Protein AF-0000000079467913 (afdb_homodimer)

InterPro domains:
  IPR001478 PDZ domain [PS50106] (87-169)
  IPR001478 PDZ domain [SM00228] (99-170)
  IPR004447 C-terminal-processing peptidase S41A [TIGR00225] (53-370)
  IPR004447 C-terminal-processing peptidase S41A [cd07560] (37-362)
  IPR005151 Tail specific protease [PF03572] (195-362)
  IPR005151 Tail specific protease [SM00245] (171-363)
  IPR029045 ClpP/crotonase-like domain superfamily [SSF52096] (34-367)
  IPR036034 PDZ superfamily [G3DSA:2.30.42.10] (99-185)
  IPR036034 PDZ superfamily [SSF50156] (69-188)
  IPR041489 PDZ domain 6 [PF17820] (115-168)
  IPR055210 Activating protease CtpA/B, N-terminal domain [PF22694] (27-85)

pLDDT: mean 82.04, std 19.92, range [19.44, 98.88]

Foldseek 3Di:
DFPQPQLPPQLAAAEPDPLPPPPPPPVPPPPPPPVRVVVVVVVVVVLVCCCPPPPDHDDPLVVVQVVQQVVQCLQAPQWGFFFLVSQVQLVQVQQQKFWFFQFDWGADPQWIFTQARDPPGQCVVQPPGHGKTWQDKQRHGCRNPHPNVVRVSRTDDAQDKMWTFIDDPPDDTDITITGIHIDRDAQWAWDDDVLAIEIEGQEFHPCHLVSNLVRLVVVCVVHVRRQEYEYEQELRSYHYLVSLLSVLLQADQKAWQKKKAFPDNVPIDTRMHHGHHSSVLHAYEYEYAQNRHDSSLSSQLQCVVVVSYFYFEAFYQQQFWHWHWNADPNSNRGTITHGGIGMAGRVRAHSHQAGDGTPAYEYQAPVRQLCLQVQNDDHHNVNTPNHDDHDPPDHHDGHDGHQYYDDPPDDSVVDGVRVVVRVQCSVQVHPVRGDGDDTDDNPCCVVCVVVPDPPDPPPDD/DFPQPQLPPQLAAAEPDPLPPPPPPVVPVPPPPPVRVVVVVVVVVVLVCCCPPPPDHDDPLVVVQVVQQVVQCLQAPQWGFFFLVSQVQLVQVQQQKFWFFQFDWGADPQWIFTQARDPPGQCVVQPPGHGKTWQDKQRHGCRNPDPNVVRVSRTDDAQDKMWTFIDDPPDDIDITITGTHIDRDAQWAWDDDVLAIEIEGQEFHPCHLVSNLVRLVVVCVVPVRRQEYEYEQELRSYHYLVSLLSNLLQADQKAWLKKKAFPDNVPIDTRMHHGHHSSVLHAYEYEYAQNRHDSSLSSQLQCVVVVSYFYFEAFYQQQFWHWHWNADPNSNRGTITHGGIGMAGRVRAHSHQAGDGGPAYEYQAPVRQLCLQVQNDDHHNVNTPNHDDHDPPDHHDGHDGHQYYDDPPDDSVVDGVRVVVRVQCSVQVHPVRGDGDDTDDNPCCVVCVVVPDPPDPPPDD

Solvent-accessible surface area (backbone atoms only — not comparable to full-atom values): 47273 Å² total; per-residue (Å²): 130,82,57,72,72,75,65,78,56,78,44,40,19,34,52,62,61,65,77,62,70,67,68,76,69,73,68,60,79,65,74,70,50,72,67,55,51,53,49,52,47,51,52,50,50,50,52,50,47,46,69,69,44,32,34,57,91,75,58,65,69,59,36,49,53,31,14,52,24,24,27,31,41,63,67,20,82,76,20,30,59,26,49,45,66,54,38,51,51,50,52,34,44,44,60,35,32,42,31,20,38,35,63,42,70,42,44,55,97,46,29,32,26,28,62,34,42,35,85,90,22,43,30,33,75,66,62,52,43,59,67,26,26,46,45,22,51,68,80,40,70,29,62,70,38,52,56,57,58,39,46,59,67,61,36,47,58,58,72,40,76,47,35,36,30,35,40,38,89,98,44,74,67,43,77,42,77,39,48,22,34,79,33,66,67,80,32,27,49,57,48,78,56,83,60,25,36,35,38,38,39,53,36,28,26,74,48,20,47,62,36,39,54,52,32,51,51,51,48,41,70,77,37,77,76,52,65,26,38,36,40,35,26,50,60,5,25,14,20,30,34,55,36,25,51,50,49,42,24,39,68,25,66,46,53,59,35,38,34,37,37,34,59,50,83,83,44,60,49,77,41,66,30,49,77,45,42,77,66,72,78,52,52,40,32,34,36,34,18,46,44,11,14,23,18,36,43,45,31,53,38,18,35,39,64,67,68,62,27,52,32,33,13,33,44,23,17,9,49,27,53,26,28,42,74,44,59,32,82,85,34,75,68,6,25,37,33,37,44,32,25,35,38,25,32,55,82,63,50,70,26,27,32,40,23,54,74,37,73,39,40,29,27,68,34,56,66,52,29,45,32,39,40,66,52,40,84,71,77,34,38,60,68,44,91,44,40,72,75,40,60,88,92,56,69,45,84,70,59,41,74,49,58,26,37,52,56,89,86,55,55,66,88,82,42,57,52,45,59,52,51,44,50,43,22,63,75,50,69,30,69,86,61,30,85,82,61,74,59,63,78,67,69,58,52,60,64,50,60,71,39,77,81,77,70,80,75,74,79,79,134,129,82,56,70,70,74,64,78,55,80,46,40,19,33,53,60,62,67,80,61,70,66,67,76,69,72,67,60,78,64,74,69,51,72,65,54,52,52,48,50,48,51,51,50,51,50,53,51,47,45,69,71,44,32,33,59,91,76,57,65,68,59,36,49,54,31,13,51,23,23,26,32,42,63,66,18,82,78,22,31,58,26,48,46,66,55,38,51,52,50,53,34,43,44,61,36,32,42,30,18,37,37,64,44,69,41,42,55,97,47,29,33,26,28,63,35,42,36,85,90,23,46,29,33,75,67,62,52,44,58,68,25,26,47,43,22,51,69,80,39,72,30,63,70,39,52,56,55,60,41,47,58,66,60,36,46,58,56,71,40,75,45,35,37,30,33,40,37,90,98,43,75,68,43,77,44,78,39,48,21,33,79,34,69,65,79,32,27,48,58,50,74,57,86,60,26,38,35,38,38,40,53,37,29,26,74,49,20,48,62,36,39,54,52,33,50,51,51,48,41,70,75,37,78,77,52,64,26,37,36,39,36,26,52,60,5,25,15,21,30,32,55,34,24,50,49,49,41,23,39,68,25,65,45,54,59,34,38,34,36,38,34,57,50,84,86,44,59,50,77,40,64,29,50,75,45,43,78,67,72,76,51,53,40,33,34,35,35,17,48,44,11,14,23,18,36,43,45,32,52,38,18,35,40,64,68,67,63,28,53,32,32,14,32,44,23,18,10,48,27,54,27,29,40,74,45,60,33,84,84,35,76,68,5,25,37,33,37,42,32,26,35,39,24,33,55,81,64,50,70,27,27,33,40,22,54,74,37,73,40,40,30,28,67,35,57,66,53,29,44,31,38,41,64,52,40,85,72,77,35,38,59,66,44,91,45,40,72,75,41,60,88,92,55,69,45,84,69,58,42,75,49,58,24,36,52,56,89,84,55,56,66,89,83,44,57,52,44,58,53,49,45,52,43,22,63,73,49,69,30,68,88,61,31,86,82,60,72,60,65,78,65,68,58,51,61,64,51,60,71,40,78,81,77,70,77,76,75,80,78,132

Structure (mmCIF, N/CA/C/O backbone):
data_AF-0000000079467913-model_v1
#
loop_
_entity.id
_entity.type
_entity.pdbx_description
1 polymer 'S41 family peptidase'
#
loop_
_atom_site.group_PDB
_atom_site.id
_atom_site.type_symbol
_atom_site.label_atom_id
_atom_site.label_alt_id
_atom_site.label_comp_id
_atom_site.label_asym_id
_atom_site.label_entity_id
_atom_site.label_seq_id
_atom_site.pdbx_PDB_ins_code
_atom_site.Cartn_x
_atom_site.Cartn_y
_atom_site.Cartn_z
_atom_site.occupancy
_atom_site.B_iso_or_equiv
_atom_site.auth_seq_id
_atom_site.auth_comp_id
_atom_site.auth_asym_id
_atom_site.auth_atom_id
_atom_site.pdbx_PDB_model_num
ATOM 1 N N . MET A 1 1 ? 22.266 11.656 5.25 1 19.44 1 MET A N 1
ATOM 2 C CA . MET A 1 1 ? 21.078 12.406 4.836 1 19.44 1 MET A CA 1
ATOM 3 C C . MET A 1 1 ? 19.859 11.945 5.609 1 19.44 1 MET A C 1
ATOM 5 O O . MET A 1 1 ? 19.516 10.758 5.602 1 19.44 1 MET A O 1
ATOM 9 N N . ARG A 1 2 ? 19.625 12.594 6.672 1 22.61 2 ARG A N 1
ATOM 10 C CA . ARG A 1 2 ? 18.672 12.305 7.738 1 22.61 2 ARG A CA 1
ATOM 11 C C . ARG A 1 2 ? 17.266 12.172 7.184 1 22.61 2 ARG A C 1
ATOM 13 O O . ARG A 1 2 ? 16.672 13.156 6.73 1 22.61 2 ARG A O 1
ATOM 20 N N . LYS A 1 3 ? 17.031 11.086 6.539 1 26.19 3 LYS A N 1
ATOM 21 C CA . LYS A 1 3 ? 15.688 10.891 5.992 1 26.19 3 LYS A CA 1
ATOM 22 C C . LYS A 1 3 ? 14.625 11.062 7.07 1 26.19 3 LYS A C 1
ATOM 24 O O . LYS A 1 3 ? 14.578 10.289 8.031 1 26.19 3 LYS A O 1
ATOM 29 N N . TYR A 1 4 ? 14.414 12.234 7.516 1 25.33 4 TYR A N 1
ATOM 30 C CA . TYR A 1 4 ? 13.312 12.539 8.43 1 25.33 4 TYR A CA 1
ATOM 31 C C . TYR A 1 4 ? 11.984 12.039 7.875 1 25.33 4 TYR A C 1
ATOM 33 O O . TYR A 1 4 ? 11.625 12.344 6.734 1 25.33 4 TYR A O 1
ATOM 41 N N . LEU A 1 5 ? 11.781 10.836 7.938 1 29.33 5 LEU A N 1
ATOM 42 C CA . LEU A 1 5 ? 10.508 10.297 7.461 1 29.33 5 LEU A CA 1
ATOM 43 C C . LEU A 1 5 ? 9.336 10.938 8.195 1 29.33 5 LEU A C 1
ATOM 45 O O . LEU A 1 5 ? 9.328 11 9.43 1 29.33 5 LEU A O 1
ATOM 49 N N . LEU A 1 6 ? 8.648 11.797 7.613 1 28.7 6 LEU A N 1
ATOM 50 C CA . LEU A 1 6 ? 7.418 12.484 7.969 1 28.7 6 LEU A CA 1
ATOM 51 C C . LEU A 1 6 ? 6.367 11.5 8.469 1 28.7 6 LEU A C 1
ATOM 53 O O . LEU A 1 6 ? 6.145 10.461 7.852 1 28.7 6 LEU A O 1
ATOM 57 N N . ILE A 1 7 ? 6.297 11.305 9.711 1 31.05 7 ILE A N 1
ATOM 58 C CA . ILE A 1 7 ? 5.18 10.664 10.391 1 31.05 7 ILE A CA 1
ATOM 59 C C . ILE A 1 7 ? 3.871 11.039 9.703 1 31.05 7 ILE A C 1
ATOM 61 O O . ILE A 1 7 ? 3.52 12.219 9.617 1 31.05 7 ILE A O 1
ATOM 65 N N . GLY A 1 8 ? 3.502 10.359 8.758 1 31.27 8 GLY A N 1
ATOM 66 C CA . GLY A 1 8 ? 2.254 10.633 8.062 1 31.27 8 GLY A CA 1
ATOM 67 C C . GLY A 1 8 ? 1.08 10.836 9 1 31.27 8 GLY A C 1
ATOM 68 O O . GLY A 1 8 ? 0.441 9.867 9.422 1 31.27 8 GLY A O 1
ATOM 69 N N . VAL A 1 9 ? 1.157 11.688 9.969 1 31.5 9 VAL A N 1
ATOM 70 C CA . VAL A 1 9 ? -0.077 12.117 10.617 1 31.5 9 VAL A CA 1
ATOM 71 C C . VAL A 1 9 ? -1.108 12.508 9.562 1 31.5 9 VAL A C 1
ATOM 73 O O . VAL A 1 9 ? -0.826 13.328 8.688 1 31.5 9 VAL A O 1
ATOM 76 N N . SER A 1 10 ? -2.021 11.703 9.367 1 35.88 10 SER A N 1
ATOM 77 C CA . SER A 1 10 ? -3.16 12.047 8.516 1 35.88 10 SER A CA 1
ATOM 78 C C . SER A 1 10 ? -3.633 13.469 8.773 1 35.88 10 SER A C 1
ATOM 80 O O . SER A 1 10 ? -3.998 13.812 9.906 1 35.88 10 SER A O 1
ATOM 82 N N . ALA A 1 11 ? -3.195 14.328 8.039 1 39.69 11 ALA A N 1
ATOM 83 C CA . ALA A 1 11 ? -3.57 15.734 7.953 1 39.69 11 ALA A CA 1
ATOM 84 C C . ALA A 1 11 ? -5.078 15.891 7.777 1 39.69 11 ALA A C 1
ATOM 86 O O . ALA A 1 11 ? -5.648 15.406 6.797 1 39.69 11 ALA A O 1
ATOM 87 N N . PHE A 1 12 ? -5.824 15.781 8.797 1 43.41 12 PHE A N 1
ATOM 88 C CA . PHE A 1 12 ? -7.258 15.992 8.633 1 43.41 12 PHE A CA 1
ATOM 89 C C . PHE A 1 12 ? -7.633 17.438 8.945 1 43.41 12 PHE A C 1
ATOM 91 O O . PHE A 1 12 ? -7.059 18.062 9.844 1 43.41 12 PHE A O 1
ATOM 98 N N . VAL A 1 13 ? -7.98 18.125 7.961 1 47.75 13 VAL A N 1
ATOM 99 C CA . VAL A 1 13 ? -8.727 19.328 8.336 1 47.75 13 VAL A CA 1
ATOM 100 C C . VAL A 1 13 ? -10.117 18.938 8.836 1 47.75 13 VAL A C 1
ATOM 102 O O . VAL A 1 13 ? -10.961 18.484 8.062 1 47.75 13 VAL A O 1
ATOM 105 N N . LEU A 1 14 ? -10.281 18.859 10.148 1 52.06 14 LEU A N 1
ATOM 106 C CA . LEU A 1 14 ? -11.586 18.594 10.734 1 52.06 14 LEU A CA 1
ATOM 107 C C . LEU A 1 14 ? -12.391 19.891 10.875 1 52.06 14 LEU A C 1
ATOM 109 O O . LEU A 1 14 ? -11.938 20.844 11.508 1 52.06 14 LEU A O 1
ATOM 113 N N . GLY A 1 15 ? -13.312 20.156 10.008 1 41.72 15 GLY A N 1
ATOM 114 C CA . GLY A 1 15 ? -14.211 21.281 10.18 1 41.72 15 GLY A CA 1
ATOM 115 C C . GLY A 1 15 ? -14.781 21.391 11.586 1 41.72 15 GLY A C 1
ATOM 116 O O . GLY A 1 15 ? -15.047 20.375 12.227 1 41.72 15 GLY A O 1
ATOM 117 N N . ALA A 1 16 ? -14.367 22.406 12.227 1 38.16 16 ALA A N 1
ATOM 118 C CA . ALA A 1 16 ? -14.961 22.656 13.531 1 38.16 16 ALA A CA 1
ATOM 119 C C . ALA A 1 16 ? -16.469 22.469 13.5 1 38.16 16 ALA A C 1
ATOM 121 O O . ALA A 1 16 ? -17.234 23.453 13.602 1 38.16 16 ALA A O 1
ATOM 122 N N . GLY A 1 17 ? -17.172 22.078 12.602 1 33.66 17 GLY A N 1
ATOM 123 C CA . GLY A 1 17 ? -18.594 22.047 12.93 1 33.66 17 GLY A CA 1
ATOM 124 C C . GLY A 1 17 ? -18.875 21.453 14.289 1 33.66 17 GLY A C 1
ATOM 125 O O . GLY A 1 17 ? -18.062 20.672 14.82 1 33.66 17 GLY A O 1
ATOM 126 N N . SER A 1 18 ? -19.719 22.094 15.172 1 30.61 18 SER A N 1
ATOM 127 C CA . SER A 1 18 ? -20.5 21.453 16.219 1 30.61 18 SER A CA 1
ATOM 128 C C . SER A 1 18 ? -20.641 19.953 15.961 1 30.61 18 SER A C 1
ATOM 130 O O . SER A 1 18 ? -20.719 19.516 14.812 1 30.61 18 SER A O 1
ATOM 132 N N . MET A 1 19 ? -19.984 19.141 16.766 1 32.72 19 MET A N 1
ATOM 133 C CA . MET A 1 19 ? -20.781 17.906 16.812 1 32.72 19 MET A CA 1
ATOM 134 C C . MET A 1 19 ? -22.203 18.172 16.328 1 32.72 19 MET A C 1
ATOM 136 O O . MET A 1 19 ? -23.031 18.719 17.078 1 32.72 19 MET A O 1
ATOM 140 N N . ALA A 1 20 ? -22.359 18.812 15.336 1 30.45 20 ALA A N 1
ATOM 141 C CA . ALA A 1 20 ? -23.75 18.906 14.898 1 30.45 20 ALA A CA 1
ATOM 142 C C . ALA A 1 20 ? -24.516 17.641 15.258 1 30.45 20 ALA A C 1
ATOM 144 O O . ALA A 1 20 ? -24.188 16.547 14.781 1 30.45 20 ALA A O 1
ATOM 145 N N . TYR A 1 21 ? -24.969 17.672 16.453 1 28.44 21 TYR A N 1
ATOM 146 C CA . TYR A 1 21 ? -26.172 16.875 16.672 1 28.44 21 TYR A CA 1
ATOM 147 C C . TYR A 1 21 ? -27.109 16.969 15.461 1 28.44 21 TYR A C 1
ATOM 149 O O . TYR A 1 21 ? -27.75 17.984 15.25 1 28.44 21 TYR A O 1
ATOM 157 N N . VAL A 1 22 ? -26.609 16.656 14.312 1 31.16 22 VAL A N 1
ATOM 158 C CA . VAL A 1 22 ? -27.688 16.406 13.359 1 31.16 22 VAL A CA 1
ATOM 159 C C . VAL A 1 22 ? -28.922 15.883 14.086 1 31.16 22 VAL A C 1
ATOM 161 O O . VAL A 1 22 ? -28.844 14.883 14.812 1 31.16 22 VAL A O 1
ATOM 164 N N . SER A 1 23 ? -29.828 16.781 14.414 1 29.48 23 SER A N 1
ATOM 165 C CA . SER A 1 23 ? -31.141 16.344 14.898 1 29.48 23 SER A CA 1
ATOM 166 C C . SER A 1 23 ? -31.578 15.047 14.234 1 29.48 23 SER A C 1
ATOM 168 O O . SER A 1 23 ? -31.375 14.859 13.031 1 29.48 23 SER A O 1
ATOM 170 N N . GLN A 1 24 ? -31.656 14.031 14.969 1 30.92 24 GLN A N 1
ATOM 171 C CA . GLN A 1 24 ? -32.281 12.727 14.734 1 30.92 24 GLN A CA 1
ATOM 172 C C . GLN A 1 24 ? -33.5 12.852 13.828 1 30.92 24 GLN A C 1
ATOM 174 O O . GLN A 1 24 ? -34.094 11.844 13.469 1 30.92 24 GLN A O 1
ATOM 179 N N . GLN A 1 25 ? -34.094 14.109 13.797 1 30.88 25 GLN A N 1
ATOM 180 C CA . GLN A 1 25 ? -35.438 14.086 13.203 1 30.88 25 GLN A CA 1
ATOM 181 C C . GLN A 1 25 ? -35.375 13.734 11.719 1 30.88 25 GLN A C 1
ATOM 183 O O . GLN A 1 25 ? -36.406 13.367 11.125 1 30.88 25 GLN A O 1
ATOM 188 N N . ALA A 1 26 ? -34.406 14.297 11.086 1 30 26 ALA A N 1
ATOM 189 C CA . ALA A 1 26 ? -34.656 14.148 9.656 1 30 26 ALA A CA 1
ATOM 190 C C . ALA A 1 26 ? -34.406 12.719 9.195 1 30 26 ALA A C 1
ATOM 192 O O . ALA A 1 26 ? -34.062 12.492 8.031 1 30 26 ALA A O 1
ATOM 193 N N . LEU A 1 27 ? -34.062 11.875 10.055 1 31.83 27 LEU A N 1
ATOM 194 C CA . LEU A 1 27 ? -34.031 10.539 9.484 1 31.83 27 LEU A CA 1
ATOM 195 C C . LEU A 1 27 ? -35.406 10.156 8.93 1 31.83 27 LEU A C 1
ATOM 197 O O . LEU A 1 27 ? -36.219 9.586 9.641 1 31.83 27 LEU A O 1
ATOM 201 N N . ALA A 1 28 ? -36.188 11.125 8.375 1 31.8 28 ALA A N 1
ATOM 202 C CA . ALA A 1 28 ? -37.375 10.594 7.707 1 31.8 28 ALA A CA 1
ATOM 203 C C . ALA A 1 28 ? -37 9.359 6.879 1 31.8 28 ALA A C 1
ATOM 205 O O . ALA A 1 28 ? -35.969 9.32 6.223 1 31.8 28 ALA A O 1
ATOM 206 N N . SER A 1 29 ? -37.562 8.242 7.172 1 34.88 29 SER A N 1
ATOM 207 C CA . SER A 1 29 ? -37.594 6.938 6.516 1 34.88 29 SER A CA 1
ATOM 208 C C . SER A 1 29 ? -37.625 7.082 5 1 34.88 29 SER A C 1
ATOM 210 O O . SER A 1 29 ? -38.719 7.281 4.422 1 34.88 29 SER A O 1
ATOM 212 N N . ALA A 1 30 ? -36.875 7.883 4.438 1 36.81 30 ALA A N 1
ATOM 213 C CA . ALA A 1 30 ? -37.031 7.75 2.992 1 36.81 30 ALA A CA 1
ATOM 214 C C . ALA A 1 30 ? -37 6.285 2.57 1 36.81 30 ALA A C 1
ATOM 216 O O . ALA A 1 30 ? -36.188 5.504 3.078 1 36.81 30 ALA A O 1
ATOM 217 N N . GLN A 1 31 ? -38.031 5.723 2.092 1 41.16 31 GLN A N 1
ATOM 218 C CA . GLN A 1 31 ? -38.125 4.41 1.468 1 41.16 31 GLN A CA 1
ATOM 219 C C . GLN A 1 31 ? -36.906 4.09 0.629 1 41.16 31 GLN A C 1
ATOM 221 O O . GLN A 1 31 ? -36.531 4.863 -0.257 1 41.16 31 GLN A O 1
ATOM 226 N N . PRO A 1 32 ? -35.969 3.414 1.2 1 50.22 32 PRO A N 1
ATOM 227 C CA . PRO A 1 32 ? -34.812 3.074 0.396 1 50.22 32 PRO A CA 1
ATOM 228 C C . PRO A 1 32 ? -35.156 2.809 -1.068 1 50.22 32 PRO A C 1
ATOM 230 O O . PRO A 1 32 ? -36.156 2.156 -1.363 1 50.22 32 PRO A O 1
ATOM 233 N N . ARG A 1 33 ? -34.625 3.578 -1.97 1 57.97 33 ARG A N 1
ATOM 234 C CA . ARG A 1 33 ? -34.812 3.346 -3.398 1 57.97 33 ARG A CA 1
ATOM 235 C C . ARG A 1 33 ? -34.625 1.874 -3.744 1 57.97 33 ARG A C 1
ATOM 237 O O . ARG A 1 33 ? -33.875 1.168 -3.062 1 57.97 33 ARG A O 1
ATOM 244 N N . ALA A 1 34 ? -35.5 1.404 -4.555 1 60.47 34 ALA A N 1
ATOM 245 C CA . ALA A 1 34 ? -35.5 0.027 -5.039 1 60.47 34 ALA A CA 1
ATOM 246 C C . ALA A 1 34 ? -34.062 -0.454 -5.309 1 60.47 34 ALA A C 1
ATOM 248 O O . ALA A 1 34 ? -33.719 -1.583 -4.965 1 60.47 34 ALA A O 1
ATOM 249 N N . LYS A 1 35 ? -33.25 0.445 -5.723 1 64.62 35 LYS A N 1
ATOM 250 C CA . LYS A 1 35 ? -31.891 0.085 -6.059 1 64.62 35 LYS A CA 1
ATOM 251 C C . LYS A 1 35 ? -31.062 -0.167 -4.797 1 64.62 35 LYS A C 1
ATOM 253 O O . LYS A 1 35 ? -30.266 -1.11 -4.746 1 64.62 35 LYS A O 1
ATOM 258 N N . THR A 1 36 ? -31.391 0.598 -3.797 1 68.12 36 THR A N 1
ATOM 259 C CA . THR A 1 36 ? -30.656 0.444 -2.547 1 68.12 36 THR A CA 1
ATOM 260 C C . THR A 1 36 ? -31.016 -0.875 -1.869 1 68.12 36 THR A C 1
ATOM 262 O O . THR A 1 36 ? -30.141 -1.558 -1.331 1 68.12 36 THR A O 1
ATOM 265 N N . TYR A 1 37 ? -32.25 -1.271 -2.061 1 71.06 37 TYR A N 1
ATOM 266 C CA . TYR A 1 37 ? -32.719 -2.52 -1.455 1 71.06 37 TYR A CA 1
ATOM 267 C C . TYR A 1 37 ? -32.031 -3.717 -2.125 1 71.06 37 TYR A C 1
ATOM 269 O O . TYR A 1 37 ? -31.641 -4.672 -1.451 1 71.06 37 TYR A O 1
ATOM 277 N N . LYS A 1 38 ? -31.953 -3.605 -3.418 1 74.94 38 LYS A N 1
ATOM 278 C CA . LYS A 1 38 ? -31.312 -4.695 -4.152 1 74.94 38 LYS A CA 1
ATOM 279 C C . LYS A 1 38 ? -29.844 -4.836 -3.754 1 74.94 38 LYS A C 1
ATOM 281 O O . LYS A 1 38 ? -29.344 -5.953 -3.621 1 74.94 38 LYS A O 1
ATOM 286 N N . MET A 1 39 ? -29.328 -3.787 -3.543 1 74.12 39 MET A N 1
ATOM 287 C CA . MET A 1 39 ? -27.906 -3.807 -3.217 1 74.12 39 MET A CA 1
ATOM 288 C C . MET A 1 39 ? -27.688 -4.266 -1.779 1 74.12 39 MET A C 1
ATOM 290 O O . MET A 1 39 ? -26.719 -4.965 -1.489 1 74.12 39 MET A O 1
ATOM 294 N N . LEU A 1 40 ? -28.594 -3.936 -0.927 1 77.12 40 LEU A N 1
ATOM 295 C CA . LEU A 1 40 ? -28.531 -4.43 0.445 1 77.12 40 LEU A CA 1
ATOM 296 C C . LEU A 1 40 ? -28.75 -5.938 0.491 1 77.12 40 LEU A C 1
ATOM 298 O O . LEU A 1 40 ? -28.141 -6.633 1.304 1 77.12 40 LEU A O 1
ATOM 302 N N . GLU A 1 41 ? -29.547 -6.344 -0.427 1 81.81 41 GLU A N 1
ATOM 303 C CA . GLU A 1 41 ? -29.766 -7.781 -0.554 1 81.81 41 GLU A CA 1
ATOM 304 C C . GLU A 1 41 ? -28.484 -8.484 -0.999 1 81.81 41 GLU A C 1
ATOM 306 O O . GLU A 1 41 ? -28.125 -9.539 -0.457 1 81.81 41 GLU A O 1
ATOM 311 N N . LEU A 1 42 ? -27.906 -7.887 -1.97 1 82.94 42 LEU A N 1
ATOM 312 C CA . LEU A 1 42 ? -26.641 -8.445 -2.43 1 82.94 42 LEU A CA 1
ATOM 313 C C . LEU A 1 42 ? -25.625 -8.516 -1.289 1 82.94 42 LEU A C 1
ATOM 315 O O . LEU A 1 42 ? -24.938 -9.531 -1.123 1 82.94 42 LEU A O 1
ATOM 319 N N . PHE A 1 43 ? -25.578 -7.48 -0.547 1 86.19 43 PHE A N 1
ATOM 320 C CA . PHE A 1 43 ? -24.688 -7.438 0.601 1 86.19 43 PHE A CA 1
ATOM 321 C C . PHE A 1 43 ? -25.016 -8.547 1.593 1 86.19 43 PHE A C 1
ATOM 323 O O . PHE A 1 43 ? -24.125 -9.234 2.092 1 86.19 43 PHE A O 1
ATOM 330 N N . GLY A 1 44 ? -26.203 -8.688 1.838 1 85.25 44 GLY A N 1
ATOM 331 C CA . GLY A 1 44 ? -26.641 -9.758 2.721 1 85.25 44 GLY A CA 1
ATOM 332 C C . GLY A 1 44 ? -26.281 -11.141 2.207 1 85.25 44 GLY A C 1
ATOM 333 O O . GLY A 1 44 ? -25.844 -12 2.977 1 85.25 44 GLY A O 1
ATOM 334 N N . ASP A 1 45 ? -26.406 -11.352 0.961 1 86 45 ASP A N 1
ATOM 335 C CA . ASP A 1 45 ? -26.062 -12.625 0.34 1 86 45 ASP A CA 1
ATOM 336 C C . ASP A 1 45 ? -24.562 -12.922 0.483 1 86 45 ASP A C 1
ATOM 338 O O . ASP A 1 45 ? -24.172 -14.055 0.768 1 86 45 ASP A O 1
ATOM 342 N N . VAL A 1 46 ? -23.859 -11.953 0.262 1 90.94 46 VAL A N 1
ATOM 343 C CA . VAL A 1 46 ? -22.406 -12.117 0.356 1 90.94 46 VAL A CA 1
ATOM 344 C C . VAL A 1 46 ? -22.016 -12.438 1.797 1 90.94 46 VAL A C 1
ATOM 346 O O . VAL A 1 46 ? -21.219 -13.344 2.041 1 90.94 46 VAL A O 1
ATOM 349 N N . LEU A 1 47 ? -22.562 -11.695 2.738 1 89.81 47 LEU A N 1
ATOM 350 C CA . LEU A 1 47 ? -22.281 -11.961 4.145 1 89.81 47 LEU A CA 1
ATOM 351 C C . LEU A 1 47 ? -22.625 -13.398 4.512 1 89.81 47 LEU A C 1
ATOM 353 O O . LEU A 1 47 ? -21.844 -14.07 5.195 1 89.81 47 LEU A O 1
ATOM 357 N N . ASP A 1 48 ? -23.703 -13.828 4.023 1 89.06 48 ASP A N 1
ATOM 358 C CA . ASP A 1 48 ? -24.141 -15.195 4.277 1 89.06 48 ASP A CA 1
ATOM 359 C C . ASP A 1 48 ? -23.156 -16.203 3.684 1 89.06 48 ASP A C 1
ATOM 361 O O . ASP A 1 48 ? -22.812 -17.188 4.328 1 89.06 48 ASP A O 1
ATOM 365 N N . THR A 1 49 ? -22.797 -15.938 2.521 1 92.06 49 THR A N 1
ATOM 366 C CA . THR A 1 49 ? -21.844 -16.812 1.847 1 92.06 49 THR A CA 1
ATOM 367 C C . THR A 1 49 ? -20.531 -16.891 2.621 1 92.06 49 THR A C 1
ATOM 369 O O . THR A 1 49 ? -19.984 -17.984 2.812 1 92.06 49 THR A O 1
ATOM 372 N N . VAL A 1 50 ? -20.031 -15.773 3.062 1 93.56 50 VAL A N 1
ATOM 373 C CA . VAL A 1 50 ? -18.797 -15.719 3.83 1 93.56 50 VAL A CA 1
ATOM 374 C C . VAL A 1 50 ? -18.953 -16.516 5.125 1 93.56 50 VAL A C 1
ATOM 376 O O . VAL A 1 50 ? -18.094 -17.328 5.469 1 93.56 50 VAL A O 1
ATOM 379 N N . GLU A 1 51 ? -20.016 -16.297 5.773 1 91.56 51 GLU A N 1
ATOM 380 C CA . GLU A 1 51 ? -20.266 -16.984 7.039 1 91.56 51 GLU A CA 1
ATOM 381 C C . GLU A 1 51 ? -20.297 -18.5 6.855 1 91.56 51 GLU A C 1
ATOM 383 O O . GLU A 1 51 ? -19.828 -19.234 7.723 1 91.56 51 GLU A O 1
ATOM 388 N N . ARG A 1 52 ? -20.688 -18.891 5.754 1 90.88 52 ARG A N 1
ATOM 389 C CA . ARG A 1 52 ? -20.906 -20.312 5.535 1 90.88 52 ARG A CA 1
ATOM 390 C C . ARG A 1 52 ? -19.672 -20.984 4.953 1 90.88 52 ARG A C 1
ATOM 392 O O . ARG A 1 52 ? -19.391 -22.156 5.23 1 90.88 52 ARG A O 1
ATOM 399 N N . GLN A 1 53 ? -18.984 -20.234 4.188 1 93 53 GLN A N 1
ATOM 400 C CA . GLN A 1 53 ? -18.047 -20.938 3.318 1 93 53 GLN A CA 1
ATOM 401 C C . GLN A 1 53 ? -16.609 -20.547 3.607 1 93 53 GLN A C 1
ATOM 403 O O . GLN A 1 53 ? -15.672 -21.203 3.156 1 93 53 GLN A O 1
ATOM 408 N N . TYR A 1 54 ? -16.438 -19.453 4.301 1 94.56 54 TYR A N 1
ATOM 409 C CA . TYR A 1 54 ? -15.07 -19.062 4.59 1 94.56 54 TYR A CA 1
ATOM 410 C C . TYR A 1 54 ? -14.359 -20.125 5.41 1 94.56 54 TYR A C 1
ATOM 412 O O . TYR A 1 54 ? -14.969 -20.781 6.262 1 94.56 54 TYR A O 1
ATOM 420 N N . VAL A 1 55 ? -13.172 -20.281 5.254 1 94.19 55 VAL A N 1
ATOM 421 C CA . VAL A 1 55 ? -12.375 -21.422 5.707 1 94.19 55 VAL A CA 1
ATOM 422 C C . VAL A 1 55 ? -12.297 -21.422 7.23 1 94.19 55 VAL A C 1
ATOM 424 O O . VAL A 1 55 ? -12.125 -22.484 7.848 1 94.19 55 VAL A O 1
ATOM 427 N N . THR A 1 56 ? -12.406 -20.281 7.859 1 93.06 56 THR A N 1
ATOM 428 C CA . THR A 1 56 ? -12.445 -20.172 9.312 1 93.06 56 THR A CA 1
ATOM 429 C C . THR A 1 56 ? -13.68 -19.406 9.773 1 93.06 56 THR A C 1
ATOM 431 O O . THR A 1 56 ? -14.359 -18.766 8.961 1 93.06 56 THR A O 1
ATOM 434 N N . GLU A 1 57 ? -13.953 -19.5 11.062 1 92.5 57 GLU A N 1
ATOM 435 C CA . GLU A 1 57 ? -15.07 -18.719 11.594 1 92.5 57 GLU A CA 1
ATOM 436 C C . GLU A 1 57 ? -14.797 -17.219 11.469 1 92.5 57 GLU A C 1
ATOM 438 O O . GLU A 1 57 ? -13.648 -16.781 11.523 1 92.5 57 GLU A O 1
ATOM 443 N N . VAL A 1 58 ? -15.922 -16.531 11.289 1 92.44 58 VAL A N 1
ATOM 444 C CA . VAL A 1 58 ? -15.758 -15.102 11.07 1 92.44 58 VAL A CA 1
ATOM 445 C C . VAL A 1 58 ? -16.547 -14.32 12.117 1 92.44 58 VAL A C 1
ATOM 447 O O . VAL A 1 58 ? -17.469 -14.867 12.742 1 92.44 58 VAL A O 1
ATOM 450 N N . ASP A 1 59 ? -16.109 -13.102 12.406 1 90.38 59 ASP A N 1
ATOM 451 C CA . ASP A 1 59 ? -16.781 -12.125 13.258 1 90.38 59 ASP A CA 1
ATOM 452 C C . ASP A 1 59 ? -17.594 -11.133 12.422 1 90.38 59 ASP A C 1
ATOM 454 O O . ASP A 1 59 ? -17.016 -10.258 11.766 1 90.38 59 ASP A O 1
ATOM 458 N N . ASP A 1 60 ? -18.844 -11.18 12.586 1 87 60 ASP A N 1
ATOM 459 C CA . ASP A 1 60 ? -19.734 -10.375 11.742 1 87 60 ASP A CA 1
ATOM 460 C C . ASP A 1 60 ? -19.484 -8.883 11.961 1 87 60 ASP A C 1
ATOM 462 O O . ASP A 1 60 ? -19.547 -8.094 11.016 1 87 60 ASP A O 1
ATOM 466 N N . LYS A 1 61 ? -19.312 -8.539 13.188 1 86.62 61 LYS A N 1
ATOM 467 C CA . LYS A 1 61 ? -19.062 -7.129 13.477 1 86.62 61 LYS A CA 1
ATOM 468 C C . LYS A 1 61 ? -17.828 -6.625 12.719 1 86.62 61 LYS A C 1
ATOM 470 O O . LYS A 1 61 ? -17.875 -5.562 12.094 1 86.62 61 LYS A O 1
ATOM 475 N N . LYS A 1 62 ? -16.844 -7.395 12.734 1 88.44 62 LYS A N 1
ATOM 476 C CA . LYS A 1 62 ? -15.617 -7.004 12.062 1 88.44 62 LYS A CA 1
ATOM 477 C C . LYS A 1 62 ? -15.812 -6.953 10.547 1 88.44 62 LYS A C 1
ATOM 479 O O . LYS A 1 62 ? -15.242 -6.098 9.867 1 88.44 62 LYS A O 1
ATOM 484 N N . LEU A 1 63 ? -16.562 -7.867 10.031 1 91 63 LEU A N 1
ATOM 485 C CA . LEU A 1 63 ? -16.844 -7.902 8.602 1 91 63 LEU A CA 1
ATOM 486 C C . LEU A 1 63 ? -17.578 -6.648 8.156 1 91 63 LEU A C 1
ATOM 488 O O . LEU A 1 63 ? -17.234 -6.051 7.133 1 91 63 LEU A O 1
ATOM 492 N N . ILE A 1 64 ? -18.5 -6.258 8.938 1 89.31 64 ILE A N 1
ATOM 493 C CA . ILE A 1 64 ? -19.312 -5.109 8.57 1 89.31 64 ILE A CA 1
ATOM 494 C C . ILE A 1 64 ? -18.5 -3.826 8.719 1 89.31 64 ILE A C 1
ATOM 496 O O . ILE A 1 64 ? -18.578 -2.932 7.875 1 89.31 64 ILE A O 1
ATOM 500 N N . GLU A 1 65 ? -17.766 -3.754 9.789 1 89.38 65 GLU A N 1
ATOM 501 C CA . GLU A 1 65 ? -16.875 -2.6 9.953 1 89.38 65 GLU A CA 1
ATOM 502 C C . GLU A 1 65 ? -15.93 -2.465 8.766 1 89.38 65 GLU A C 1
ATOM 504 O O . GLU A 1 65 ? -15.695 -1.36 8.273 1 89.38 65 GLU A O 1
ATOM 509 N N . ALA A 1 66 ? -15.438 -3.559 8.344 1 90.25 66 ALA A N 1
ATOM 510 C CA . ALA A 1 66 ? -14.539 -3.561 7.188 1 90.25 66 ALA A CA 1
ATOM 511 C C . ALA A 1 66 ? -15.273 -3.135 5.922 1 90.25 66 ALA A C 1
ATOM 513 O O . ALA A 1 66 ? -14.719 -2.42 5.082 1 90.25 66 ALA A O 1
ATOM 514 N N . ALA A 1 67 ? -16.438 -3.615 5.754 1 92.81 67 ALA A N 1
ATOM 515 C CA . ALA A 1 67 ? -17.266 -3.234 4.613 1 92.81 67 ALA A CA 1
ATOM 516 C C . ALA A 1 67 ? -17.516 -1.729 4.598 1 92.81 67 ALA A C 1
ATOM 518 O O . ALA A 1 67 ? -17.359 -1.075 3.564 1 92.81 67 ALA A O 1
ATOM 519 N N . ILE A 1 68 ? -17.875 -1.197 5.734 1 92.19 68 ILE A N 1
ATOM 520 C CA . ILE A 1 68 ? -18.141 0.229 5.863 1 92.19 68 ILE A CA 1
ATOM 521 C C . ILE A 1 68 ? -16.891 1.029 5.531 1 92.19 68 ILE A C 1
ATOM 523 O O . ILE A 1 68 ? -16.953 2.002 4.773 1 92.19 68 ILE A O 1
ATOM 527 N N . ASP A 1 69 ? -15.867 0.603 6.086 1 90.88 69 ASP A N 1
ATOM 528 C CA . ASP A 1 69 ? -14.609 1.293 5.824 1 90.88 69 ASP A CA 1
ATOM 529 C C . ASP A 1 69 ? -14.242 1.222 4.344 1 90.88 69 ASP A C 1
ATOM 531 O O . ASP A 1 69 ? -13.758 2.199 3.77 1 90.88 69 ASP A O 1
ATOM 535 N N . GLY A 1 70 ? -14.383 0.042 3.762 1 90.5 70 GLY A N 1
ATOM 536 C CA . GLY A 1 70 ? -14.141 -0.095 2.332 1 90.5 70 GLY A CA 1
ATOM 537 C C . GLY A 1 70 ? -14.984 0.849 1.494 1 90.5 70 GLY A C 1
ATOM 538 O O . GLY A 1 70 ? -14.484 1.445 0.536 1 90.5 70 GLY A O 1
ATOM 539 N N . MET A 1 71 ? -16.219 1.006 1.814 1 92.19 71 MET A N 1
ATOM 540 C CA . MET A 1 71 ? -17.109 1.949 1.146 1 92.19 71 MET A CA 1
ATOM 541 C C . MET A 1 71 ? -16.578 3.373 1.253 1 92.19 71 MET A C 1
ATOM 543 O O . MET A 1 71 ? -16.453 4.07 0.245 1 92.19 71 MET A O 1
ATOM 547 N N . LEU A 1 72 ? -16.203 3.713 2.434 1 92.31 72 LEU A N 1
ATOM 548 C CA . LEU A 1 72 ? -15.812 5.094 2.697 1 92.31 72 LEU A CA 1
ATOM 549 C C . LEU A 1 72 ? -14.461 5.402 2.072 1 92.31 72 LEU A C 1
ATOM 551 O O . LEU A 1 72 ? -14.273 6.469 1.482 1 92.31 72 LEU A O 1
ATOM 555 N N . THR A 1 73 ? -13.562 4.488 2.207 1 89.12 73 THR A N 1
ATOM 556 C CA . THR A 1 73 ? -12.219 4.719 1.682 1 89.12 73 THR A CA 1
ATOM 557 C C . THR A 1 73 ? -12.227 4.715 0.156 1 89.12 73 THR A C 1
ATOM 559 O O . THR A 1 73 ? -11.297 5.215 -0.476 1 89.12 73 THR A O 1
ATOM 562 N N . SER A 1 74 ? -13.258 4.145 -0.425 1 88.5 74 SER A N 1
ATOM 563 C CA . SER A 1 74 ? -13.383 4.168 -1.879 1 88.5 74 SER A CA 1
ATOM 564 C C . SER A 1 74 ? -13.766 5.559 -2.377 1 88.5 74 SER A C 1
ATOM 566 O O . SER A 1 74 ? -13.586 5.871 -3.555 1 88.5 74 SER A O 1
ATOM 568 N N . LEU A 1 75 ? -14.312 6.391 -1.562 1 90.88 75 LEU A N 1
ATOM 569 C CA . LEU A 1 75 ? -14.758 7.73 -1.93 1 90.88 75 LEU A CA 1
ATOM 570 C C . LEU A 1 75 ? -13.562 8.656 -2.145 1 90.88 75 LEU A C 1
ATOM 572 O O . LEU A 1 75 ? -13.516 9.391 -3.133 1 90.88 75 LEU A O 1
ATOM 576 N N . ASP A 1 76 ? -12.719 8.648 -1.248 1 88.38 76 ASP A N 1
ATOM 577 C CA . ASP A 1 76 ? -11.516 9.477 -1.244 1 88.38 76 ASP A CA 1
ATOM 578 C C . ASP A 1 76 ? -10.539 9.023 -0.16 1 88.38 76 ASP A C 1
ATOM 580 O O . ASP A 1 76 ? -10.898 8.219 0.703 1 88.38 76 ASP A O 1
ATOM 584 N N . PRO A 1 77 ? -9.312 9.523 -0.198 1 87 77 PRO A N 1
ATOM 585 C CA . PRO A 1 77 ? -8.297 9.008 0.714 1 87 77 PRO A CA 1
ATOM 586 C C . PRO A 1 77 ? -8.484 9.492 2.15 1 87 77 PRO A C 1
ATOM 588 O O . PRO A 1 77 ? -7.773 9.039 3.055 1 87 77 PRO A O 1
ATOM 591 N N . HIS A 1 78 ? -9.352 10.352 2.383 1 88.44 78 HIS A N 1
ATOM 592 C CA . HIS A 1 78 ? -9.469 10.969 3.697 1 88.44 78 HIS A CA 1
ATOM 593 C C . HIS A 1 78 ? -10.758 10.547 4.395 1 88.44 78 HIS A C 1
ATOM 595 O O . HIS A 1 78 ? -10.945 10.844 5.578 1 88.44 78 HIS A O 1
ATOM 601 N N . SER A 1 79 ? -11.664 9.93 3.709 1 92.38 79 SER A N 1
ATOM 602 C CA . SER A 1 79 ? -12.867 9.367 4.309 1 92.38 79 SER A CA 1
ATOM 603 C C . SER A 1 79 ? -12.609 7.961 4.844 1 92.38 79 SER A C 1
ATOM 605 O O . SER A 1 79 ? -11.805 7.215 4.285 1 92.38 79 SER A O 1
ATOM 607 N N . GLY A 1 80 ? -13.32 7.676 5.98 1 90.69 80 GLY A N 1
ATOM 608 C CA . GLY A 1 80 ? -13.133 6.367 6.578 1 90.69 80 GLY A CA 1
ATOM 609 C C . GLY A 1 80 ? -14.039 6.121 7.773 1 90.69 80 GLY A C 1
ATOM 610 O O . GLY A 1 80 ? -14.758 7.023 8.211 1 90.69 80 GLY A O 1
ATOM 611 N N . TYR A 1 81 ? -14.031 4.859 8.227 1 92 81 TYR A N 1
ATOM 612 C CA . TYR A 1 81 ? -14.758 4.457 9.43 1 92 81 TYR A CA 1
ATOM 613 C C . TYR A 1 81 ? -13.82 4.371 10.625 1 92 81 TYR A C 1
ATOM 615 O O . TYR A 1 81 ? -12.703 3.846 10.516 1 92 81 TYR A O 1
ATOM 623 N N . LEU A 1 82 ? -14.227 5 11.648 1 90.25 82 LEU A N 1
ATOM 624 C CA . LEU A 1 82 ? -13.555 4.887 12.938 1 90.25 82 LEU A CA 1
ATOM 625 C C . LEU A 1 82 ? -14.352 4.012 13.891 1 90.25 82 LEU A C 1
ATOM 627 O O . LEU A 1 82 ? -15.445 4.387 14.328 1 90.25 82 LEU A O 1
ATOM 631 N N . ASN A 1 83 ? -13.836 2.818 14.227 1 88.69 83 ASN A N 1
ATOM 632 C CA . ASN A 1 83 ? -14.492 2.051 15.281 1 88.69 83 ASN A CA 1
ATOM 633 C C . ASN A 1 83 ? -14.398 2.758 16.625 1 88.69 83 ASN A C 1
ATOM 635 O O . ASN A 1 83 ? -13.734 3.791 16.75 1 88.69 83 ASN A O 1
ATOM 639 N N . PRO A 1 84 ? -15.055 2.275 17.609 1 87.19 84 PRO A N 1
ATOM 640 C CA . PRO A 1 84 ? -15.109 3.004 18.891 1 87.19 84 PRO A CA 1
ATOM 641 C C . PRO A 1 84 ? -13.727 3.305 19.453 1 87.19 84 PRO A C 1
ATOM 643 O O . PRO A 1 84 ? -13.477 4.41 19.938 1 87.19 84 PRO A O 1
ATOM 646 N N . GLU A 1 85 ? -12.828 2.4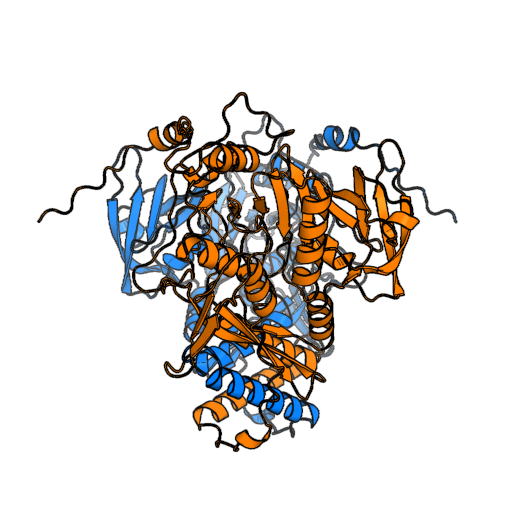36 19.344 1 83.62 85 GLU A N 1
ATOM 647 C CA . GLU A 1 85 ? -11.477 2.643 19.859 1 83.62 85 GLU A CA 1
ATOM 648 C C . GLU A 1 85 ? -10.75 3.721 19.047 1 83.62 85 GLU A C 1
ATOM 650 O O . GLU A 1 85 ? -10.148 4.629 19.625 1 83.62 85 GLU A O 1
ATOM 655 N N . SER A 1 86 ? -10.805 3.586 17.781 1 84.94 86 SER A N 1
ATOM 656 C CA . SER A 1 86 ? -10.172 4.57 16.922 1 84.94 86 SER A CA 1
ATOM 657 C C . SER A 1 86 ? -10.789 5.953 17.094 1 84.94 86 SER A C 1
ATOM 659 O O . SER A 1 86 ? -10.109 6.969 16.984 1 84.94 86 SER A O 1
ATOM 661 N N . PHE A 1 87 ? -12.062 6.023 17.312 1 89.12 87 PHE A N 1
ATOM 662 C CA . PHE A 1 87 ? -12.758 7.281 17.547 1 89.12 87 PHE A CA 1
ATOM 663 C C . PHE A 1 87 ? -12.258 7.949 18.828 1 89.12 87 PHE A C 1
ATOM 665 O O . PHE A 1 87 ? -12 9.156 18.844 1 89.12 87 PHE A O 1
ATOM 672 N N . ASP A 1 88 ? -12.094 7.145 19.812 1 84.62 88 ASP A N 1
ATOM 673 C CA . ASP A 1 88 ? -11.555 7.656 21.062 1 84.62 88 ASP A CA 1
ATOM 674 C C . ASP A 1 88 ? -10.148 8.203 20.875 1 84.62 88 ASP A C 1
ATOM 676 O O . ASP A 1 88 ? -9.812 9.266 21.406 1 84.62 88 ASP A O 1
ATOM 680 N N . ASP A 1 89 ? -9.391 7.465 20.141 1 80.69 89 ASP A N 1
ATOM 681 C CA . ASP A 1 89 ? -8.031 7.91 19.859 1 80.69 89 ASP A CA 1
ATOM 682 C C . ASP A 1 89 ? -8.039 9.25 19.125 1 80.69 89 ASP A C 1
ATOM 684 O O . ASP A 1 89 ? -7.234 10.133 19.422 1 80.69 89 ASP A O 1
ATOM 688 N N . MET A 1 90 ? -8.906 9.336 18.156 1 85.12 90 MET A N 1
ATOM 689 C CA . MET A 1 90 ? -9.023 10.586 17.391 1 85.12 90 MET A CA 1
ATOM 690 C C . MET A 1 90 ? -9.406 11.742 18.312 1 85.12 90 MET A C 1
ATOM 692 O O . MET A 1 90 ? -8.859 12.836 18.188 1 85.12 90 MET A O 1
ATOM 696 N N . ARG A 1 91 ? -10.266 11.539 19.172 1 87 91 ARG A N 1
ATOM 697 C CA . ARG A 1 91 ? -10.695 12.57 20.109 1 87 91 ARG A CA 1
ATOM 698 C C . ARG A 1 91 ? -9.539 13.008 21 1 87 91 ARG A C 1
ATOM 700 O O . ARG A 1 91 ? -9.367 14.203 21.266 1 87 91 ARG A O 1
ATOM 707 N N . ASP A 1 92 ? -8.828 12.047 21.406 1 83.19 92 ASP A N 1
ATOM 708 C CA . ASP A 1 92 ? -7.668 12.367 22.234 1 83.19 92 ASP A CA 1
ATOM 709 C C . ASP A 1 92 ? -6.664 13.219 21.453 1 83.19 92 ASP A C 1
ATOM 711 O O . ASP A 1 92 ? -6.113 14.18 21.984 1 83.19 92 ASP A O 1
ATOM 715 N N . GLN A 1 93 ? -6.457 12.859 20.266 1 80.81 93 GLN A N 1
ATOM 716 C CA . GLN A 1 93 ? -5.531 13.609 19.422 1 80.81 93 GLN A CA 1
ATOM 717 C C . GLN A 1 93 ? -6.012 15.047 19.219 1 80.81 93 GLN A C 1
ATOM 719 O O . GLN A 1 93 ? -5.211 15.984 19.234 1 80.81 93 GLN A O 1
ATOM 724 N N . THR A 1 94 ? -7.242 15.211 19.062 1 88.94 94 THR A N 1
ATOM 725 C CA . THR A 1 94 ? -7.82 16.531 18.875 1 88.94 94 THR A CA 1
ATOM 726 C C . THR A 1 94 ? -7.648 17.391 20.125 1 88.94 94 THR A C 1
ATOM 728 O O . THR A 1 94 ? -7.508 18.609 20.031 1 88.94 94 THR A O 1
ATOM 731 N N . ARG A 1 95 ? -7.539 16.734 21.188 1 88.31 95 ARG A N 1
ATOM 732 C CA . ARG A 1 95 ? -7.359 17.438 22.469 1 88.31 95 ARG A CA 1
ATOM 733 C C . ARG A 1 95 ? -5.879 17.688 22.75 1 88.31 95 ARG A C 1
ATOM 735 O O . ARG A 1 95 ? -5.531 18.297 23.75 1 88.31 95 ARG A O 1
ATOM 742 N N . GLY A 1 96 ? -5.066 17.188 21.828 1 85.31 96 GLY A N 1
ATOM 743 C CA . GLY A 1 96 ? -3.635 17.375 22.016 1 85.31 96 GLY A CA 1
ATOM 744 C C . GLY A 1 96 ? -3.023 16.359 22.969 1 85.31 96 GLY A C 1
ATOM 745 O O . GLY A 1 96 ? -2.035 16.656 23.641 1 85.31 96 GLY A O 1
ATOM 746 N N . GLU A 1 97 ? -3.693 15.242 23.062 1 83.81 97 GLU A N 1
ATOM 747 C CA . GLU A 1 97 ? -3.252 14.195 23.984 1 83.81 97 GLU A CA 1
ATOM 748 C C . GLU A 1 97 ? -3.072 12.867 23.25 1 83.81 97 GLU A C 1
ATOM 750 O O . GLU A 1 97 ? -3.586 12.68 22.156 1 83.81 97 GLU A O 1
ATOM 755 N N . TYR A 1 98 ? -2.164 12.055 23.719 1 78.38 98 TYR A N 1
ATOM 756 C CA . TYR A 1 98 ? -2.119 10.664 23.266 1 78.38 98 TYR A CA 1
ATOM 757 C C . TYR A 1 98 ? -1.557 9.758 24.359 1 78.38 98 TYR A C 1
ATOM 759 O O . TYR A 1 98 ? -0.846 10.219 25.25 1 78.38 98 TYR A O 1
ATOM 767 N N . GLY A 1 99 ? -2.018 8.547 24.281 1 78.06 99 GLY A N 1
ATOM 768 C CA . GLY A 1 99 ? -1.41 7.57 25.172 1 78.06 99 GLY A CA 1
ATOM 769 C C . GLY A 1 99 ? -0.077 7.051 24.656 1 78.06 99 GLY A C 1
ATOM 770 O O . GLY A 1 99 ? -0.006 6.453 23.578 1 78.06 99 GLY A O 1
ATOM 771 N N . GLY A 1 100 ? 0.889 7.297 25.234 1 87.06 100 GLY A N 1
ATOM 772 C CA . GLY A 1 100 ? 2.201 6.887 24.75 1 87.06 100 GLY A CA 1
ATOM 773 C C . GLY A 1 100 ? 3.291 7.059 25.797 1 87.06 100 GLY A C 1
ATOM 774 O O . GLY A 1 100 ? 3.041 6.922 27 1 87.06 100 GLY A O 1
ATOM 775 N N . LEU A 1 101 ? 4.566 7.117 25.219 1 89.31 101 LEU A N 1
ATOM 776 C CA . LEU A 1 101 ? 5.73 7.055 26.094 1 89.31 101 LEU A CA 1
ATOM 777 C C . LEU A 1 101 ? 6.473 8.383 26.109 1 89.31 101 LEU A C 1
ATOM 779 O O . LEU A 1 101 ? 7.328 8.609 26.969 1 89.31 101 LEU A O 1
ATOM 783 N N . GLY A 1 102 ? 6.074 9.25 25.203 1 82 102 GLY A N 1
ATOM 784 C CA . GLY A 1 102 ? 6.672 10.57 25.156 1 82 102 GLY A CA 1
ATOM 785 C C . GLY A 1 102 ? 8.078 10.578 24.578 1 82 102 GLY A C 1
ATOM 786 O O . GLY A 1 102 ? 8.992 11.156 25.172 1 82 102 GLY A O 1
ATOM 787 N N . ILE A 1 103 ? 8.242 9.828 23.453 1 83.25 103 ILE A N 1
ATOM 788 C CA . ILE A 1 103 ? 9.547 9.773 22.797 1 83.25 103 ILE A CA 1
ATOM 789 C C . ILE A 1 103 ? 9.469 10.406 21.422 1 83.25 103 ILE A C 1
ATOM 791 O O . ILE A 1 103 ? 8.547 10.109 20.641 1 83.25 103 ILE A O 1
ATOM 795 N N . GLU A 1 104 ? 10.234 11.32 21.25 1 75.56 104 GLU A N 1
ATOM 796 C CA . GLU A 1 104 ? 10.445 11.766 19.891 1 75.56 104 GLU A CA 1
ATOM 797 C C . GLU A 1 104 ? 11.414 10.836 19.141 1 75.56 104 GLU A C 1
ATOM 799 O O . GLU A 1 104 ? 12.555 10.641 19.578 1 75.56 104 GLU A O 1
ATOM 804 N N . VAL A 1 105 ? 10.867 10.219 18.047 1 76.81 105 VAL A N 1
ATOM 805 C CA . VAL A 1 105 ? 11.703 9.211 17.406 1 76.81 105 VAL A CA 1
ATOM 806 C C . VAL A 1 105 ? 11.938 9.586 15.945 1 76.81 105 VAL A C 1
ATOM 808 O O . VAL A 1 105 ? 11.219 10.414 15.391 1 76.81 105 VAL A O 1
ATOM 811 N N . THR A 1 106 ? 13.047 9.133 15.367 1 71.88 106 THR A N 1
ATOM 812 C CA . THR A 1 106 ? 13.383 9.188 13.945 1 71.88 106 THR A CA 1
ATOM 813 C C . THR A 1 106 ? 13.883 7.836 13.453 1 71.88 106 THR A C 1
ATOM 815 O O . THR A 1 106 ? 13.828 6.844 14.18 1 71.88 106 THR A O 1
ATOM 818 N N . SER A 1 107 ? 14.008 7.73 12.172 1 68.19 107 SER A N 1
ATOM 819 C CA . SER A 1 107 ? 14.578 6.512 11.609 1 68.19 107 SER A CA 1
ATOM 820 C C . SER A 1 107 ? 16 6.75 11.117 1 68.19 107 SER A C 1
ATOM 822 O O . SER A 1 107 ? 16.297 7.793 10.516 1 68.19 107 SER A O 1
ATOM 824 N N . GLU A 1 108 ? 16.953 6.039 11.57 1 63.09 108 GLU A N 1
ATOM 825 C CA . GLU A 1 108 ? 18.328 6.016 11.062 1 63.09 108 GLU A CA 1
ATOM 826 C C . GLU A 1 108 ? 18.703 4.625 10.562 1 63.09 108 GLU A C 1
ATOM 828 O O . GLU A 1 108 ? 18.734 3.668 11.336 1 63.09 108 GLU A O 1
ATOM 833 N N . ASP A 1 109 ? 18.938 4.609 9.203 1 56.06 109 ASP A N 1
ATOM 834 C CA . ASP A 1 109 ? 19.328 3.352 8.57 1 56.06 109 ASP A CA 1
ATOM 835 C C . ASP A 1 109 ? 18.266 2.275 8.797 1 56.06 109 ASP A C 1
ATOM 837 O O . ASP A 1 109 ? 18.594 1.13 9.109 1 56.06 109 ASP A O 1
ATOM 841 N N . GLY A 1 110 ? 17.047 2.723 8.922 1 62.34 110 GLY A N 1
ATOM 842 C CA . GLY A 1 110 ? 15.938 1.79 9.039 1 62.34 110 GLY A CA 1
ATOM 843 C C . GLY A 1 110 ? 15.633 1.399 10.477 1 62.34 110 GLY A C 1
ATOM 844 O O . GLY A 1 110 ? 14.812 0.517 10.727 1 62.34 110 GLY A O 1
ATOM 845 N N . VAL A 1 111 ? 16.406 2.025 11.312 1 70.44 111 VAL A N 1
ATOM 846 C CA . VAL A 1 111 ? 16.203 1.722 12.727 1 70.44 111 VAL A CA 1
ATOM 847 C C . VAL A 1 111 ? 15.633 2.945 13.438 1 70.44 111 VAL A C 1
ATOM 849 O O . VAL A 1 111 ? 16.031 4.078 13.164 1 70.44 111 VAL A O 1
ATOM 852 N N . VAL A 1 112 ? 14.617 2.617 14.328 1 79.88 112 VAL A N 1
ATOM 853 C CA . VAL A 1 112 ? 13.992 3.699 15.078 1 79.88 112 VAL A CA 1
ATOM 854 C C . VAL A 1 112 ? 14.984 4.254 16.094 1 79.88 112 VAL A C 1
ATOM 856 O O . VAL A 1 112 ? 15.5 3.51 16.938 1 79.88 112 VAL A O 1
ATOM 859 N N . LYS A 1 113 ? 15.312 5.496 15.961 1 78.69 113 LYS A N 1
ATOM 860 C CA . LYS A 1 113 ? 16.266 6.18 16.844 1 78.69 113 LYS A CA 1
ATOM 861 C C . LYS A 1 113 ? 15.562 7.246 17.672 1 78.69 113 LYS A C 1
ATOM 863 O O . LYS A 1 113 ? 14.727 7.996 17.156 1 78.69 113 LYS A O 1
ATOM 868 N N . VAL A 1 114 ? 15.977 7.25 18.984 1 80.06 114 VAL A N 1
ATOM 869 C CA . VAL A 1 114 ? 15.445 8.258 19.891 1 80.06 114 VAL A CA 1
ATOM 870 C C . VAL A 1 114 ? 16.156 9.586 19.672 1 80.06 114 VAL A C 1
ATOM 872 O O . VAL A 1 114 ? 17.375 9.672 19.766 1 80.06 114 VAL A O 1
ATOM 875 N N . ILE A 1 115 ? 15.391 10.547 19.281 1 76.12 115 ILE A N 1
ATOM 876 C CA . ILE A 1 115 ? 15.93 11.906 19.25 1 76.12 115 ILE A CA 1
ATOM 877 C C . ILE A 1 115 ? 16.031 12.453 20.672 1 76.12 115 ILE A C 1
ATOM 879 O O . ILE A 1 115 ? 17.078 12.922 21.094 1 76.12 115 ILE A O 1
ATOM 883 N N . SER A 1 116 ? 14.836 12.406 21.328 1 73.69 116 SER A N 1
ATOM 884 C CA . SER A 1 116 ? 14.805 12.844 22.719 1 73.69 116 SER A CA 1
ATOM 885 C C . SER A 1 116 ? 13.547 12.344 23.422 1 73.69 116 SER A C 1
ATOM 887 O O . SER A 1 116 ? 12.477 12.273 22.812 1 73.69 116 SER A O 1
ATOM 889 N N . PRO A 1 117 ? 13.758 11.922 24.609 1 80.94 117 PRO A N 1
ATOM 890 C CA . PRO A 1 117 ? 12.555 11.742 25.422 1 80.94 117 PRO A CA 1
ATOM 891 C C . PRO A 1 117 ? 11.93 13.07 25.859 1 80.94 117 PRO A C 1
ATOM 893 O O . PRO A 1 117 ? 12.648 14.047 26.078 1 80.94 117 PRO A O 1
ATOM 896 N N . MET A 1 118 ? 10.648 13.133 25.828 1 77.75 118 MET A N 1
ATOM 897 C CA . MET A 1 118 ? 9.977 14.344 26.297 1 77.75 118 MET A CA 1
ATOM 898 C C . MET A 1 118 ? 10.047 14.445 27.828 1 77.75 118 MET A C 1
ATOM 900 O O . MET A 1 118 ? 9.922 13.438 28.516 1 77.75 118 MET A O 1
ATOM 904 N N . ASP A 1 119 ? 10.344 15.625 28.312 1 72.81 119 ASP A N 1
ATOM 905 C CA . ASP A 1 119 ? 10.484 15.836 29.75 1 72.81 119 ASP A CA 1
ATOM 906 C C . ASP A 1 119 ? 9.234 15.398 30.5 1 72.81 119 ASP A C 1
ATOM 908 O O . ASP A 1 119 ? 8.109 15.703 30.078 1 72.81 119 ASP A O 1
ATOM 912 N N . GLY A 1 120 ? 9.508 14.672 31.578 1 78.44 120 GLY A N 1
ATOM 913 C CA . GLY A 1 120 ? 8.438 14.305 32.5 1 78.44 120 GLY A CA 1
ATOM 914 C C . GLY A 1 120 ? 7.609 13.133 31.984 1 78.44 120 GLY A C 1
ATOM 915 O O . GLY A 1 120 ? 6.633 12.734 32.625 1 78.44 120 GLY A O 1
ATOM 916 N N . THR A 1 121 ? 7.969 12.602 30.875 1 86.62 121 THR A N 1
ATOM 917 C CA . THR A 1 121 ? 7.215 11.492 30.312 1 86.62 121 THR A CA 1
ATOM 918 C C . THR A 1 121 ? 7.781 10.156 30.781 1 86.62 121 THR A C 1
ATOM 920 O O . THR A 1 121 ? 8.859 10.109 31.375 1 86.62 121 THR A O 1
ATOM 923 N N . PRO A 1 122 ? 6.977 9.078 30.562 1 90.5 122 PRO A N 1
ATOM 924 C CA . PRO A 1 122 ? 7.453 7.75 30.969 1 90.5 122 PRO A CA 1
ATOM 925 C C . PRO A 1 122 ? 8.828 7.418 30.391 1 90.5 122 PRO A C 1
ATOM 927 O O . PRO A 1 122 ? 9.68 6.863 31.094 1 90.5 122 PRO A O 1
ATOM 930 N N . ALA A 1 123 ? 9.031 7.754 29.234 1 90.31 123 ALA A N 1
ATOM 931 C CA . ALA A 1 123 ? 10.312 7.457 28.609 1 90.31 123 ALA A CA 1
ATOM 932 C C . ALA A 1 123 ? 11.453 8.188 29.328 1 90.31 123 ALA A C 1
ATOM 934 O O . ALA A 1 123 ? 12.5 7.605 29.594 1 90.31 123 ALA A O 1
ATOM 935 N N . PHE A 1 124 ? 11.18 9.406 29.609 1 82.19 124 PHE A N 1
ATOM 936 C CA . PHE A 1 124 ? 12.172 10.211 30.328 1 82.19 124 PHE A CA 1
ATOM 937 C C . PHE A 1 124 ? 12.477 9.609 31.688 1 82.19 124 PHE A C 1
ATOM 939 O O . PHE A 1 124 ? 13.641 9.406 32.031 1 82.19 124 PHE A O 1
ATOM 946 N N . LYS A 1 125 ? 11.477 9.227 32.375 1 88.69 125 LYS A N 1
ATOM 947 C CA . LYS A 1 125 ? 11.609 8.688 33.75 1 88.69 125 LYS A CA 1
ATOM 948 C C . LYS A 1 125 ? 12.305 7.328 33.719 1 88.69 125 LYS A C 1
ATOM 950 O O . LYS A 1 125 ? 13.008 6.977 34.656 1 88.69 125 LYS A O 1
ATOM 955 N N . ALA A 1 126 ? 12.156 6.656 32.594 1 90.81 126 ALA A N 1
ATOM 956 C CA . ALA A 1 126 ? 12.695 5.305 32.531 1 90.81 126 ALA A CA 1
ATOM 957 C C . ALA A 1 126 ? 14.141 5.32 32.031 1 90.81 126 ALA A C 1
ATOM 959 O O . ALA A 1 126 ? 14.789 4.27 31.969 1 90.81 126 ALA A O 1
ATOM 960 N N . GLY A 1 127 ? 14.594 6.449 31.656 1 85.44 127 GLY A N 1
ATOM 961 C CA . GLY A 1 127 ? 16.016 6.578 31.344 1 85.44 127 GLY A CA 1
ATOM 962 C C . GLY A 1 127 ? 16.297 6.434 29.859 1 85.44 127 GLY A C 1
ATOM 963 O O . GLY A 1 127 ? 17.438 6.172 29.469 1 85.44 127 GLY A O 1
ATOM 964 N N . VAL A 1 128 ? 15.242 6.504 29.094 1 88.19 128 VAL A N 1
ATOM 965 C CA . VAL A 1 128 ? 15.469 6.566 27.656 1 88.19 128 VAL A CA 1
ATOM 966 C C . VAL A 1 128 ? 16.281 7.816 27.312 1 88.19 128 VAL A C 1
ATOM 968 O O . VAL A 1 128 ? 16.047 8.891 27.875 1 88.19 128 VAL A O 1
ATOM 971 N N . LYS A 1 129 ? 17.25 7.586 26.422 1 82.25 129 LYS A N 1
ATOM 972 C CA . LYS A 1 129 ? 18.141 8.695 26.125 1 82.25 129 LYS A CA 1
ATOM 973 C C . LYS A 1 129 ? 18.203 8.961 24.625 1 82.25 129 LYS A C 1
ATOM 975 O O . LYS A 1 129 ? 17.891 8.086 23.812 1 82.25 129 LYS A O 1
ATOM 980 N N . ALA A 1 130 ? 18.562 10.25 24.375 1 79.38 130 ALA A N 1
ATOM 981 C CA . ALA A 1 130 ? 18.828 10.594 22.984 1 79.38 130 ALA A CA 1
ATOM 982 C C . ALA A 1 130 ? 19.891 9.672 22.391 1 79.38 130 ALA A C 1
ATOM 984 O O . ALA A 1 130 ? 20.906 9.383 23.016 1 79.38 130 ALA A O 1
ATOM 985 N N . GLY A 1 131 ? 19.656 9.219 21.219 1 75.81 131 GLY A N 1
ATOM 986 C CA . GLY A 1 131 ? 20.609 8.352 20.547 1 75.81 131 GLY A CA 1
ATOM 987 C C . GLY A 1 131 ? 20.281 6.875 20.734 1 75.81 131 GLY A C 1
ATOM 988 O O . GLY A 1 131 ? 20.828 6.027 20.016 1 75.81 131 GLY A O 1
ATOM 989 N N . ASP A 1 132 ? 19.375 6.594 21.703 1 81.81 132 ASP A N 1
ATOM 990 C CA . ASP A 1 132 ? 18.938 5.211 21.875 1 81.81 132 ASP A CA 1
ATOM 991 C C . ASP A 1 132 ? 18.266 4.688 20.609 1 81.81 132 ASP A C 1
ATOM 993 O O . ASP A 1 132 ? 17.609 5.441 19.891 1 81.81 132 ASP A O 1
ATOM 997 N N . PHE A 1 133 ? 18.547 3.461 20.328 1 83.25 133 PHE A N 1
ATOM 998 C CA . PHE A 1 133 ? 17.797 2.793 19.266 1 83.25 133 PHE A CA 1
ATOM 999 C C . PHE A 1 133 ? 16.75 1.86 19.844 1 83.25 133 PHE A C 1
ATOM 1001 O O . PHE A 1 133 ? 17.016 1.118 20.797 1 83.25 133 PHE A O 1
ATOM 1008 N N . ILE A 1 134 ? 15.555 1.976 19.344 1 86.5 134 ILE A N 1
ATOM 1009 C CA . ILE A 1 134 ? 14.492 1.049 19.734 1 86.5 134 ILE A CA 1
ATOM 1010 C C . ILE A 1 134 ? 14.469 -0.133 18.766 1 86.5 134 ILE A C 1
ATOM 1012 O O . ILE A 1 134 ? 14.18 0.037 17.578 1 86.5 134 ILE A O 1
ATOM 1016 N N . THR A 1 135 ? 14.695 -1.296 19.266 1 79.31 135 THR A N 1
ATOM 1017 C CA . THR A 1 135 ? 14.844 -2.451 18.375 1 79.31 135 THR A CA 1
ATOM 1018 C C . THR A 1 135 ? 13.625 -3.359 18.469 1 79.31 135 THR A C 1
ATOM 1020 O O . THR A 1 135 ? 13.359 -4.148 17.562 1 79.31 135 THR A O 1
ATOM 1023 N N . ALA A 1 136 ? 12.969 -3.33 19.594 1 82.38 136 ALA A N 1
ATOM 1024 C CA . ALA A 1 136 ? 11.766 -4.145 19.766 1 82.38 136 ALA A CA 1
ATOM 1025 C C . ALA A 1 136 ? 10.766 -3.465 20.688 1 82.38 136 ALA A C 1
ATOM 1027 O O . ALA A 1 136 ? 11.148 -2.666 21.547 1 82.38 136 ALA A O 1
ATOM 1028 N N . VAL A 1 137 ? 9.445 -3.75 20.469 1 88.31 137 VAL A N 1
ATOM 1029 C CA . VAL A 1 137 ? 8.328 -3.355 21.328 1 88.31 137 VAL A CA 1
ATOM 1030 C C . VAL A 1 137 ? 7.551 -4.594 21.766 1 88.31 137 VAL A C 1
ATOM 1032 O O . VAL A 1 137 ? 7.004 -5.316 20.922 1 88.31 137 VAL A O 1
ATOM 1035 N N . ASN A 1 138 ? 7.539 -4.777 23.016 1 88.31 138 ASN A N 1
ATOM 1036 C CA . ASN A 1 138 ? 6.91 -5.969 23.578 1 88.31 138 ASN A CA 1
ATOM 1037 C C . ASN A 1 138 ? 7.449 -7.246 22.938 1 88.31 138 ASN A C 1
ATOM 1039 O O . ASN A 1 138 ? 6.68 -8.133 22.562 1 88.31 138 ASN A O 1
ATOM 1043 N N . GLY A 1 139 ? 8.688 -7.156 22.672 1 78.88 139 GLY A N 1
ATOM 1044 C CA . GLY A 1 139 ? 9.367 -8.344 22.156 1 78.88 139 GLY A CA 1
ATOM 1045 C C . GLY A 1 139 ? 9.289 -8.469 20.641 1 78.88 139 GLY A C 1
ATOM 1046 O O . GLY A 1 139 ? 9.93 -9.344 20.062 1 78.88 139 GLY A O 1
ATOM 1047 N N . GLU A 1 140 ? 8.461 -7.707 20.047 1 77.31 140 GLU A N 1
ATOM 1048 C CA . GLU A 1 140 ? 8.352 -7.719 18.594 1 77.31 140 GLU A CA 1
ATOM 1049 C C . GLU A 1 140 ? 9.336 -6.738 17.953 1 77.31 140 GLU A C 1
ATOM 1051 O O . GLU A 1 140 ? 9.344 -5.551 18.297 1 77.31 140 GLU A O 1
ATOM 1056 N N . SER A 1 141 ? 10.117 -7.316 17.062 1 74.81 141 SER A N 1
ATOM 1057 C CA . SER A 1 141 ? 11.117 -6.48 16.406 1 74.81 141 SER A CA 1
ATOM 1058 C C . SER A 1 141 ? 10.469 -5.363 15.602 1 74.81 141 SER A C 1
ATOM 1060 O O . SER A 1 141 ? 9.453 -5.586 14.945 1 74.81 141 SER A O 1
ATOM 1062 N N . VAL A 1 142 ? 11.023 -4.188 15.844 1 74.12 142 VAL A N 1
ATOM 1063 C CA . VAL A 1 142 ? 10.531 -3.072 15.039 1 74.12 142 VAL A CA 1
ATOM 1064 C C . VAL A 1 142 ? 11.586 -2.668 14.008 1 74.12 142 VAL A C 1
ATOM 1066 O O . VAL A 1 142 ? 11.508 -1.59 13.422 1 74.12 142 VAL A O 1
ATOM 1069 N N . LEU A 1 143 ? 12.625 -3.605 13.898 1 63.97 143 LEU A N 1
ATOM 1070 C CA . LEU A 1 143 ? 13.664 -3.346 12.906 1 63.97 143 LEU A CA 1
ATOM 1071 C C . LEU A 1 143 ? 13.078 -3.396 11.492 1 63.97 143 LEU A C 1
ATOM 1073 O O . LEU A 1 143 ? 12.32 -4.309 11.164 1 63.97 143 LEU A O 1
ATOM 1077 N N . GLY A 1 144 ? 13.375 -2.426 10.75 1 58.91 144 GLY A N 1
ATOM 1078 C CA . GLY A 1 144 ? 12.914 -2.393 9.367 1 58.91 144 GLY A CA 1
ATOM 1079 C C . GLY A 1 144 ? 11.531 -1.801 9.211 1 58.91 144 GLY A C 1
ATOM 1080 O O . GLY A 1 144 ? 11.062 -1.587 8.094 1 58.91 144 GLY A O 1
ATOM 1081 N N . LEU A 1 145 ? 10.852 -1.636 10.375 1 60.94 145 LEU A N 1
ATOM 1082 C CA . LEU A 1 145 ? 9.555 -0.973 10.305 1 60.94 145 LEU A CA 1
ATOM 1083 C C . LEU A 1 145 ? 9.719 0.526 10.078 1 60.94 145 LEU A C 1
ATOM 1085 O O . LEU A 1 145 ? 10.75 1.101 10.43 1 60.94 145 LEU A O 1
ATOM 1089 N N . SER A 1 146 ? 8.68 0.99 9.453 1 61.91 146 SER A N 1
ATOM 1090 C CA . SER A 1 146 ? 8.648 2.449 9.414 1 61.91 146 SER A CA 1
ATOM 1091 C C . SER A 1 146 ? 8.469 3.039 10.805 1 61.91 146 SER A C 1
ATOM 1093 O O . SER A 1 146 ? 7.961 2.369 11.711 1 61.91 146 SER A O 1
ATOM 1095 N N . VAL A 1 147 ? 8.938 4.195 10.984 1 67.62 147 VAL A N 1
ATOM 1096 C CA . VAL A 1 147 ? 8.766 4.91 12.25 1 67.62 147 VAL A CA 1
ATOM 1097 C C . VAL A 1 147 ? 7.285 4.914 12.641 1 67.62 147 VAL A C 1
ATOM 1099 O O . VAL A 1 147 ? 6.945 4.676 13.797 1 67.62 147 VAL A O 1
ATOM 1102 N N . ASN A 1 148 ? 6.449 5.031 11.656 1 63 148 ASN A N 1
ATOM 1103 C CA . ASN A 1 148 ? 5.02 5.074 11.938 1 63 148 ASN A CA 1
ATOM 1104 C C . ASN A 1 148 ? 4.523 3.748 12.508 1 63 148 ASN A C 1
ATOM 1106 O O . ASN A 1 148 ? 3.764 3.73 13.484 1 63 148 ASN A O 1
ATOM 1110 N N . ASP A 1 149 ? 4.941 2.736 11.875 1 68.88 149 ASP A N 1
ATOM 1111 C CA . ASP A 1 149 ? 4.527 1.418 12.344 1 68.88 149 ASP A CA 1
ATOM 1112 C C . ASP A 1 149 ? 5.059 1.143 13.75 1 68.88 149 ASP A C 1
ATOM 1114 O O . ASP A 1 149 ? 4.359 0.559 14.578 1 68.88 149 ASP A O 1
ATOM 1118 N N . ALA A 1 150 ? 6.262 1.589 13.852 1 75.44 150 ALA A N 1
ATOM 1119 C CA . ALA A 1 150 ? 6.852 1.4 15.172 1 75.44 150 ALA A CA 1
ATOM 1120 C C . ALA A 1 150 ? 6.098 2.207 16.219 1 75.44 150 ALA A C 1
ATOM 1122 O O . ALA A 1 150 ? 5.828 1.71 17.328 1 75.44 150 ALA A O 1
ATOM 1123 N N . VAL A 1 151 ? 5.727 3.404 15.914 1 78.69 151 VAL A N 1
ATOM 1124 C CA . VAL A 1 151 ? 5.035 4.297 16.844 1 78.69 151 VAL A CA 1
ATOM 1125 C C . VAL A 1 151 ? 3.668 3.713 17.188 1 78.69 151 VAL A C 1
ATOM 1127 O O . VAL A 1 151 ? 3.24 3.771 18.344 1 78.69 151 VAL A O 1
ATOM 1130 N N . LYS A 1 152 ? 3.061 3.137 16.25 1 76.5 152 LYS A N 1
ATOM 1131 C CA . LYS A 1 152 ? 1.763 2.52 16.5 1 76.5 152 LYS A CA 1
ATOM 1132 C C . LYS A 1 152 ? 1.868 1.439 17.578 1 76.5 152 LYS A C 1
ATOM 1134 O O . LYS A 1 152 ? 0.954 1.271 18.391 1 76.5 152 LYS A O 1
ATOM 1139 N N . GLN A 1 153 ? 2.967 0.796 17.5 1 80.94 153 GLN A N 1
ATOM 1140 C CA . GLN A 1 153 ? 3.182 -0.261 18.484 1 80.94 153 GLN A CA 1
ATOM 1141 C C . GLN A 1 153 ? 3.463 0.322 19.859 1 80.94 153 GLN A C 1
ATOM 1143 O O . GLN A 1 153 ? 3.154 -0.302 20.891 1 80.94 153 GLN A O 1
ATOM 1148 N N . MET A 1 154 ? 4.074 1.499 19.859 1 84.75 154 MET A N 1
ATOM 1149 C CA . MET A 1 154 ? 4.473 2.113 21.125 1 84.75 154 MET A CA 1
ATOM 1150 C C . MET A 1 154 ? 3.293 2.828 21.781 1 84.75 154 MET A C 1
ATOM 1152 O O . MET A 1 154 ? 3.25 2.975 23 1 84.75 154 MET A O 1
ATOM 1156 N N . ARG A 1 155 ? 2.371 3.234 20.953 1 82.12 155 ARG A N 1
ATOM 1157 C CA . ARG A 1 155 ? 1.173 3.893 21.469 1 82.12 155 ARG A CA 1
ATOM 1158 C C . ARG A 1 155 ? 0.196 2.877 22.047 1 82.12 155 ARG A C 1
ATOM 1160 O O . ARG A 1 155 ? 0.295 1.681 21.766 1 82.12 155 ARG A O 1
ATOM 1167 N N . GLY A 1 156 ? -0.581 3.322 22.969 1 80.62 156 GLY A N 1
ATOM 1168 C CA . GLY A 1 156 ? -1.566 2.471 23.625 1 80.62 156 GLY A CA 1
ATOM 1169 C C . GLY A 1 156 ? -2.338 3.18 24.719 1 80.62 156 GLY A C 1
ATOM 1170 O O . GLY A 1 156 ? -2.168 4.383 24.922 1 80.62 156 GLY A O 1
ATOM 1171 N N . LYS A 1 157 ? -3.139 2.461 25.312 1 82.69 157 LYS A N 1
ATOM 1172 C CA . LYS A 1 157 ? -3.971 3.027 26.359 1 82.69 157 LYS A CA 1
ATOM 1173 C C . LYS A 1 157 ? -3.127 3.432 27.578 1 82.69 157 LYS A C 1
ATOM 1175 O O . LYS A 1 157 ? -2.256 2.676 28.016 1 82.69 157 LYS A O 1
ATOM 1180 N N . PRO A 1 158 ? -3.404 4.727 27.984 1 88.06 158 PRO A N 1
ATOM 1181 C CA . PRO A 1 158 ? -2.734 5.07 29.234 1 88.06 158 PRO A CA 1
ATOM 1182 C C . PRO A 1 158 ? -2.947 4.023 30.328 1 88.06 158 PRO A C 1
ATOM 1184 O O . PRO A 1 158 ? -4.051 3.486 30.469 1 88.06 158 PRO A O 1
ATOM 1187 N N . GLY A 1 159 ? -1.911 3.723 30.984 1 89.62 159 GLY A N 1
ATOM 1188 C CA . GLY A 1 159 ? -1.984 2.736 32.031 1 89.62 159 GLY A CA 1
ATOM 1189 C C . GLY A 1 159 ? -1.468 1.371 31.625 1 89.62 159 GLY A C 1
ATOM 1190 O O . GLY A 1 159 ? -1.11 0.552 32.469 1 89.62 159 GLY A O 1
ATOM 1191 N N . GLU A 1 160 ? -1.425 1.12 30.359 1 91.81 160 GLU A N 1
ATOM 1192 C CA . GLU A 1 160 ? -0.952 -0.169 29.859 1 91.81 160 GLU A CA 1
ATOM 1193 C C . GLU A 1 160 ? 0.572 -0.225 29.828 1 91.81 160 GLU A C 1
ATOM 1195 O O . GLU A 1 160 ? 1.229 0.756 29.484 1 91.81 160 GLU A O 1
ATOM 1200 N N . ALA A 1 161 ? 0.996 -1.421 30.141 1 92.25 161 ALA A N 1
ATOM 1201 C CA . ALA A 1 161 ? 2.443 -1.616 30.172 1 92.25 161 ALA A CA 1
ATOM 1202 C C . ALA A 1 161 ? 2.984 -1.928 28.781 1 92.25 161 ALA A C 1
ATOM 1204 O O . ALA A 1 161 ? 2.281 -2.504 27.953 1 92.25 161 ALA A O 1
ATOM 1205 N N . VAL A 1 162 ? 4.188 -1.42 28.531 1 92.38 162 VAL A N 1
ATOM 1206 C CA . VAL A 1 162 ? 4.898 -1.727 27.297 1 92.38 162 VAL A CA 1
ATOM 1207 C C . VAL A 1 162 ? 6.387 -1.896 27.578 1 92.38 162 VAL A C 1
ATOM 1209 O O . VAL A 1 162 ? 6.945 -1.199 28.438 1 92.38 162 VAL A O 1
ATOM 1212 N N . THR A 1 163 ? 7 -2.883 26.922 1 93.44 163 THR A N 1
ATOM 1213 C CA . THR A 1 163 ? 8.438 -3.096 27.062 1 93.44 163 THR A CA 1
ATOM 1214 C C . THR A 1 163 ? 9.172 -2.689 25.781 1 93.44 163 THR A C 1
ATOM 1216 O O . THR A 1 163 ? 8.828 -3.148 24.688 1 93.44 163 THR A O 1
ATOM 1219 N N . LEU A 1 164 ? 10.047 -1.794 25.922 1 92.19 164 LEU A N 1
ATOM 1220 C CA . LEU A 1 164 ? 10.922 -1.431 24.812 1 92.19 164 LEU A CA 1
ATOM 1221 C C . LEU A 1 164 ? 12.281 -2.1 24.953 1 92.19 164 LEU A C 1
ATOM 1223 O O . LEU A 1 164 ? 12.844 -2.146 26.047 1 92.19 164 LEU A O 1
ATOM 1227 N N . THR A 1 165 ? 12.773 -2.67 23.906 1 88.75 165 THR A N 1
ATOM 1228 C CA . THR A 1 165 ? 14.172 -3.084 23.859 1 88.75 165 THR A CA 1
ATOM 1229 C C . THR A 1 165 ? 15.039 -1.991 23.25 1 88.75 165 THR A C 1
ATOM 1231 O O . THR A 1 165 ? 14.805 -1.565 22.125 1 88.75 165 THR A O 1
ATOM 1234 N N . ILE A 1 166 ? 16.031 -1.593 24.031 1 87 166 ILE A N 1
ATOM 1235 C CA . ILE A 1 166 ? 16.828 -0.435 23.656 1 87 166 ILE A CA 1
ATOM 1236 C C . ILE A 1 166 ? 18.281 -0.868 23.406 1 87 166 ILE A C 1
ATOM 1238 O O . ILE A 1 166 ? 18.828 -1.69 24.141 1 87 166 ILE A O 1
ATOM 1242 N N . ALA A 1 167 ? 18.766 -0.447 22.281 1 82.44 167 ALA A N 1
ATOM 1243 C CA . ALA A 1 167 ? 20.203 -0.562 22 1 82.44 167 ALA A CA 1
ATOM 1244 C C . ALA A 1 167 ? 20.891 0.789 22.141 1 82.44 167 ALA A C 1
ATOM 1246 O O . ALA A 1 167 ? 20.484 1.771 21.516 1 82.44 167 ALA A O 1
ATOM 1247 N N . ARG A 1 168 ? 21.875 0.818 23.109 1 80.56 168 ARG A N 1
ATOM 1248 C CA . ARG A 1 168 ? 22.656 2.016 23.375 1 80.56 168 ARG A CA 1
ATOM 1249 C C . ARG A 1 168 ? 24.141 1.766 23.109 1 80.56 168 ARG A C 1
ATOM 1251 O O . ARG A 1 168 ? 24.625 0.647 23.281 1 80.56 168 ARG A O 1
ATOM 1258 N N . GLU A 1 169 ? 24.719 2.82 22.516 1 69.38 169 GLU A N 1
ATOM 1259 C CA . GLU A 1 169 ? 26.141 2.68 22.188 1 69.38 169 GLU A CA 1
ATOM 1260 C C . GLU A 1 169 ? 26.906 2.027 23.344 1 69.38 169 GLU A C 1
ATOM 1262 O O . GLU A 1 169 ? 26.781 2.443 24.5 1 69.38 169 GLU A O 1
ATOM 1267 N N . LYS A 1 170 ? 27.688 0.972 22.938 1 63.31 170 LYS A N 1
ATOM 1268 C CA . LYS A 1 170 ? 28.641 0.295 23.812 1 63.31 170 LYS A CA 1
ATOM 1269 C C . LYS A 1 170 ? 27.922 -0.431 24.938 1 63.31 170 LYS A C 1
ATOM 1271 O O . LYS A 1 170 ? 28.5 -0.648 26.016 1 63.31 170 LYS A O 1
ATOM 1276 N N . THR A 1 171 ? 26.688 -0.583 24.906 1 70.25 171 THR A N 1
ATOM 1277 C CA . THR A 1 171 ? 25.922 -1.341 25.891 1 70.25 171 THR A CA 1
ATOM 1278 C C . THR A 1 171 ? 25.109 -2.445 25.203 1 70.25 171 THR A C 1
ATOM 1280 O O . THR A 1 171 ? 24.688 -2.293 24.062 1 70.25 171 THR A O 1
ATOM 1283 N N . ASP A 1 172 ? 25.109 -3.578 25.766 1 70.06 172 ASP A N 1
ATOM 1284 C CA . ASP A 1 172 ? 24.188 -4.609 25.297 1 70.06 172 ASP A CA 1
ATOM 1285 C C . ASP A 1 172 ? 22.75 -4.113 25.312 1 70.06 172 ASP A C 1
ATOM 1287 O O . ASP A 1 172 ? 22.375 -3.309 26.172 1 70.06 172 ASP A O 1
ATOM 1291 N N . PRO A 1 173 ? 22.016 -4.547 24.312 1 81.5 173 PRO A N 1
ATOM 1292 C CA . PRO A 1 173 ? 20.594 -4.156 24.328 1 81.5 173 PRO A CA 1
ATOM 1293 C C . PRO A 1 173 ? 19.906 -4.527 25.641 1 81.5 173 PRO A C 1
ATOM 1295 O O . PRO A 1 173 ? 20.203 -5.574 26.219 1 81.5 173 PRO A O 1
ATOM 1298 N N . PHE A 1 174 ? 19.078 -3.652 26.109 1 84 174 PHE A N 1
ATOM 1299 C CA . PHE A 1 174 ? 18.391 -3.891 27.375 1 84 174 PHE A CA 1
ATOM 1300 C C . PHE A 1 174 ? 16.922 -3.5 27.266 1 84 174 PHE A C 1
ATOM 1302 O O . PHE A 1 174 ? 16.547 -2.68 26.422 1 84 174 PHE A O 1
ATOM 1309 N N . ASP A 1 175 ? 16.125 -4.121 28.109 1 89.62 175 ASP A N 1
ATOM 1310 C CA . ASP A 1 175 ? 14.695 -3.863 28.141 1 89.62 175 ASP A CA 1
ATOM 1311 C C . ASP A 1 175 ? 14.359 -2.748 29.125 1 89.62 175 ASP A C 1
ATOM 1313 O O . ASP A 1 175 ? 14.945 -2.67 30.203 1 89.62 175 ASP A O 1
ATOM 1317 N N . VAL A 1 176 ? 13.5 -1.889 28.703 1 91.94 176 VAL A N 1
ATOM 1318 C CA . VAL A 1 176 ? 12.914 -0.862 29.562 1 91.94 176 VAL A CA 1
ATOM 1319 C C . VAL A 1 176 ? 11.406 -1.062 29.656 1 91.94 176 VAL A C 1
ATOM 1321 O O . VAL A 1 176 ? 10.703 -1.061 28.641 1 91.94 176 VAL A O 1
ATOM 1324 N N . LYS A 1 177 ? 10.992 -1.301 30.844 1 92.81 177 LYS A N 1
ATOM 1325 C CA . LYS A 1 177 ? 9.562 -1.435 31.078 1 92.81 177 LYS A CA 1
ATOM 1326 C C . LYS A 1 177 ? 8.922 -0.081 31.375 1 92.81 177 LYS A C 1
ATOM 1328 O O . LYS A 1 177 ? 9.352 0.624 32.281 1 92.81 177 LYS A O 1
ATOM 1333 N N . LEU A 1 178 ? 7.926 0.239 30.625 1 93.75 178 LEU A N 1
ATOM 1334 C CA . LEU A 1 178 ? 7.262 1.53 30.766 1 93.75 178 LEU A CA 1
ATOM 1335 C C . LEU A 1 178 ? 5.75 1.354 30.859 1 93.75 178 LEU A C 1
ATOM 1337 O O . LEU A 1 178 ? 5.211 0.312 30.484 1 93.75 178 LEU A O 1
ATOM 1341 N N . ILE A 1 179 ? 5.18 2.34 31.5 1 92.5 179 ILE A N 1
ATOM 1342 C CA . ILE A 1 179 ? 3.723 2.438 31.516 1 92.5 179 ILE A CA 1
ATOM 1343 C C . ILE A 1 179 ? 3.273 3.627 30.672 1 92.5 179 ILE A C 1
ATOM 1345 O O . ILE A 1 179 ? 3.707 4.758 30.906 1 92.5 179 ILE A O 1
ATOM 1349 N N . ARG A 1 180 ? 2.463 3.336 29.734 1 91.62 180 ARG A N 1
ATOM 1350 C CA . ARG A 1 180 ? 1.976 4.398 28.859 1 91.62 180 ARG A CA 1
ATOM 1351 C C . ARG A 1 180 ? 1.174 5.43 29.656 1 91.62 180 ARG A C 1
ATOM 1353 O O . ARG A 1 180 ? 0.411 5.074 30.547 1 91.62 180 ARG A O 1
ATOM 1360 N N . GLU A 1 181 ? 1.442 6.711 29.438 1 90.75 181 GLU A N 1
ATOM 1361 C CA . GLU A 1 181 ? 0.729 7.828 30.047 1 90.75 181 GLU A CA 1
ATOM 1362 C C . GLU A 1 181 ? 0.153 8.766 28.984 1 90.75 181 GLU A C 1
ATOM 1364 O O . GLU A 1 181 ? 0.439 8.617 27.797 1 90.75 181 GLU A O 1
ATOM 1369 N N . VAL A 1 182 ? -0.735 9.617 29.562 1 87.88 182 VAL A N 1
ATOM 1370 C CA . VAL A 1 182 ? -1.232 10.664 28.672 1 87.88 182 VAL A CA 1
ATOM 1371 C C . VAL A 1 182 ? -0.119 11.664 28.375 1 87.88 182 VAL A C 1
ATOM 1373 O O . VAL A 1 182 ? 0.417 12.289 29.297 1 87.88 182 VAL A O 1
ATOM 1376 N N . ILE A 1 183 ? 0.29 11.727 27.172 1 85.12 183 ILE A N 1
ATOM 1377 C CA . ILE A 1 183 ? 1.325 12.656 26.734 1 85.12 183 ILE A CA 1
ATOM 1378 C C . ILE A 1 183 ? 0.682 13.859 26.047 1 85.12 183 ILE A C 1
ATOM 1380 O O . ILE A 1 183 ? -0.243 13.703 25.25 1 85.12 183 ILE A O 1
ATOM 1384 N N . LYS A 1 184 ? 1.111 15.039 26.516 1 83.31 184 LYS A N 1
ATOM 1385 C CA . LYS A 1 184 ? 0.593 16.281 25.953 1 83.31 184 LYS A CA 1
ATOM 1386 C C . LYS A 1 184 ? 1.695 17.078 25.266 1 83.31 184 LYS A C 1
ATOM 1388 O O . LYS A 1 184 ? 2.262 18 25.844 1 83.31 184 LYS A O 1
ATOM 1393 N N . PRO A 1 185 ? 1.886 16.734 24.078 1 79.5 185 PRO A N 1
ATOM 1394 C CA . PRO A 1 185 ? 2.92 17.484 23.375 1 79.5 185 PRO A CA 1
ATOM 1395 C C . PRO A 1 185 ? 2.457 18.891 22.969 1 79.5 185 PRO A C 1
ATOM 1397 O O . PRO A 1 185 ? 1.273 19.094 22.688 1 79.5 185 PRO A O 1
ATOM 1400 N N . LYS A 1 186 ? 3.396 19.844 23.109 1 86 186 LYS A N 1
ATOM 1401 C CA . LYS A 1 186 ? 3.043 21.188 22.641 1 86 186 LYS A CA 1
ATOM 1402 C C . LYS A 1 186 ? 2.982 21.234 21.109 1 86 186 LYS A C 1
ATOM 1404 O O . LYS A 1 186 ? 3.85 20.672 20.438 1 86 186 LYS A O 1
ATOM 1409 N N . SER A 1 187 ? 1.895 21.828 20.672 1 91.44 187 SER A N 1
ATOM 1410 C CA . SER A 1 187 ? 1.731 21.938 19.219 1 91.44 187 SER A CA 1
ATOM 1411 C C . SER A 1 187 ? 2.248 23.281 18.719 1 91.44 187 SER A C 1
ATOM 1413 O O . SER A 1 187 ? 2.436 23.469 17.516 1 91.44 187 SER A O 1
ATOM 1415 N N . ALA A 1 188 ? 2.543 24.25 19.594 1 95.25 188 ALA A N 1
ATOM 1416 C CA . ALA A 1 188 ? 3.115 25.547 19.25 1 95.25 188 ALA A CA 1
ATOM 1417 C C . ALA A 1 188 ? 4.246 25.922 20.219 1 95.25 188 ALA A C 1
ATOM 1419 O O . ALA A 1 188 ? 4.062 25.906 21.438 1 95.25 188 ALA A O 1
ATOM 1420 N N . THR A 1 189 ? 5.387 26.172 19.656 1 93.5 189 THR A N 1
ATOM 1421 C CA . THR A 1 189 ? 6.562 26.562 20.422 1 93.5 189 THR A CA 1
ATOM 1422 C C . THR A 1 189 ? 7.27 27.75 19.766 1 93.5 189 THR A C 1
ATOM 1424 O O . THR A 1 189 ? 7.098 28 18.578 1 93.5 189 THR A O 1
ATOM 1427 N N . ALA A 1 190 ? 8.008 28.5 20.594 1 96 190 ALA A N 1
ATOM 1428 C CA . ALA A 1 190 ? 8.664 29.672 20.047 1 96 190 ALA A CA 1
ATOM 1429 C C . ALA A 1 190 ? 10.07 29.844 20.625 1 96 190 ALA A C 1
ATOM 1431 O O . ALA A 1 190 ? 10.367 29.328 21.703 1 96 190 ALA A O 1
ATOM 1432 N N . LYS A 1 191 ? 10.93 30.469 19.859 1 95.88 191 LYS A N 1
ATOM 1433 C CA . LYS A 1 191 ? 12.273 30.844 20.281 1 95.88 191 LYS A CA 1
ATOM 1434 C C . LYS A 1 191 ? 12.734 32.125 19.547 1 95.88 191 LYS A C 1
ATOM 1436 O O . LYS A 1 191 ? 12.133 32.5 18.547 1 95.88 191 LYS A O 1
ATOM 1441 N N . LEU A 1 192 ? 13.734 32.719 20.109 1 96.06 192 LEU A N 1
ATOM 1442 C CA . LEU A 1 192 ? 14.344 33.844 19.422 1 96.06 192 LEU A CA 1
ATOM 1443 C C . LEU A 1 192 ? 15.375 33.375 18.391 1 96.06 192 LEU A C 1
ATOM 1445 O O . LEU A 1 192 ? 16.141 32.438 18.656 1 96.06 192 LEU A O 1
ATOM 1449 N N . GLU A 1 193 ? 15.328 33.938 17.219 1 94.38 193 GLU A N 1
ATOM 1450 C CA . GLU A 1 193 ? 16.312 33.781 16.156 1 94.38 193 GLU A CA 1
ATOM 1451 C C . GLU A 1 193 ? 16.969 35.094 15.82 1 94.38 193 GLU A C 1
ATOM 1453 O O . GLU A 1 193 ? 16.562 35.781 14.875 1 94.38 193 GLU A O 1
ATOM 1458 N N . GLY A 1 194 ? 18.016 35.5 16.609 1 93.31 194 GLY A N 1
ATOM 1459 C CA . GLY A 1 194 ? 18.547 36.844 16.484 1 93.31 194 GLY A CA 1
ATOM 1460 C C . GLY A 1 194 ? 17.547 37.906 16.875 1 93.31 194 GLY A C 1
ATOM 1461 O O . GLY A 1 194 ? 16.969 37.875 17.969 1 93.31 194 GLY A O 1
ATOM 1462 N N . ASP A 1 195 ? 17.281 38.75 15.867 1 95.38 195 ASP A N 1
ATOM 1463 C CA . ASP A 1 195 ? 16.375 39.875 16.109 1 95.38 195 ASP A CA 1
ATOM 1464 C C . ASP A 1 195 ? 14.938 39.469 15.758 1 95.38 195 ASP A C 1
ATOM 1466 O O . ASP A 1 195 ? 14.023 40.281 15.875 1 95.38 195 ASP A O 1
ATOM 1470 N N . TYR A 1 196 ? 14.805 38.219 15.406 1 97.81 196 TYR A N 1
ATOM 1471 C CA . TYR A 1 196 ? 13.492 37.781 14.938 1 97.81 196 TYR A CA 1
ATOM 1472 C C . TYR A 1 196 ? 12.898 36.75 15.867 1 97.81 196 TYR A C 1
ATOM 1474 O O . TYR A 1 196 ? 13.633 36.031 16.562 1 97.81 196 TYR A O 1
ATOM 1482 N N . GLY A 1 197 ? 11.617 36.75 15.977 1 98.19 197 GLY A N 1
ATOM 1483 C CA . GLY A 1 197 ? 10.922 35.625 16.609 1 98.19 197 GLY A CA 1
ATOM 1484 C C . GLY A 1 197 ? 10.688 34.469 15.688 1 98.19 197 GLY A C 1
ATOM 1485 O O . GLY A 1 197 ? 10.477 34.656 14.484 1 98.19 197 GLY A O 1
ATOM 1486 N N . TYR A 1 198 ? 10.734 33.281 16.234 1 97.62 198 TYR A N 1
ATOM 1487 C CA . TYR A 1 198 ? 10.445 32.062 15.531 1 97.62 198 TYR A CA 1
ATOM 1488 C C . TYR A 1 198 ? 9.352 31.266 16.234 1 97.62 198 TYR A C 1
ATOM 1490 O O . TYR A 1 198 ? 9.531 30.812 17.375 1 97.62 198 TYR A O 1
ATOM 1498 N N . LEU A 1 199 ? 8.203 31.172 15.578 1 97.88 199 LEU A N 1
ATOM 1499 C CA . LEU A 1 199 ? 7.07 30.406 16.078 1 97.88 199 LEU A CA 1
ATOM 1500 C C . LEU A 1 199 ? 6.848 29.141 15.25 1 97.88 199 LEU A C 1
ATOM 1502 O O . LEU A 1 199 ? 6.566 29.234 14.055 1 97.88 199 LEU A O 1
ATOM 1506 N N . ARG A 1 200 ? 6.934 28.016 15.844 1 96.25 200 ARG A N 1
ATOM 1507 C CA . ARG A 1 200 ? 6.68 26.734 15.18 1 96.25 200 ARG A CA 1
ATOM 1508 C C . ARG A 1 200 ? 5.316 26.172 15.57 1 96.25 200 ARG A C 1
ATOM 1510 O O . ARG A 1 200 ? 5.031 26 16.75 1 96.25 200 ARG A O 1
ATOM 1517 N N . VAL A 1 201 ? 4.473 25.984 14.617 1 96.25 201 VAL A N 1
ATOM 1518 C CA . VAL A 1 201 ? 3.209 25.281 14.797 1 96.25 201 VAL A CA 1
ATOM 1519 C C . VAL A 1 201 ? 3.262 23.922 14.094 1 96.25 201 VAL A C 1
ATOM 1521 O O . VAL A 1 201 ? 3.252 23.859 12.859 1 96.25 201 VAL A O 1
ATOM 1524 N N . SER A 1 202 ? 3.203 22.844 14.867 1 89.88 202 SER A N 1
ATOM 1525 C CA . SER A 1 202 ? 3.471 21.516 14.32 1 89.88 202 SER A CA 1
ATOM 1526 C C . SER A 1 202 ? 2.176 20.766 14.031 1 89.88 202 SER A C 1
ATOM 1528 O O . SER A 1 202 ? 2.18 19.766 13.32 1 89.88 202 SER A O 1
ATOM 1530 N N . ALA A 1 203 ? 1.09 21.25 14.633 1 89.69 203 ALA A N 1
ATOM 1531 C CA . ALA A 1 203 ? -0.239 20.672 14.445 1 89.69 203 ALA A CA 1
ATOM 1532 C C . ALA A 1 203 ? -1.322 21.609 14.969 1 89.69 203 ALA A C 1
ATOM 1534 O O . ALA A 1 203 ? -1.024 22.594 15.648 1 89.69 203 ALA A O 1
ATOM 1535 N N . PHE A 1 204 ? -2.516 21.328 14.586 1 94.75 204 PHE A N 1
ATOM 1536 C CA . PHE A 1 204 ? -3.637 22.141 15.055 1 94.75 204 PHE A CA 1
ATOM 1537 C C . PHE A 1 204 ? -4.582 21.297 15.914 1 94.75 204 PHE A C 1
ATOM 1539 O O . PHE A 1 204 ? -5.496 20.656 15.391 1 94.75 204 PHE A O 1
ATOM 1546 N N . ASN A 1 205 ? -4.336 21.312 17.172 1 92.31 205 ASN A N 1
ATOM 1547 C CA . ASN A 1 205 ? -5.254 20.719 18.141 1 92.31 205 ASN A CA 1
ATOM 1548 C C . ASN A 1 205 ? -5.895 21.781 19.016 1 92.31 205 ASN A C 1
ATOM 1550 O O . ASN A 1 205 ? -5.68 22.984 18.828 1 92.31 205 ASN A O 1
ATOM 1554 N N . GLU A 1 206 ? -6.629 21.422 20.016 1 94.44 206 GLU A N 1
ATOM 1555 C CA . GLU A 1 206 ? -7.465 22.328 20.781 1 94.44 206 GLU A CA 1
ATOM 1556 C C . GLU A 1 206 ? -6.617 23.312 21.578 1 94.44 206 GLU A C 1
ATOM 1558 O O . GLU A 1 206 ? -7.113 24.344 22.031 1 94.44 206 GLU A O 1
ATOM 1563 N N . LYS A 1 207 ? -5.363 23.016 21.672 1 94.44 207 LYS A N 1
ATOM 1564 C CA . LYS A 1 207 ? -4.512 23.828 22.516 1 94.44 207 LYS A CA 1
ATOM 1565 C C . LYS A 1 207 ? -3.607 24.734 21.688 1 94.44 207 LYS A C 1
ATOM 1567 O O . LYS A 1 207 ? -2.902 25.594 22.234 1 94.44 207 LYS A O 1
ATOM 1572 N N . THR A 1 208 ? -3.643 24.547 20.453 1 96 208 THR A N 1
ATOM 1573 C CA . THR A 1 208 ? -2.637 25.141 19.578 1 96 208 THR A CA 1
ATOM 1574 C C . THR A 1 208 ? -2.676 26.672 19.656 1 96 208 THR A C 1
ATOM 1576 O O . THR A 1 208 ? -1.64 27.312 19.844 1 96 208 THR A O 1
ATOM 1579 N N . THR A 1 209 ? -3.832 27.312 19.609 1 97.69 209 THR A N 1
ATOM 1580 C CA . THR A 1 209 ? -3.93 28.766 19.625 1 97.69 209 THR A CA 1
ATOM 1581 C C . THR A 1 209 ? -3.471 29.328 20.969 1 97.69 209 THR A C 1
ATOM 1583 O O . THR A 1 209 ? -2.707 30.297 21.016 1 97.69 209 THR A O 1
ATOM 1586 N N . ASP A 1 210 ? -3.93 28.734 22.016 1 97.06 210 ASP A N 1
ATOM 1587 C CA . ASP A 1 210 ? -3.516 29.172 23.344 1 97.06 210 ASP A CA 1
ATOM 1588 C C . ASP A 1 210 ? -1.997 29.109 23.484 1 97.06 210 ASP A C 1
ATOM 1590 O O . ASP A 1 210 ? -1.377 30.047 24 1 97.06 210 ASP A O 1
ATOM 1594 N N . GLU A 1 211 ? -1.493 28.031 23.062 1 96.44 211 GLU A N 1
ATOM 1595 C CA . GLU A 1 211 ? -0.047 27.844 23.156 1 96.44 211 GLU A CA 1
ATOM 1596 C C . GLU A 1 211 ? 0.69 28.859 22.297 1 96.44 211 GLU A C 1
ATOM 1598 O O . GLU A 1 211 ? 1.732 29.391 22.688 1 96.44 211 GLU A O 1
ATOM 1603 N N . ALA A 1 212 ? 0.207 29.141 21.125 1 98.06 212 ALA A N 1
ATOM 1604 C CA . ALA A 1 212 ? 0.82 30.109 20.234 1 98.06 212 ALA A CA 1
ATOM 1605 C C . ALA A 1 212 ? 0.785 31.516 20.844 1 98.06 212 ALA A C 1
ATOM 1607 O O . ALA A 1 212 ? 1.784 32.219 20.812 1 98.06 212 ALA A O 1
ATOM 1608 N N . GLU A 1 213 ? -0.333 31.906 21.375 1 97.81 213 GLU A N 1
ATOM 1609 C CA . GLU A 1 213 ? -0.471 33.219 22.016 1 97.81 213 GLU A CA 1
ATOM 1610 C C . GLU A 1 213 ? 0.519 33.375 23.172 1 97.81 213 GLU A C 1
ATOM 1612 O O . GLU A 1 213 ? 1.182 34.406 23.297 1 97.81 213 GLU A O 1
ATOM 1617 N N . ALA A 1 214 ? 0.562 32.344 23.938 1 97.5 214 ALA A N 1
ATOM 1618 C CA . ALA A 1 214 ? 1.491 32.344 25.062 1 97.5 214 ALA A CA 1
ATOM 1619 C C . ALA A 1 214 ? 2.936 32.438 24.578 1 97.5 214 ALA A C 1
ATOM 1621 O O . ALA A 1 214 ? 3.738 33.188 25.156 1 97.5 214 ALA A O 1
ATOM 1622 N N . ALA A 1 215 ? 3.223 31.719 23.594 1 96.94 215 ALA A N 1
ATOM 1623 C CA . ALA A 1 215 ? 4.574 31.719 23.031 1 96.94 215 ALA A CA 1
ATOM 1624 C C . ALA A 1 215 ? 4.941 33.094 22.469 1 96.94 215 ALA A C 1
ATOM 1626 O O . ALA A 1 215 ? 6.066 33.562 22.656 1 96.94 215 ALA A O 1
ATOM 1627 N N . ILE A 1 216 ? 4.055 33.719 21.797 1 97.56 216 ILE A N 1
ATOM 1628 C CA . ILE A 1 216 ? 4.273 35.062 21.219 1 97.56 216 ILE A CA 1
ATOM 1629 C C . ILE A 1 216 ? 4.488 36.062 22.344 1 97.56 216 ILE A C 1
ATOM 1631 O O . ILE A 1 216 ? 5.387 36.906 22.266 1 97.56 216 ILE A O 1
ATOM 1635 N N . ALA A 1 217 ? 3.695 35.969 23.359 1 96.75 217 ALA A N 1
ATOM 1636 C CA . ALA A 1 217 ? 3.842 36.875 24.5 1 96.75 217 ALA A CA 1
ATOM 1637 C C . ALA A 1 217 ? 5.219 36.719 25.141 1 96.75 217 ALA A C 1
ATOM 1639 O O . ALA A 1 217 ? 5.863 37.719 25.484 1 96.75 217 ALA A O 1
ATOM 1640 N N . ASP A 1 218 ? 5.602 35.531 25.25 1 96.88 218 ASP A N 1
ATOM 1641 C CA . ASP A 1 218 ? 6.918 35.25 25.812 1 96.88 218 ASP A CA 1
ATOM 1642 C C . ASP A 1 218 ? 8.023 35.812 24.953 1 96.88 218 ASP A C 1
ATOM 1644 O O . ASP A 1 218 ? 9 36.375 25.453 1 96.88 218 ASP A O 1
ATOM 1648 N N . LEU A 1 219 ? 7.941 35.719 23.656 1 96.69 219 LEU A N 1
ATOM 1649 C CA . LEU A 1 219 ? 8.906 36.281 22.719 1 96.69 219 LEU A CA 1
ATOM 1650 C C . LEU A 1 219 ? 9 37.781 22.875 1 96.69 219 LEU A C 1
ATOM 1652 O O . LEU A 1 219 ? 10.102 38.344 22.953 1 96.69 219 LEU A O 1
ATOM 1656 N N . ARG A 1 220 ? 7.883 38.406 22.984 1 95.25 220 ARG A N 1
ATOM 1657 C CA . ARG A 1 220 ? 7.836 39.844 23.094 1 95.25 220 ARG A CA 1
ATOM 1658 C C . ARG A 1 220 ? 8.422 40.312 24.422 1 95.25 220 ARG A C 1
ATOM 1660 O O . ARG A 1 220 ? 9.039 41.375 24.484 1 95.25 220 ARG A O 1
ATOM 1667 N N . ALA A 1 221 ? 8.172 39.531 25.406 1 95.81 221 ALA A N 1
ATOM 1668 C CA . ALA A 1 221 ? 8.742 39.875 26.719 1 95.81 221 ALA A CA 1
ATOM 1669 C C . ALA A 1 221 ? 10.266 39.75 26.688 1 95.81 221 ALA A C 1
ATOM 1671 O O . ALA A 1 221 ? 10.969 40.594 27.266 1 95.81 221 ALA A O 1
ATOM 1672 N N . LYS A 1 222 ? 10.719 38.812 26.016 1 95.69 222 LYS A N 1
ATOM 1673 C CA . LYS A 1 222 ? 12.148 38.531 25.953 1 95.69 222 LYS A CA 1
ATOM 1674 C C . LYS A 1 222 ? 12.859 39.562 25.062 1 95.69 222 LYS A C 1
ATOM 1676 O O . LYS A 1 222 ? 14.008 39.906 25.312 1 95.69 222 LYS A O 1
ATOM 1681 N N . ASN A 1 223 ? 12.125 39.938 23.969 1 95.62 223 ASN A N 1
ATOM 1682 C CA . ASN A 1 223 ? 12.68 40.906 23.062 1 95.62 223 ASN A CA 1
ATOM 1683 C C . ASN A 1 223 ? 11.625 41.938 22.609 1 95.62 223 ASN A C 1
ATOM 1685 O O . ASN A 1 223 ? 11.062 41.781 21.516 1 95.62 223 ASN A O 1
ATOM 1689 N N . PRO A 1 224 ? 11.469 42.906 23.312 1 93.44 224 PRO A N 1
ATOM 1690 C CA . PRO A 1 224 ? 10.461 43.938 22.984 1 93.44 224 PRO A CA 1
ATOM 1691 C C . PRO A 1 224 ? 10.758 44.656 21.672 1 93.44 224 PRO A C 1
ATOM 1693 O O . PRO A 1 224 ? 9.883 45.312 21.109 1 93.44 224 PRO A O 1
ATOM 1696 N N . LYS A 1 225 ? 12.008 44.5 21.234 1 95 225 LYS A N 1
ATOM 1697 C CA . LYS A 1 225 ? 12.391 45.188 20 1 95 225 LYS A CA 1
ATOM 1698 C C . LYS A 1 225 ? 12.461 44.219 18.828 1 95 225 LYS A C 1
ATOM 1700 O O . LYS A 1 225 ? 13.195 44.438 17.859 1 95 225 LYS A O 1
ATOM 1705 N N . MET A 1 226 ? 11.805 43.188 18.969 1 95.62 226 MET A N 1
ATOM 1706 C CA . MET A 1 226 ? 11.742 42.188 17.906 1 95.62 226 MET A CA 1
ATOM 1707 C C . MET A 1 226 ? 11.406 42.844 16.562 1 95.62 226 MET A C 1
ATOM 1709 O O . MET A 1 226 ? 10.516 43.688 16.5 1 95.62 226 MET A O 1
ATOM 1713 N N . LYS A 1 227 ? 12.07 42.406 15.484 1 97.38 227 LYS A N 1
ATOM 1714 C CA . LYS A 1 227 ? 11.969 43.094 14.203 1 97.38 227 LYS A CA 1
ATOM 1715 C C . LYS A 1 227 ? 10.984 42.406 13.273 1 97.38 227 LYS A C 1
ATOM 1717 O O . LYS A 1 227 ? 10.57 42.969 12.258 1 97.38 227 LYS A O 1
ATOM 1722 N N . GLY A 1 228 ? 10.648 41.219 13.602 1 98.06 228 GLY A N 1
ATOM 1723 C CA . GLY A 1 228 ? 9.742 40.406 12.789 1 98.06 228 GLY A CA 1
ATOM 1724 C C . GLY A 1 228 ? 9.516 39 13.328 1 98.06 228 GLY A C 1
ATOM 1725 O O . GLY A 1 228 ? 10.109 38.625 14.344 1 98.06 228 GLY A O 1
ATOM 1726 N N . LEU A 1 229 ? 8.664 38.25 12.641 1 98.56 229 LEU A N 1
ATOM 1727 C CA . LEU A 1 229 ? 8.312 36.906 13.094 1 98.56 229 LEU A CA 1
ATOM 1728 C C . LEU A 1 229 ? 8.344 35.906 11.93 1 98.56 229 LEU A C 1
ATOM 1730 O O . LEU A 1 229 ? 7.859 36.219 10.836 1 98.56 229 LEU A O 1
ATOM 1734 N N . ILE A 1 230 ? 8.938 34.812 12.18 1 98.69 230 ILE A N 1
ATOM 1735 C CA . ILE A 1 230 ? 8.867 33.688 11.25 1 98.69 230 ILE A CA 1
ATOM 1736 C C . ILE A 1 230 ? 7.895 32.625 11.789 1 98.69 230 ILE A C 1
ATOM 1738 O O . ILE A 1 230 ? 8.078 32.125 12.891 1 98.69 230 ILE A O 1
ATOM 1742 N N . LEU A 1 231 ? 6.84 32.375 11.07 1 98.75 231 LEU A N 1
ATOM 1743 C CA . LEU A 1 231 ? 5.91 31.281 11.367 1 98.75 231 LEU A CA 1
ATOM 1744 C C . LEU A 1 231 ? 6.27 30.016 10.586 1 98.75 231 LEU A C 1
ATOM 1746 O O . LEU A 1 231 ? 6.227 30.016 9.359 1 98.75 231 LEU A O 1
ATOM 1750 N N . ASP A 1 232 ? 6.598 28.984 11.297 1 98.44 232 ASP A N 1
ATOM 1751 C CA . ASP A 1 232 ? 7.047 27.75 10.656 1 98.44 232 ASP A CA 1
ATOM 1752 C C . ASP A 1 232 ? 5.938 26.703 10.648 1 98.44 232 ASP A C 1
ATOM 1754 O O . ASP A 1 232 ? 5.586 26.156 11.703 1 98.44 232 ASP A O 1
ATOM 1758 N N . LEU A 1 233 ? 5.414 26.344 9.43 1 97.25 233 LEU A N 1
ATOM 1759 C CA . LEU A 1 233 ? 4.367 25.344 9.242 1 97.25 233 LEU A CA 1
ATOM 1760 C C . LEU A 1 233 ? 4.906 24.141 8.492 1 97.25 233 LEU A C 1
ATOM 1762 O O . LEU A 1 233 ? 4.129 23.312 8.008 1 97.25 233 LEU A O 1
ATOM 1766 N N . ARG A 1 234 ? 6.219 24.062 8.359 1 92.75 234 ARG A N 1
ATOM 1767 C CA . ARG A 1 234 ? 6.805 22.922 7.648 1 92.75 234 ARG A CA 1
ATOM 1768 C C . ARG A 1 234 ? 6.465 21.609 8.336 1 92.75 234 ARG A C 1
ATOM 1770 O O . ARG A 1 234 ? 6.484 21.516 9.562 1 92.75 234 ARG A O 1
ATOM 1777 N N . ASN A 1 235 ? 6.062 20.641 7.535 1 86.56 235 ASN A N 1
ATOM 1778 C CA . ASN A 1 235 ? 5.754 19.297 7.988 1 86.56 235 ASN A CA 1
ATOM 1779 C C . ASN A 1 235 ? 4.566 19.281 8.945 1 86.56 235 ASN A C 1
ATOM 1781 O O . ASN A 1 235 ? 4.465 18.406 9.805 1 86.56 235 ASN A O 1
ATOM 1785 N N . ASN A 1 236 ? 3.746 20.328 8.922 1 89.88 236 ASN A N 1
ATOM 1786 C CA . ASN A 1 236 ? 2.49 20.391 9.664 1 89.88 236 ASN A CA 1
ATOM 1787 C C . ASN A 1 236 ? 1.351 19.734 8.891 1 89.88 236 ASN A C 1
ATOM 1789 O O . ASN A 1 236 ? 0.901 20.266 7.875 1 89.88 236 ASN A O 1
ATOM 1793 N N . PRO A 1 237 ? 0.828 18.625 9.406 1 88 237 PRO A N 1
ATOM 1794 C CA . PRO A 1 237 ? -0.171 17.891 8.641 1 88 237 PRO A CA 1
ATOM 1795 C C . PRO A 1 237 ? -1.577 18.453 8.781 1 88 237 PRO A C 1
ATOM 1797 O O . PRO A 1 237 ? -2.52 17.953 8.164 1 88 237 PRO A O 1
ATOM 1800 N N . GLY A 1 238 ? -1.677 19.484 9.523 1 91.69 238 GLY A N 1
ATOM 1801 C CA . GLY A 1 238 ? -2.977 20.109 9.703 1 91.69 238 GLY A CA 1
ATOM 1802 C C . GLY A 1 238 ? -3.643 19.75 11.016 1 91.69 238 GLY A C 1
ATOM 1803 O O . GLY A 1 238 ? -2.98 19.688 12.055 1 91.69 238 GLY A O 1
ATOM 1804 N N . GLY A 1 239 ? -4.965 19.719 11.008 1 92.12 239 GLY A N 1
ATOM 1805 C CA . GLY A 1 239 ? -5.754 19.469 12.195 1 92.12 239 GLY A CA 1
ATOM 1806 C C . GLY A 1 239 ? -7.086 20.203 12.195 1 92.12 239 GLY A C 1
ATOM 1807 O O . GLY A 1 239 ? -7.809 20.172 11.195 1 92.12 239 GLY A O 1
ATOM 1808 N N . LEU A 1 240 ? -7.324 20.859 13.305 1 94.12 240 LEU A N 1
ATOM 1809 C CA . LEU A 1 240 ? -8.633 21.469 13.508 1 94.12 240 LEU A CA 1
ATOM 1810 C C . LEU A 1 240 ? -8.758 22.766 12.719 1 94.12 240 LEU A C 1
ATOM 1812 O O . LEU A 1 240 ? -7.902 23.656 12.828 1 94.12 240 LEU A O 1
ATOM 1816 N N . LEU A 1 241 ? -9.867 22.875 11.969 1 95.12 241 LEU A N 1
ATOM 1817 C CA . LEU A 1 241 ? -10.141 24.047 11.156 1 95.12 241 LEU A CA 1
ATOM 1818 C C . LEU A 1 241 ? -10.25 25.297 12.023 1 95.12 241 LEU A C 1
ATOM 1820 O O . LEU A 1 241 ? -9.719 26.359 11.672 1 95.12 241 LEU A O 1
ATOM 1824 N N . ASP A 1 242 ? -10.906 25.219 13.156 1 95.56 242 ASP A N 1
ATOM 1825 C CA . ASP A 1 242 ? -11.117 26.375 14.008 1 95.56 242 ASP A CA 1
ATOM 1826 C C . ASP A 1 242 ? -9.789 26.906 14.547 1 95.56 242 ASP A C 1
ATOM 1828 O O . ASP A 1 242 ? -9.617 28.125 14.711 1 95.56 242 ASP A O 1
ATOM 1832 N N . GLN A 1 243 ? -8.922 25.969 14.781 1 96.94 243 GLN A N 1
ATOM 1833 C CA . GLN A 1 243 ? -7.598 26.375 15.242 1 96.94 243 GLN A CA 1
ATOM 1834 C C . GLN A 1 243 ? -6.816 27.062 14.117 1 96.94 243 GLN A C 1
ATOM 1836 O O . GLN A 1 243 ? -6.066 28 14.367 1 96.94 243 GLN A O 1
ATOM 1841 N N . ALA A 1 244 ? -6.965 26.578 12.914 1 98.06 244 ALA A N 1
ATOM 1842 C CA . ALA A 1 244 ? -6.355 27.25 11.773 1 98.06 244 ALA A CA 1
ATOM 1843 C C . ALA A 1 244 ? -6.883 28.672 11.641 1 98.06 244 ALA A C 1
ATOM 1845 O O . ALA A 1 244 ? -6.113 29.609 11.414 1 98.06 244 ALA A O 1
ATOM 1846 N N . VAL A 1 245 ? -8.148 28.844 11.797 1 97.94 245 VAL A N 1
ATOM 1847 C CA . VAL A 1 245 ? -8.781 30.156 11.727 1 97.94 245 VAL A CA 1
ATOM 1848 C C . VAL A 1 245 ? -8.25 31.062 12.836 1 97.94 245 VAL A C 1
ATOM 1850 O O . VAL A 1 245 ? -7.859 32.188 12.594 1 97.94 245 VAL A O 1
ATOM 1853 N N . SER A 1 246 ? -8.172 30.5 14 1 98 246 SER A N 1
ATOM 1854 C CA . SER A 1 246 ? -7.746 31.297 15.148 1 98 246 SER A CA 1
ATOM 1855 C C . SER A 1 246 ? -6.285 31.703 15.023 1 98 246 SER A C 1
ATOM 1857 O O . SER A 1 246 ? -5.918 32.844 15.375 1 98 246 SER A O 1
ATOM 1859 N N . ILE A 1 247 ? -5.488 30.812 14.578 1 98.38 247 ILE A N 1
ATOM 1860 C CA . ILE A 1 247 ? -4.082 31.141 14.375 1 98.38 247 ILE A CA 1
ATOM 1861 C C . ILE A 1 247 ? -3.953 32.25 13.32 1 98.38 247 ILE A C 1
ATOM 1863 O O . ILE A 1 247 ? -3.191 33.188 13.492 1 98.38 247 ILE A O 1
ATOM 1867 N N . SER A 1 248 ? -4.641 32.094 12.234 1 98.56 248 SER A N 1
ATOM 1868 C CA . SER A 1 248 ? -4.641 33.156 11.219 1 98.56 248 SER A CA 1
ATOM 1869 C C . SER A 1 248 ? -5.09 34.5 11.797 1 98.56 248 SER A C 1
ATOM 1871 O O . SER A 1 248 ? -4.496 35.531 11.5 1 98.56 248 SER A O 1
ATOM 1873 N N . ASP A 1 249 ? -6.074 34.438 12.586 1 98.25 249 ASP A N 1
ATOM 1874 C CA . ASP A 1 249 ? -6.695 35.594 13.188 1 98.25 249 ASP A CA 1
ATOM 1875 C C . ASP A 1 249 ? -5.699 36.344 14.07 1 98.25 249 ASP A C 1
ATOM 1877 O O . ASP A 1 249 ? -5.816 37.562 14.25 1 98.25 249 ASP A O 1
ATOM 1881 N N . LEU A 1 250 ? -4.766 35.688 14.602 1 98.06 250 LEU A N 1
ATOM 1882 C CA . LEU A 1 250 ? -3.748 36.312 15.445 1 98.06 250 LEU A CA 1
ATOM 1883 C C . LEU A 1 250 ? -2.971 37.344 14.672 1 98.06 250 LEU A C 1
ATOM 1885 O O . LEU A 1 250 ? -2.367 38.25 15.266 1 98.06 250 LEU A O 1
ATOM 1889 N N . PHE A 1 251 ? -2.951 37.281 13.32 1 98.25 251 PHE A N 1
ATOM 1890 C CA . PHE A 1 251 ? -2.012 38.094 12.57 1 98.25 251 PHE A CA 1
ATOM 1891 C C . PHE A 1 251 ? -2.748 39 11.578 1 98.25 251 PHE A C 1
ATOM 1893 O O . PHE A 1 251 ? -2.129 39.812 10.883 1 98.25 251 PHE A O 1
ATOM 1900 N N . LEU A 1 252 ? -4.02 38.844 11.492 1 97.75 252 LEU A N 1
ATOM 1901 C CA . LEU A 1 252 ? -4.797 39.594 10.516 1 97.75 252 LEU A CA 1
ATOM 1902 C C . LEU A 1 252 ? -5.672 40.656 11.203 1 97.75 252 LEU A C 1
ATOM 1904 O O . LEU A 1 252 ? -6.164 40.406 12.305 1 97.75 252 LEU A O 1
ATOM 1908 N N . GLU A 1 253 ? -5.977 41.688 10.484 1 96.19 253 GLU A N 1
ATOM 1909 C CA . GLU A 1 253 ? -6.809 42.75 11.023 1 96.19 253 GLU A CA 1
ATOM 1910 C C . GLU A 1 253 ? -8.258 42.625 10.562 1 96.19 253 GLU A C 1
ATOM 1912 O O . GLU A 1 253 ? -9.125 43.406 10.977 1 96.19 253 GLU A O 1
ATOM 1917 N N . GLY A 1 254 ? -8.484 41.75 9.68 1 96 254 GLY A N 1
ATOM 1918 C CA . GLY A 1 254 ? -9.812 41.5 9.133 1 96 254 GLY A CA 1
ATOM 1919 C C . GLY A 1 254 ? -9.781 40.719 7.832 1 96 254 GLY A C 1
ATOM 1920 O O . GLY A 1 254 ? -8.734 40.188 7.445 1 96 254 GLY A O 1
ATOM 1921 N N . GLY A 1 255 ? -11.039 40.531 7.316 1 96.81 255 GLY A N 1
ATOM 1922 C CA . GLY A 1 255 ? -11.148 39.844 6.031 1 96.81 255 GLY A CA 1
ATOM 1923 C C . GLY A 1 255 ? -11.336 38.344 6.152 1 96.81 255 GLY A C 1
ATOM 1924 O O . GLY A 1 255 ? -11.281 37.812 7.254 1 96.81 255 GLY A O 1
ATOM 1925 N N . GLU A 1 256 ? -11.469 37.781 5 1 97.69 256 GLU A N 1
ATOM 1926 C CA . GLU A 1 256 ? -11.734 36.344 4.949 1 97.69 256 GLU A CA 1
ATOM 1927 C C . GLU A 1 256 ? -10.461 35.531 5.176 1 97.69 256 GLU A C 1
ATOM 1929 O O . GLU A 1 256 ? -9.398 35.875 4.656 1 97.69 256 GLU A O 1
ATOM 1934 N N . ILE A 1 257 ? -10.617 34.562 5.965 1 98.44 257 ILE A N 1
ATOM 1935 C CA . ILE A 1 257 ? -9.516 33.625 6.207 1 98.44 257 ILE A CA 1
ATOM 1936 C C . ILE A 1 257 ? -9.672 32.406 5.316 1 98.44 257 ILE A C 1
ATOM 1938 O O . ILE A 1 257 ? -8.711 31.969 4.672 1 98.44 257 ILE A O 1
ATOM 1942 N N . VAL A 1 258 ? -10.852 31.766 5.312 1 98.12 258 VAL A N 1
ATOM 1943 C CA . VAL A 1 258 ? -11.141 30.562 4.543 1 98.12 258 VAL A CA 1
ATOM 1944 C C . VAL A 1 258 ? -12.641 30.422 4.336 1 98.12 258 VAL A C 1
ATOM 1946 O O . VAL A 1 258 ? -13.438 30.922 5.145 1 98.12 258 VAL A O 1
ATOM 1949 N N . SER A 1 259 ? -13.008 29.859 3.242 1 97.5 259 SER A N 1
ATOM 1950 C CA . SER A 1 259 ? -14.406 29.5 3.012 1 97.5 259 SER A CA 1
ATOM 1951 C C . SER A 1 259 ? -14.547 28.016 2.662 1 97.5 259 SER A C 1
ATOM 1953 O O . SER A 1 259 ? -13.656 27.438 2.049 1 97.5 259 SER A O 1
ATOM 1955 N N . GLN A 1 260 ? -15.594 27.406 3.152 1 95.56 260 GLN A N 1
ATOM 1956 C CA . GLN A 1 260 ? -15.945 26.031 2.861 1 95.56 260 GLN A CA 1
ATOM 1957 C C . GLN A 1 260 ? -17.188 25.953 1.982 1 95.56 260 GLN A C 1
ATOM 1959 O O . GLN A 1 260 ? -18.141 26.703 2.176 1 95.56 260 GLN A O 1
ATOM 1964 N N . ARG A 1 261 ? -17.156 25.047 1.057 1 94.69 261 ARG A N 1
ATOM 1965 C CA . ARG A 1 261 ? -18.281 24.844 0.158 1 94.69 261 ARG A CA 1
ATOM 1966 C C . ARG A 1 261 ? -18.656 23.375 0.09 1 94.69 261 ARG A C 1
ATOM 1968 O O . ARG A 1 261 ? -17.828 22.516 -0.228 1 94.69 261 ARG A O 1
ATOM 1975 N N . GLY A 1 262 ? -19.875 23.094 0.393 1 93.19 262 GLY A N 1
ATOM 1976 C CA . GLY A 1 262 ? -20.391 21.734 0.308 1 93.19 262 GLY A CA 1
ATOM 1977 C C . GLY A 1 262 ? -20.891 21.375 -1.079 1 93.19 262 GLY A C 1
ATOM 1978 O O . GLY A 1 262 ? -20.594 22.062 -2.053 1 93.19 262 GLY A O 1
ATOM 1979 N N . ARG A 1 263 ? -21.547 20.203 -1.183 1 92.06 263 ARG A N 1
ATOM 1980 C CA . ARG A 1 263 ? -22.062 19.734 -2.461 1 92.06 263 ARG A CA 1
ATOM 1981 C C . ARG A 1 263 ? -23.109 20.703 -3.004 1 92.06 263 ARG A C 1
ATOM 1983 O O . ARG A 1 263 ? -23.125 21 -4.199 1 92.06 263 ARG A O 1
ATOM 1990 N N . ASP A 1 264 ? -23.938 21.172 -2.08 1 91.25 264 ASP A N 1
ATOM 1991 C CA . ASP A 1 264 ? -24.906 22.219 -2.43 1 91.25 264 ASP A CA 1
ATOM 1992 C C . ASP A 1 264 ? -24.234 23.594 -2.48 1 91.25 264 ASP A C 1
ATOM 1994 O O . ASP A 1 264 ? -23.609 24.016 -1.511 1 91.25 264 ASP A O 1
ATOM 1998 N N . PRO A 1 265 ? -24.359 24.234 -3.539 1 87.25 265 PRO A N 1
ATOM 1999 C CA . PRO A 1 265 ? -23.719 25.547 -3.676 1 87.25 265 PRO A CA 1
ATOM 2000 C C . PRO A 1 265 ? -24.156 26.547 -2.609 1 87.25 265 PRO A C 1
ATOM 2002 O O . PRO A 1 265 ? -23.484 27.547 -2.367 1 87.25 265 PRO A O 1
ATOM 2005 N N . ARG A 1 266 ? -25.344 26.359 -2.008 1 89.56 266 ARG A N 1
ATOM 2006 C CA . ARG A 1 266 ? -25.859 27.25 -0.965 1 89.56 266 ARG A CA 1
ATOM 2007 C C . ARG A 1 266 ? -25.172 26.984 0.367 1 89.56 266 ARG A C 1
ATOM 2009 O O . ARG A 1 266 ? -25.219 27.797 1.283 1 89.56 266 ARG A O 1
ATOM 2016 N N . ASP A 1 267 ? -24.516 25.766 0.35 1 90.75 267 ASP A N 1
ATOM 2017 C CA . ASP A 1 267 ? -23.828 25.375 1.577 1 90.75 267 ASP A CA 1
ATOM 2018 C C . ASP A 1 267 ? -22.422 25.969 1.619 1 90.75 267 ASP A C 1
ATOM 2020 O O . ASP A 1 267 ? -21.453 25.266 1.311 1 90.75 267 ASP A O 1
ATOM 2024 N N . VAL A 1 268 ? -22.359 27.266 1.978 1 93.62 268 VAL A N 1
ATOM 2025 C CA . VAL A 1 268 ? -21.078 27.969 2.07 1 93.62 268 VAL A CA 1
ATOM 2026 C C . VAL A 1 268 ? -20.906 28.516 3.48 1 93.62 268 VAL A C 1
ATOM 2028 O O . VAL A 1 268 ? -21.828 29.109 4.047 1 93.62 268 VAL A O 1
ATOM 2031 N N . GLU A 1 269 ? -19.828 28.25 4.062 1 94.31 269 GLU A N 1
ATOM 2032 C CA . GLU A 1 269 ? -19.438 28.844 5.344 1 94.31 269 GLU A CA 1
ATOM 2033 C C . GLU A 1 269 ? -18.141 29.641 5.219 1 94.31 269 GLU A C 1
ATOM 2035 O O . GLU A 1 269 ? -17.156 29.141 4.672 1 94.31 269 GLU A O 1
ATOM 2040 N N . ARG A 1 270 ? -18.156 30.844 5.719 1 96.5 270 ARG A N 1
ATOM 2041 C CA . ARG A 1 270 ? -17 31.719 5.648 1 96.5 270 ARG A CA 1
ATOM 2042 C C . ARG A 1 270 ? -16.469 32.031 7.043 1 96.5 270 ARG A C 1
ATOM 2044 O O . ARG A 1 270 ? -17.25 32.25 7.973 1 96.5 270 ARG A O 1
ATOM 2051 N N . TYR A 1 271 ? -15.234 32.031 7.133 1 97.06 271 TYR A N 1
ATOM 2052 C CA . TYR A 1 271 ? -14.547 32.406 8.367 1 97.06 271 TYR A CA 1
ATOM 2053 C C . TYR A 1 271 ? -13.711 33.656 8.164 1 97.06 271 TYR A C 1
ATOM 2055 O O . TYR A 1 271 ? -12.891 33.75 7.25 1 97.06 271 TYR A O 1
ATOM 2063 N N . ASN A 1 272 ? -13.914 34.625 9.062 1 97.56 272 ASN A N 1
ATOM 2064 C CA . ASN A 1 272 ? -13.266 35.938 8.922 1 97.56 272 ASN A CA 1
ATOM 2065 C C . ASN A 1 272 ? -12.422 36.281 10.141 1 97.56 272 ASN A C 1
ATOM 2067 O O . ASN A 1 272 ? -12.727 35.844 11.258 1 97.56 272 ASN A O 1
ATOM 2071 N N . ALA A 1 273 ? -11.438 37.031 9.891 1 97.56 273 ALA A N 1
ATOM 2072 C CA . ALA A 1 273 ? -10.586 37.531 10.961 1 97.56 273 ALA A CA 1
ATOM 2073 C C . ALA A 1 273 ? -11.242 38.688 11.695 1 97.56 273 ALA A C 1
ATOM 2075 O O . ALA A 1 273 ? -12 39.469 11.094 1 97.56 273 ALA A O 1
ATOM 2076 N N . ARG A 1 274 ? -10.953 38.75 12.953 1 95.94 274 ARG A N 1
ATOM 2077 C CA . ARG A 1 274 ? -11.352 39.906 13.773 1 95.94 274 ARG A CA 1
ATOM 2078 C C . ARG A 1 274 ? -10.219 40.906 13.898 1 95.94 274 ARG A C 1
ATOM 2080 O O . ARG A 1 274 ? -9.07 40.594 13.57 1 95.94 274 ARG A O 1
ATOM 2087 N N . THR A 1 275 ? -10.555 42 14.367 1 93.19 275 THR A N 1
ATOM 2088 C CA . THR A 1 275 ? -9.539 43.062 14.539 1 93.19 275 THR A CA 1
ATOM 2089 C C . THR A 1 275 ? -8.539 42.656 15.625 1 93.19 275 THR A C 1
ATOM 2091 O O . THR A 1 275 ? -8.922 42.125 16.672 1 93.19 275 THR A O 1
ATOM 2094 N N . GLY A 1 276 ? -7.258 42.812 15.289 1 89.5 276 GLY A N 1
ATOM 2095 C CA . GLY A 1 276 ? -6.203 42.5 16.25 1 89.5 276 GLY A CA 1
ATOM 2096 C C . GLY A 1 276 ? -5.023 41.781 15.625 1 89.5 276 GLY A C 1
ATOM 2097 O O . GLY A 1 276 ? -5.207 40.875 14.797 1 89.5 276 GLY A O 1
ATOM 2098 N N . ASP A 1 277 ? -3.826 42.281 15.906 1 91.75 277 ASP A N 1
ATOM 2099 C CA . ASP A 1 277 ? -2.576 41.656 15.492 1 91.75 277 ASP A CA 1
ATOM 2100 C C . ASP A 1 277 ? -1.66 41.406 16.688 1 91.75 277 ASP A C 1
ATOM 2102 O O . ASP A 1 277 ? -1.178 42.344 17.312 1 91.75 277 ASP A O 1
ATOM 2106 N N . ALA A 1 278 ? -1.471 40.156 16.875 1 93.94 278 ALA A N 1
ATOM 2107 C CA . ALA A 1 278 ? -0.76 39.75 18.094 1 93.94 278 ALA A CA 1
ATOM 2108 C C . ALA A 1 278 ? 0.672 40.281 18.094 1 93.94 278 ALA A C 1
ATOM 2110 O O . ALA A 1 278 ? 1.323 40.312 19.141 1 93.94 278 ALA A O 1
ATOM 2111 N N . ILE A 1 279 ? 1.194 40.688 16.922 1 95.69 279 ILE A N 1
ATOM 2112 C CA . ILE A 1 279 ? 2.576 41.156 16.891 1 95.69 279 ILE A CA 1
ATOM 2113 C C . ILE A 1 279 ? 2.621 42.625 16.438 1 95.69 279 ILE A C 1
ATOM 2115 O O . ILE A 1 279 ? 3.676 43.125 16.031 1 95.69 279 ILE A O 1
ATOM 2119 N N . GLY A 1 280 ? 1.523 43.281 16.375 1 93.88 280 GLY A N 1
ATOM 2120 C CA . GLY A 1 280 ? 1.448 44.719 16.172 1 93.88 280 GLY A CA 1
ATOM 2121 C C . GLY A 1 280 ? 1.876 45.125 14.773 1 93.88 280 GLY A C 1
ATOM 2122 O O . GLY A 1 280 ? 2.518 46.188 14.602 1 93.88 280 GLY A O 1
ATOM 2123 N N . GLY A 1 281 ? 1.72 44.312 13.836 1 94.81 281 GLY A N 1
ATOM 2124 C CA . GLY A 1 281 ? 2.01 44.688 12.453 1 94.81 281 GLY A CA 1
ATOM 2125 C C . GLY A 1 281 ? 3.453 44.438 12.062 1 94.81 281 GLY A C 1
ATOM 2126 O O . GLY A 1 281 ? 3.857 44.75 10.938 1 94.81 281 GLY A O 1
ATOM 2127 N N . LEU A 1 282 ? 4.242 43.844 12.93 1 96.81 282 LEU A N 1
ATOM 2128 C CA . LEU A 1 282 ? 5.617 43.5 12.57 1 96.81 282 LEU A CA 1
ATOM 2129 C C . LEU A 1 282 ? 5.656 42.656 11.32 1 96.81 282 LEU A C 1
ATOM 2131 O O . LEU A 1 282 ? 4.746 41.844 11.094 1 96.81 282 LEU A O 1
ATOM 2135 N N . PRO A 1 283 ? 6.754 42.844 10.484 1 97.62 283 PRO A N 1
ATOM 2136 C CA . PRO A 1 283 ? 6.871 41.969 9.312 1 97.62 283 PRO A CA 1
ATOM 2137 C C . PRO A 1 283 ? 6.906 40.469 9.688 1 97.62 283 PRO A C 1
ATOM 2139 O O . PRO A 1 283 ? 7.414 40.125 10.75 1 97.62 283 PRO A O 1
ATOM 2142 N N . MET A 1 284 ? 6.348 39.688 8.773 1 98 284 MET A N 1
ATOM 2143 C CA . MET A 1 284 ? 6.375 38.25 9.047 1 98 284 MET A CA 1
ATOM 2144 C C . MET A 1 284 ? 6.559 37.438 7.762 1 98 284 MET A C 1
ATOM 2146 O O . MET A 1 284 ? 6.211 37.906 6.68 1 98 284 MET A O 1
ATOM 2150 N N . VAL A 1 285 ? 7.156 36.281 7.895 1 98.62 285 VAL A N 1
ATOM 2151 C CA . VAL A 1 285 ? 7.359 35.312 6.836 1 98.62 285 VAL A CA 1
ATOM 2152 C C . VAL A 1 285 ? 6.863 33.938 7.301 1 98.62 285 VAL A C 1
ATOM 2154 O O . VAL A 1 285 ? 6.977 33.594 8.484 1 98.62 285 VAL A O 1
ATOM 2157 N N . VAL A 1 286 ? 6.238 33.156 6.391 1 98.88 286 VAL A N 1
ATOM 2158 C CA . VAL A 1 286 ? 5.746 31.828 6.707 1 98.88 286 VAL A CA 1
ATOM 2159 C C . VAL A 1 286 ? 6.574 30.781 5.965 1 98.88 286 VAL A C 1
ATOM 2161 O O . VAL A 1 286 ? 6.809 30.906 4.758 1 98.88 286 VAL A O 1
ATOM 2164 N N . LEU A 1 287 ? 7.031 29.766 6.691 1 98.62 287 LEU A N 1
ATOM 2165 C CA . LEU A 1 287 ? 7.727 28.625 6.094 1 98.62 287 LEU A CA 1
ATOM 2166 C C . LEU A 1 287 ? 6.762 27.469 5.828 1 98.62 287 LEU A C 1
ATOM 2168 O O . LEU A 1 287 ? 6.008 27.078 6.719 1 98.62 287 LEU A O 1
ATOM 2172 N N . ILE A 1 288 ? 6.773 26.969 4.586 1 97.12 288 ILE A N 1
ATOM 2173 C CA . ILE A 1 288 ? 5.965 25.797 4.25 1 97.12 288 ILE A CA 1
ATOM 2174 C C . ILE A 1 288 ? 6.801 24.812 3.424 1 97.12 288 ILE A C 1
ATOM 2176 O O . ILE A 1 288 ? 7.867 25.172 2.92 1 97.12 288 ILE A O 1
ATOM 2180 N N . ASN A 1 289 ? 6.344 23.609 3.371 1 93.06 289 ASN A N 1
ATOM 2181 C CA . ASN A 1 289 ? 6.93 22.594 2.502 1 93.06 289 ASN A CA 1
ATOM 2182 C C . ASN A 1 289 ? 5.895 21.547 2.08 1 93.06 289 ASN A C 1
ATOM 2184 O O . ASN A 1 289 ? 4.691 21.75 2.266 1 93.06 289 ASN A O 1
ATOM 2188 N N . SER A 1 290 ? 6.336 20.516 1.44 1 87.81 290 SER A N 1
ATOM 2189 C CA . SER A 1 290 ? 5.445 19.5 0.879 1 87.81 290 SER A CA 1
ATOM 2190 C C . SER A 1 290 ? 4.703 18.75 1.978 1 87.81 290 SER A C 1
ATOM 2192 O O . SER A 1 290 ? 3.711 18.078 1.71 1 87.81 290 SER A O 1
ATOM 2194 N N . GLY A 1 291 ? 5.172 18.922 3.189 1 87.5 291 GLY A N 1
ATOM 2195 C CA . GLY A 1 291 ? 4.527 18.281 4.324 1 87.5 291 GLY A CA 1
ATOM 2196 C C . GLY A 1 291 ? 3.471 19.141 4.98 1 87.5 291 GLY A C 1
ATOM 2197 O O . GLY A 1 291 ? 2.75 18.688 5.871 1 87.5 291 GLY A O 1
ATOM 2198 N N . SER A 1 292 ? 3.379 20.391 4.605 1 92.06 292 SER A N 1
ATOM 2199 C CA . SER A 1 292 ? 2.336 21.281 5.09 1 92.06 292 SER A CA 1
ATOM 2200 C C . SER A 1 292 ? 0.996 20.984 4.426 1 92.06 292 SER A C 1
ATOM 2202 O O . SER A 1 292 ? 0.862 21.109 3.205 1 92.06 292 SER A O 1
ATOM 2204 N N . ALA A 1 293 ? 0.065 20.625 5.266 1 90.38 293 ALA A N 1
ATOM 2205 C CA . ALA A 1 293 ? -1.182 20.156 4.668 1 90.38 293 ALA A CA 1
ATOM 2206 C C . ALA A 1 293 ? -2.393 20.703 5.418 1 90.38 293 ALA A C 1
ATOM 2208 O O . ALA A 1 293 ? -2.295 21.047 6.598 1 90.38 293 ALA A O 1
ATOM 2209 N N . SER A 1 294 ? -3.471 20.844 4.684 1 93.75 294 SER A N 1
ATOM 2210 C CA . SER A 1 294 ? -4.785 21.047 5.277 1 93.75 294 SER A CA 1
ATOM 2211 C C . SER A 1 294 ? -4.816 22.328 6.102 1 93.75 294 SER A C 1
ATOM 2213 O O . SER A 1 294 ? -4.551 23.422 5.586 1 93.75 294 SER A O 1
ATOM 2215 N N . ALA A 1 295 ? -5.043 22.188 7.43 1 96.62 295 ALA A N 1
ATOM 2216 C CA . ALA A 1 295 ? -5.145 23.359 8.281 1 96.62 295 ALA A CA 1
ATOM 2217 C C . ALA A 1 295 ? -3.912 24.25 8.133 1 96.62 295 ALA A C 1
ATOM 2219 O O . ALA A 1 295 ? -4.02 25.484 8.172 1 96.62 295 ALA A O 1
ATOM 2220 N N . ALA A 1 296 ? -2.826 23.688 7.941 1 96.81 296 ALA A N 1
ATOM 2221 C CA . ALA A 1 296 ? -1.605 24.453 7.711 1 96.81 296 ALA A CA 1
ATOM 2222 C C . ALA A 1 296 ? -1.696 25.25 6.418 1 96.81 296 ALA A C 1
ATOM 2224 O O . ALA A 1 296 ? -1.259 26.406 6.363 1 96.81 296 ALA A O 1
ATOM 2225 N N . GLU A 1 297 ? -2.238 24.672 5.418 1 97.69 297 GLU A N 1
ATOM 2226 C CA . GLU A 1 297 ? -2.398 25.344 4.133 1 97.69 297 GLU A CA 1
ATOM 2227 C C . GLU A 1 297 ? -3.436 26.453 4.219 1 97.69 297 GLU A C 1
ATOM 2229 O O . GLU A 1 297 ? -3.33 27.469 3.516 1 97.69 297 GLU A O 1
ATOM 2234 N N . ILE A 1 298 ? -4.395 26.312 5.105 1 98.25 298 ILE A N 1
ATOM 2235 C CA . ILE A 1 298 ? -5.379 27.359 5.34 1 98.25 298 ILE A CA 1
ATOM 2236 C C . ILE A 1 298 ? -4.688 28.594 5.898 1 98.25 298 ILE A C 1
ATOM 2238 O O . ILE A 1 298 ? -4.887 29.703 5.402 1 98.25 298 ILE A O 1
ATOM 2242 N N . VAL A 1 299 ? -3.852 28.391 6.898 1 98.81 299 VAL A N 1
ATOM 2243 C CA . VAL A 1 299 ? -3.131 29.516 7.508 1 98.81 299 VAL A CA 1
ATOM 2244 C C . VAL A 1 299 ? -2.205 30.156 6.48 1 98.81 299 VAL A C 1
ATOM 2246 O O . VAL A 1 299 ? -2.227 31.375 6.293 1 98.81 299 VAL A O 1
ATOM 2249 N N . ALA A 1 300 ? -1.423 29.344 5.777 1 98.75 300 ALA A N 1
ATOM 2250 C CA . ALA A 1 300 ? -0.488 29.844 4.777 1 98.75 300 ALA A CA 1
ATOM 2251 C C . ALA A 1 300 ? -1.222 30.609 3.67 1 98.75 300 ALA A C 1
ATOM 2253 O O . ALA A 1 300 ? -0.816 31.703 3.283 1 98.75 300 ALA A O 1
ATOM 2254 N N . GLY A 1 301 ? -2.275 30 3.182 1 98.69 301 GLY A N 1
ATOM 2255 C CA . GLY A 1 301 ? -3.057 30.625 2.121 1 98.69 301 GLY A CA 1
ATOM 2256 C C . GLY A 1 301 ? -3.693 31.938 2.537 1 98.69 301 GLY A C 1
ATOM 2257 O O . GLY A 1 301 ? -3.707 32.906 1.768 1 98.69 301 GLY A O 1
ATOM 2258 N N . ALA A 1 302 ? -4.23 31.984 3.734 1 98.75 302 ALA A N 1
ATOM 2259 C CA . ALA A 1 302 ? -4.875 33.188 4.238 1 98.75 302 ALA A CA 1
ATOM 2260 C C . ALA A 1 302 ? -3.871 34.344 4.363 1 98.75 302 ALA A C 1
ATOM 2262 O O . ALA A 1 302 ? -4.125 35.469 3.885 1 98.75 302 ALA A O 1
ATOM 2263 N N . LEU A 1 303 ? -2.744 34.062 4.957 1 98.69 303 LEU A N 1
ATOM 2264 C CA . LEU A 1 303 ? -1.746 35.125 5.195 1 98.69 303 LEU A CA 1
ATOM 2265 C C . LEU A 1 303 ? -1.139 35.594 3.879 1 98.69 303 LEU A C 1
ATOM 2267 O O . LEU A 1 303 ? -0.84 36.781 3.725 1 98.69 303 LEU A O 1
ATOM 2271 N N . GLN A 1 304 ? -0.982 34.656 2.918 1 98.56 304 GLN A N 1
ATOM 2272 C CA . GLN A 1 304 ? -0.451 35 1.606 1 98.56 304 GLN A CA 1
ATOM 2273 C C . GLN A 1 304 ? -1.456 35.844 0.815 1 98.56 304 GLN A C 1
ATOM 2275 O O . GLN A 1 304 ? -1.123 36.938 0.319 1 98.56 304 GLN A O 1
ATOM 2280 N N . ASP A 1 305 ? -2.637 35.375 0.725 1 98.38 305 ASP A N 1
ATOM 2281 C CA . ASP A 1 305 ? -3.66 36.031 -0.088 1 98.38 305 ASP A CA 1
ATOM 2282 C C . ASP A 1 305 ? -4.016 37.406 0.471 1 98.38 305 ASP A C 1
ATOM 2284 O O . ASP A 1 305 ? -4.344 38.312 -0.285 1 98.38 305 ASP A O 1
ATOM 2288 N N . ARG A 1 306 ? -3.947 37.562 1.785 1 97.62 306 ARG A N 1
ATOM 2289 C CA . ARG A 1 306 ? -4.27 38.844 2.439 1 97.62 306 ARG A CA 1
ATOM 2290 C C . ARG A 1 306 ? -3.059 39.75 2.453 1 97.62 306 ARG A C 1
ATOM 2292 O O . ARG A 1 306 ? -3.094 40.812 3.076 1 97.62 306 ARG A O 1
ATOM 2299 N N . LYS A 1 307 ? -1.979 39.312 1.884 1 97.12 307 LYS A N 1
ATOM 2300 C CA . LYS A 1 307 ? -0.745 40.062 1.729 1 97.12 307 LYS A CA 1
ATOM 2301 C C . LYS A 1 307 ? -0.161 40.438 3.088 1 97.12 307 LYS A C 1
ATOM 2303 O O . LYS A 1 307 ? 0.382 41.531 3.25 1 97.12 307 LYS A O 1
ATOM 2308 N N . ARG A 1 308 ? -0.433 39.625 4.031 1 97.75 308 ARG A N 1
ATOM 2309 C CA . ARG A 1 308 ? 0.123 39.812 5.367 1 97.75 308 ARG A CA 1
ATOM 2310 C C . ARG A 1 308 ? 1.541 39.25 5.457 1 97.75 308 ARG A C 1
ATOM 2312 O O . ARG A 1 308 ? 2.377 39.812 6.188 1 97.75 308 ARG A O 1
ATOM 2319 N N . ALA A 1 309 ? 1.771 38.188 4.758 1 98.31 309 ALA A N 1
ATOM 2320 C CA . ALA A 1 309 ? 3.072 37.531 4.805 1 98.31 309 ALA A CA 1
ATOM 2321 C C . ALA A 1 309 ? 3.393 36.844 3.477 1 98.31 309 ALA A C 1
ATOM 2323 O O . ALA A 1 309 ? 2.488 36.438 2.74 1 98.31 309 ALA A O 1
ATOM 2324 N N . GLU A 1 310 ? 4.648 36.781 3.178 1 98.19 310 GLU A N 1
ATOM 2325 C CA . GLU A 1 310 ? 5.109 35.969 2.045 1 98.19 310 GLU A CA 1
ATOM 2326 C C . GLU A 1 310 ? 5.59 34.594 2.496 1 98.19 310 GLU A C 1
ATOM 2328 O O . GLU A 1 310 ? 6.012 34.438 3.641 1 98.19 310 GLU A O 1
ATOM 2333 N N . LEU A 1 311 ? 5.469 33.625 1.617 1 98.81 311 LEU A N 1
ATOM 2334 C CA . LEU A 1 311 ? 5.789 32.25 1.925 1 98.81 311 LEU A CA 1
ATOM 2335 C C . LEU A 1 311 ? 7.156 31.859 1.366 1 98.81 311 LEU A C 1
ATOM 2337 O O . LEU A 1 311 ? 7.5 32.219 0.242 1 98.81 311 LEU A O 1
ATOM 2341 N N . VAL A 1 312 ? 7.938 31.156 2.178 1 98.56 312 VAL A N 1
ATOM 2342 C CA . VAL A 1 312 ? 9.25 30.656 1.785 1 98.56 312 VAL A CA 1
ATOM 2343 C C . VAL A 1 312 ? 9.297 29.141 1.971 1 98.56 312 VAL A C 1
ATOM 2345 O O . VAL A 1 312 ? 8.766 28.609 2.951 1 98.56 312 VAL A O 1
ATOM 2348 N N . GLY A 1 313 ? 9.836 28.438 1.068 1 97.5 313 GLY A N 1
ATOM 2349 C CA . GLY A 1 313 ? 9.984 26.984 1.153 1 97.5 313 GLY A CA 1
ATOM 2350 C C . GLY A 1 313 ? 9.578 26.266 -0.119 1 97.5 313 GLY A C 1
ATOM 2351 O O . GLY A 1 313 ? 10.07 26.594 -1.203 1 97.5 313 GLY A O 1
ATOM 2352 N N . LEU A 1 314 ? 8.734 25.219 0.065 1 94.31 314 LEU A N 1
ATOM 2353 C CA . LEU A 1 314 ? 8.281 24.438 -1.074 1 94.31 314 LEU A CA 1
ATOM 2354 C C . LEU A 1 314 ? 6.758 24.391 -1.133 1 94.31 314 LEU A C 1
ATOM 2356 O O . LEU A 1 314 ? 6.082 24.719 -0.157 1 94.31 314 LEU A O 1
ATOM 2360 N N . THR A 1 315 ? 6.309 23.953 -2.301 1 95 315 THR A N 1
ATOM 2361 C CA . THR A 1 315 ? 4.867 23.828 -2.49 1 95 315 THR A CA 1
ATOM 2362 C C . THR A 1 315 ? 4.27 22.875 -1.461 1 95 315 THR A C 1
ATOM 2364 O O . THR A 1 315 ? 4.84 21.828 -1.179 1 95 315 THR A O 1
ATOM 2367 N N . SER A 1 316 ? 3.146 23.234 -0.92 1 95.5 316 SER A N 1
ATOM 2368 C CA . SER A 1 316 ? 2.514 22.469 0.149 1 95.5 316 SER A CA 1
ATOM 2369 C C . SER A 1 316 ? 1.862 21.203 -0.391 1 95.5 316 SER A C 1
ATOM 2371 O O . SER A 1 316 ? 1.942 20.922 -1.588 1 95.5 316 SER A O 1
ATOM 2373 N N . PHE A 1 317 ? 1.218 20.422 0.39 1 87.94 317 PHE A N 1
ATOM 2374 C CA . PHE A 1 317 ? 0.717 19.078 0.139 1 87.94 317 PHE A CA 1
ATOM 2375 C C . PHE A 1 317 ? -0.439 19.109 -0.854 1 87.94 317 PHE A C 1
ATOM 2377 O O . PHE A 1 317 ? -0.507 18.281 -1.759 1 87.94 317 PHE A O 1
ATOM 2384 N N . GLY A 1 318 ? -1.406 20.016 -0.571 1 94.75 318 GLY A N 1
ATOM 2385 C CA . GLY A 1 318 ? -2.49 20.188 -1.524 1 94.75 318 GLY A CA 1
ATOM 2386 C C . GLY A 1 318 ? -3.779 19.516 -1.095 1 94.75 318 GLY A C 1
ATOM 2387 O O . GLY A 1 318 ? -4.562 19.062 -1.936 1 94.75 318 GLY A O 1
ATOM 2388 N N . LYS A 1 319 ? -4.035 19.391 0.181 1 93.12 319 LYS A N 1
ATOM 2389 C CA . LYS A 1 319 ? -5.301 18.844 0.661 1 93.12 319 LYS A CA 1
ATOM 2390 C C . LYS A 1 319 ? -6.344 19.953 0.831 1 93.12 319 LYS A C 1
ATOM 2392 O O . LYS A 1 319 ? -6.359 20.641 1.85 1 93.12 319 LYS A O 1
ATOM 2397 N N . GLY A 1 320 ? -7.266 20.031 -0.127 1 96.38 320 GLY A N 1
ATOM 2398 C CA . GLY A 1 320 ? -8.242 21.109 -0.147 1 96.38 320 GLY A CA 1
ATOM 2399 C C . GLY A 1 320 ? -9.625 20.672 0.285 1 96.38 320 GLY A C 1
ATOM 2400 O O . GLY A 1 320 ? -10.617 21.328 -0.033 1 96.38 320 GLY A O 1
ATOM 2401 N N . SER A 1 321 ? -9.727 19.516 1.021 1 94.31 321 SER A N 1
ATOM 2402 C CA . SER A 1 321 ? -11.016 18.984 1.427 1 94.31 321 SER A CA 1
ATOM 2403 C C . SER A 1 321 ? -11.211 19.078 2.938 1 94.31 321 SER A C 1
ATOM 2405 O O . SER A 1 321 ? -10.234 19.203 3.684 1 94.31 321 SER A O 1
ATOM 2407 N N . VAL A 1 322 ? -12.453 19.062 3.322 1 94.06 322 VAL A N 1
ATOM 2408 C CA . VAL A 1 322 ? -12.844 19.141 4.727 1 94.06 322 VAL A CA 1
ATOM 2409 C C . VAL A 1 322 ? -13.594 17.859 5.125 1 94.06 322 VAL A C 1
ATOM 2411 O O . VAL A 1 322 ? -14.508 17.422 4.422 1 94.06 322 VAL A O 1
ATOM 2414 N N . GLN A 1 323 ? -13.195 17.281 6.188 1 93.56 323 GLN A N 1
ATOM 2415 C CA . GLN A 1 323 ? -13.875 16.094 6.699 1 93.56 323 GLN A CA 1
ATOM 2416 C C . GLN A 1 323 ? -14.688 16.422 7.949 1 93.56 323 GLN A C 1
ATOM 2418 O O . GLN A 1 323 ? -14.258 17.219 8.781 1 93.56 323 GLN A O 1
ATOM 2423 N N . THR A 1 324 ? -15.82 15.859 8.031 1 93.81 324 THR A N 1
ATOM 2424 C CA . THR A 1 324 ? -16.688 15.898 9.211 1 93.81 324 THR A CA 1
ATOM 2425 C C . THR A 1 324 ? -16.703 14.547 9.914 1 93.81 324 THR A C 1
ATOM 2427 O O . THR A 1 324 ? -16.781 13.5 9.25 1 93.81 324 THR A O 1
ATOM 2430 N N . VAL A 1 325 ? -16.594 14.625 11.219 1 93.25 325 VAL A N 1
ATOM 2431 C CA . VAL A 1 325 ? -16.703 13.398 12 1 93.25 325 VAL A CA 1
ATOM 2432 C C . VAL A 1 325 ? -18.141 13.234 12.5 1 93.25 325 VAL A C 1
ATOM 2434 O O . VAL A 1 325 ? -18.656 14.109 13.195 1 93.25 325 VAL A O 1
ATOM 2437 N N . ILE A 1 326 ? -18.766 12.156 12.133 1 93.25 326 ILE A N 1
ATOM 2438 C CA . ILE A 1 326 ? -20.156 11.906 12.453 1 93.25 326 ILE A CA 1
ATOM 2439 C C . ILE A 1 326 ? -20.281 10.68 13.352 1 93.25 326 ILE A C 1
ATOM 2441 O O . ILE A 1 326 ? -20.172 9.547 12.875 1 93.25 326 ILE A O 1
ATOM 2445 N N . PRO A 1 327 ? -20.484 10.883 14.648 1 93 327 PRO A N 1
ATOM 2446 C CA . PRO A 1 327 ? -20.656 9.734 15.539 1 93 327 PRO A CA 1
ATOM 2447 C C . PRO A 1 327 ? -21.859 8.867 15.172 1 93 327 PRO A C 1
ATOM 2449 O O . PRO A 1 327 ? -22.891 9.391 14.766 1 93 327 PRO A O 1
ATOM 2452 N N . LEU A 1 328 ? -21.719 7.609 15.258 1 90.19 328 LEU A N 1
ATOM 2453 C CA . LEU A 1 328 ? -22.797 6.652 15.023 1 90.19 328 LEU A CA 1
ATOM 2454 C C . LEU A 1 328 ? -23.406 6.191 16.344 1 90.19 328 LEU A C 1
ATOM 2456 O O . LEU A 1 328 ? -22.703 5.684 17.219 1 90.19 328 LEU A O 1
ATOM 2460 N N . ARG A 1 329 ? -24.656 6.395 16.516 1 86.69 329 ARG A N 1
ATOM 2461 C CA . ARG A 1 329 ? -25.375 6.109 17.75 1 86.69 329 ARG A CA 1
ATOM 2462 C C . ARG A 1 329 ? -24.656 6.695 18.953 1 86.69 329 ARG A C 1
ATOM 2464 O O . ARG A 1 329 ? -24.406 5.996 19.938 1 86.69 329 ARG A O 1
ATOM 2471 N N . GLY A 1 330 ? -24.297 7.906 18.797 1 86.94 330 GLY A N 1
ATOM 2472 C CA . GLY A 1 330 ? -23.641 8.641 19.875 1 86.94 330 GLY A CA 1
ATOM 2473 C C . GLY A 1 330 ? -22.219 8.188 20.125 1 86.94 330 GLY A C 1
ATOM 2474 O O . GLY A 1 330 ? -21.656 8.43 21.188 1 86.94 330 GLY A O 1
ATOM 2475 N N . GLY A 1 331 ? -21.672 7.52 19.234 1 89.5 331 GLY A N 1
ATOM 2476 C CA . GLY A 1 331 ? -20.297 7.078 19.406 1 89.5 331 GLY A CA 1
ATOM 2477 C C . GLY A 1 331 ? -20.172 5.613 19.781 1 89.5 331 GLY A C 1
ATOM 2478 O O . GLY A 1 331 ? -19.078 5.039 19.734 1 89.5 331 GLY A O 1
ATOM 2479 N N . MET A 1 332 ? -21.266 4.902 20.062 1 89.19 332 MET A N 1
ATOM 2480 C CA . MET A 1 332 ? -21.25 3.506 20.484 1 89.19 332 MET A CA 1
ATOM 2481 C C . MET A 1 332 ? -20.766 2.592 19.375 1 89.19 332 MET A C 1
ATOM 2483 O O . MET A 1 332 ? -20.141 1.565 19.625 1 89.19 332 MET A O 1
ATOM 2487 N N . ASP A 1 333 ? -21.078 3.043 18.156 1 89.44 333 ASP A N 1
ATOM 2488 C CA . ASP A 1 333 ? -20.641 2.266 17 1 89.44 333 ASP A CA 1
ATOM 2489 C C . ASP A 1 333 ? -19.531 2.986 16.234 1 89.44 333 ASP A C 1
ATOM 2491 O O . ASP A 1 333 ? -19.406 2.832 15.023 1 89.44 333 ASP A O 1
ATOM 2495 N N . GLY A 1 334 ? -18.844 3.863 16.953 1 91.94 334 GLY A N 1
ATOM 2496 C CA . GLY A 1 334 ? -17.75 4.598 16.312 1 91.94 334 GLY A CA 1
ATOM 2497 C C . GLY A 1 334 ? -18.234 5.852 15.602 1 91.94 334 GLY A C 1
ATOM 2498 O O . GLY A 1 334 ? -19.109 6.555 16.094 1 91.94 334 GLY A O 1
ATOM 2499 N N . ALA A 1 335 ? -17.547 6.184 14.547 1 93.62 335 ALA A N 1
ATOM 2500 C CA . ALA A 1 335 ? -17.875 7.406 13.812 1 93.62 335 ALA A CA 1
ATOM 2501 C C . ALA A 1 335 ? -17.438 7.301 12.352 1 93.62 335 ALA A C 1
ATOM 2503 O O . ALA A 1 335 ? -16.609 6.461 12 1 93.62 335 ALA A O 1
ATOM 2504 N N . LEU A 1 336 ? -18.141 8.141 11.539 1 94.56 336 LEU A N 1
ATOM 2505 C CA . LEU A 1 336 ? -17.719 8.344 10.156 1 94.56 336 LEU A CA 1
ATOM 2506 C C . LEU A 1 336 ? -16.859 9.586 10.031 1 94.56 336 LEU A C 1
ATOM 2508 O O . LEU A 1 336 ? -17.141 10.625 10.633 1 94.56 336 LEU A O 1
ATOM 2512 N N . LYS A 1 337 ? -15.758 9.422 9.461 1 92.88 337 LYS A N 1
ATOM 2513 C CA . LYS A 1 337 ? -15.031 10.562 8.906 1 92.88 337 LYS A CA 1
ATOM 2514 C C . LYS A 1 337 ? -15.352 10.742 7.422 1 92.88 337 LYS A C 1
ATOM 2516 O O . LYS A 1 337 ? -15 9.898 6.602 1 92.88 337 LYS A O 1
ATOM 2521 N N . LEU A 1 338 ? -16.078 11.797 7.086 1 94.5 338 LEU A N 1
ATOM 2522 C CA . LEU A 1 338 ? -16.609 11.945 5.738 1 94.5 338 LEU A CA 1
ATOM 2523 C C . LEU A 1 338 ? -16.25 13.305 5.152 1 94.5 338 LEU A C 1
ATOM 2525 O O . LEU A 1 338 ? -16.375 14.328 5.82 1 94.5 338 LEU A O 1
ATOM 2529 N N . THR A 1 339 ? -15.695 13.242 3.939 1 94.69 339 THR A N 1
ATOM 2530 C CA . THR A 1 339 ? -15.445 14.5 3.24 1 94.69 339 THR A CA 1
ATOM 2531 C C . THR A 1 339 ? -16.766 15.18 2.859 1 94.69 339 THR A C 1
ATOM 2533 O O . THR A 1 339 ? -17.516 14.656 2.045 1 94.69 339 THR A O 1
ATOM 2536 N N . THR A 1 340 ? -17.031 16.344 3.443 1 95.06 340 THR A N 1
ATOM 2537 C CA . THR A 1 340 ? -18.344 16.969 3.264 1 95.06 340 THR A CA 1
ATOM 2538 C C . THR A 1 340 ? -18.219 18.312 2.539 1 95.06 340 THR A C 1
ATOM 2540 O O . THR A 1 340 ? -19.203 18.875 2.082 1 95.06 340 THR A O 1
ATOM 2543 N N . ALA A 1 341 ? -16.938 18.766 2.41 1 95 341 ALA A N 1
ATOM 2544 C CA . ALA A 1 341 ? -16.766 20.078 1.773 1 95 341 ALA A CA 1
ATOM 2545 C C . ALA A 1 341 ? -15.359 20.234 1.2 1 95 341 ALA A C 1
ATOM 2547 O O . ALA A 1 341 ? -14.469 19.422 1.5 1 95 341 ALA A O 1
ATOM 2548 N N . ARG A 1 342 ? -15.25 21.234 0.33 1 95.94 342 ARG A N 1
ATOM 2549 C CA . ARG A 1 342 ? -13.961 21.781 -0.094 1 95.94 342 ARG A CA 1
ATOM 2550 C C . ARG A 1 342 ? -13.719 23.156 0.536 1 95.94 342 ARG A C 1
ATOM 2552 O O . ARG A 1 342 ? -14.672 23.859 0.878 1 95.94 342 ARG A O 1
ATOM 2559 N N . TYR A 1 343 ? -12.508 23.469 0.734 1 95.81 343 TYR A N 1
ATOM 2560 C CA . TYR A 1 343 ? -12.258 24.828 1.219 1 95.81 343 TYR A CA 1
ATOM 2561 C C . TYR A 1 343 ? -11.461 25.625 0.202 1 95.81 343 TYR A C 1
ATOM 2563 O O . TYR A 1 343 ? -10.797 25.062 -0.667 1 95.81 343 TYR A O 1
ATOM 2571 N N . TYR A 1 344 ? -11.594 26.906 0.347 1 96.75 344 TYR A N 1
ATOM 2572 C CA . TYR A 1 344 ? -10.992 27.859 -0.566 1 96.75 344 TYR A CA 1
ATOM 2573 C C . TYR A 1 344 ? -10.281 28.984 0.202 1 96.75 344 TYR A C 1
ATOM 2575 O O . TYR A 1 344 ? -10.766 29.422 1.246 1 96.75 344 TYR A O 1
ATOM 2583 N N . THR A 1 345 ? -9.188 29.406 -0.372 1 97.69 345 THR A N 1
ATOM 2584 C CA . THR A 1 345 ? -8.477 30.531 0.234 1 97.69 345 THR A CA 1
ATOM 2585 C C . THR A 1 345 ? -9.219 31.844 -0.006 1 97.69 345 THR A C 1
ATOM 2587 O O . THR A 1 345 ? -10.195 31.875 -0.759 1 97.69 345 THR A O 1
ATOM 2590 N N . PRO A 1 346 ? -8.75 32.938 0.629 1 98.06 346 PRO A N 1
ATOM 2591 C CA . PRO A 1 346 ? -9.445 34.219 0.479 1 98.06 346 PRO A CA 1
ATOM 2592 C C . PRO A 1 346 ? -9.523 34.656 -0.976 1 98.06 346 PRO A C 1
ATOM 2594 O O . PRO A 1 346 ? -10.484 35.344 -1.356 1 98.06 346 PRO A O 1
ATOM 2597 N N . SER A 1 347 ? -8.625 34.344 -1.805 1 96.75 347 SER A N 1
ATOM 2598 C CA . SER A 1 347 ? -8.625 34.719 -3.209 1 96.75 347 SER A CA 1
ATOM 2599 C C . SER A 1 347 ? -9.586 33.875 -4.027 1 96.75 347 SER A C 1
ATOM 2601 O O . SER A 1 347 ? -9.766 34.094 -5.223 1 96.75 347 SER A O 1
ATOM 2603 N N . GLY A 1 348 ? -10.133 32.812 -3.4 1 94.69 348 GLY A N 1
ATOM 2604 C CA . GLY A 1 348 ? -11.086 31.953 -4.074 1 94.69 348 GLY A CA 1
ATOM 2605 C C . GLY A 1 348 ? -10.422 30.766 -4.742 1 94.69 348 GLY A C 1
ATOM 2606 O O . GLY A 1 348 ? -11.07 30.016 -5.488 1 94.69 348 GLY A O 1
ATOM 2607 N N . ARG A 1 349 ? -9.242 30.578 -4.523 1 93.5 349 ARG A N 1
ATOM 2608 C CA . ARG A 1 349 ? -8.547 29.484 -5.211 1 93.5 349 ARG A CA 1
ATOM 2609 C C . ARG A 1 349 ? -8.664 28.188 -4.422 1 93.5 349 ARG A C 1
ATOM 2611 O O . ARG A 1 349 ? -8.609 28.188 -3.189 1 93.5 349 ARG A O 1
ATOM 2618 N N . SER A 1 350 ? -8.875 27.094 -5.145 1 95.56 350 SER A N 1
ATOM 2619 C CA . SER A 1 350 ? -8.789 25.75 -4.602 1 95.56 350 SER A CA 1
ATOM 2620 C C . SER A 1 350 ? -7.359 25.219 -4.656 1 95.56 350 SER A C 1
ATOM 2622 O O . SER A 1 350 ? -6.68 25.359 -5.672 1 95.56 350 SER A O 1
ATOM 2624 N N . ILE A 1 351 ? -6.938 24.641 -3.586 1 96.75 351 ILE A N 1
ATOM 2625 C CA . ILE A 1 351 ? -5.562 24.156 -3.555 1 96.75 351 ILE A CA 1
ATOM 2626 C C . ILE A 1 351 ? -5.547 22.625 -3.721 1 96.75 351 ILE A C 1
ATOM 2628 O O . ILE A 1 351 ? -4.488 22 -3.637 1 96.75 351 ILE A O 1
ATOM 2632 N N . GLN A 1 352 ? -6.723 22.062 -3.918 1 95.75 352 GLN A N 1
ATOM 2633 C CA . GLN A 1 352 ? -6.844 20.609 -4.016 1 95.75 352 GLN A CA 1
ATOM 2634 C C . GLN A 1 352 ? -5.926 20.047 -5.102 1 95.75 352 GLN A C 1
ATOM 2636 O O . GLN A 1 352 ? -5.984 20.484 -6.254 1 95.75 352 GLN A O 1
ATOM 2641 N N . LYS A 1 353 ? -5.047 19.141 -4.754 1 92.06 353 LYS A N 1
ATOM 2642 C CA . LYS A 1 353 ? -4.086 18.438 -5.598 1 92.06 353 LYS A CA 1
ATOM 2643 C C . LYS A 1 353 ? -2.959 19.375 -6.043 1 92.06 353 LYS A C 1
ATOM 2645 O O . LYS A 1 353 ? -1.924 18.922 -6.527 1 92.06 353 LYS A O 1
ATOM 2650 N N . THR A 1 354 ? -3.072 20.672 -5.828 1 94.44 354 THR A N 1
ATOM 2651 C CA . THR A 1 354 ? -2.068 21.594 -6.348 1 94.44 354 THR A CA 1
ATOM 2652 C C . THR A 1 354 ? -1.193 22.141 -5.219 1 94.44 354 THR A C 1
ATOM 2654 O O . THR A 1 354 ? 0.003 22.359 -5.406 1 94.44 354 THR A O 1
ATOM 2657 N N . GLY A 1 355 ? -1.84 22.422 -4.082 1 95.31 355 GLY A N 1
ATOM 2658 C CA . GLY A 1 355 ? -1.117 23 -2.961 1 95.31 355 GLY A CA 1
ATOM 2659 C C . GLY A 1 355 ? -0.966 24.5 -3.061 1 95.31 355 GLY A C 1
ATOM 2660 O O . GLY A 1 355 ? -1.541 25.141 -3.953 1 95.31 355 GLY A O 1
ATOM 2661 N N . ILE A 1 356 ? -0.275 25.078 -2.094 1 97.5 356 ILE A N 1
ATOM 2662 C CA . ILE A 1 356 ? 0.066 26.5 -2.07 1 97.5 356 ILE A CA 1
ATOM 2663 C C . ILE A 1 356 ? 1.52 26.688 -2.496 1 97.5 356 ILE A C 1
ATOM 2665 O O . ILE A 1 356 ? 2.428 26.094 -1.912 1 97.5 356 ILE A O 1
ATOM 2669 N N . GLN A 1 357 ? 1.698 27.469 -3.506 1 96.75 357 GLN A N 1
ATOM 2670 C CA . GLN A 1 357 ? 3.051 27.766 -3.957 1 96.75 357 GLN A CA 1
ATOM 2671 C C . GLN A 1 357 ? 3.68 28.875 -3.104 1 96.75 357 GLN A C 1
ATOM 2673 O O . GLN A 1 357 ? 3.039 29.875 -2.812 1 96.75 357 GLN A O 1
ATOM 2678 N N . PRO A 1 358 ? 4.914 28.625 -2.703 1 97.94 358 PRO A N 1
ATOM 2679 C CA . PRO A 1 358 ? 5.57 29.703 -1.959 1 97.94 358 PRO A CA 1
ATOM 2680 C C . PRO A 1 358 ? 5.922 30.906 -2.84 1 97.94 358 PRO A C 1
ATOM 2682 O O . PRO A 1 358 ? 5.957 30.781 -4.066 1 97.94 358 PRO A O 1
ATOM 2685 N N . ASP A 1 359 ? 6.094 32 -2.176 1 98.25 359 ASP A N 1
ATOM 2686 C CA . ASP A 1 359 ? 6.566 33.188 -2.889 1 98.25 359 ASP A CA 1
ATOM 2687 C C . ASP A 1 359 ? 8.047 33.062 -3.242 1 98.25 359 ASP A C 1
ATOM 2689 O O . ASP A 1 359 ? 8.492 33.594 -4.27 1 98.25 359 ASP A O 1
ATOM 2693 N N . LEU A 1 360 ? 8.75 32.406 -2.396 1 97.75 360 LEU A N 1
ATOM 2694 C CA . LEU A 1 360 ? 10.148 32.062 -2.643 1 97.75 360 LEU A CA 1
ATOM 2695 C C . LEU A 1 360 ? 10.367 30.562 -2.482 1 97.75 360 LEU A C 1
ATOM 2697 O O . LEU A 1 360 ? 10.359 30.047 -1.362 1 97.75 360 LEU A O 1
ATOM 2701 N N . GLU A 1 361 ? 10.57 29.906 -3.596 1 96.19 361 GLU A N 1
ATOM 2702 C CA . GLU A 1 361 ? 10.789 28.469 -3.58 1 96.19 361 GLU A CA 1
ATOM 2703 C C . GLU A 1 361 ? 12.227 28.141 -3.201 1 96.19 361 GLU A C 1
ATOM 2705 O O . GLU A 1 361 ? 13.164 28.531 -3.896 1 96.19 361 GLU A O 1
ATOM 2710 N N . VAL A 1 362 ? 12.375 27.453 -2.09 1 95.44 362 VAL A N 1
ATOM 2711 C CA . VAL A 1 362 ? 13.695 27.109 -1.562 1 95.44 362 VAL A CA 1
ATOM 2712 C C . VAL A 1 362 ? 13.727 25.656 -1.137 1 95.44 362 VAL A C 1
ATOM 2714 O O . VAL A 1 362 ? 13 25.25 -0.228 1 95.44 362 VAL A O 1
ATOM 2717 N N . ALA A 1 363 ? 14.617 24.891 -1.79 1 90.56 363 ALA A N 1
ATOM 2718 C CA . ALA A 1 363 ? 14.82 23.516 -1.344 1 90.56 363 ALA A CA 1
ATOM 2719 C C . ALA A 1 363 ? 15.586 23.469 -0.024 1 90.56 363 ALA A C 1
ATOM 2721 O O . ALA A 1 363 ? 16.453 24.312 0.224 1 90.56 363 ALA A O 1
ATOM 2722 N N . GLU A 1 364 ? 15.227 22.5 0.752 1 88.12 364 GLU A N 1
ATOM 2723 C CA . GLU A 1 364 ? 15.898 22.375 2.041 1 88.12 364 GLU A CA 1
ATOM 2724 C C . GLU A 1 364 ? 17.344 21.891 1.867 1 88.12 364 GLU A C 1
ATOM 2726 O O . GLU A 1 364 ? 18.234 22.312 2.602 1 88.12 364 GLU A O 1
ATOM 2731 N N . THR A 1 365 ? 17.5 20.938 0.957 1 84.12 365 THR A N 1
ATOM 2732 C CA . THR A 1 365 ? 18.812 20.375 0.655 1 84.12 365 THR A CA 1
ATOM 2733 C C . THR A 1 365 ? 19.031 20.297 -0.853 1 84.12 365 THR A C 1
ATOM 2735 O O . THR A 1 365 ? 18.078 20.438 -1.633 1 84.12 365 THR A O 1
ATOM 2738 N N . ARG A 1 366 ? 20.266 20.047 -1.137 1 83.5 366 ARG A N 1
ATOM 2739 C CA . ARG A 1 366 ? 20.578 19.859 -2.551 1 83.5 366 ARG A CA 1
ATOM 2740 C C . ARG A 1 366 ? 19.953 18.578 -3.09 1 83.5 366 ARG A C 1
ATOM 2742 O O . ARG A 1 366 ? 19.516 18.531 -4.238 1 83.5 366 ARG A O 1
ATOM 2749 N N . ASP A 1 367 ? 19.953 17.656 -2.279 1 75.62 367 ASP A N 1
ATOM 2750 C CA . ASP A 1 367 ? 19.328 16.391 -2.666 1 75.62 367 ASP A CA 1
ATOM 2751 C C . ASP A 1 367 ? 17.844 16.578 -2.943 1 75.62 367 ASP A C 1
ATOM 2753 O O . ASP A 1 367 ? 17.297 16 -3.895 1 75.62 367 ASP A O 1
ATOM 2757 N N . GLU A 1 368 ? 17.234 17.297 -2.123 1 81.12 368 GLU A N 1
ATOM 2758 C CA . GLU A 1 368 ? 15.82 17.578 -2.328 1 81.12 368 GLU A CA 1
ATOM 2759 C C . GLU A 1 368 ? 15.594 18.344 -3.631 1 81.12 368 GLU A C 1
ATOM 2761 O O . GLU A 1 368 ? 14.641 18.062 -4.359 1 81.12 368 GLU A O 1
ATOM 2766 N N . ALA A 1 369 ? 16.469 19.25 -3.875 1 85.56 369 ALA A N 1
ATOM 2767 C CA . ALA A 1 369 ? 16.375 20 -5.125 1 85.56 369 ALA A CA 1
ATOM 2768 C C . ALA A 1 369 ? 16.484 19.078 -6.332 1 85.56 369 ALA A C 1
ATOM 2770 O O . ALA A 1 369 ? 15.727 19.219 -7.297 1 85.56 369 ALA A O 1
ATOM 2771 N N . GLN A 1 370 ? 17.312 18.156 -6.211 1 76.56 370 GLN A N 1
ATOM 2772 C CA . GLN A 1 370 ? 17.5 17.203 -7.301 1 76.56 370 GLN A CA 1
ATOM 2773 C C . GLN A 1 370 ? 16.281 16.297 -7.441 1 76.56 370 GLN A C 1
ATOM 2775 O O . GLN A 1 370 ? 15.859 15.977 -8.555 1 76.56 370 GLN A O 1
ATOM 2780 N N . ALA A 1 371 ? 15.82 15.938 -6.371 1 72.5 371 ALA A N 1
ATOM 2781 C CA . ALA A 1 371 ? 14.633 15.086 -6.395 1 72.5 371 ALA A CA 1
ATOM 2782 C C . ALA A 1 371 ? 13.469 15.789 -7.078 1 72.5 371 ALA A C 1
ATOM 2784 O O . ALA A 1 371 ? 12.734 15.18 -7.855 1 72.5 371 ALA A O 1
ATOM 278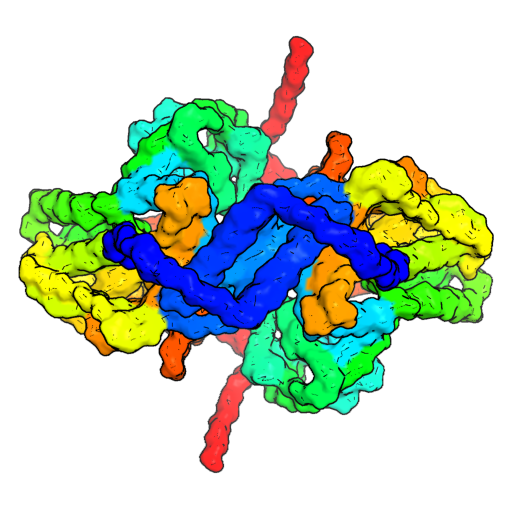5 N N . ILE A 1 372 ? 13.289 16.969 -6.754 1 78.19 372 ILE A N 1
ATOM 2786 C CA . ILE A 1 372 ? 12.219 17.766 -7.352 1 78.19 372 ILE A CA 1
ATOM 2787 C C . ILE A 1 372 ? 12.453 17.891 -8.852 1 78.19 372 ILE A C 1
ATOM 2789 O O . ILE A 1 372 ? 11.523 17.75 -9.648 1 78.19 372 ILE A O 1
ATOM 2793 N N . ALA A 1 373 ? 13.68 18.016 -9.164 1 75.44 373 ALA A N 1
ATOM 2794 C CA . ALA A 1 373 ? 14.047 18.219 -10.562 1 75.44 373 ALA A CA 1
ATOM 2795 C C . ALA A 1 373 ? 13.859 16.938 -11.383 1 75.44 373 ALA A C 1
ATOM 2797 O O . ALA A 1 373 ? 13.5 17 -12.555 1 75.44 373 ALA A O 1
ATOM 2798 N N . ASN A 1 374 ? 14.102 15.883 -10.789 1 62.22 374 ASN A N 1
ATOM 2799 C CA . ASN A 1 374 ? 14.086 14.609 -11.508 1 62.22 374 ASN A CA 1
ATOM 2800 C C . ASN A 1 374 ? 12.727 13.922 -11.398 1 62.22 374 ASN A C 1
ATOM 2802 O O . ASN A 1 374 ? 12.594 12.75 -11.75 1 62.22 374 ASN A O 1
ATOM 2806 N N . ARG A 1 375 ? 11.859 14.68 -11.109 1 55.06 375 ARG A N 1
ATOM 2807 C CA . ARG A 1 375 ? 10.492 14.18 -10.984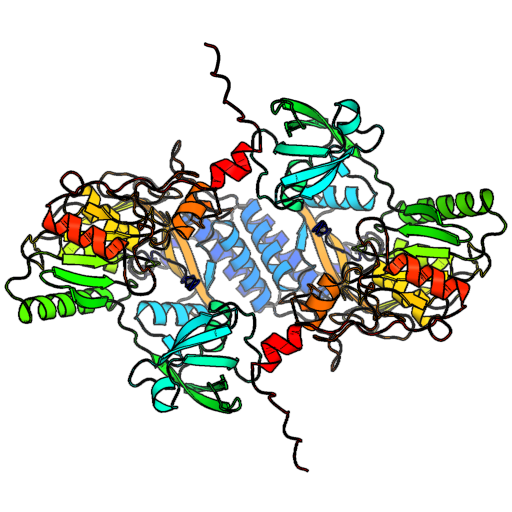 1 55.06 375 ARG A CA 1
ATOM 2808 C C . ARG A 1 375 ? 10.422 13.031 -9.984 1 55.06 375 ARG A C 1
ATOM 2810 O O . ARG A 1 375 ? 9.633 12.094 -10.164 1 55.06 375 ARG A O 1
ATOM 2817 N N . ALA A 1 376 ? 11.688 13.094 -9.359 1 47.84 376 ALA A N 1
ATOM 2818 C CA . ALA A 1 376 ? 11.531 12.125 -8.281 1 47.84 376 ALA A CA 1
ATOM 2819 C C . ALA A 1 376 ? 10.297 12.438 -7.438 1 47.84 376 ALA A C 1
ATOM 2821 O O . ALA A 1 376 ? 9.945 13.602 -7.242 1 47.84 376 ALA A O 1
ATOM 2822 N N . PHE A 1 377 ? 9.516 11.445 -7.242 1 45.5 377 PHE A N 1
ATOM 2823 C CA . PHE A 1 377 ? 8.18 11.43 -6.66 1 45.5 377 PHE A CA 1
ATOM 2824 C C . PHE A 1 377 ? 8.148 12.234 -5.363 1 45.5 377 PHE A C 1
ATOM 2826 O O . PHE A 1 377 ? 8.969 12.008 -4.473 1 45.5 377 PHE A O 1
ATOM 2833 N N . GLN A 1 378 ? 7.566 13.438 -5.438 1 60 378 GLN A N 1
ATOM 2834 C CA . GLN A 1 378 ? 7.141 14.07 -4.191 1 60 378 GLN A CA 1
ATOM 2835 C C . GLN A 1 378 ? 5.691 13.719 -3.863 1 60 378 GLN A C 1
ATOM 2837 O O . GLN A 1 378 ? 4.777 14.047 -4.625 1 60 378 GLN A O 1
ATOM 2842 N N . PHE A 1 379 ? 5.523 13.078 -2.787 1 63.94 379 PHE A N 1
ATOM 2843 C CA . PHE A 1 379 ? 4.191 12.633 -2.387 1 63.94 379 PHE A CA 1
ATOM 2844 C C . PHE A 1 379 ? 3.309 13.828 -2.029 1 63.94 379 PHE A C 1
ATOM 2846 O O . PHE A 1 379 ? 3.758 14.758 -1.365 1 63.94 379 PHE A O 1
ATOM 2853 N N . SER A 1 380 ? 2.213 13.945 -2.635 1 81.12 380 SER A N 1
ATOM 2854 C CA . SER A 1 380 ? 1.232 15 -2.406 1 81.12 380 SER A CA 1
ATOM 2855 C C . SER A 1 380 ? -0.191 14.461 -2.525 1 81.12 380 SER A C 1
ATOM 2857 O O . SER A 1 380 ? -0.396 13.266 -2.719 1 81.12 380 SER A O 1
ATOM 2859 N N . GLU A 1 381 ? -1.13 15.336 -2.301 1 86.25 381 GLU A N 1
ATOM 2860 C CA . GLU A 1 381 ? -2.535 14.977 -2.465 1 86.25 381 GLU A CA 1
ATOM 2861 C C . GLU A 1 381 ? -2.791 14.375 -3.844 1 86.25 381 GLU A C 1
ATOM 2863 O O . GLU A 1 381 ? -3.609 13.461 -3.986 1 86.25 381 GLU A O 1
ATOM 2868 N N . ALA A 1 382 ? -2.09 14.844 -4.785 1 80.62 382 ALA A N 1
ATOM 2869 C CA . ALA A 1 382 ? -2.275 14.414 -6.172 1 80.62 382 ALA A CA 1
ATOM 2870 C C . ALA A 1 382 ? -1.796 12.977 -6.367 1 80.62 382 ALA A C 1
ATOM 2872 O O . ALA A 1 382 ? -2.121 12.344 -7.371 1 80.62 382 ALA A O 1
ATOM 2873 N N . SER A 1 383 ? -1.047 12.539 -5.457 1 70.88 383 SER A N 1
ATOM 2874 C CA . SER A 1 383 ? -0.476 11.203 -5.562 1 70.88 383 SER A CA 1
ATOM 2875 C C . SER A 1 383 ? -1.495 10.133 -5.18 1 70.88 383 SER A C 1
ATOM 2877 O O . 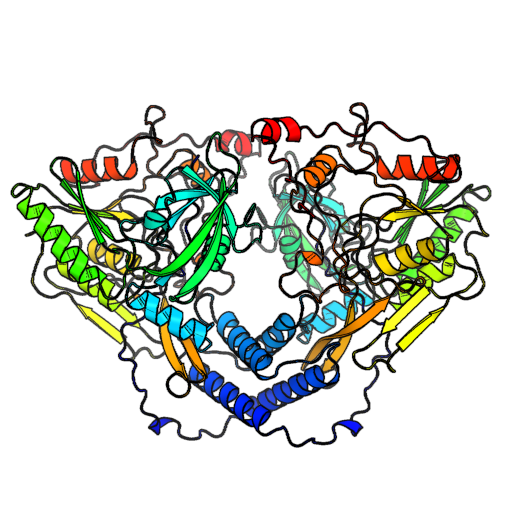SER A 1 383 ? -1.297 8.945 -5.457 1 70.88 383 SER A O 1
ATOM 2879 N N . PHE A 1 384 ? -2.576 10.586 -4.531 1 71.44 384 PHE A N 1
ATOM 2880 C CA . PHE A 1 384 ? -3.596 9.625 -4.129 1 71.44 384 PHE A CA 1
ATOM 2881 C C . PHE A 1 384 ? -4.469 9.234 -5.316 1 71.44 384 PHE A C 1
ATOM 2883 O O . PHE A 1 384 ? -4.895 10.102 -6.09 1 71.44 384 PHE A O 1
ATOM 2890 N N . ARG A 1 385 ? -4.715 7.949 -5.484 1 67.62 385 ARG A N 1
ATOM 2891 C CA . ARG A 1 385 ? -5.473 7.438 -6.625 1 67.62 385 ARG A CA 1
ATOM 2892 C C . ARG A 1 385 ? -6.91 7.941 -6.598 1 67.62 385 ARG A C 1
ATOM 2894 O O . ARG A 1 385 ? -7.488 8.242 -7.645 1 67.62 385 ARG A O 1
ATOM 2901 N N . ASN A 1 386 ? -7.527 8.109 -5.469 1 79.31 386 ASN A N 1
ATOM 2902 C CA . ASN A 1 386 ? -8.938 8.477 -5.398 1 79.31 386 ASN A CA 1
ATOM 2903 C C . ASN A 1 386 ? -9.133 9.836 -4.723 1 79.31 386 ASN A C 1
ATOM 2905 O O . ASN A 1 386 ? -10.172 10.078 -4.109 1 79.31 386 ASN A O 1
ATOM 2909 N N . ALA A 1 387 ? -8.086 10.641 -4.867 1 85.19 387 ALA A N 1
ATOM 2910 C CA . ALA A 1 387 ? -8.266 12 -4.352 1 85.19 387 ALA A CA 1
ATOM 2911 C C . ALA A 1 387 ? -9.312 12.766 -5.152 1 85.19 387 ALA A C 1
ATOM 2913 O O . ALA A 1 387 ? -9.508 12.5 -6.34 1 85.19 387 ALA A O 1
ATOM 2914 N N . LEU A 1 388 ? -10 13.656 -4.438 1 90.88 388 LEU A N 1
ATOM 2915 C CA . LEU A 1 388 ? -10.898 14.547 -5.16 1 90.88 388 LEU A CA 1
ATOM 2916 C C . LEU A 1 388 ? -10.156 15.297 -6.258 1 90.88 388 LEU A C 1
ATOM 2918 O O . LEU A 1 388 ? -8.984 15.648 -6.094 1 90.88 388 LEU A O 1
ATOM 2922 N N . ASN A 1 389 ? -10.812 15.562 -7.301 1 88.75 389 ASN A N 1
ATOM 2923 C CA . ASN A 1 389 ? -10.188 16.234 -8.438 1 88.75 389 ASN A CA 1
ATOM 2924 C C . ASN A 1 389 ? -9.867 17.688 -8.125 1 88.75 389 ASN A C 1
ATOM 2926 O O . ASN A 1 389 ? -10.586 18.344 -7.359 1 88.75 389 ASN A O 1
ATOM 2930 N N . ALA A 1 390 ? -8.867 18.109 -8.773 1 87 390 ALA A N 1
ATOM 2931 C CA . ALA A 1 390 ? -8.562 19.547 -8.742 1 87 390 ALA A CA 1
ATOM 2932 C C . ALA A 1 390 ? -9.562 20.328 -9.57 1 87 390 ALA A C 1
ATOM 2934 O O . ALA A 1 390 ? -10.375 19.75 -10.297 1 87 390 ALA A O 1
ATOM 2935 N N . GLU A 1 391 ? -9.492 21.594 -9.281 1 86.75 391 GLU A N 1
ATOM 2936 C CA . GLU A 1 391 ? -10.281 22.438 -10.164 1 86.75 391 GLU A CA 1
ATOM 2937 C C . GLU A 1 391 ? -9.875 22.25 -11.625 1 86.75 391 GLU A C 1
ATOM 2939 O O . GLU A 1 391 ? -8.727 21.922 -11.914 1 86.75 391 GLU A O 1
ATOM 2944 N N . GLU A 1 392 ? -10.852 22.391 -12.445 1 80.25 392 GLU A N 1
ATOM 2945 C CA . GLU A 1 392 ? -10.609 22.156 -13.867 1 80.25 392 GLU A CA 1
ATOM 2946 C C . GLU A 1 392 ? -9.422 22.969 -14.367 1 80.25 392 GLU A C 1
ATOM 2948 O O . GLU A 1 392 ? -9.312 24.156 -14.086 1 80.25 392 GLU A O 1
ATOM 2953 N N . GLY A 1 393 ? -8.562 22.328 -14.945 1 80.94 393 GLY A N 1
ATOM 2954 C CA . GLY A 1 393 ? -7.43 22.984 -15.586 1 80.94 393 GLY A CA 1
ATOM 2955 C C . GLY A 1 393 ? -6.266 23.203 -14.641 1 80.94 393 GLY A C 1
ATOM 2956 O O . GLY A 1 393 ? -5.215 23.703 -15.055 1 80.94 393 GLY A O 1
ATOM 2957 N N . LYS A 1 394 ? -6.434 22.891 -13.469 1 87.38 394 LYS A N 1
ATOM 2958 C CA . LYS A 1 394 ? -5.359 23.125 -12.508 1 87.38 394 LYS A CA 1
ATOM 2959 C C . LYS A 1 394 ? -4.586 21.828 -12.227 1 87.38 394 LYS A C 1
ATOM 2961 O O . LYS A 1 394 ? -5.184 20.766 -12.109 1 87.38 394 LYS A O 1
ATOM 2966 N N . THR A 1 395 ? -3.277 22 -12.273 1 86.19 395 THR A N 1
ATOM 2967 C CA . THR A 1 395 ? -2.418 20.875 -11.969 1 86.19 395 THR A CA 1
ATOM 2968 C C . THR A 1 395 ? -1.234 21.297 -11.102 1 86.19 395 THR A C 1
ATOM 2970 O O . THR A 1 395 ? -0.831 22.469 -11.133 1 86.19 395 THR A O 1
ATOM 2973 N N . ARG A 1 396 ? -0.815 20.359 -10.367 1 87.12 396 ARG A N 1
ATOM 2974 C CA . ARG A 1 396 ? 0.375 20.594 -9.555 1 87.12 396 ARG A CA 1
ATOM 2975 C C . ARG A 1 396 ? 1.607 20.797 -10.438 1 87.12 396 ARG A C 1
ATOM 2977 O O . ARG A 1 396 ? 1.733 20.156 -11.484 1 87.12 396 ARG A O 1
ATOM 2984 N N . VAL A 1 397 ? 2.439 21.672 -9.984 1 84 397 VAL A N 1
ATOM 2985 C CA . VAL A 1 397 ? 3.676 21.891 -10.727 1 84 397 VAL A CA 1
ATOM 2986 C C . VAL A 1 397 ? 4.484 20.609 -10.789 1 84 397 VAL A C 1
ATOM 2988 O O . VAL A 1 397 ? 4.715 19.953 -9.758 1 84 397 VAL A O 1
ATOM 2991 N N . GLY A 1 398 ? 4.824 20.188 -11.938 1 76 398 GLY A N 1
ATOM 2992 C CA . GLY A 1 398 ? 5.598 18.969 -12.133 1 76 398 GLY A CA 1
ATOM 2993 C C . GLY A 1 398 ? 7.078 19.156 -11.844 1 76 398 GLY A C 1
ATOM 2994 O O . GLY A 1 398 ? 7.465 20.062 -11.102 1 76 398 GLY A O 1
ATOM 2995 N N . ALA A 1 399 ? 7.828 18.297 -12.352 1 73.81 399 ALA A N 1
ATOM 2996 C CA . ALA A 1 399 ? 9.273 18.344 -12.188 1 73.81 399 ALA A CA 1
ATOM 2997 C C . ALA A 1 399 ? 9.836 19.672 -12.68 1 73.81 399 ALA A C 1
ATOM 2999 O O . ALA A 1 399 ? 9.461 20.156 -13.75 1 73.81 399 ALA A O 1
ATOM 3000 N N . HIS A 1 400 ? 10.617 20.266 -11.867 1 82.31 400 HIS A N 1
ATOM 3001 C CA . HIS A 1 400 ? 11.25 21.547 -12.172 1 82.31 400 HIS A CA 1
ATOM 3002 C C . HIS A 1 400 ? 12.43 21.812 -11.242 1 82.31 400 HIS A C 1
ATOM 3004 O O . HIS A 1 400 ? 12.602 21.109 -10.234 1 82.31 400 HIS A O 1
ATOM 3010 N N . GLU A 1 401 ? 13.227 22.672 -11.68 1 85.06 401 GLU A N 1
ATOM 3011 C CA . GLU A 1 401 ? 14.297 23.109 -10.789 1 85.06 401 GLU A CA 1
ATOM 3012 C C . GLU A 1 401 ? 13.781 24.156 -9.789 1 85.06 401 GLU A C 1
ATOM 3014 O O . GLU A 1 401 ? 13.25 25.188 -10.18 1 85.06 401 GLU A O 1
ATOM 3019 N N . PRO A 1 402 ? 13.906 23.844 -8.5 1 90.75 402 PRO A N 1
ATOM 3020 C CA . PRO A 1 402 ? 13.492 24.859 -7.539 1 90.75 402 PRO A CA 1
ATOM 3021 C C . PRO A 1 402 ? 14.242 26.188 -7.723 1 90.75 402 PRO A C 1
ATOM 3023 O O . PRO A 1 402 ? 15.352 26.203 -8.258 1 90.75 402 PRO A O 1
ATOM 3026 N N . ALA A 1 403 ? 13.648 27.266 -7.32 1 93.19 403 ALA A N 1
ATOM 3027 C CA . ALA A 1 403 ? 14.234 28.594 -7.5 1 93.19 403 ALA A CA 1
ATOM 3028 C C . ALA A 1 403 ? 15.57 28.719 -6.773 1 93.19 403 ALA A C 1
ATOM 3030 O O . ALA A 1 403 ? 16.516 29.328 -7.281 1 93.19 403 ALA A O 1
ATOM 3031 N N . GLU A 1 404 ? 15.633 28.141 -5.559 1 94.5 404 GLU A N 1
ATOM 3032 C CA . GLU A 1 404 ? 16.859 28.188 -4.781 1 94.5 404 GLU A CA 1
ATOM 3033 C C . GLU A 1 404 ? 17.156 26.859 -4.105 1 94.5 404 GLU A C 1
ATOM 3035 O O . GLU A 1 404 ? 16.219 26.094 -3.814 1 94.5 404 GLU A O 1
ATOM 3040 N N . ALA A 1 405 ? 18.391 26.594 -3.896 1 91.94 405 ALA A N 1
ATOM 3041 C CA . ALA A 1 405 ? 18.922 25.484 -3.113 1 91.94 405 ALA A CA 1
ATOM 3042 C C . ALA A 1 405 ? 20.172 25.891 -2.344 1 91.94 405 ALA A C 1
ATOM 3044 O O . ALA A 1 405 ? 20.828 26.891 -2.688 1 91.94 405 ALA A O 1
ATOM 3045 N N . PRO A 1 406 ? 20.438 25.156 -1.261 1 91.06 406 PRO A N 1
ATOM 3046 C CA . PRO A 1 406 ? 21.641 25.531 -0.515 1 91.06 406 PRO A CA 1
ATOM 3047 C C . PRO A 1 406 ? 22.906 25.469 -1.369 1 91.06 406 PRO A C 1
ATOM 3049 O O . PRO A 1 406 ? 23.078 24.547 -2.17 1 91.06 406 PRO A O 1
ATOM 3052 N N . PRO A 1 407 ? 23.719 26.531 -1.209 1 88.62 407 PRO A N 1
ATOM 3053 C CA . PRO A 1 407 ? 25.031 26.438 -1.873 1 88.62 407 PRO A CA 1
ATOM 3054 C C . PRO A 1 407 ? 25.875 25.281 -1.349 1 88.62 407 PRO A C 1
ATOM 3056 O O . PRO A 1 407 ? 25.594 24.734 -0.276 1 88.62 407 PRO A O 1
ATOM 3059 N N . GLU A 1 408 ? 26.844 24.906 -2.078 1 83.5 408 GLU A N 1
ATOM 3060 C CA . GLU A 1 408 ? 27.703 23.781 -1.716 1 83.5 408 GLU A CA 1
ATOM 3061 C C . GLU A 1 408 ? 28.359 24 -0.361 1 83.5 408 GLU A C 1
ATOM 3063 O O . GLU A 1 408 ? 28.562 23.062 0.405 1 83.5 408 GLU A O 1
ATOM 3068 N N . ALA A 1 409 ? 28.609 25.203 -0.095 1 84.75 409 ALA A N 1
ATOM 3069 C CA . ALA A 1 409 ? 29.344 25.547 1.114 1 84.75 409 ALA A CA 1
ATOM 3070 C C . ALA A 1 409 ? 28.438 25.531 2.34 1 84.75 409 ALA A C 1
ATOM 3072 O O . ALA A 1 409 ? 28.922 25.562 3.477 1 84.75 409 ALA A O 1
ATOM 3073 N N . PHE A 1 410 ? 27.188 25.469 2.086 1 86.5 410 PHE A N 1
ATOM 3074 C CA . PHE A 1 410 ? 26.25 25.484 3.203 1 86.5 410 PHE A CA 1
ATOM 3075 C C . PHE A 1 410 ? 26.188 24.125 3.873 1 86.5 410 PHE A C 1
ATOM 3077 O O . PHE A 1 410 ? 25.969 23.109 3.203 1 86.5 410 PHE A O 1
ATOM 3084 N N . ASN A 1 411 ? 26.438 24.125 5.172 1 81.12 411 ASN A N 1
ATOM 3085 C CA . ASN A 1 411 ? 26.359 22.875 5.922 1 81.12 411 ASN A CA 1
ATOM 3086 C C . ASN A 1 411 ? 24.922 22.578 6.375 1 81.12 411 ASN A C 1
ATOM 3088 O O . ASN A 1 411 ? 24.453 23.141 7.367 1 81.12 411 ASN A O 1
ATOM 3092 N N . THR A 1 412 ? 24.281 21.719 5.73 1 72.25 412 THR A N 1
ATOM 3093 C CA . THR A 1 412 ? 22.875 21.438 5.969 1 72.25 412 THR A CA 1
ATOM 3094 C C . THR A 1 412 ? 22.688 20.609 7.238 1 72.25 412 THR A C 1
ATOM 3096 O O . THR A 1 412 ? 21.578 20.453 7.742 1 72.25 412 THR A O 1
ATOM 3099 N N . ASN A 1 413 ? 23.797 20.156 7.758 1 64.31 413 ASN A N 1
ATOM 3100 C CA . ASN A 1 413 ? 23.734 19.406 9 1 64.31 413 ASN A CA 1
ATOM 3101 C C . ASN A 1 413 ? 23.578 20.312 10.211 1 64.31 413 ASN A C 1
ATOM 3103 O O . ASN A 1 413 ? 23 19.922 11.227 1 64.31 413 ASN A O 1
ATOM 3107 N N . THR A 1 414 ? 24.062 21.484 10.031 1 70.25 414 THR A N 1
ATOM 3108 C CA . THR A 1 414 ? 24.062 22.375 11.188 1 70.25 414 THR A CA 1
ATOM 3109 C C . THR A 1 414 ? 23.125 23.562 10.961 1 70.25 414 THR A C 1
ATOM 3111 O O . THR A 1 414 ? 22.734 24.25 11.906 1 70.25 414 THR A O 1
ATOM 3114 N N . GLY A 1 415 ? 22.797 23.703 9.711 1 83.88 415 GLY A N 1
ATOM 3115 C CA . GLY A 1 415 ? 22.016 24.891 9.43 1 83.88 415 GLY A CA 1
ATOM 3116 C C . GLY A 1 415 ? 20.703 24.578 8.719 1 83.88 415 GLY A C 1
ATOM 3117 O O . GLY A 1 415 ? 20.547 23.5 8.148 1 83.88 415 GLY A O 1
ATOM 3118 N N . ASP A 1 416 ? 19.75 25.531 8.875 1 91.19 416 ASP A N 1
ATOM 3119 C CA . ASP A 1 416 ? 18.453 25.516 8.203 1 91.19 416 ASP A CA 1
ATOM 3120 C C . ASP A 1 416 ? 18.406 26.578 7.102 1 91.19 416 ASP A C 1
ATOM 3122 O O . ASP A 1 416 ? 18.203 27.766 7.383 1 91.19 416 ASP A O 1
ATOM 3126 N N . PHE A 1 417 ? 18.641 26.078 5.867 1 93.44 417 PHE A N 1
ATOM 3127 C CA . PHE A 1 417 ? 18.797 27.016 4.762 1 93.44 417 PHE A CA 1
ATOM 3128 C C . PHE A 1 417 ? 17.484 27.766 4.508 1 93.44 417 PHE A C 1
ATOM 3130 O O . PHE A 1 417 ? 17.5 28.969 4.211 1 93.44 417 PHE A O 1
ATOM 3137 N N . GLN A 1 418 ? 16.391 27.094 4.613 1 95.44 418 GLN A N 1
ATOM 3138 C CA . GLN A 1 418 ? 15.094 27.75 4.41 1 95.44 418 GLN A CA 1
ATOM 3139 C C . GLN A 1 418 ? 14.844 28.812 5.473 1 95.44 418 GLN A C 1
ATOM 3141 O O . GLN A 1 418 ? 14.328 29.891 5.168 1 95.44 418 GLN A O 1
ATOM 3146 N N . LEU A 1 419 ? 15.195 28.484 6.68 1 96.19 419 LEU A N 1
ATOM 3147 C CA . LEU A 1 419 ? 15.094 29.469 7.754 1 96.19 419 LEU A CA 1
ATOM 3148 C C . LEU A 1 419 ? 16 30.656 7.492 1 96.19 419 LEU A C 1
ATOM 3150 O O . LEU A 1 419 ? 15.617 31.797 7.715 1 96.19 419 LEU A O 1
ATOM 3154 N N . ALA A 1 420 ? 17.188 30.391 7.023 1 95.5 420 ALA A N 1
ATOM 3155 C CA . ALA A 1 420 ? 18.125 31.453 6.703 1 95.5 420 ALA A CA 1
ATOM 3156 C C . ALA A 1 420 ? 17.562 32.375 5.629 1 95.5 420 ALA A C 1
ATOM 3158 O O . ALA A 1 420 ? 17.672 33.594 5.727 1 95.5 420 ALA A O 1
ATOM 3159 N N . ARG A 1 421 ? 16.938 31.781 4.66 1 96.5 421 ARG A N 1
ATOM 3160 C CA . ARG A 1 421 ? 16.375 32.594 3.586 1 96.5 421 ARG A CA 1
ATOM 3161 C C . ARG A 1 421 ? 15.164 33.375 4.074 1 96.5 421 ARG A C 1
ATOM 3163 O O . ARG A 1 421 ? 14.938 34.5 3.627 1 96.5 421 ARG A O 1
ATOM 3170 N N . ALA A 1 422 ? 14.375 32.781 4.969 1 98.06 422 ALA A N 1
ATOM 3171 C CA . ALA A 1 422 ? 13.258 33.531 5.57 1 98.06 422 ALA A CA 1
ATOM 3172 C C . ALA A 1 422 ? 13.75 34.75 6.316 1 98.06 422 ALA A C 1
ATOM 3174 O O . ALA A 1 422 ? 13.141 35.812 6.227 1 98.06 422 ALA A O 1
ATOM 3175 N N . LYS A 1 423 ? 14.844 34.625 7.031 1 97.44 423 LYS A N 1
ATOM 3176 C CA . LYS A 1 423 ? 15.438 35.781 7.727 1 97.44 423 LYS A CA 1
ATOM 3177 C C . LYS A 1 423 ? 15.891 36.844 6.738 1 97.44 423 LYS A C 1
ATOM 3179 O O . LYS A 1 423 ? 15.75 38.031 7.004 1 97.44 423 LYS A O 1
ATOM 3184 N N . ASP A 1 424 ? 16.438 36.375 5.633 1 97 424 ASP A N 1
ATOM 3185 C CA . ASP A 1 424 ? 16.828 37.312 4.594 1 97 424 ASP A CA 1
ATOM 3186 C C . ASP A 1 424 ? 15.633 38.125 4.086 1 97 424 ASP A C 1
ATOM 3188 O O . ASP A 1 424 ? 15.727 39.312 3.889 1 97 424 ASP A O 1
ATOM 3192 N N . VAL A 1 425 ? 14.539 37.438 3.863 1 97.94 425 VAL A N 1
ATOM 3193 C CA . VAL A 1 425 ? 13.336 38.094 3.369 1 97.94 425 VAL A CA 1
ATOM 3194 C C . VAL A 1 425 ? 12.883 39.156 4.375 1 97.94 425 VAL A C 1
ATOM 3196 O O . VAL A 1 425 ? 12.484 40.25 3.988 1 97.94 425 VAL A O 1
ATOM 3199 N N . LEU A 1 426 ? 12.922 38.812 5.672 1 97.81 426 LEU A N 1
ATOM 3200 C CA . LEU A 1 426 ? 12.57 39.781 6.699 1 97.81 426 LEU A CA 1
ATOM 3201 C C . LEU A 1 426 ? 13.539 40.969 6.691 1 97.81 426 LEU A C 1
ATOM 3203 O O . LEU A 1 426 ? 13.117 42.125 6.801 1 97.81 426 LEU A O 1
ATOM 3207 N N . ARG A 1 427 ? 14.805 40.688 6.52 1 96.88 427 ARG A N 1
ATOM 3208 C CA . ARG A 1 427 ? 15.859 41.688 6.547 1 96.88 427 ARG A CA 1
ATOM 3209 C C . ARG A 1 427 ? 15.711 42.656 5.383 1 96.88 427 ARG A C 1
ATOM 3211 O O . ARG A 1 427 ? 15.852 43.875 5.559 1 96.88 427 ARG A O 1
ATOM 3218 N N . TYR A 1 428 ? 15.344 42.094 4.246 1 96.62 428 TYR A N 1
ATOM 3219 C CA . TYR A 1 428 ? 15.289 42.906 3.049 1 96.62 428 TYR A CA 1
ATOM 3220 C C . TYR A 1 428 ? 13.875 43.438 2.811 1 96.62 428 TYR A C 1
ATOM 3222 O O . TYR A 1 428 ? 13.648 44.281 1.951 1 96.62 428 TYR A O 1
ATOM 3230 N N . GLY A 1 429 ? 12.93 42.875 3.457 1 95.38 429 GLY A N 1
ATOM 3231 C CA . GLY A 1 429 ? 11.594 43.438 3.473 1 95.38 429 GLY A CA 1
ATOM 3232 C C . GLY A 1 429 ? 10.586 42.656 2.658 1 95.38 429 GLY A C 1
ATOM 3233 O O . GLY A 1 429 ? 9.383 42.719 2.922 1 95.38 429 GLY A O 1
ATOM 3234 N N . SER A 1 430 ? 11.117 42.031 1.624 1 96.5 430 SER A N 1
ATOM 3235 C CA . SER A 1 430 ? 10.242 41.25 0.772 1 96.5 430 SER A CA 1
ATOM 3236 C C . SER A 1 430 ? 11.031 40.219 -0.048 1 96.5 430 SER A C 1
ATOM 3238 O O . SER A 1 430 ? 12.258 40.312 -0.133 1 96.5 430 SER A O 1
ATOM 3240 N N . VAL A 1 431 ? 10.289 39.25 -0.559 1 96.56 431 VAL A N 1
ATOM 3241 C CA . VAL A 1 431 ? 10.906 38.281 -1.458 1 96.56 431 VAL A CA 1
ATOM 3242 C C . VAL A 1 431 ? 11.484 39 -2.674 1 96.56 431 VAL A C 1
ATOM 3244 O O . VAL A 1 431 ? 12.602 38.719 -3.107 1 96.56 431 VAL A O 1
ATOM 3247 N N . ALA A 1 432 ? 10.758 40 -3.207 1 95.06 432 ALA A N 1
ATOM 3248 C CA . ALA A 1 432 ? 11.188 40.75 -4.375 1 95.06 432 ALA A CA 1
ATOM 3249 C C . ALA A 1 432 ? 12.469 41.531 -4.082 1 95.06 432 ALA A C 1
ATOM 3251 O O . ALA A 1 432 ? 13.32 41.656 -4.961 1 95.06 432 ALA A O 1
ATOM 3252 N N . ALA A 1 433 ? 12.625 41.938 -2.857 1 95 433 ALA A N 1
ATOM 3253 C CA . ALA A 1 433 ? 13.766 42.75 -2.459 1 95 433 ALA A CA 1
ATOM 3254 C C . ALA A 1 433 ? 14.945 41.875 -2.039 1 95 433 ALA A C 1
ATOM 3256 O O . ALA A 1 433 ? 16.062 42.375 -1.865 1 95 433 ALA A O 1
ATOM 3257 N N . THR A 1 434 ? 14.734 40.656 -1.843 1 95.19 434 THR A N 1
ATOM 3258 C CA . THR A 1 434 ? 15.766 39.75 -1.371 1 95.19 434 THR A CA 1
ATOM 3259 C C . THR A 1 434 ? 16.641 39.281 -2.527 1 95.19 434 THR A C 1
ATOM 3261 O O . THR A 1 434 ? 16.141 38.844 -3.561 1 95.19 434 THR A O 1
ATOM 3264 N N . PRO A 1 435 ? 17.953 39.344 -2.363 1 92.62 435 PRO A N 1
ATOM 3265 C CA . PRO A 1 435 ? 18.844 38.906 -3.422 1 92.62 435 PRO A CA 1
ATOM 3266 C C . PRO A 1 435 ? 18.641 37.406 -3.766 1 92.62 435 PRO A C 1
ATOM 3268 O O . PRO A 1 435 ? 18.578 36.562 -2.869 1 92.62 435 PRO A O 1
ATOM 3271 N N . LYS A 1 436 ? 18.562 37.188 -5.078 1 88.81 436 LYS A N 1
ATOM 3272 C CA . LYS A 1 436 ? 18.391 35.812 -5.543 1 88.81 436 LYS A CA 1
ATOM 3273 C C . LYS A 1 436 ? 19.703 35.031 -5.516 1 88.81 436 LYS A C 1
ATOM 3275 O O . LYS A 1 436 ? 20.766 35.625 -5.742 1 88.81 436 LYS A O 1
ATOM 3280 N N . LEU A 1 437 ? 19.578 33.844 -5.18 1 86.38 437 LEU A N 1
ATOM 3281 C CA . LEU A 1 437 ? 20.75 32.969 -5.199 1 86.38 437 LEU A CA 1
ATOM 3282 C C . LEU A 1 437 ? 20.828 32.188 -6.508 1 86.38 437 LEU A C 1
ATOM 3284 O O . LEU A 1 437 ? 19.812 32 -7.188 1 86.38 437 LEU A O 1
ATOM 3288 N N . PRO A 1 438 ? 22.109 31.703 -6.91 1 73.5 438 PRO A N 1
ATOM 3289 C CA . PRO A 1 438 ? 22.25 30.953 -8.156 1 73.5 438 PRO A CA 1
ATOM 3290 C C . PRO A 1 438 ? 21.453 29.641 -8.148 1 73.5 438 PRO A C 1
ATOM 3292 O O . PRO A 1 438 ? 21.344 28.984 -7.113 1 73.5 438 PRO A O 1
ATOM 3295 N N . LYS A 1 439 ? 20.812 29.312 -9.25 1 71.38 439 LYS A N 1
ATOM 3296 C CA . LYS A 1 439 ? 20.031 28.078 -9.398 1 71.38 439 LYS A CA 1
ATOM 3297 C C . LYS A 1 439 ? 20.922 26.844 -9.266 1 71.38 439 LYS A C 1
ATOM 3299 O O . LYS A 1 439 ? 22.062 26.844 -9.719 1 71.38 439 LYS A O 1
ATOM 3304 N N . PRO A 1 440 ? 20.344 25.906 -8.57 1 66.19 440 PRO A N 1
ATOM 3305 C CA . PRO A 1 440 ? 21.125 24.672 -8.469 1 66.19 440 PRO A CA 1
ATOM 3306 C C . PRO A 1 440 ? 21.344 24.016 -9.828 1 66.19 440 PRO A C 1
ATOM 3308 O O . PRO A 1 440 ? 20.531 24.172 -10.742 1 66.19 440 PRO A O 1
ATOM 3311 N N . THR A 1 441 ? 22.516 23.578 -10.18 1 54.69 441 THR A N 1
ATOM 3312 C CA . THR A 1 441 ? 22.797 22.875 -11.43 1 54.69 441 THR A CA 1
ATOM 3313 C C . THR A 1 441 ? 22.188 21.469 -11.406 1 54.69 441 THR A C 1
ATOM 3315 O O . THR A 1 441 ? 22.469 20.688 -10.5 1 54.69 441 THR A O 1
ATOM 3318 N N . ALA A 1 442 ? 21.109 21.281 -11.906 1 47.44 442 ALA A N 1
ATOM 3319 C CA . ALA A 1 442 ? 20.516 19.938 -12.008 1 47.44 442 ALA A CA 1
ATOM 3320 C C . ALA A 1 442 ? 21.531 18.938 -12.531 1 47.44 442 ALA A C 1
ATOM 3322 O O . ALA A 1 442 ? 22.188 19.172 -13.555 1 47.44 442 ALA A O 1
ATOM 3323 N N . LYS A 1 443 ? 22.156 18.078 -11.758 1 43.19 443 LYS A N 1
ATOM 3324 C CA . LYS A 1 443 ? 22.984 17.016 -12.312 1 43.19 443 LYS A CA 1
ATOM 3325 C C . LYS A 1 443 ? 22.188 16.172 -13.305 1 43.19 443 LYS A C 1
ATOM 3327 O O . LYS A 1 443 ? 22.719 15.227 -13.898 1 43.19 443 LYS A O 1
ATOM 3332 N N . MET A 1 444 ? 20.953 16.156 -13.203 1 39.34 444 MET A N 1
ATOM 3333 C CA . MET A 1 444 ? 20.25 15.156 -14.008 1 39.34 444 MET A CA 1
ATOM 3334 C C . MET A 1 444 ? 20.516 15.375 -15.492 1 39.34 444 MET A C 1
ATOM 3336 O O . MET A 1 444 ? 20.078 14.578 -16.328 1 39.34 444 MET A O 1
ATOM 3340 N N . ALA A 1 445 ? 20.922 16.562 -15.969 1 36.16 445 ALA A N 1
ATOM 3341 C CA . ALA A 1 445 ? 21.109 16.672 -17.406 1 36.16 445 ALA A CA 1
ATOM 3342 C C . ALA A 1 445 ? 22.109 15.617 -17.906 1 36.16 445 ALA A C 1
ATOM 3344 O O . ALA A 1 445 ? 22.109 15.258 -19.094 1 36.16 445 ALA A O 1
ATOM 3345 N N . GLU A 1 446 ? 23.016 15.227 -17.047 1 32.69 446 GLU A N 1
ATOM 3346 C CA . GLU A 1 446 ? 23.953 14.266 -17.609 1 32.69 446 GLU A CA 1
ATOM 3347 C C . GLU A 1 446 ? 23.297 12.914 -17.844 1 32.69 446 GLU A C 1
ATOM 3349 O O . GLU A 1 446 ? 23.594 12.227 -18.828 1 32.69 446 GLU A O 1
ATOM 3354 N N . VAL A 1 447 ? 22.453 12.492 -16.875 1 33.53 447 VAL A N 1
ATOM 3355 C CA . VAL A 1 447 ? 21.891 11.18 -17.188 1 33.53 447 VAL A CA 1
ATOM 3356 C C . VAL A 1 447 ? 20.859 11.32 -18.297 1 33.53 447 VAL A C 1
ATOM 3358 O O . VAL A 1 447 ? 20.797 10.492 -19.203 1 33.53 447 VAL A O 1
ATOM 3361 N N . VAL A 1 448 ? 19.938 12.281 -18.234 1 35.31 448 VAL A N 1
ATOM 3362 C CA . VAL A 1 448 ? 19 12.469 -19.344 1 35.31 448 VAL A CA 1
ATOM 3363 C C . VAL A 1 448 ? 19.75 13.031 -20.547 1 35.31 448 VAL A C 1
ATOM 3365 O O . VAL A 1 448 ? 19.266 12.938 -21.688 1 35.31 448 VAL A O 1
ATOM 3368 N N . SER A 1 449 ? 20.734 13.859 -20.375 1 32.41 449 SER A N 1
ATOM 3369 C CA . SER A 1 449 ? 21.469 14.297 -21.562 1 32.41 449 SER A CA 1
ATOM 3370 C C . SER A 1 449 ? 22.062 13.117 -22.312 1 32.41 449 SER A C 1
ATOM 3372 O O . SER A 1 449 ? 22.469 13.25 -23.469 1 32.41 449 SER A O 1
ATOM 3374 N N . LYS A 1 450 ? 22.391 11.977 -21.594 1 34.59 450 LYS A N 1
ATOM 3375 C CA . LYS A 1 450 ? 22.719 10.828 -22.438 1 34.59 450 LYS A CA 1
ATOM 3376 C C . LYS A 1 450 ? 21.469 10.242 -23.078 1 34.59 450 LYS A C 1
ATOM 3378 O O . LYS A 1 450 ? 21.562 9.336 -23.906 1 34.59 450 LYS A O 1
ATOM 3383 N N . LEU A 1 451 ? 20.266 10.484 -22.562 1 31.81 451 LEU A N 1
ATOM 3384 C CA . LEU A 1 451 ? 19.078 10.195 -23.359 1 31.81 451 LEU A CA 1
ATOM 3385 C C . LEU A 1 451 ? 18.781 11.336 -24.328 1 31.81 451 LEU A C 1
ATOM 3387 O O . LEU A 1 451 ? 18.984 12.508 -23.984 1 31.81 451 LEU A O 1
ATOM 3391 N N . PRO A 1 452 ? 18.828 11.172 -25.609 1 31.67 452 PRO A N 1
ATOM 3392 C CA . PRO A 1 452 ? 18.672 12.266 -26.562 1 31.67 452 PRO A CA 1
ATOM 3393 C C . PRO A 1 452 ? 17.516 13.203 -26.203 1 31.67 452 PRO A C 1
ATOM 3395 O O . PRO A 1 452 ? 16.547 12.773 -25.562 1 31.67 452 PRO A O 1
ATOM 3398 N N . LYS A 1 453 ? 17.703 14.391 -26.266 1 36 453 LYS A N 1
ATOM 3399 C CA . LYS A 1 453 ? 16.844 15.57 -26.156 1 36 453 LYS A CA 1
ATOM 3400 C C . LYS A 1 453 ? 15.516 15.359 -26.859 1 36 453 LYS A C 1
ATOM 3402 O O . LYS A 1 453 ? 15.469 15.25 -28.078 1 36 453 LYS A O 1
ATOM 3407 N N . LEU A 1 454 ? 14.523 14.711 -26.375 1 29.88 454 LEU A N 1
ATOM 3408 C CA . LEU A 1 454 ? 13.219 14.734 -27.031 1 29.88 454 LEU A CA 1
ATOM 3409 C C . LEU A 1 454 ? 12.672 16.156 -27.078 1 29.88 454 LEU A C 1
ATOM 3411 O O . LEU A 1 454 ? 12.336 16.734 -26.047 1 29.88 454 LEU A O 1
ATOM 3415 N N . GLU A 1 455 ? 13.156 17.031 -27.891 1 29.25 455 GLU A N 1
ATOM 3416 C CA . GLU A 1 455 ? 12.547 18.312 -28.203 1 29.25 455 GLU A CA 1
ATOM 3417 C C . GLU A 1 455 ? 11.055 18.156 -28.5 1 29.25 455 GLU A C 1
ATOM 3419 O O . GLU A 1 455 ? 10.656 17.297 -29.266 1 29.25 455 GLU A O 1
ATOM 3424 N N . PRO A 1 456 ? 10.188 18.625 -27.75 1 29.91 456 PRO A N 1
ATOM 3425 C CA . PRO A 1 456 ? 8.773 18.703 -28.125 1 29.91 456 PRO A CA 1
ATOM 3426 C C . PRO A 1 456 ? 8.555 19.359 -29.469 1 29.91 456 PRO A C 1
ATOM 3428 O O . PRO A 1 456 ? 9.125 20.438 -29.734 1 29.91 456 PRO A O 1
ATOM 3431 N N . LYS A 1 457 ? 8.258 18.672 -30.578 1 28.97 457 LYS A N 1
ATOM 3432 C CA . LYS A 1 457 ? 7.906 19.375 -31.797 1 28.97 457 LYS A CA 1
ATOM 3433 C C . LYS A 1 457 ? 6.73 20.328 -31.562 1 28.97 457 LYS A C 1
ATOM 3435 O O . LYS A 1 457 ? 5.73 19.938 -30.938 1 28.97 457 LYS A O 1
ATOM 3440 N N . PRO A 1 458 ? 6.922 21.578 -31.859 1 27.86 458 PRO A N 1
ATOM 3441 C CA . PRO A 1 458 ? 5.852 22.562 -31.797 1 27.86 458 PRO A CA 1
ATOM 3442 C C . PRO A 1 458 ? 4.586 22.125 -32.531 1 27.86 458 PRO A C 1
ATOM 3444 O O . PRO A 1 458 ? 4.668 21.375 -33.5 1 27.86 458 PRO A O 1
ATOM 3447 N N . LEU A 1 459 ? 3.438 22.031 -31.906 1 25.73 459 LEU A N 1
ATOM 3448 C CA . LEU A 1 459 ? 2.15 21.922 -32.594 1 25.73 459 LEU A CA 1
ATOM 3449 C C . LEU A 1 459 ? 2.092 22.844 -33.781 1 25.73 459 LEU A C 1
ATOM 3451 O O . LEU A 1 459 ? 2.355 24.031 -33.688 1 25.73 459 LEU A O 1
ATOM 3455 N N . ALA A 1 460 ? 2.273 22.234 -35 1 22.78 460 ALA A N 1
ATOM 3456 C CA . ALA A 1 460 ? 1.874 23.031 -36.156 1 22.78 460 ALA A CA 1
ATOM 3457 C C . ALA A 1 460 ? 0.505 23.656 -35.938 1 22.78 460 ALA A C 1
ATOM 3459 O O . ALA A 1 460 ? -0.384 23.047 -35.344 1 22.78 460 ALA A O 1
ATOM 3460 N N . LYS A 1 461 ? 0.281 24.984 -36.344 1 23.39 461 LYS A N 1
ATOM 3461 C CA . LYS A 1 461 ? -0.978 25.688 -36.531 1 23.39 461 LYS A CA 1
ATOM 3462 C C . LYS A 1 461 ? -1.905 24.922 -37.469 1 23.39 461 LYS A C 1
ATOM 3464 O O . LYS A 1 461 ? -1.476 24.438 -38.531 1 23.39 461 LYS A O 1
ATOM 3469 N N . MET B 1 1 ? 21.984 -5.012 -12.359 1 19.58 1 MET B N 1
ATOM 3470 C CA . MET B 1 1 ? 21.234 -6.059 -11.672 1 19.58 1 MET B CA 1
ATOM 3471 C C . MET B 1 1 ? 19.766 -6.02 -12.07 1 19.58 1 MET B C 1
ATOM 3473 O O . MET B 1 1 ? 19.109 -4.984 -11.938 1 19.58 1 MET B O 1
ATOM 3477 N N . ARG B 1 2 ? 19.469 -6.742 -13.062 1 22.36 2 ARG B N 1
ATOM 3478 C CA . ARG B 1 2 ? 18.219 -6.789 -13.805 1 22.36 2 ARG B CA 1
ATOM 3479 C C . ARG B 1 2 ? 17.031 -7.051 -12.875 1 22.36 2 ARG B C 1
ATOM 3481 O O . ARG B 1 2 ? 16.891 -8.148 -12.336 1 22.36 2 ARG B O 1
ATOM 3488 N N . LYS B 1 3 ? 16.672 -6.051 -12.133 1 26.39 3 LYS B N 1
ATOM 3489 C CA . LYS B 1 3 ? 15.555 -6.234 -11.219 1 26.39 3 LYS B CA 1
ATOM 3490 C C . LYS B 1 3 ? 14.32 -6.738 -11.953 1 26.39 3 LYS B C 1
ATOM 3492 O O . LYS B 1 3 ? 13.766 -6.035 -12.797 1 26.39 3 LYS B O 1
ATOM 3497 N N . TYR B 1 4 ? 14.344 -7.93 -12.398 1 25.56 4 TYR B N 1
ATOM 3498 C CA . TYR B 1 4 ? 13.156 -8.57 -12.961 1 25.56 4 TYR B CA 1
ATOM 3499 C C . TYR B 1 4 ? 11.984 -8.484 -12 1 25.56 4 TYR B C 1
ATOM 3501 O O . TYR B 1 4 ? 12.086 -8.898 -10.836 1 25.56 4 TYR B O 1
ATOM 3509 N N . LEU B 1 5 ? 11.453 -7.395 -11.852 1 29.16 5 LEU B N 1
ATOM 3510 C CA . LEU B 1 5 ? 10.281 -7.293 -10.984 1 29.16 5 LEU B CA 1
ATOM 3511 C C . LEU B 1 5 ? 9.164 -8.211 -11.469 1 29.16 5 LEU B C 1
ATOM 3513 O O . LEU B 1 5 ? 8.781 -8.164 -12.641 1 29.16 5 LEU B O 1
ATOM 3517 N N . LEU B 1 6 ? 8.992 -9.297 -10.898 1 28.8 6 LEU B N 1
ATOM 3518 C CA . LEU B 1 6 ? 7.961 -10.328 -11.016 1 28.8 6 LEU B CA 1
ATOM 3519 C C . LEU B 1 6 ? 6.57 -9.711 -11.008 1 28.8 6 LEU B C 1
ATOM 3521 O O . LEU B 1 6 ? 6.285 -8.82 -10.203 1 28.8 6 LEU B O 1
ATOM 3525 N N . ILE B 1 7 ? 6.016 -9.547 -12.125 1 31.11 7 ILE B N 1
ATOM 3526 C CA . ILE B 1 7 ? 4.602 -9.266 -12.352 1 31.11 7 ILE B CA 1
ATOM 3527 C C . ILE B 1 7 ? 3.76 -10 -11.312 1 31.11 7 ILE B C 1
ATOM 3529 O O . ILE B 1 7 ? 3.816 -11.234 -11.211 1 31.11 7 ILE B O 1
ATOM 3533 N N . GLY B 1 8 ? 3.531 -9.445 -10.227 1 31.2 8 GLY B N 1
ATOM 3534 C CA . GLY B 1 8 ? 2.719 -10.07 -9.188 1 31.2 8 GLY B CA 1
ATOM 3535 C C . GLY B 1 8 ? 1.418 -10.641 -9.719 1 31.2 8 GLY B C 1
ATOM 3536 O O . GLY B 1 8 ? 0.43 -9.922 -9.867 1 31.2 8 GLY B O 1
ATOM 3537 N N . VAL B 1 9 ? 1.428 -11.5 -10.695 1 31.69 9 VAL B N 1
ATOM 3538 C CA . VAL B 1 9 ? 0.229 -12.289 -10.938 1 31.69 9 VAL B CA 1
ATOM 3539 C C . VAL B 1 9 ? -0.266 -12.898 -9.625 1 31.69 9 VAL B C 1
ATOM 3541 O O . VAL B 1 9 ? 0.493 -13.555 -8.914 1 31.69 9 VAL B O 1
ATOM 3544 N N . SER B 1 10 ? -1.262 -12.367 -9.117 1 36 10 SER B N 1
ATOM 3545 C CA . SER B 1 10 ? -1.934 -12.969 -7.973 1 36 10 SER B CA 1
ATOM 3546 C C . SER B 1 10 ? -2.037 -14.484 -8.125 1 36 10 SER B C 1
ATOM 3548 O O . SER B 1 10 ? -2.605 -14.977 -9.102 1 36 10 SER B O 1
ATOM 3550 N N . ALA B 1 11 ? -1.167 -15.133 -7.586 1 39.78 11 ALA B N 1
ATOM 3551 C CA . ALA B 1 11 ? -1.071 -16.578 -7.453 1 39.78 11 ALA B CA 1
ATOM 3552 C C . ALA B 1 11 ? -2.344 -17.172 -6.84 1 39.78 11 ALA B C 1
ATOM 3554 O O . ALA B 1 11 ? -2.699 -16.844 -5.707 1 39.78 11 ALA B O 1
ATOM 3555 N N . PHE B 1 12 ? -3.359 -17.312 -7.582 1 43.19 12 PHE B N 1
ATOM 3556 C CA . PHE B 1 12 ? -4.555 -17.938 -7.012 1 43.19 12 PHE B CA 1
ATOM 3557 C C . PHE B 1 12 ? -4.559 -19.438 -7.254 1 43.19 12 PHE B C 1
ATOM 3559 O O . PHE B 1 12 ? -4.109 -19.906 -8.305 1 43.19 12 PHE B O 1
ATOM 3566 N N . VAL B 1 13 ? -4.395 -20.156 -6.242 1 47.72 13 VAL B N 1
ATOM 3567 C CA . VAL B 1 13 ? -4.828 -21.531 -6.426 1 47.72 13 VAL B CA 1
ATOM 3568 C C . VAL B 1 13 ? -6.355 -21.594 -6.484 1 47.72 13 VAL B C 1
ATOM 3570 O O . VAL B 1 13 ? -7.027 -21.359 -5.477 1 47.72 13 VAL B O 1
ATOM 3573 N N . LEU B 1 14 ? -6.91 -21.656 -7.688 1 52.28 14 LEU B N 1
ATOM 3574 C CA . LEU B 1 14 ? -8.352 -21.797 -7.852 1 52.28 14 LEU B CA 1
ATOM 3575 C C . LEU B 1 14 ? -8.75 -23.266 -7.805 1 52.28 14 LEU B C 1
ATOM 3577 O O . LEU B 1 14 ? -8.242 -24.078 -8.578 1 52.28 14 LEU B O 1
ATOM 3581 N N . GLY B 1 15 ? -9.266 -23.75 -6.719 1 42.28 15 GLY B N 1
ATOM 3582 C CA . GLY B 1 15 ? -9.805 -25.109 -6.656 1 42.28 15 GLY B CA 1
ATOM 3583 C C . GLY B 1 15 ? -10.695 -25.438 -7.836 1 42.28 15 GLY B C 1
ATOM 3584 O O . GLY B 1 15 ? -11.414 -24.578 -8.344 1 42.28 15 GLY B O 1
ATOM 3585 N N . ALA B 1 16 ? -10.219 -26.344 -8.609 1 38.09 16 ALA B N 1
ATOM 3586 C CA . ALA B 1 16 ? -11.062 -26.828 -9.695 1 38.09 16 ALA B CA 1
ATOM 3587 C C . ALA B 1 16 ? -12.484 -27.094 -9.211 1 38.09 16 ALA B C 1
ATOM 3589 O O . ALA B 1 16 ? -12.945 -28.234 -9.18 1 38.09 16 ALA B O 1
ATOM 3590 N N . GLY B 1 17 ? -12.961 -26.906 -8.109 1 34 17 GLY B N 1
ATOM 3591 C CA . GLY B 1 17 ? -14.352 -27.312 -8.008 1 34 17 GLY B CA 1
ATOM 3592 C C . GLY B 1 17 ? -15.203 -26.828 -9.164 1 34 17 GLY B C 1
ATOM 3593 O O . GLY B 1 17 ? -14.859 -25.859 -9.836 1 34 17 GLY B O 1
ATOM 3594 N N . SER B 1 18 ? -16.062 -27.734 -9.805 1 30.53 18 SER B N 1
ATOM 3595 C CA . SER B 1 18 ? -17.281 -27.375 -10.539 1 30.53 18 SER B CA 1
ATOM 3596 C C . SER B 1 18 ? -17.766 -25.984 -10.148 1 30.53 18 SER B C 1
ATOM 3598 O O . SER B 1 18 ? -17.609 -25.562 -9 1 30.53 18 SER B O 1
ATOM 3600 N N . MET B 1 19 ? -17.672 -25.047 -11.062 1 32.47 19 MET B N 1
ATOM 3601 C CA . MET B 1 19 ? -18.781 -24.125 -10.82 1 32.47 19 MET B CA 1
ATOM 3602 C C . MET B 1 19 ? -19.859 -24.797 -9.977 1 32.47 19 MET B C 1
ATOM 3604 O O . MET B 1 19 ? -20.688 -25.547 -10.5 1 32.47 19 MET B O 1
ATOM 3608 N N . ALA B 1 20 ? -19.531 -25.5 -9.055 1 30.09 20 ALA B N 1
ATOM 3609 C CA . ALA B 1 20 ? -20.656 -26 -8.25 1 30.09 20 ALA B CA 1
ATOM 3610 C C . ALA B 1 20 ? -21.797 -24.984 -8.219 1 30.09 20 ALA B C 1
ATOM 3612 O O . ALA B 1 20 ? -21.609 -23.859 -7.762 1 30.09 20 ALA B O 1
ATOM 3613 N N . TYR B 1 21 ? -22.578 -25.109 -9.234 1 28.25 21 TYR B N 1
ATOM 3614 C CA . TYR B 1 21 ? -23.953 -24.641 -9.008 1 28.25 21 TYR B CA 1
ATOM 3615 C C . TYR B 1 21 ? -24.406 -24.969 -7.586 1 28.25 21 TYR B C 1
ATOM 3617 O O . TYR B 1 21 ? -24.625 -26.125 -7.238 1 28.25 21 TYR B O 1
ATOM 3625 N N . VAL B 1 22 ? -23.688 -24.531 -6.609 1 31.08 22 VAL B N 1
ATOM 3626 C CA . VAL B 1 22 ? -24.453 -24.562 -5.363 1 31.08 22 VAL B CA 1
ATOM 3627 C C . VAL B 1 22 ? -25.938 -24.422 -5.656 1 31.08 22 VAL B C 1
ATOM 3629 O O . VAL B 1 22 ? -26.359 -23.469 -6.305 1 31.08 22 VAL B O 1
ATOM 3632 N N . SER B 1 23 ? -26.625 -25.547 -5.773 1 29.03 23 SER B N 1
ATOM 3633 C CA . SER B 1 23 ? -28.094 -25.531 -5.824 1 29.03 23 SER B CA 1
ATOM 3634 C C . SER B 1 23 ? -28.656 -24.375 -4.988 1 29.03 23 SER B C 1
ATOM 3636 O O . SER B 1 23 ? -28.156 -24.109 -3.895 1 29.03 23 SER B O 1
ATOM 3638 N N . GLN B 1 24 ? -29.234 -23.453 -5.598 1 30.88 24 GLN B N 1
ATOM 3639 C CA . GLN B 1 24 ? -30.094 -22.375 -5.137 1 30.88 24 GLN B CA 1
ATOM 3640 C C . GLN B 1 24 ? -30.906 -22.797 -3.91 1 30.88 24 GLN B C 1
ATOM 3642 O O . GLN B 1 24 ? -31.625 -21.984 -3.33 1 30.88 24 GLN B O 1
ATOM 3647 N N . GLN B 1 25 ? -31.125 -24.172 -3.742 1 30.55 25 GLN B N 1
ATOM 3648 C CA . GLN B 1 25 ? -32.156 -24.516 -2.775 1 30.55 25 GLN B CA 1
ATOM 3649 C C . GLN B 1 25 ? -31.734 -24.141 -1.358 1 30.55 25 GLN B C 1
ATOM 3651 O O . GLN B 1 25 ? -32.562 -24.094 -0.447 1 30.55 25 GLN B O 1
ATOM 3656 N N . ALA B 1 26 ? -30.469 -24.391 -1.097 1 29.89 26 ALA B N 1
ATOM 3657 C CA . ALA B 1 26 ? -30.297 -24.25 0.347 1 29.89 26 ALA B CA 1
ATOM 3658 C C . ALA B 1 26 ? -30.344 -22.797 0.775 1 29.89 26 ALA B C 1
ATOM 3660 O O . ALA B 1 26 ? -29.719 -22.406 1.774 1 29.89 26 ALA B O 1
ATOM 3661 N N . LEU B 1 27 ? -30.562 -21.922 -0.081 1 32 27 LEU B N 1
ATOM 3662 C CA . LEU B 1 27 ? -30.781 -20.594 0.507 1 32 27 LEU B CA 1
ATOM 3663 C C . LEU B 1 27 ? -31.938 -20.641 1.498 1 32 27 LEU B C 1
ATOM 3665 O O . LEU B 1 27 ? -33.094 -20.359 1.131 1 32 27 LEU B O 1
ATOM 3669 N N . ALA B 1 28 ? -32.125 -21.781 2.174 1 31.08 28 ALA B N 1
ATOM 3670 C CA . ALA B 1 28 ? -33.125 -21.609 3.223 1 31.08 28 ALA B CA 1
ATOM 3671 C C . ALA B 1 28 ? -32.906 -20.281 3.965 1 31.08 28 ALA B C 1
ATOM 3673 O O . ALA B 1 28 ? -31.781 -19.891 4.242 1 31.08 28 ALA B O 1
ATOM 3674 N N . SER B 1 29 ? -33.812 -19.359 3.941 1 35.5 29 SER B N 1
ATOM 3675 C CA . SER B 1 29 ? -34 -18.078 4.609 1 35.5 29 SER B CA 1
ATOM 3676 C C . SER B 1 29 ? -33.562 -18.125 6.062 1 35.5 29 SER B C 1
ATOM 3678 O O . SER B 1 29 ? -34.312 -18.594 6.93 1 35.5 29 SER B O 1
ATOM 3680 N N . ALA B 1 30 ? -32.469 -18.656 6.352 1 37.19 30 ALA B N 1
ATOM 3681 C CA . ALA B 1 30 ? -32.188 -18.469 7.777 1 37.19 30 ALA B CA 1
ATOM 3682 C C . ALA B 1 30 ? -32.469 -17.031 8.203 1 37.19 30 ALA B C 1
ATOM 3684 O O . ALA B 1 30 ? -32.094 -16.094 7.5 1 37.19 30 ALA B O 1
ATOM 3685 N N . GLN B 1 31 ? -33.406 -16.734 8.969 1 41.66 31 GLN B N 1
ATOM 3686 C CA . GLN B 1 31 ? -33.688 -15.469 9.641 1 41.66 31 GLN B CA 1
ATOM 3687 C C . GLN B 1 31 ? -32.406 -14.797 10.102 1 41.66 31 GLN B C 1
ATOM 3689 O O . GLN B 1 31 ? -31.609 -15.391 10.828 1 41.66 31 GLN B O 1
ATOM 3694 N N . PRO B 1 32 ? -31.922 -13.914 9.312 1 50.62 32 PRO B N 1
ATOM 3695 C CA . PRO B 1 32 ? -30.703 -13.242 9.773 1 50.62 32 PRO B CA 1
ATOM 3696 C C . PRO B 1 32 ? -30.688 -13.016 11.281 1 50.62 32 PRO B C 1
ATOM 3698 O O . PRO B 1 32 ? -31.719 -12.625 11.859 1 50.62 32 PRO B O 1
ATOM 3701 N N . ARG B 1 33 ? -29.75 -13.555 11.953 1 58.28 33 ARG B N 1
ATOM 3702 C CA . ARG B 1 33 ? -29.578 -13.297 13.383 1 58.28 33 ARG B CA 1
ATOM 3703 C C . ARG B 1 33 ? -29.734 -11.812 13.695 1 58.28 33 ARG B C 1
ATOM 3705 O O . ARG B 1 33 ? -29.469 -10.961 12.844 1 58.28 33 ARG B O 1
ATOM 3712 N N . ALA B 1 34 ? -30.453 -11.578 14.758 1 60.41 34 ALA B N 1
ATOM 3713 C CA . ALA B 1 34 ? -30.719 -10.234 15.266 1 60.41 34 ALA B CA 1
ATOM 3714 C C . ALA B 1 34 ? -29.484 -9.344 15.117 1 60.41 34 ALA B C 1
ATOM 3716 O O . ALA B 1 34 ? -29.609 -8.18 14.719 1 60.41 34 ALA B O 1
ATOM 3717 N N . LYS B 1 35 ? -28.344 -9.93 15.227 1 64.5 35 LYS B N 1
ATOM 3718 C CA . LYS B 1 35 ? -27.109 -9.156 15.156 1 64.5 35 LYS B CA 1
ATOM 3719 C C . LYS B 1 35 ? -26.797 -8.75 13.719 1 64.5 35 LYS B C 1
ATOM 3721 O O . LYS B 1 35 ? -26.375 -7.617 13.461 1 64.5 35 LYS B O 1
ATOM 3726 N N . THR B 1 36 ? -27.172 -9.617 12.828 1 67.94 36 THR B N 1
ATOM 3727 C CA . THR B 1 36 ? -26.922 -9.328 11.422 1 67.94 36 THR B CA 1
ATOM 3728 C C . THR B 1 36 ? -27.828 -8.211 10.93 1 67.94 36 THR B C 1
ATOM 3730 O O . THR B 1 36 ? -27.406 -7.332 10.18 1 67.94 36 THR B O 1
ATOM 3733 N N . TYR B 1 37 ? -29.031 -8.195 11.5 1 70.56 37 TYR B N 1
ATOM 3734 C CA . TYR B 1 37 ? -30 -7.176 11.102 1 70.56 37 TYR B CA 1
ATOM 3735 C C . TYR B 1 37 ? -29.547 -5.797 11.586 1 70.56 37 TYR B C 1
ATOM 3737 O O . TYR B 1 37 ? -29.672 -4.809 10.859 1 70.56 37 TYR B O 1
ATOM 3745 N N . LYS B 1 38 ? -29.047 -5.809 12.789 1 74.62 38 LYS B N 1
ATOM 3746 C CA . LYS B 1 38 ? -28.578 -4.539 13.336 1 74.62 38 LYS B CA 1
ATOM 3747 C C . LYS B 1 38 ? -27.406 -3.99 12.531 1 74.62 38 LYS B C 1
ATOM 3749 O O . LYS B 1 38 ? -27.328 -2.783 12.289 1 74.62 38 LYS B O 1
ATOM 3754 N N . MET B 1 39 ? -26.703 -4.844 12.125 1 74 39 MET B N 1
ATOM 3755 C CA . MET B 1 39 ? -25.516 -4.422 11.391 1 74 39 MET B CA 1
ATOM 3756 C C . MET B 1 39 ? -25.875 -4.004 9.969 1 74 39 MET B C 1
ATOM 3758 O O . MET B 1 39 ? -25.281 -3.062 9.43 1 74 39 MET B O 1
ATOM 3762 N N . LEU B 1 40 ? -26.859 -4.641 9.414 1 77.12 40 LEU B N 1
ATOM 3763 C CA . LEU B 1 40 ? -27.344 -4.227 8.102 1 77.12 40 LEU B CA 1
ATOM 3764 C C . LEU B 1 40 ? -28.016 -2.854 8.18 1 77.12 40 LEU B C 1
ATOM 3766 O O . LEU B 1 40 ? -27.906 -2.055 7.25 1 77.12 40 LEU B O 1
ATOM 3770 N N . GLU B 1 41 ? -28.578 -2.656 9.32 1 81.88 41 GLU B N 1
ATOM 3771 C CA . GLU B 1 41 ? -29.156 -1.336 9.562 1 81.88 41 GLU B CA 1
ATOM 3772 C C . GLU B 1 41 ? -28.078 -0.264 9.633 1 81.88 41 GLU B C 1
ATOM 3774 O O . GLU B 1 41 ? -28.219 0.813 9.047 1 81.88 41 GLU B O 1
ATOM 3779 N N . LEU B 1 42 ? -27.078 -0.62 10.359 1 83.06 42 LEU B N 1
ATOM 3780 C CA . LEU B 1 42 ? -25.953 0.307 10.445 1 83.06 42 LEU B CA 1
ATOM 3781 C C . LEU B 1 42 ? -25.391 0.61 9.055 1 83.06 42 LEU B C 1
ATOM 3783 O O . LEU B 1 42 ? -25.109 1.768 8.734 1 83.06 42 LEU B O 1
ATOM 3787 N N . PHE B 1 43 ? -25.266 -0.404 8.289 1 86.25 43 PHE B N 1
ATOM 3788 C CA . PHE B 1 43 ? -24.781 -0.243 6.926 1 86.25 43 PHE B CA 1
ATOM 3789 C C . PHE B 1 43 ? -25.719 0.668 6.125 1 86.25 43 PHE B C 1
ATOM 3791 O O . PHE B 1 43 ? -25.25 1.559 5.41 1 86.25 43 PHE B O 1
ATOM 3798 N N . GLY B 1 44 ? -26.906 0.463 6.25 1 85.25 44 GLY B N 1
ATOM 3799 C CA . GLY B 1 44 ? -27.875 1.316 5.586 1 85.25 44 GLY B CA 1
ATOM 3800 C C . GLY B 1 44 ? -27.797 2.766 6.027 1 85.25 44 GLY B C 1
ATOM 3801 O O . GLY B 1 44 ? -27.875 3.676 5.199 1 85.25 44 GLY B O 1
ATOM 3802 N N . ASP B 1 45 ? -27.594 2.984 7.258 1 86.25 45 ASP B N 1
ATOM 3803 C CA . ASP B 1 45 ? -27.469 4.332 7.805 1 86.25 45 ASP B CA 1
ATOM 3804 C C . ASP B 1 45 ? -26.25 5.039 7.238 1 86.25 45 ASP B C 1
ATOM 3806 O O . ASP B 1 45 ? -26.312 6.227 6.902 1 86.25 45 ASP B O 1
ATOM 3810 N N . VAL B 1 46 ? -25.25 4.332 7.199 1 91 46 VAL B N 1
ATOM 3811 C CA . VAL B 1 46 ? -24 4.902 6.688 1 91 46 VAL B CA 1
ATOM 3812 C C . VAL B 1 46 ? -24.172 5.258 5.211 1 91 46 VAL B C 1
ATOM 3814 O O . VAL B 1 46 ? -23.781 6.344 4.781 1 91 46 VAL B O 1
ATOM 3817 N N . LEU B 1 47 ? -24.734 4.355 4.426 1 89.88 47 LEU B N 1
ATOM 3818 C CA . LEU B 1 47 ? -24.969 4.621 3.012 1 89.88 47 LEU B CA 1
ATOM 3819 C C . LEU B 1 47 ? -25.812 5.883 2.83 1 89.88 47 LEU B C 1
ATOM 3821 O O . LEU B 1 47 ? -25.5 6.719 1.977 1 89.88 47 LEU B O 1
ATOM 3825 N N . ASP B 1 48 ? -26.781 5.996 3.645 1 89.19 48 ASP B N 1
ATOM 3826 C CA . ASP B 1 48 ? -27.656 7.168 3.59 1 89.19 48 ASP B CA 1
ATOM 3827 C C . ASP B 1 48 ? -26.875 8.445 3.914 1 89.19 48 ASP B C 1
ATOM 3829 O O . ASP B 1 48 ? -27.031 9.461 3.238 1 89.19 48 ASP B O 1
ATOM 3833 N N . THR B 1 49 ? -26.109 8.344 4.902 1 92.19 49 THR B N 1
ATOM 3834 C CA . THR B 1 49 ? -25.312 9.492 5.305 1 92.19 49 THR B CA 1
ATOM 3835 C C . THR B 1 49 ? -24.375 9.914 4.18 1 92.19 49 THR B C 1
ATOM 3837 O O . THR B 1 49 ? -24.234 11.102 3.885 1 92.19 49 THR B O 1
ATOM 3840 N N . VAL B 1 50 ? -23.719 8.969 3.555 1 93.69 50 VAL B N 1
ATOM 3841 C CA . VAL B 1 50 ? -22.812 9.242 2.453 1 93.69 50 VAL B CA 1
ATOM 3842 C C . VAL B 1 50 ? -23.562 9.891 1.3 1 93.69 50 VAL B C 1
ATOM 3844 O O . VAL B 1 50 ? -23.125 10.906 0.752 1 93.69 50 VAL B O 1
ATOM 3847 N N . GLU B 1 51 ? -24.672 9.352 0.986 1 91.56 51 GLU B N 1
ATOM 3848 C CA . GLU B 1 51 ? -25.469 9.883 -0.116 1 91.56 51 GLU B CA 1
ATOM 3849 C C . GLU B 1 51 ? -25.875 11.328 0.137 1 91.56 51 GLU B C 1
ATOM 3851 O O . GLU B 1 51 ? -25.906 12.141 -0.793 1 91.56 51 GLU B O 1
ATOM 3856 N N . ARG B 1 52 ? -26.031 11.633 1.332 1 90.94 52 ARG B N 1
ATOM 3857 C CA . ARG B 1 52 ? -26.578 12.945 1.669 1 90.94 52 ARG B CA 1
ATOM 3858 C C . ARG B 1 52 ? -25.469 13.969 1.884 1 90.94 52 ARG B C 1
ATOM 3860 O O . ARG B 1 52 ? -25.641 15.148 1.591 1 90.94 52 ARG B O 1
ATOM 3867 N N . GLN B 1 53 ? -24.391 13.492 2.373 1 93.12 53 GLN B N 1
ATOM 3868 C CA . GLN B 1 53 ? -23.5 14.484 2.957 1 93.12 53 GLN B CA 1
ATOM 3869 C C . GLN B 1 53 ? -22.156 14.508 2.234 1 93.12 53 GLN B C 1
ATOM 3871 O O . GLN B 1 53 ? -21.359 15.43 2.414 1 93.12 53 GLN B O 1
ATOM 3876 N N . TYR B 1 54 ? -21.891 13.477 1.473 1 94.62 54 TYR B N 1
ATOM 3877 C CA . TYR B 1 54 ? -20.609 13.484 0.772 1 94.62 54 TYR B CA 1
ATOM 3878 C C . TYR B 1 54 ? -20.516 14.672 -0.177 1 94.62 54 TYR B C 1
ATOM 3880 O O . TYR B 1 54 ? -21.516 15.078 -0.773 1 94.62 54 TYR B O 1
ATOM 3888 N N . VAL B 1 55 ? -19.422 15.18 -0.373 1 94.38 55 VAL B N 1
ATOM 3889 C CA . VAL B 1 55 ? -19.156 16.469 -0.99 1 94.38 55 VAL B CA 1
ATOM 3890 C C . VAL B 1 55 ? -19.547 16.438 -2.469 1 94.38 55 VAL B C 1
ATOM 3892 O O . VAL B 1 55 ? -19.859 17.469 -3.064 1 94.38 55 VAL B O 1
ATOM 3895 N N . THR B 1 56 ? -19.5 15.266 -3.08 1 93.19 56 THR B N 1
ATOM 3896 C CA . THR B 1 56 ? -19.938 15.094 -4.461 1 93.19 56 THR B CA 1
ATOM 3897 C C . THR B 1 56 ? -20.984 13.977 -4.562 1 93.19 56 THR B C 1
ATOM 3899 O O . THR B 1 56 ? -21.172 13.219 -3.615 1 93.19 56 THR B O 1
ATOM 3902 N N . GLU B 1 57 ? -21.641 13.938 -5.719 1 92.56 57 GLU B N 1
ATOM 3903 C CA . GLU B 1 57 ? -22.578 12.844 -5.934 1 92.56 57 GLU B CA 1
ATOM 3904 C C . GLU B 1 57 ? -21.859 11.5 -5.965 1 92.56 57 GLU B C 1
ATOM 3906 O O . GLU B 1 57 ? -20.703 11.414 -6.379 1 92.56 57 GLU B O 1
ATOM 3911 N N . VAL B 1 58 ? -22.625 10.523 -5.488 1 92.44 58 VAL B N 1
ATOM 3912 C CA . VAL B 1 58 ? -22 9.211 -5.391 1 92.44 58 VAL B CA 1
ATOM 3913 C C . VAL B 1 58 ? -22.797 8.188 -6.184 1 92.44 58 VAL B C 1
ATOM 3915 O O . VAL B 1 58 ? -23.969 8.414 -6.492 1 92.44 58 VAL B O 1
ATOM 3918 N N . ASP B 1 59 ? -22.125 7.129 -6.645 1 90.31 59 ASP B N 1
ATOM 3919 C CA . ASP B 1 59 ? -22.719 5.965 -7.297 1 90.31 59 ASP B CA 1
ATOM 3920 C C . ASP B 1 59 ? -22.906 4.82 -6.305 1 90.31 59 ASP B C 1
ATOM 3922 O O . ASP B 1 59 ? -21.938 4.184 -5.891 1 90.31 59 ASP B O 1
ATOM 3926 N N . ASP B 1 60 ? -24.125 4.496 -6.086 1 86.81 60 ASP B N 1
ATOM 3927 C CA . ASP B 1 60 ? -24.438 3.514 -5.055 1 86.81 60 ASP B CA 1
ATOM 3928 C C . ASP B 1 60 ? -23.844 2.146 -5.402 1 86.81 60 ASP B C 1
ATOM 3930 O O . ASP B 1 60 ? -23.391 1.418 -4.516 1 86.81 60 ASP B O 1
ATOM 3934 N N . LYS B 1 61 ? -23.953 1.813 -6.637 1 86.56 61 LYS B N 1
ATOM 3935 C CA . LYS B 1 61 ? -23.406 0.527 -7.055 1 86.56 61 LYS B CA 1
ATOM 3936 C C . LYS B 1 61 ? -21.922 0.433 -6.719 1 86.56 61 LYS B C 1
ATOM 3938 O O . LYS B 1 61 ? -21.469 -0.567 -6.156 1 86.56 61 LYS B O 1
ATOM 3943 N N . LYS B 1 62 ? -21.25 1.45 -6.996 1 88.38 62 LYS B N 1
ATOM 3944 C CA . LYS B 1 62 ? -19.812 1.466 -6.73 1 88.38 62 LYS B CA 1
ATOM 3945 C C . LYS B 1 62 ? -19.531 1.429 -5.23 1 88.38 62 LYS B C 1
ATOM 3947 O O . LYS B 1 62 ? -18.562 0.802 -4.793 1 88.38 62 LYS B O 1
ATOM 3952 N N . LEU B 1 63 ? -20.328 2.113 -4.469 1 90.94 63 LEU B N 1
ATOM 3953 C CA . LEU B 1 63 ? -20.172 2.133 -3.02 1 90.94 63 LEU B CA 1
ATOM 3954 C C . LEU B 1 63 ? -20.344 0.738 -2.432 1 90.94 63 LEU B C 1
ATOM 3956 O O . LEU B 1 63 ? -19.562 0.31 -1.583 1 90.94 63 LEU B O 1
ATOM 3960 N N . ILE B 1 64 ? -21.297 0.068 -2.926 1 89.38 64 ILE B N 1
ATOM 3961 C CA . ILE B 1 64 ? -21.594 -1.252 -2.387 1 89.38 64 ILE B CA 1
ATOM 3962 C C . ILE B 1 64 ? -20.531 -2.25 -2.826 1 89.38 64 ILE B C 1
ATOM 3964 O O . ILE B 1 64 ? -20.094 -3.092 -2.037 1 89.38 64 ILE B O 1
ATOM 3968 N N . GLU B 1 65 ? -20.156 -2.162 -4.074 1 89.38 65 GLU B N 1
ATOM 3969 C CA . GLU B 1 65 ? -19.062 -3.016 -4.539 1 89.38 65 GLU B CA 1
ATOM 3970 C C . GLU B 1 65 ? -17.812 -2.814 -3.697 1 89.38 65 GLU B C 1
ATOM 3972 O O . GLU B 1 65 ? -17.125 -3.781 -3.342 1 89.38 65 GLU B O 1
ATOM 3977 N N . ALA B 1 66 ? -17.547 -1.607 -3.387 1 90.25 66 ALA B N 1
ATOM 3978 C CA . ALA B 1 66 ? -16.391 -1.296 -2.553 1 90.25 66 ALA B CA 1
ATOM 3979 C C . ALA B 1 66 ? -16.562 -1.859 -1.145 1 90.25 66 ALA B C 1
ATOM 3981 O O . ALA B 1 66 ? -15.602 -2.346 -0.544 1 90.25 66 ALA B O 1
ATOM 3982 N N . ALA B 1 67 ? -17.719 -1.721 -0.623 1 92.75 67 ALA B N 1
ATOM 3983 C CA . ALA B 1 67 ? -18.016 -2.273 0.695 1 92.75 67 ALA B CA 1
ATOM 3984 C C . ALA B 1 67 ? -17.812 -3.787 0.714 1 92.75 67 ALA B C 1
ATOM 3986 O O . ALA B 1 67 ? -17.172 -4.32 1.622 1 92.75 67 ALA B O 1
ATOM 3987 N N . ILE B 1 68 ? -18.312 -4.453 -0.286 1 92.19 68 ILE B N 1
ATOM 3988 C CA . ILE B 1 68 ? -18.188 -5.902 -0.395 1 92.19 68 ILE B CA 1
ATOM 3989 C C . ILE B 1 68 ? -16.703 -6.289 -0.484 1 92.19 68 ILE B C 1
ATOM 3991 O O . ILE B 1 68 ? -16.25 -7.199 0.212 1 92.19 68 ILE B O 1
ATOM 3995 N N . ASP B 1 69 ? -16.062 -5.605 -1.298 1 90.94 69 ASP B N 1
ATOM 3996 C CA . ASP B 1 69 ? -14.641 -5.887 -1.45 1 90.94 69 ASP B CA 1
ATOM 3997 C C . ASP B 1 69 ? -13.891 -5.645 -0.142 1 90.94 69 ASP B C 1
ATOM 3999 O O . ASP B 1 69 ? -13 -6.414 0.218 1 90.94 69 ASP B O 1
ATOM 4003 N N . GLY B 1 70 ? -14.18 -4.527 0.502 1 90.44 70 GLY B N 1
ATOM 4004 C CA . GLY B 1 70 ? -13.578 -4.262 1.801 1 90.44 70 GLY B CA 1
ATOM 4005 C C . GLY B 1 70 ? -13.82 -5.371 2.807 1 90.44 70 GLY B C 1
ATOM 4006 O O . GLY B 1 70 ? -12.914 -5.758 3.543 1 90.44 70 GLY B O 1
ATOM 4007 N N . MET B 1 71 ? -15 -5.898 2.861 1 92.19 71 MET B N 1
ATOM 4008 C CA . MET B 1 71 ? -15.336 -7.027 3.723 1 92.19 71 MET B CA 1
ATOM 4009 C C . MET B 1 71 ? -14.469 -8.242 3.396 1 92.19 71 MET B C 1
ATOM 4011 O O . MET B 1 71 ? -13.859 -8.828 4.289 1 92.19 71 MET B O 1
ATOM 4015 N N . LEU B 1 72 ? -14.383 -8.516 2.148 1 92.25 72 LEU B N 1
ATOM 4016 C CA . LEU B 1 72 ? -13.711 -9.734 1.719 1 92.25 72 LEU B CA 1
ATOM 4017 C C . LEU B 1 72 ? -12.195 -9.609 1.898 1 92.25 72 LEU B C 1
ATOM 4019 O O . LEU B 1 72 ? -11.539 -10.547 2.355 1 92.25 72 LEU B O 1
ATOM 4023 N N . THR B 1 73 ? -11.688 -8.477 1.543 1 89.12 73 THR B N 1
ATOM 4024 C CA . THR B 1 73 ? -10.242 -8.289 1.633 1 89.12 73 THR B CA 1
ATOM 4025 C C . THR B 1 73 ? -9.797 -8.219 3.09 1 89.12 73 THR B C 1
ATOM 4027 O O . THR B 1 73 ? -8.609 -8.391 3.391 1 89.12 73 THR B O 1
ATOM 4030 N N . SER B 1 74 ? -10.719 -7.945 3.973 1 88.56 74 SER B N 1
ATOM 4031 C CA . SER B 1 74 ? -10.391 -7.941 5.395 1 88.56 74 SER B CA 1
ATOM 4032 C C . SER B 1 74 ? -10.188 -9.359 5.918 1 88.56 74 SER B C 1
ATOM 4034 O O . SER B 1 74 ? -9.586 -9.555 6.977 1 88.56 74 SER B O 1
ATOM 4036 N N . LEU B 1 75 ? -10.695 -10.352 5.266 1 90.75 75 LEU B N 1
ATOM 4037 C CA . LEU B 1 75 ? -10.602 -11.742 5.688 1 90.75 75 LEU B CA 1
ATOM 4038 C C . LEU B 1 75 ? -9.188 -12.281 5.496 1 90.75 75 LEU B C 1
ATOM 4040 O O . LEU B 1 75 ? -8.633 -12.922 6.391 1 90.75 75 LEU B O 1
ATOM 4044 N N . ASP B 1 76 ? -8.688 -12.07 4.387 1 88.38 76 ASP B N 1
ATOM 4045 C CA . ASP B 1 76 ? -7.352 -12.508 3.988 1 88.38 76 ASP B CA 1
ATOM 4046 C C . ASP B 1 76 ? -6.922 -11.844 2.684 1 88.38 76 ASP B C 1
ATOM 4048 O O . ASP B 1 76 ? -7.73 -11.211 2.006 1 88.38 76 ASP B O 1
ATOM 4052 N N . PRO B 1 77 ? -5.648 -11.977 2.324 1 87.06 77 PRO B N 1
ATOM 4053 C CA . PRO B 1 77 ? -5.145 -11.219 1.174 1 87.06 77 PRO B CA 1
ATOM 4054 C C . PRO B 1 77 ? -5.605 -11.805 -0.161 1 87.06 77 PRO B C 1
ATOM 4056 O O . PRO B 1 77 ? -5.359 -11.211 -1.214 1 87.06 77 PRO B O 1
ATOM 4059 N N . HIS B 1 78 ? -6.219 -12.891 -0.162 1 88.44 78 HIS B N 1
ATOM 4060 C CA . HIS B 1 78 ? -6.535 -13.578 -1.407 1 88.44 78 HIS B CA 1
ATOM 4061 C C . HIS B 1 78 ? -8.039 -13.578 -1.669 1 88.44 78 HIS B C 1
ATOM 4063 O O . HIS B 1 78 ? -8.484 -13.969 -2.75 1 88.44 78 HIS B O 1
ATOM 4069 N N . SER B 1 79 ? -8.836 -13.203 -0.715 1 92.38 79 SER B N 1
ATOM 4070 C CA . SER B 1 79 ? -10.273 -13.039 -0.899 1 92.38 79 SER B CA 1
ATOM 4071 C C . SER B 1 79 ? -10.609 -11.648 -1.424 1 92.38 79 SER B C 1
ATOM 4073 O O . SER B 1 79 ? -9.93 -10.672 -1.088 1 92.38 79 SER B O 1
ATOM 4075 N N . GLY B 1 80 ? -11.672 -11.633 -2.283 1 90.75 80 GLY B N 1
ATOM 4076 C CA . GLY B 1 80 ? -12.055 -10.352 -2.85 1 90.75 80 GLY B CA 1
ATOM 4077 C C . GLY B 1 80 ? -13.305 -10.43 -3.707 1 90.75 80 GLY B C 1
ATOM 4078 O O . GLY B 1 80 ? -13.828 -11.523 -3.953 1 90.75 80 GLY B O 1
ATOM 4079 N N . TYR B 1 81 ? -13.805 -9.242 -4.086 1 91.94 81 TYR B N 1
ATOM 4080 C CA . TYR B 1 81 ? -14.938 -9.117 -5 1 91.94 81 TYR B CA 1
ATOM 4081 C C . TYR B 1 81 ? -14.461 -8.82 -6.418 1 91.94 81 TYR B C 1
ATOM 4083 O O . TYR B 1 81 ? -13.57 -7.988 -6.621 1 91.94 81 TYR B O 1
ATOM 4091 N N . LEU B 1 82 ? -14.961 -9.586 -7.297 1 90.38 82 LEU B N 1
ATOM 4092 C CA . LEU B 1 82 ? -14.758 -9.344 -8.719 1 90.38 82 LEU B CA 1
ATOM 4093 C C . LEU B 1 82 ? -16.016 -8.773 -9.359 1 90.38 82 LEU B C 1
ATOM 4095 O O . LEU B 1 82 ? -17.031 -9.469 -9.461 1 90.38 82 LEU B O 1
ATOM 4099 N N . ASN B 1 83 ? -15.984 -7.488 -9.773 1 88.75 83 ASN B N 1
ATOM 4100 C CA . ASN B 1 83 ? -17.109 -6.992 -10.547 1 88.75 83 ASN B CA 1
ATOM 4101 C C . ASN B 1 83 ? -17.219 -7.699 -11.891 1 88.75 83 ASN B C 1
ATOM 4103 O O . ASN B 1 83 ? -16.359 -8.5 -12.25 1 88.75 83 ASN B O 1
ATOM 4107 N N . PRO B 1 84 ? -18.266 -7.488 -12.617 1 87.38 84 PRO B N 1
ATOM 4108 C CA . PRO B 1 84 ? -18.469 -8.258 -13.844 1 87.38 84 PRO B CA 1
ATOM 4109 C C . PRO B 1 84 ? -17.297 -8.164 -14.812 1 87.38 84 PRO B C 1
ATOM 4111 O O . PRO B 1 84 ? -16.891 -9.172 -15.398 1 87.38 84 PRO B O 1
ATOM 4114 N N . GLU B 1 85 ? -16.703 -7.07 -14.938 1 83.69 85 GLU B N 1
ATOM 4115 C CA . GLU B 1 85 ? -15.57 -6.898 -15.828 1 83.69 85 GLU B CA 1
ATOM 4116 C C . GLU B 1 85 ? -14.359 -7.684 -15.328 1 83.69 85 GLU B C 1
ATOM 4118 O O . GLU B 1 85 ? -13.719 -8.398 -16.109 1 83.69 85 GLU B O 1
ATOM 4123 N N . SER B 1 86 ? -14.07 -7.512 -14.109 1 85.06 86 SER B N 1
ATOM 4124 C CA . SER B 1 86 ? -12.945 -8.227 -13.516 1 85.06 86 SER B CA 1
ATOM 4125 C C . SER B 1 86 ? -13.164 -9.734 -13.562 1 85.06 86 SER B C 1
ATOM 4127 O O . SER B 1 86 ? -12.211 -10.508 -13.695 1 85.06 86 SER B O 1
ATOM 4129 N N . PHE B 1 87 ? -14.367 -10.188 -13.391 1 89.12 87 PHE B N 1
ATOM 4130 C CA . PHE B 1 87 ? -14.711 -11.602 -13.461 1 89.12 87 PHE B CA 1
ATOM 4131 C C . PHE B 1 87 ? -14.438 -12.148 -14.859 1 89.12 87 PHE B C 1
ATOM 4133 O O . PHE B 1 87 ? -13.859 -13.227 -15 1 89.12 87 PHE B O 1
ATOM 4140 N N . ASP B 1 88 ? -14.812 -11.383 -15.812 1 84.69 88 ASP B N 1
ATOM 4141 C CA . ASP B 1 88 ? -14.547 -11.773 -17.188 1 84.69 88 ASP B CA 1
ATOM 4142 C C . ASP B 1 88 ? -13.047 -11.883 -17.453 1 84.69 88 ASP B C 1
ATOM 4144 O O . ASP B 1 88 ? -12.594 -12.828 -18.094 1 84.69 88 ASP B O 1
ATOM 4148 N N . ASP B 1 89 ? -12.359 -10.922 -16.953 1 80.88 89 ASP B N 1
ATOM 4149 C CA . ASP B 1 89 ? -10.906 -10.938 -17.094 1 80.88 89 ASP B CA 1
ATOM 4150 C C . ASP B 1 89 ? -10.305 -12.188 -16.453 1 80.88 89 ASP B C 1
ATOM 4152 O O . ASP B 1 89 ? -9.406 -12.812 -17.016 1 80.88 89 ASP B O 1
ATOM 4156 N N . MET B 1 90 ? -10.781 -12.484 -15.273 1 85.31 90 MET B N 1
ATOM 4157 C CA . MET B 1 90 ? -10.305 -13.68 -14.57 1 85.31 90 MET B CA 1
ATOM 4158 C C . MET B 1 90 ? -10.594 -14.938 -15.383 1 85.31 90 MET B C 1
ATOM 4160 O O . MET B 1 90 ? -9.742 -15.82 -15.484 1 85.31 90 MET B O 1
ATOM 4164 N N . ARG B 1 91 ? -11.688 -15.023 -15.938 1 87 91 ARG B N 1
ATOM 4165 C CA . ARG B 1 91 ? -12.055 -16.172 -16.75 1 87 91 ARG B CA 1
ATOM 4166 C C . ARG B 1 91 ? -11.148 -16.312 -17.969 1 87 91 ARG B C 1
ATOM 4168 O O . ARG B 1 91 ? -10.719 -17.406 -18.328 1 87 91 ARG B O 1
ATOM 4175 N N . ASP B 1 92 ? -10.906 -15.188 -18.531 1 83.25 92 ASP B N 1
ATOM 4176 C CA . ASP B 1 92 ? -10 -15.195 -19.672 1 83.25 92 ASP B CA 1
ATOM 4177 C C . ASP B 1 92 ? -8.609 -15.68 -19.266 1 83.25 92 ASP B C 1
ATOM 4179 O O . ASP B 1 92 ? -7.992 -16.469 -19.984 1 83.25 92 ASP B O 1
ATOM 4183 N N . GLN B 1 93 ? -8.164 -15.234 -18.188 1 80.75 93 GLN B N 1
ATOM 4184 C CA . GLN B 1 93 ? -6.855 -15.641 -17.703 1 80.75 93 GLN B CA 1
ATOM 4185 C C . GLN B 1 93 ? -6.816 -17.141 -17.422 1 80.75 93 GLN B C 1
ATOM 4187 O O . GLN B 1 93 ? -5.824 -17.812 -17.719 1 80.75 93 GLN B O 1
ATOM 4192 N N . THR B 1 94 ? -7.848 -17.656 -16.906 1 88.88 94 THR B N 1
ATOM 4193 C CA . THR B 1 94 ? -7.938 -19.078 -16.609 1 88.88 94 THR B CA 1
ATOM 4194 C C . THR B 1 94 ? -7.91 -19.906 -17.906 1 88.88 94 THR B C 1
ATOM 4196 O O . THR B 1 94 ? -7.402 -21.031 -17.906 1 88.88 94 THR B O 1
ATOM 4199 N N . ARG B 1 95 ? -8.312 -19.297 -18.922 1 88.38 95 ARG B N 1
ATOM 4200 C CA . ARG B 1 95 ? -8.328 -19.984 -20.219 1 88.38 95 ARG B CA 1
ATOM 4201 C C . ARG B 1 95 ? -6.996 -19.812 -20.938 1 88.38 95 ARG B C 1
ATOM 4203 O O . ARG B 1 95 ? -6.801 -20.344 -22.031 1 88.38 95 ARG B O 1
ATOM 4210 N N . GLY B 1 96 ? -6.121 -19.062 -20.281 1 85.5 96 GLY B N 1
ATOM 4211 C CA . GLY B 1 96 ? -4.82 -18.828 -20.891 1 85.5 96 GLY B CA 1
ATOM 4212 C C . GLY B 1 96 ? -4.844 -17.734 -21.938 1 85.5 96 GLY B C 1
ATOM 4213 O O . GLY B 1 96 ? -4.062 -17.766 -22.891 1 85.5 96 GLY B O 1
ATOM 4214 N N . GLU B 1 97 ? -5.801 -16.859 -21.781 1 84 97 GLU B N 1
ATOM 4215 C CA . GLU B 1 97 ? -5.977 -15.773 -22.75 1 84 97 GLU B CA 1
ATOM 4216 C C . GLU B 1 97 ? -5.977 -14.414 -22.047 1 84 97 GLU B C 1
ATOM 4218 O O . GLU B 1 97 ? -6.16 -14.328 -20.844 1 84 97 GLU B O 1
ATOM 4223 N N . TYR B 1 98 ? -5.531 -13.398 -22.734 1 78.19 98 TYR B N 1
ATOM 4224 C CA . TYR B 1 98 ? -5.746 -12.039 -22.25 1 78.19 98 TYR B CA 1
ATOM 4225 C C . TYR B 1 98 ? -5.832 -11.062 -23.406 1 78.19 98 TYR B C 1
ATOM 4227 O O . TYR B 1 98 ? -5.324 -11.336 -24.5 1 78.19 98 TYR B O 1
ATOM 4235 N N . GLY B 1 99 ? -6.574 -10.031 -23.156 1 78.12 99 GLY B N 1
ATOM 4236 C CA . GLY B 1 99 ? -6.578 -8.961 -24.141 1 78.12 99 GLY B CA 1
ATOM 4237 C C . GLY B 1 99 ? -5.359 -8.055 -24.031 1 78.12 99 GLY B C 1
ATOM 4238 O O . GLY B 1 99 ? -5.145 -7.41 -23 1 78.12 99 GLY B O 1
ATOM 4239 N N . GLY B 1 100 ? -4.578 -8.039 -24.875 1 87.06 100 GLY B N 1
ATOM 4240 C CA . GLY B 1 100 ? -3.359 -7.246 -24.812 1 87.06 100 GLY B CA 1
ATOM 4241 C C . GLY B 1 100 ? -2.639 -7.141 -26.141 1 87.06 100 GLY B C 1
ATOM 4242 O O . GLY B 1 100 ? -3.273 -7.141 -27.203 1 87.06 100 GLY B O 1
ATOM 4243 N N . LEU B 1 101 ? -1.293 -6.812 -25.984 1 89.19 101 LEU B N 1
ATOM 4244 C CA . LEU B 1 101 ? -0.526 -6.453 -27.172 1 89.19 101 LEU B CA 1
ATOM 4245 C C . LEU B 1 101 ? 0.526 -7.512 -27.484 1 89.19 101 LEU B C 1
ATOM 4247 O O . LEU B 1 101 ? 1.104 -7.52 -28.562 1 89.19 101 LEU B O 1
ATOM 4251 N N . GLY B 1 102 ? 0.695 -8.422 -26.531 1 82 102 GLY B N 1
ATOM 4252 C CA . GLY B 1 102 ? 1.633 -9.508 -26.734 1 82 102 GLY B CA 1
ATOM 4253 C C . GLY B 1 102 ? 3.082 -9.086 -26.625 1 82 102 GLY B C 1
ATOM 4254 O O . GLY B 1 102 ? 3.9 -9.406 -27.484 1 82 102 GLY B O 1
ATOM 4255 N N . ILE B 1 103 ? 3.361 -8.273 -25.562 1 83.25 103 ILE B N 1
ATOM 4256 C CA . ILE B 1 103 ? 4.727 -7.809 -25.344 1 83.25 103 ILE B CA 1
ATOM 4257 C C . ILE B 1 103 ? 5.262 -8.367 -24.031 1 83.25 103 ILE B C 1
ATOM 4259 O O . ILE B 1 103 ? 4.578 -8.32 -23 1 83.25 103 ILE B O 1
ATOM 4263 N N . GLU B 1 104 ? 6.277 -9.008 -24.141 1 75.69 104 GLU B N 1
ATOM 4264 C CA . GLU B 1 104 ? 7.02 -9.305 -22.922 1 75.69 104 GLU B CA 1
ATOM 4265 C C . GLU B 1 104 ? 7.852 -8.109 -22.484 1 75.69 104 GLU B C 1
ATOM 4267 O O . GLU B 1 104 ? 8.695 -7.621 -23.234 1 75.69 104 GLU B O 1
ATOM 4272 N N . VAL B 1 105 ? 7.516 -7.625 -21.234 1 77 105 VAL B N 1
ATOM 4273 C CA . VAL B 1 105 ? 8.18 -6.387 -20.844 1 77 105 VAL B CA 1
ATOM 4274 C C . VAL B 1 105 ? 8.945 -6.602 -19.531 1 77 105 VAL B C 1
ATOM 4276 O O . VAL B 1 105 ? 8.695 -7.574 -18.812 1 77 105 VAL B O 1
ATOM 4279 N N . THR B 1 106 ? 10 -5.82 -19.297 1 72.19 106 THR B N 1
ATOM 4280 C CA . THR B 1 106 ? 10.758 -5.711 -18.062 1 72.19 106 THR B CA 1
ATOM 4281 C C . THR B 1 106 ? 10.977 -4.246 -17.688 1 72.19 106 THR B C 1
ATOM 4283 O O . THR B 1 106 ? 10.414 -3.35 -18.312 1 72.19 106 THR B O 1
ATOM 4286 N N . SER B 1 107 ? 11.453 -4.055 -16.5 1 68.5 107 SER B N 1
ATOM 4287 C CA . SER B 1 107 ? 11.789 -2.695 -16.078 1 68.5 107 SER B CA 1
ATOM 4288 C C . SER B 1 107 ? 13.305 -2.486 -16.062 1 68.5 107 SER B C 1
ATOM 4290 O O . SER B 1 107 ? 14.047 -3.369 -15.625 1 68.5 107 SER B O 1
ATOM 4292 N N . GLU B 1 108 ? 13.828 -1.551 -16.766 1 63.31 108 GLU B N 1
ATOM 4293 C CA . GLU B 1 108 ? 15.219 -1.111 -16.703 1 63.31 108 GLU B CA 1
ATOM 4294 C C . GLU B 1 108 ? 15.312 0.353 -16.281 1 63.31 108 GLU B C 1
ATOM 4296 O O . GLU B 1 108 ? 14.82 1.239 -16.984 1 63.31 108 GLU B O 1
ATOM 4301 N N . ASP B 1 109 ? 15.945 0.496 -15.055 1 56.56 109 ASP B N 1
ATOM 4302 C CA . ASP B 1 109 ? 16.125 1.838 -14.516 1 56.56 109 ASP B CA 1
ATOM 4303 C C . ASP B 1 109 ? 14.781 2.549 -14.352 1 56.56 109 ASP B C 1
ATOM 4305 O O . ASP B 1 109 ? 14.648 3.727 -14.695 1 56.56 109 ASP B O 1
ATOM 4309 N N . GLY B 1 110 ? 13.766 1.771 -14.117 1 62.56 110 GLY B N 1
ATOM 4310 C CA . GLY B 1 110 ? 12.453 2.332 -13.836 1 62.56 110 GLY B CA 1
ATOM 4311 C C . GLY B 1 110 ? 11.625 2.555 -15.086 1 62.56 110 GLY B C 1
ATOM 4312 O O . GLY B 1 110 ? 10.539 3.143 -15.031 1 62.56 110 GLY B O 1
ATOM 4313 N N . VAL B 1 111 ? 12.242 2.146 -16.156 1 70.56 111 VAL B N 1
ATOM 4314 C CA . VAL B 1 111 ? 11.531 2.312 -17.422 1 70.56 111 VAL B CA 1
ATOM 4315 C C . VAL B 1 111 ? 11.148 0.946 -17.984 1 70.56 111 VAL B C 1
ATOM 4317 O O . VAL B 1 111 ? 11.93 -0.006 -17.891 1 70.56 111 VAL B O 1
ATOM 4320 N N . VAL B 1 112 ? 9.867 0.915 -18.5 1 80.06 112 VAL B N 1
ATOM 4321 C CA . VAL B 1 112 ? 9.383 -0.336 -19.062 1 80.06 112 VAL B CA 1
ATOM 4322 C C . VAL B 1 112 ? 10.125 -0.628 -20.375 1 80.06 112 VAL B C 1
ATOM 4324 O O . VAL B 1 112 ? 10.117 0.192 -21.297 1 80.06 112 VAL B O 1
ATOM 4327 N N . LYS B 1 113 ? 10.82 -1.718 -20.391 1 78.94 113 LYS B N 1
ATOM 4328 C CA . LYS B 1 113 ? 11.609 -2.137 -21.547 1 78.94 113 LYS B CA 1
ATOM 4329 C C . LYS B 1 113 ? 11.023 -3.4 -22.172 1 78.94 113 LYS B C 1
ATOM 4331 O O . LYS B 1 113 ? 10.641 -4.332 -21.469 1 78.94 113 LYS B O 1
ATOM 4336 N N . VAL B 1 114 ? 11.016 -3.346 -23.547 1 80.19 114 VAL B N 1
ATOM 4337 C CA . VAL B 1 114 ? 10.539 -4.504 -24.297 1 80.19 114 VAL B CA 1
ATOM 4338 C C . VAL B 1 114 ? 11.633 -5.566 -24.359 1 80.19 114 VAL B C 1
ATOM 4340 O O . VAL B 1 114 ? 12.742 -5.293 -24.828 1 80.19 114 VAL B O 1
ATOM 4343 N N . ILE B 1 115 ? 11.344 -6.684 -23.812 1 76.5 115 ILE B N 1
ATOM 4344 C CA . ILE B 1 115 ? 12.227 -7.828 -24 1 76.5 115 ILE B CA 1
ATOM 4345 C C . ILE B 1 115 ? 12.039 -8.391 -25.406 1 76.5 115 ILE B C 1
ATOM 4347 O O . ILE B 1 115 ? 13.016 -8.547 -26.156 1 76.5 115 ILE B O 1
ATOM 4351 N N . SER B 1 116 ? 10.75 -8.727 -25.672 1 74.25 116 SER B N 1
ATOM 4352 C CA . SER B 1 116 ? 10.414 -9.219 -27 1 74.25 116 SER B CA 1
ATOM 4353 C C . SER B 1 116 ? 8.914 -9.141 -27.266 1 74.25 116 SER B C 1
ATOM 4355 O O . SER B 1 116 ? 8.109 -9.352 -26.359 1 74.25 116 SER B O 1
ATOM 4357 N N . PRO B 1 117 ? 8.617 -8.734 -28.453 1 81.06 117 PRO B N 1
ATOM 4358 C CA . PRO B 1 117 ? 7.223 -8.953 -28.844 1 81.06 117 PRO B CA 1
ATOM 4359 C C . PRO B 1 117 ? 6.91 -10.414 -29.141 1 81.06 117 PRO B C 1
ATOM 4361 O O . PRO B 1 117 ? 7.777 -11.156 -29.594 1 81.06 117 PRO B O 1
ATOM 4364 N N . MET B 1 118 ? 5.77 -10.852 -28.719 1 77.94 118 MET B N 1
ATOM 4365 C CA . MET B 1 118 ? 5.363 -12.219 -29.016 1 77.94 118 MET B CA 1
ATOM 4366 C C . MET B 1 118 ? 4.992 -12.359 -30.5 1 77.94 118 MET B C 1
ATOM 4368 O O . MET B 1 118 ? 4.375 -11.461 -31.078 1 77.94 118 MET B O 1
ATOM 4372 N N . ASP B 1 119 ? 5.453 -13.43 -31.109 1 72.94 119 ASP B N 1
ATOM 4373 C CA . ASP B 1 119 ? 5.211 -13.648 -32.531 1 72.94 119 ASP B CA 1
ATOM 4374 C C . ASP B 1 119 ? 3.717 -13.625 -32.844 1 72.94 119 ASP B C 1
ATOM 4376 O O . ASP B 1 119 ? 2.918 -14.227 -32.125 1 72.94 119 ASP B O 1
ATOM 4380 N N . GLY B 1 120 ? 3.434 -12.891 -33.906 1 78.5 120 GLY B N 1
ATOM 4381 C CA . GLY B 1 120 ? 2.078 -12.891 -34.438 1 78.5 120 GLY B CA 1
ATOM 4382 C C . GLY B 1 120 ? 1.139 -11.992 -33.656 1 78.5 120 GLY B C 1
ATOM 4383 O O . GLY B 1 120 ? -0.056 -11.922 -33.969 1 78.5 120 GLY B O 1
ATOM 4384 N N . THR B 1 121 ? 1.649 -11.328 -32.688 1 86.56 121 THR B N 1
ATOM 4385 C CA . THR B 1 121 ? 0.817 -10.453 -31.859 1 86.56 121 THR B CA 1
ATOM 4386 C C . THR B 1 121 ? 0.796 -9.039 -32.406 1 86.56 121 THR B C 1
ATOM 4388 O O . THR B 1 121 ? 1.587 -8.703 -33.312 1 86.56 121 THR B O 1
ATOM 4391 N N . PRO B 1 122 ? -0.183 -8.234 -31.906 1 90.5 122 PRO B N 1
ATOM 4392 C CA . PRO B 1 122 ? -0.257 -6.848 -32.375 1 90.5 122 PRO B CA 1
ATOM 4393 C C . PRO B 1 122 ? 1.069 -6.102 -32.219 1 90.5 122 PRO B C 1
ATOM 4395 O O . PRO B 1 122 ? 1.465 -5.355 -33.125 1 90.5 122 PRO B O 1
ATOM 4398 N N . ALA B 1 123 ? 1.705 -6.32 -31.203 1 90.25 123 ALA B N 1
ATOM 4399 C CA . ALA B 1 123 ? 2.975 -5.633 -30.984 1 90.25 123 ALA B CA 1
ATOM 4400 C C . ALA B 1 123 ? 4.004 -6.039 -32.031 1 90.25 123 ALA B C 1
ATOM 4402 O O . ALA B 1 123 ? 4.711 -5.188 -32.594 1 90.25 123 ALA B O 1
ATOM 4403 N N . PHE B 1 124 ? 4.023 -7.289 -32.312 1 82.62 124 PHE B N 1
ATOM 4404 C CA . PHE B 1 124 ? 4.938 -7.805 -33.312 1 82.62 124 PHE B CA 1
ATOM 4405 C C . PHE B 1 124 ? 4.629 -7.207 -34.688 1 82.62 124 PHE B C 1
ATOM 4407 O O . PHE B 1 124 ? 5.523 -6.688 -35.344 1 82.62 124 PHE B O 1
ATOM 4414 N N . LYS B 1 125 ? 3.395 -7.16 -35.031 1 88.88 125 LYS B N 1
ATOM 4415 C CA . LYS B 1 125 ? 2.951 -6.668 -36.312 1 88.88 125 LYS B CA 1
ATOM 4416 C C . LYS B 1 125 ? 3.197 -5.168 -36.469 1 88.88 125 LYS B C 1
ATOM 4418 O O . LYS B 1 125 ? 3.438 -4.668 -37.562 1 88.88 125 LYS B O 1
ATOM 4423 N N . ALA B 1 126 ? 3.193 -4.523 -35.312 1 90.81 126 ALA B N 1
ATOM 4424 C CA . ALA B 1 126 ? 3.32 -3.068 -35.344 1 90.81 126 ALA B CA 1
ATOM 4425 C C . ALA B 1 126 ? 4.785 -2.645 -35.344 1 90.81 126 ALA B C 1
ATOM 4427 O O . ALA B 1 126 ? 5.098 -1.453 -35.406 1 90.81 126 ALA B O 1
ATOM 4428 N N . GLY B 1 127 ? 5.637 -3.578 -35.156 1 85.44 127 GLY B N 1
ATOM 4429 C CA . GLY B 1 127 ? 7.055 -3.283 -35.281 1 85.44 127 GLY B CA 1
ATOM 4430 C C . GLY B 1 127 ? 7.73 -2.994 -33.969 1 85.44 127 GLY B C 1
ATOM 4431 O O . GLY B 1 127 ? 8.805 -2.398 -33.938 1 85.44 127 GLY B O 1
ATOM 4432 N N . VAL B 1 128 ? 7.031 -3.326 -32.938 1 88.31 128 VAL B N 1
ATOM 4433 C CA . VAL B 1 128 ? 7.695 -3.248 -31.625 1 88.31 128 VAL B CA 1
ATOM 4434 C C . VAL B 1 128 ? 8.891 -4.195 -31.609 1 88.31 128 VAL B C 1
ATOM 4436 O O . VAL B 1 128 ? 8.812 -5.316 -32.094 1 88.31 128 VAL B O 1
ATOM 4439 N N . LYS B 1 129 ? 9.977 -3.654 -31.047 1 82.5 129 LYS B N 1
ATOM 4440 C CA . LYS B 1 129 ? 11.211 -4.438 -31.078 1 82.5 129 LYS B CA 1
ATOM 4441 C C . LYS B 1 129 ? 11.797 -4.609 -29.688 1 82.5 129 LYS B C 1
ATOM 4443 O O . LYS B 1 129 ? 11.5 -3.822 -28.781 1 82.5 129 LYS B O 1
ATOM 4448 N N . ALA B 1 130 ? 12.57 -5.73 -29.609 1 79.56 130 ALA B N 1
ATOM 4449 C CA . ALA B 1 130 ? 13.336 -5.918 -28.375 1 79.56 130 ALA B CA 1
ATOM 4450 C C . ALA B 1 130 ? 14.211 -4.703 -28.094 1 79.56 130 ALA B C 1
ATOM 4452 O O . ALA B 1 130 ? 14.859 -4.164 -29 1 79.56 130 ALA B O 1
ATOM 4453 N N . GLY B 1 131 ? 14.219 -4.289 -26.891 1 75.94 131 GLY B N 1
ATOM 4454 C CA . GLY B 1 131 ? 15.031 -3.148 -26.516 1 75.94 131 GLY B CA 1
ATOM 4455 C C . GLY B 1 131 ? 14.273 -1.838 -26.516 1 75.94 131 GLY B C 1
ATOM 4456 O O . GLY B 1 131 ? 14.734 -0.837 -25.969 1 75.94 131 GLY B O 1
ATOM 4457 N N . ASP B 1 132 ? 13.062 -1.881 -27.156 1 82.12 132 ASP B N 1
ATOM 4458 C CA . ASP B 1 132 ? 12.219 -0.693 -27.125 1 82.12 132 ASP B CA 1
ATOM 4459 C C . ASP B 1 132 ? 11.836 -0.324 -25.703 1 82.12 132 ASP B C 1
ATOM 4461 O O . ASP B 1 132 ? 11.672 -1.201 -24.844 1 82.12 132 ASP B O 1
ATOM 4465 N N . PHE B 1 133 ? 11.82 0.945 -25.453 1 83.56 133 PHE B N 1
ATOM 4466 C CA . PHE B 1 133 ? 11.281 1.421 -24.188 1 83.56 133 PHE B CA 1
ATOM 4467 C C . PHE B 1 133 ? 9.875 1.98 -24.375 1 83.56 133 PHE B C 1
ATOM 4469 O O . PHE B 1 133 ? 9.617 2.719 -25.328 1 83.56 133 PHE B O 1
ATOM 4476 N N . ILE B 1 134 ? 8.984 1.556 -23.547 1 86.62 134 ILE B N 1
ATOM 4477 C CA . ILE B 1 134 ? 7.641 2.119 -23.547 1 86.62 134 ILE B CA 1
ATOM 4478 C C . ILE B 1 134 ? 7.566 3.283 -22.562 1 86.62 134 ILE B C 1
ATOM 4480 O O . ILE B 1 134 ? 7.715 3.092 -21.344 1 86.62 134 ILE B O 1
ATOM 4484 N N . THR B 1 135 ? 7.285 4.445 -23.031 1 79.56 135 THR B N 1
ATOM 4485 C CA . THR B 1 135 ? 7.355 5.633 -22.188 1 79.56 135 THR B CA 1
ATOM 4486 C C . THR B 1 135 ? 5.957 6.145 -21.859 1 79.56 135 THR B C 1
ATOM 4488 O O . THR B 1 135 ? 5.77 6.863 -20.875 1 79.56 135 THR B O 1
ATOM 4491 N N . ALA B 1 136 ? 5.027 5.875 -22.734 1 82.44 136 ALA B N 1
ATOM 4492 C CA . ALA B 1 136 ? 3.652 6.297 -22.484 1 82.44 136 ALA B CA 1
ATOM 4493 C C . ALA B 1 136 ? 2.656 5.312 -23.094 1 82.44 136 ALA B C 1
ATOM 4495 O O . ALA B 1 136 ? 2.969 4.617 -24.062 1 82.44 136 ALA B O 1
ATOM 4496 N N . VAL B 1 137 ? 1.439 5.211 -22.453 1 88.31 137 VAL B N 1
ATOM 4497 C CA . VAL B 1 137 ? 0.282 4.473 -22.953 1 88.31 137 VAL B CA 1
ATOM 4498 C C . VAL B 1 137 ? -0.917 5.41 -23.078 1 88.31 137 VAL B C 1
ATOM 4500 O O . VAL B 1 137 ? -1.374 5.977 -22.078 1 88.31 137 VAL B O 1
ATOM 4503 N N . ASN B 1 138 ? -1.365 5.527 -24.266 1 88.44 138 ASN B N 1
ATOM 4504 C CA . ASN B 1 138 ? -2.453 6.453 -24.547 1 88.44 138 ASN B CA 1
ATOM 4505 C C . ASN B 1 138 ? -2.141 7.859 -24.031 1 88.44 138 ASN B C 1
ATOM 4507 O O . ASN B 1 138 ? -2.984 8.5 -23.406 1 88.44 138 ASN B O 1
ATOM 4511 N N . GLY B 1 139 ? -0.918 8.148 -24.172 1 79.06 139 GLY B N 1
ATOM 4512 C CA . GLY B 1 139 ? -0.494 9.5 -23.828 1 79.06 139 GLY B CA 1
ATOM 4513 C C . GLY B 1 139 ? -0.136 9.672 -22.375 1 79.06 139 GLY B C 1
ATOM 4514 O O . GLY B 1 139 ? 0.363 10.727 -21.969 1 79.06 139 GLY B O 1
ATOM 4515 N N . GLU B 1 140 ? -0.484 8.727 -21.594 1 77.44 140 GLU B N 1
ATOM 4516 C CA . GLU B 1 140 ? -0.137 8.781 -20.172 1 77.44 140 GLU B CA 1
ATOM 4517 C C . GLU B 1 140 ? 1.233 8.164 -19.906 1 77.44 140 GLU B C 1
ATOM 4519 O O . GLU B 1 140 ? 1.481 7.016 -20.297 1 77.44 140 GLU B O 1
ATOM 4524 N N . SER B 1 141 ? 2.051 8.992 -19.281 1 74.75 141 SER B N 1
ATOM 4525 C CA . SER B 1 141 ? 3.402 8.516 -19 1 74.75 141 SER B CA 1
ATOM 4526 C C . SER B 1 141 ? 3.381 7.301 -18.078 1 74.75 141 SER B C 1
ATOM 4528 O O . SER B 1 141 ? 2.602 7.246 -17.125 1 74.75 141 SER B O 1
ATOM 4530 N N . VAL B 1 142 ? 4.168 6.32 -18.531 1 74.25 142 VAL B N 1
ATOM 4531 C CA . VAL B 1 142 ? 4.289 5.152 -17.656 1 74.25 142 VAL B CA 1
ATOM 4532 C C . VAL B 1 142 ? 5.68 5.117 -17.031 1 74.25 142 VAL B C 1
ATOM 4534 O O . VAL B 1 142 ? 6.098 4.09 -16.5 1 74.25 142 VAL B O 1
ATOM 4537 N N . LEU B 1 143 ? 6.379 6.316 -17.203 1 63.94 143 LEU B N 1
ATOM 4538 C CA . LEU B 1 143 ? 7.699 6.414 -16.578 1 63.94 143 LEU B CA 1
ATOM 4539 C C . LEU B 1 143 ? 7.59 6.355 -15.062 1 63.94 143 LEU B C 1
ATOM 4541 O O . LEU B 1 143 ? 6.738 7.023 -14.469 1 63.94 143 LEU B O 1
ATOM 4545 N N . GLY B 1 144 ? 8.367 5.547 -14.492 1 59.09 144 GLY B N 1
ATOM 4546 C CA . GLY B 1 144 ? 8.391 5.449 -13.039 1 59.09 144 GLY B CA 1
ATOM 4547 C C . GLY B 1 144 ? 7.348 4.488 -12.492 1 59.09 144 GLY B C 1
ATOM 4548 O O . GLY B 1 144 ? 7.328 4.207 -11.289 1 59.09 144 GLY B O 1
ATOM 4549 N N . LEU B 1 145 ? 6.43 4.082 -13.398 1 61.16 145 LEU B N 1
ATOM 4550 C CA . LEU B 1 145 ? 5.469 3.076 -12.961 1 61.16 145 LEU B CA 1
ATOM 4551 C C . LEU B 1 145 ? 6.121 1.703 -12.859 1 61.16 145 LEU B C 1
ATOM 4553 O O . LEU B 1 145 ? 7.113 1.434 -13.539 1 61.16 145 LEU B O 1
ATOM 4557 N N . SER B 1 146 ? 5.504 0.99 -11.969 1 62.19 146 SER B N 1
ATOM 4558 C CA . SER B 1 146 ? 5.91 -0.412 -11.984 1 62.19 146 SER B CA 1
ATOM 4559 C C . SER B 1 146 ? 5.492 -1.095 -13.281 1 62.19 146 SER B C 1
ATOM 4561 O O . SER B 1 146 ? 4.562 -0.646 -13.953 1 62.19 146 SER B O 1
ATOM 4563 N N . VAL B 1 147 ? 6.195 -2.082 -13.656 1 67.69 147 VAL B N 1
ATOM 4564 C CA . VAL B 1 147 ? 5.859 -2.875 -14.828 1 67.69 147 VAL B CA 1
ATOM 4565 C C . VAL B 1 147 ? 4.402 -3.326 -14.75 1 67.69 147 VAL B C 1
ATOM 4567 O O . VAL B 1 147 ? 3.668 -3.25 -15.734 1 67.69 147 VAL B O 1
ATOM 4570 N N . ASN B 1 148 ? 3.984 -3.625 -13.562 1 63.34 148 ASN B N 1
ATOM 4571 C CA . ASN B 1 148 ? 2.613 -4.098 -13.391 1 63.34 148 ASN B CA 1
ATOM 4572 C C . ASN B 1 148 ? 1.6 -3.002 -13.719 1 63.34 148 ASN B C 1
ATOM 4574 O O . ASN B 1 148 ? 0.608 -3.254 -14.406 1 63.34 148 ASN B O 1
ATOM 4578 N N . ASP B 1 149 ? 1.879 -1.878 -13.203 1 69.19 149 ASP B N 1
ATOM 4579 C CA . ASP B 1 149 ? 0.974 -0.763 -13.461 1 69.19 149 ASP B CA 1
ATOM 4580 C C . ASP B 1 149 ? 0.944 -0.411 -14.945 1 69.19 149 ASP B C 1
ATOM 4582 O O . ASP B 1 149 ? -0.115 -0.097 -15.5 1 69.19 149 ASP B O 1
ATOM 4586 N N . ALA B 1 150 ? 2.131 -0.497 -15.43 1 75.56 150 ALA B N 1
ATOM 4587 C CA . ALA B 1 150 ? 2.201 -0.206 -16.859 1 75.56 150 ALA B CA 1
ATOM 4588 C C . ALA B 1 150 ? 1.431 -1.245 -17.672 1 75.56 150 ALA B C 1
ATOM 4590 O O . ALA B 1 150 ? 0.705 -0.899 -18.609 1 75.56 150 ALA B O 1
ATOM 4591 N N . VAL B 1 151 ? 1.544 -2.482 -17.312 1 78.62 151 VAL B N 1
ATOM 4592 C CA . VAL B 1 151 ? 0.891 -3.576 -18.031 1 78.62 151 VAL B CA 1
ATOM 4593 C C . VAL B 1 151 ? -0.626 -3.432 -17.922 1 78.62 151 VAL B C 1
ATOM 4595 O O . VAL B 1 151 ? -1.35 -3.668 -18.891 1 78.62 151 VAL B O 1
ATOM 4598 N N . LYS B 1 152 ? -1.057 -3.02 -16.812 1 76.69 152 LYS B N 1
ATOM 4599 C CA . LYS B 1 152 ? -2.49 -2.816 -16.625 1 76.69 152 LYS B CA 1
ATOM 4600 C C . LYS B 1 152 ? -3.037 -1.804 -17.625 1 76.69 152 LYS B C 1
ATOM 4602 O O . LYS B 1 152 ? -4.164 -1.945 -18.109 1 76.69 152 LYS B O 1
ATOM 4607 N N . GLN B 1 153 ? -2.213 -0.866 -17.875 1 80.94 153 GLN B N 1
ATOM 4608 C CA . GLN B 1 153 ? -2.629 0.161 -18.828 1 80.94 153 GLN B CA 1
ATOM 4609 C C . GLN B 1 153 ? -2.627 -0.378 -20.25 1 80.94 153 GLN B C 1
ATOM 4611 O O . GLN B 1 153 ? -3.4 0.08 -21.094 1 80.94 153 GLN B O 1
ATOM 4616 N N . MET B 1 154 ? -1.725 -1.328 -20.484 1 84.69 154 MET B N 1
ATOM 4617 C CA . MET B 1 154 ? -1.573 -1.861 -21.844 1 84.69 154 MET B CA 1
ATOM 4618 C C . MET B 1 154 ? -2.637 -2.914 -22.125 1 84.69 154 MET B C 1
ATOM 4620 O O . MET B 1 154 ? -3.008 -3.123 -23.281 1 84.69 154 MET B O 1
ATOM 4624 N N . ARG B 1 155 ? -3.102 -3.529 -21.094 1 82.19 155 ARG B N 1
ATOM 4625 C CA . ARG B 1 155 ? -4.152 -4.531 -21.234 1 82.19 155 ARG B CA 1
ATOM 4626 C C . ARG B 1 155 ? -5.512 -3.869 -21.453 1 82.19 155 ARG B C 1
ATOM 4628 O O . ARG B 1 155 ? -5.684 -2.684 -21.156 1 82.19 155 ARG B O 1
ATOM 4635 N N . GLY B 1 156 ? -6.371 -4.566 -22.109 1 80.69 156 GLY B N 1
ATOM 4636 C CA . GLY B 1 156 ? -7.711 -4.066 -22.391 1 80.69 156 GLY B CA 1
ATOM 4637 C C . GLY B 1 156 ? -8.539 -5.02 -23.234 1 80.69 156 GLY B C 1
ATOM 4638 O O . GLY B 1 156 ? -8.094 -6.125 -23.547 1 80.69 156 GLY B O 1
ATOM 4639 N N . LYS B 1 157 ? -9.664 -4.578 -23.516 1 82.69 157 LYS B N 1
ATOM 4640 C CA . LYS B 1 157 ? -10.578 -5.41 -24.297 1 82.69 157 LYS B CA 1
ATOM 4641 C C . LYS B 1 157 ? -10.062 -5.609 -25.719 1 82.69 157 LYS B C 1
ATOM 4643 O O . LYS B 1 157 ? -9.625 -4.652 -26.375 1 82.69 157 LYS B O 1
ATOM 4648 N N . PRO B 1 158 ? -10.047 -6.957 -26.078 1 88.12 158 PRO B N 1
ATOM 4649 C CA . PRO B 1 158 ? -9.719 -7.152 -27.484 1 88.12 158 PRO B CA 1
ATOM 4650 C C . PRO B 1 158 ? -10.547 -6.262 -28.406 1 88.12 158 PRO B C 1
ATOM 4652 O O . PRO B 1 158 ? -11.742 -6.078 -28.188 1 88.12 158 PRO B O 1
ATOM 4655 N N . GLY B 1 159 ? -9.898 -5.703 -29.344 1 89.69 159 GLY B N 1
ATOM 4656 C CA . GLY B 1 159 ? -10.578 -4.832 -30.281 1 89.69 159 GLY B CA 1
ATOM 4657 C C . GLY B 1 159 ? -10.383 -3.357 -29.984 1 89.69 159 GLY B C 1
ATOM 4658 O O . GLY B 1 159 ? -10.555 -2.512 -30.859 1 89.69 159 GLY B O 1
ATOM 4659 N N . GLU B 1 160 ? -10.031 -3.047 -28.781 1 91.88 160 GLU B N 1
ATOM 4660 C CA . GLU B 1 160 ? -9.828 -1.653 -28.391 1 91.88 160 GLU B CA 1
ATOM 4661 C C . GLU B 1 160 ? -8.453 -1.155 -28.828 1 91.88 160 GLU B C 1
ATOM 4663 O O . GLU B 1 160 ? -7.465 -1.885 -28.734 1 91.88 160 GLU B O 1
ATOM 4668 N N . ALA B 1 161 ? -8.516 0.097 -29.203 1 92.25 161 ALA B N 1
ATOM 4669 C CA . ALA B 1 161 ? -7.273 0.702 -29.656 1 92.25 161 ALA B CA 1
ATOM 4670 C C . ALA B 1 161 ? -6.445 1.22 -28.484 1 92.25 161 ALA B C 1
ATOM 4672 O O . ALA B 1 161 ? -6.996 1.595 -27.453 1 92.25 161 ALA B O 1
ATOM 4673 N N . VAL B 1 162 ? -5.125 1.098 -28.625 1 92.44 162 VAL B N 1
ATOM 4674 C CA . VAL B 1 162 ? -4.191 1.654 -27.656 1 92.44 162 VAL B CA 1
ATOM 4675 C C . VAL B 1 162 ? -2.977 2.232 -28.375 1 92.44 162 VAL B C 1
ATOM 4677 O O . VAL B 1 162 ? -2.525 1.682 -29.391 1 92.44 162 VAL B O 1
ATOM 4680 N N . THR B 1 163 ? -2.504 3.383 -27.891 1 93.44 163 THR B N 1
ATOM 4681 C CA . THR B 1 163 ? -1.305 3.996 -28.453 1 93.44 163 THR B CA 1
ATOM 4682 C C . THR B 1 163 ? -0.132 3.881 -27.484 1 93.44 163 THR B C 1
ATOM 4684 O O . THR B 1 163 ? -0.24 4.277 -26.312 1 93.44 163 THR B O 1
ATOM 4687 N N . LEU B 1 164 ? 0.876 3.258 -27.922 1 92.25 164 LEU B N 1
ATOM 4688 C CA . LEU B 1 164 ? 2.113 3.217 -27.141 1 92.25 164 LEU B CA 1
ATOM 4689 C C . LEU B 1 164 ? 3.113 4.246 -27.672 1 92.25 164 LEU B C 1
ATOM 4691 O O . LEU B 1 164 ? 3.275 4.402 -28.875 1 92.25 164 LEU B O 1
ATOM 4695 N N . THR B 1 165 ? 3.709 4.98 -26.797 1 88.88 165 THR B N 1
ATOM 4696 C CA . THR B 1 165 ? 4.871 5.785 -27.172 1 88.88 165 THR B CA 1
ATOM 4697 C C . THR B 1 165 ? 6.164 5.023 -26.906 1 88.88 165 THR B C 1
ATOM 4699 O O . THR B 1 165 ? 6.422 4.602 -25.766 1 88.88 165 THR B O 1
ATOM 4702 N N . ILE B 1 166 ? 6.938 4.887 -27.969 1 87 166 ILE B N 1
ATOM 4703 C CA . ILE B 1 166 ? 8.117 4.031 -27.906 1 87 166 ILE B CA 1
ATOM 4704 C C . ILE B 1 166 ? 9.375 4.875 -28.094 1 87 166 ILE B C 1
ATOM 4706 O O . ILE B 1 166 ? 9.406 5.785 -28.922 1 87 166 ILE B O 1
ATOM 4710 N N . ALA B 1 167 ? 10.297 4.672 -27.188 1 82.81 167 ALA B N 1
ATOM 4711 C CA . ALA B 1 167 ? 11.641 5.207 -27.359 1 82.81 167 ALA B CA 1
ATOM 4712 C C . ALA B 1 167 ? 12.625 4.109 -27.766 1 82.81 167 ALA B C 1
ATOM 4714 O O . ALA B 1 167 ? 12.734 3.088 -27.078 1 82.81 167 ALA B O 1
ATOM 4715 N N . ARG B 1 168 ? 13.219 4.324 -28.984 1 80.31 168 ARG B N 1
ATOM 4716 C CA . ARG B 1 168 ? 14.203 3.396 -29.531 1 80.31 168 ARG B CA 1
ATOM 4717 C C . ARG B 1 168 ? 15.555 4.074 -29.719 1 80.31 168 ARG B C 1
ATOM 4719 O O . ARG B 1 168 ? 15.625 5.277 -29.984 1 80.31 168 ARG B O 1
ATOM 4726 N N . GLU B 1 169 ? 16.578 3.268 -29.375 1 69.38 169 GLU B N 1
ATOM 4727 C CA . GLU B 1 169 ? 17.922 3.828 -29.484 1 69.38 169 GLU B CA 1
ATOM 4728 C C . GLU B 1 169 ? 18.078 4.617 -30.781 1 69.38 169 GLU B C 1
ATOM 4730 O O . GLU B 1 169 ? 17.719 4.129 -31.859 1 69.38 169 GLU B O 1
ATOM 4735 N N . LYS B 1 170 ? 18.609 5.863 -30.578 1 63.44 170 LYS B N 1
ATOM 4736 C CA . LYS B 1 170 ? 19 6.746 -31.672 1 63.44 170 LYS B CA 1
ATOM 4737 C C . LYS B 1 170 ? 17.797 7.18 -32.5 1 63.44 170 LYS B C 1
ATOM 4739 O O . LYS B 1 170 ? 17.938 7.504 -33.688 1 63.44 170 LYS B O 1
ATOM 4744 N N . THR B 1 171 ? 16.641 6.973 -32.062 1 70.19 171 THR B N 1
ATOM 4745 C CA . THR B 1 171 ? 15.438 7.43 -32.75 1 70.19 171 THR B CA 1
ATOM 4746 C C . THR B 1 171 ? 14.586 8.281 -31.797 1 70.19 171 THR B C 1
ATOM 4748 O O . THR B 1 171 ? 14.594 8.07 -30.578 1 70.19 171 THR B O 1
ATOM 4751 N N . ASP B 1 172 ? 14.078 9.344 -32.281 1 70.69 172 ASP B N 1
ATOM 4752 C CA . ASP B 1 172 ? 13.094 10.086 -31.5 1 70.69 172 ASP B CA 1
ATOM 4753 C C . ASP B 1 172 ? 11.914 9.195 -31.109 1 70.69 172 ASP B C 1
ATOM 4755 O O . ASP B 1 172 ? 11.555 8.281 -31.859 1 70.69 172 ASP B O 1
ATOM 4759 N N . PRO B 1 173 ? 11.438 9.438 -29.906 1 81.62 173 PRO B N 1
ATOM 4760 C CA . PRO B 1 173 ? 10.258 8.648 -29.516 1 81.62 173 PRO B CA 1
ATOM 4761 C C . PRO B 1 173 ? 9.125 8.742 -30.531 1 81.62 173 PRO B C 1
ATOM 4763 O O . PRO B 1 173 ? 8.914 9.797 -31.141 1 81.62 173 PRO B O 1
ATOM 4766 N N . PHE B 1 174 ? 8.477 7.645 -30.766 1 84.31 174 PHE B N 1
ATOM 4767 C CA . PHE B 1 174 ? 7.398 7.617 -31.75 1 84.31 174 PHE B CA 1
ATOM 4768 C C . PHE B 1 174 ? 6.211 6.824 -31.219 1 84.31 174 PHE B C 1
ATOM 4770 O O . PHE B 1 174 ? 6.367 5.969 -30.344 1 84.31 174 PHE B O 1
ATOM 4777 N N . ASP B 1 175 ? 5.062 7.141 -31.75 1 89.88 175 ASP B N 1
ATOM 4778 C CA . ASP B 1 175 ? 3.824 6.477 -31.359 1 89.88 175 ASP B CA 1
ATOM 4779 C C . ASP B 1 175 ? 3.539 5.27 -32.25 1 89.88 175 ASP B C 1
ATOM 4781 O O . ASP B 1 175 ? 3.762 5.316 -33.438 1 89.88 175 ASP B O 1
ATOM 4785 N N . VAL B 1 176 ? 3.135 4.223 -31.609 1 92 176 VAL B N 1
ATOM 4786 C CA . VAL B 1 176 ? 2.643 3.035 -32.281 1 92 176 VAL B CA 1
ATOM 4787 C C . VAL B 1 176 ? 1.185 2.785 -31.922 1 92 176 VAL B C 1
ATOM 4789 O O . VAL B 1 176 ? 0.86 2.625 -30.734 1 92 176 VAL B O 1
ATOM 4792 N N . LYS B 1 177 ? 0.372 2.842 -32.906 1 92.88 177 LYS B N 1
ATOM 4793 C CA . LYS B 1 177 ? -1.039 2.545 -32.688 1 92.88 177 LYS B CA 1
ATOM 4794 C C . LYS B 1 177 ? -1.317 1.052 -32.844 1 92.88 177 LYS B C 1
ATOM 4796 O O . LYS B 1 177 ? -1 0.459 -33.875 1 92.88 177 LYS B O 1
ATOM 4801 N N . LEU B 1 178 ? -1.895 0.496 -31.844 1 93.81 178 LEU B N 1
ATOM 4802 C CA . LEU B 1 178 ? -2.164 -0.937 -31.828 1 93.81 178 LEU B CA 1
ATOM 4803 C C . LEU B 1 178 ? -3.617 -1.212 -31.453 1 93.81 178 LEU B C 1
ATOM 4805 O O . LEU B 1 178 ? -4.289 -0.354 -30.875 1 93.81 178 LEU B O 1
ATOM 4809 N N . ILE B 1 179 ? -4.047 -2.346 -31.938 1 92.56 179 ILE B N 1
ATOM 4810 C CA . ILE B 1 179 ? -5.344 -2.859 -31.516 1 92.56 179 ILE B CA 1
ATOM 4811 C C . ILE B 1 179 ? -5.152 -4.086 -30.625 1 92.56 179 ILE B C 1
ATOM 4813 O O . ILE B 1 179 ? -4.504 -5.055 -31.031 1 92.56 179 ILE B O 1
ATOM 4817 N N . ARG B 1 180 ? -5.68 -4 -29.469 1 91.5 180 ARG B N 1
ATOM 4818 C CA . ARG B 1 180 ? -5.547 -5.117 -28.531 1 91.5 180 ARG B CA 1
ATOM 4819 C C . ARG B 1 180 ? -6.219 -6.371 -29.094 1 91.5 180 ARG B C 1
ATOM 4821 O O . ARG B 1 180 ? -7.289 -6.293 -29.703 1 91.5 180 ARG B O 1
ATOM 4828 N N . GLU B 1 181 ? -5.539 -7.508 -29.031 1 90.75 181 GLU B N 1
ATOM 4829 C CA . GLU B 1 181 ? -6.051 -8.805 -29.438 1 90.75 181 GLU B CA 1
ATOM 4830 C C . GLU B 1 181 ? -5.984 -9.82 -28.312 1 90.75 181 GLU B C 1
ATOM 4832 O O . GLU B 1 181 ? -5.402 -9.539 -27.25 1 90.75 181 GLU B O 1
ATOM 4837 N N . VAL B 1 182 ? -6.711 -10.914 -28.625 1 88 182 VAL B N 1
ATOM 4838 C CA . VAL B 1 182 ? -6.594 -12.016 -27.672 1 88 182 VAL B CA 1
ATOM 4839 C C . VAL B 1 182 ? -5.203 -12.641 -27.781 1 88 182 VAL B C 1
ATOM 4841 O O . VAL B 1 182 ? -4.816 -13.133 -28.844 1 88 182 VAL B O 1
ATOM 4844 N N . ILE B 1 183 ? -4.457 -12.539 -26.75 1 85.25 183 ILE B N 1
ATOM 4845 C CA . ILE B 1 183 ? -3.115 -13.109 -26.688 1 85.25 183 ILE B CA 1
ATOM 4846 C C . ILE B 1 183 ? -3.145 -14.414 -25.891 1 85.25 183 ILE B C 1
ATOM 4848 O O . ILE B 1 183 ? -3.789 -14.492 -24.844 1 85.25 183 ILE B O 1
ATOM 4852 N N . LYS B 1 184 ? -2.537 -15.438 -26.516 1 83.81 184 LYS B N 1
ATOM 4853 C CA . LYS B 1 184 ? -2.48 -16.75 -25.875 1 83.81 184 LYS B CA 1
ATOM 4854 C C . LYS B 1 184 ? -1.04 -17.156 -25.594 1 83.81 184 LYS B C 1
ATOM 4856 O O . LYS B 1 184 ? -0.43 -17.906 -26.359 1 83.81 184 LYS B O 1
ATOM 4861 N N . PRO B 1 185 ? -0.622 -16.719 -24.5 1 79.88 185 PRO B N 1
ATOM 4862 C CA . PRO B 1 185 ? 0.749 -17.109 -24.172 1 79.88 185 PRO B CA 1
ATOM 4863 C C . PRO B 1 185 ? 0.849 -18.562 -23.719 1 79.88 185 PRO B C 1
ATOM 4865 O O . PRO B 1 185 ? -0.08 -19.094 -23.094 1 79.88 185 PRO B O 1
ATOM 4868 N N . LYS B 1 186 ? 1.941 -19.219 -24.156 1 86.12 186 LYS B N 1
ATOM 4869 C CA . LYS B 1 186 ? 2.145 -20.578 -23.672 1 86.12 186 LYS B CA 1
ATOM 4870 C C . LYS B 1 186 ? 2.566 -20.562 -22.203 1 86.12 186 LYS B C 1
ATOM 4872 O O . LYS B 1 186 ? 3.41 -19.766 -21.797 1 86.12 186 LYS B O 1
ATOM 4877 N N . SER B 1 187 ? 1.872 -21.422 -21.469 1 91.5 187 SER B N 1
ATOM 4878 C CA . SER B 1 187 ? 2.195 -21.516 -20.047 1 91.5 187 SER B CA 1
ATOM 4879 C C . SER B 1 187 ? 3.205 -22.625 -19.797 1 91.5 187 SER B C 1
ATOM 4881 O O . SER B 1 187 ? 3.797 -22.688 -18.703 1 91.5 187 SER B O 1
ATOM 4883 N N . ALA B 1 188 ? 3.49 -23.5 -20.75 1 95.31 188 ALA B N 1
ATOM 4884 C CA . ALA B 1 188 ? 4.488 -24.562 -20.672 1 95.31 188 ALA B CA 1
ATOM 4885 C C . ALA B 1 188 ? 5.332 -24.641 -21.938 1 95.31 188 ALA B C 1
ATOM 4887 O O . ALA B 1 188 ? 4.797 -24.75 -23.031 1 95.31 188 ALA B O 1
ATOM 4888 N N . THR B 1 189 ? 6.609 -24.531 -21.75 1 93.5 189 THR B N 1
ATOM 4889 C CA . THR B 1 189 ? 7.562 -24.609 -22.844 1 93.5 189 THR B CA 1
ATOM 4890 C C . THR B 1 189 ? 8.742 -25.516 -22.484 1 93.5 189 THR B C 1
ATOM 4892 O O . THR B 1 189 ? 9.016 -25.734 -21.312 1 93.5 189 THR B O 1
ATOM 4895 N N . ALA B 1 190 ? 9.383 -26.062 -23.531 1 96 190 ALA B N 1
ATOM 4896 C CA . ALA B 1 190 ? 10.492 -26.969 -23.25 1 96 190 ALA B CA 1
ATOM 4897 C C . ALA B 1 190 ? 11.648 -26.734 -24.234 1 96 190 ALA B C 1
ATOM 4899 O O . ALA B 1 190 ? 11.445 -26.219 -25.328 1 96 190 ALA B O 1
ATOM 4900 N N . LYS B 1 191 ? 12.828 -27.062 -23.797 1 95.94 191 LYS B N 1
ATOM 4901 C CA . LYS B 1 191 ? 14.047 -27.047 -24.609 1 95.94 191 LYS B CA 1
ATOM 4902 C C . LYS B 1 191 ? 15.039 -28.094 -24.109 1 95.94 191 LYS B C 1
ATOM 4904 O O . LYS B 1 191 ? 14.906 -28.609 -23 1 95.94 191 LYS B O 1
ATOM 4909 N N . LEU B 1 192 ? 15.969 -28.406 -24.953 1 96.06 192 LEU B N 1
ATOM 4910 C CA . LEU B 1 192 ? 17.047 -29.281 -24.547 1 96.06 192 LEU B CA 1
ATOM 4911 C C . LEU B 1 192 ? 18.172 -28.5 -23.859 1 96.06 192 LEU B C 1
ATOM 4913 O O . LEU B 1 192 ? 18.516 -27.406 -24.312 1 96.06 192 LEU B O 1
ATOM 4917 N N . GLU B 1 193 ? 18.625 -28.969 -22.75 1 94.25 193 GLU B N 1
ATOM 4918 C CA . GLU B 1 193 ? 19.797 -28.484 -22.031 1 94.25 193 GLU B CA 1
ATOM 4919 C C . GLU B 1 193 ? 20.891 -29.562 -21.969 1 94.25 193 GLU B C 1
ATOM 4921 O O . GLU B 1 193 ? 20.984 -30.297 -20.984 1 94.25 193 GLU B O 1
ATOM 4926 N N . GLY B 1 194 ? 21.719 -29.656 -23.047 1 93.12 194 GLY B N 1
ATOM 4927 C CA . GLY B 1 194 ? 22.625 -30.781 -23.156 1 93.12 194 GLY B CA 1
ATOM 4928 C C . GLY B 1 194 ? 21.906 -32.125 -23.266 1 93.12 194 GLY B C 1
ATOM 4929 O O . GLY B 1 194 ? 21.062 -32.312 -24.156 1 93.12 194 GLY B O 1
ATOM 4930 N N . ASP B 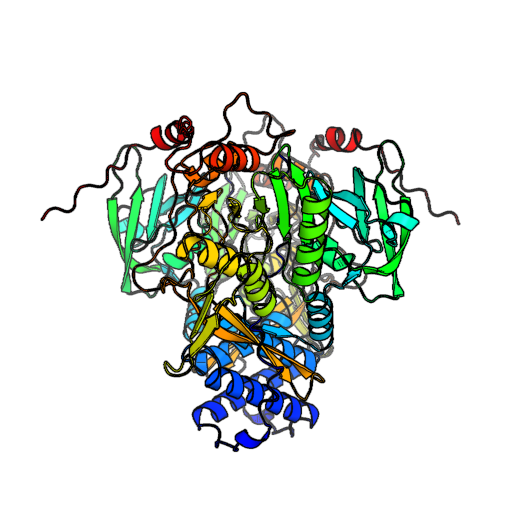1 195 ? 22.203 -32.938 -22.281 1 95.31 195 ASP B N 1
ATOM 4931 C CA . ASP B 1 195 ? 21.625 -34.281 -22.281 1 95.31 195 ASP B CA 1
ATOM 4932 C C . ASP B 1 195 ? 20.312 -34.312 -21.516 1 95.31 195 ASP B C 1
ATOM 4934 O O . ASP B 1 195 ? 19.672 -35.375 -21.391 1 95.31 195 ASP B O 1
ATOM 4938 N N . TYR B 1 196 ? 19.938 -33.156 -21.078 1 97.75 196 TYR B N 1
ATOM 4939 C CA . TYR B 1 196 ? 18.75 -33.094 -20.219 1 97.75 196 TYR B CA 1
ATOM 4940 C C . TYR B 1 196 ? 17.625 -32.281 -20.875 1 97.75 196 TYR B C 1
ATOM 4942 O O . TYR B 1 196 ? 17.891 -31.438 -21.719 1 97.75 196 TYR B O 1
ATOM 4950 N N . GLY B 1 197 ? 16.422 -32.688 -20.594 1 98.19 197 GLY B N 1
ATOM 4951 C CA . GLY B 1 197 ? 15.281 -31.859 -20.938 1 98.19 197 GLY B CA 1
ATOM 4952 C C . GLY B 1 197 ? 15.008 -30.75 -19.922 1 98.19 197 GLY B C 1
ATOM 4953 O O . GLY B 1 197 ? 15.227 -30.938 -18.719 1 98.19 197 GLY B O 1
ATOM 4954 N N . TYR B 1 198 ? 14.555 -29.641 -20.406 1 97.69 198 TYR B N 1
ATOM 4955 C CA . TYR B 1 198 ? 14.148 -28.5 -19.594 1 97.69 198 TYR B CA 1
ATOM 4956 C C . TYR B 1 198 ? 12.711 -28.094 -19.906 1 97.69 198 TYR B C 1
ATOM 4958 O O . TYR B 1 198 ? 12.406 -27.672 -21.016 1 97.69 198 TYR B O 1
ATOM 4966 N N . LEU B 1 199 ? 11.836 -28.312 -18.938 1 97.88 199 LEU B N 1
ATOM 4967 C CA . LEU B 1 199 ? 10.438 -27.922 -19.047 1 97.88 199 LEU B CA 1
ATOM 4968 C C . LEU B 1 199 ? 10.117 -26.75 -18.125 1 97.88 199 LEU B C 1
ATOM 4970 O O . LEU B 1 199 ? 10.242 -26.859 -16.906 1 97.88 199 LEU B O 1
ATOM 4974 N N . ARG B 1 200 ? 9.695 -25.672 -18.656 1 96.38 200 ARG B N 1
ATOM 4975 C CA . ARG B 1 200 ? 9.297 -24.5 -17.891 1 96.38 200 ARG B CA 1
ATOM 4976 C C . ARG B 1 200 ? 7.777 -24.375 -17.828 1 96.38 200 ARG B C 1
ATOM 4978 O O . ARG B 1 200 ? 7.113 -24.328 -18.875 1 96.38 200 ARG B O 1
ATOM 4985 N N . VAL B 1 201 ? 7.238 -24.391 -16.656 1 96.31 201 VAL B N 1
ATOM 4986 C CA . VAL B 1 201 ? 5.828 -24.094 -16.422 1 96.31 201 VAL B CA 1
ATOM 4987 C C . VAL B 1 201 ? 5.695 -22.75 -15.711 1 96.31 201 VAL B C 1
ATOM 4989 O O . VAL B 1 201 ? 6.031 -22.625 -14.531 1 96.31 201 VAL B O 1
ATOM 4992 N N . SER B 1 202 ? 5.109 -21.766 -16.375 1 89.94 202 SER B N 1
ATOM 4993 C CA . SER B 1 202 ? 5.133 -20.391 -15.875 1 89.94 202 SER B CA 1
ATOM 4994 C C . SER B 1 202 ? 3.82 -20.047 -15.18 1 89.94 202 SER B C 1
ATOM 4996 O O . SER B 1 202 ? 3.748 -19.047 -14.453 1 89.94 202 SER B O 1
ATOM 4998 N N . ALA B 1 203 ? 2.787 -20.844 -15.453 1 89.81 203 ALA B N 1
ATOM 4999 C CA . ALA B 1 203 ? 1.467 -20.672 -14.852 1 89.81 203 ALA B CA 1
ATOM 5000 C C . ALA B 1 203 ? 0.6 -21.906 -15.07 1 89.81 203 ALA B C 1
ATOM 5002 O O . ALA B 1 203 ? 0.954 -22.797 -15.852 1 89.81 203 ALA B O 1
ATOM 5003 N N . PHE B 1 204 ? -0.459 -21.953 -14.344 1 94.81 204 PHE B N 1
ATOM 5004 C CA . PHE B 1 204 ? -1.388 -23.062 -14.492 1 94.81 204 PHE B CA 1
ATOM 5005 C C . PHE B 1 204 ? -2.744 -22.578 -14.992 1 94.81 204 PHE B C 1
ATOM 5007 O O . PHE B 1 204 ? -3.604 -22.203 -14.188 1 94.81 204 PHE B O 1
ATOM 5014 N N . ASN B 1 205 ? -2.896 -22.578 -16.266 1 92.38 205 ASN B N 1
ATOM 5015 C CA . ASN B 1 205 ? -4.191 -22.328 -16.875 1 92.38 205 ASN B CA 1
ATOM 5016 C C . ASN B 1 205 ? -4.734 -23.562 -17.578 1 92.38 205 ASN B C 1
ATOM 5018 O O . ASN B 1 205 ? -4.133 -24.641 -17.516 1 92.38 205 ASN B O 1
ATOM 5022 N N . GLU B 1 206 ? -5.797 -23.453 -18.281 1 94.44 206 GLU B N 1
ATOM 5023 C CA . GLU B 1 206 ? -6.527 -24.609 -18.812 1 94.44 206 GLU B CA 1
ATOM 5024 C C . GLU B 1 206 ? -5.711 -25.344 -19.875 1 94.44 206 GLU B C 1
ATOM 5026 O O . GLU B 1 206 ? -5.996 -26.5 -20.188 1 94.44 206 GLU B O 1
ATOM 5031 N N . LYS B 1 207 ? -4.684 -24.703 -20.312 1 94.44 207 LYS B N 1
ATOM 5032 C CA . LYS B 1 207 ? -3.926 -25.281 -21.406 1 94.44 207 LYS B CA 1
ATOM 5033 C C . LYS B 1 207 ? -2.592 -25.844 -20.922 1 94.44 207 LYS B C 1
ATOM 5035 O O . LYS B 1 207 ? -1.865 -26.469 -21.688 1 94.44 207 LYS B O 1
ATOM 5040 N N . THR B 1 208 ? -2.305 -25.625 -19.734 1 96 208 THR B N 1
ATOM 5041 C CA . THR B 1 208 ? -0.956 -25.859 -19.219 1 96 208 THR B CA 1
ATOM 5042 C C . THR B 1 208 ? -0.576 -27.344 -19.359 1 96 208 THR B C 1
ATOM 5044 O O . THR B 1 208 ? 0.495 -27.656 -19.875 1 96 208 THR B O 1
ATOM 5047 N N . THR B 1 209 ? -1.424 -28.281 -19 1 97.75 209 THR B N 1
ATOM 5048 C CA . THR B 1 209 ? -1.094 -29.703 -19.047 1 97.75 209 THR B CA 1
ATOM 5049 C C . THR B 1 209 ? -0.919 -30.172 -20.5 1 97.75 209 THR B C 1
ATOM 5051 O O . THR B 1 209 ? 0.038 -30.875 -20.812 1 97.75 209 THR B O 1
ATOM 5054 N N . ASP B 1 210 ? -1.825 -29.781 -21.328 1 97.06 210 ASP B N 1
ATOM 5055 C CA . ASP B 1 210 ? -1.717 -30.141 -22.734 1 97.06 210 ASP B CA 1
ATOM 5056 C C . ASP B 1 210 ? -0.402 -29.641 -23.328 1 97.06 210 ASP B C 1
ATOM 5058 O O . ASP B 1 210 ? 0.282 -30.375 -24.047 1 97.06 210 ASP B O 1
ATOM 5062 N N . GLU B 1 211 ? -0.13 -28.438 -23.031 1 96.5 211 GLU B N 1
ATOM 5063 C CA . GLU B 1 211 ? 1.106 -27.844 -23.531 1 96.5 211 GLU B CA 1
ATOM 5064 C C . GLU B 1 211 ? 2.33 -28.578 -22.984 1 96.5 211 GLU B C 1
ATOM 5066 O O . GLU B 1 211 ? 3.309 -28.781 -23.703 1 96.5 211 GLU B O 1
ATOM 5071 N N . ALA B 1 212 ? 2.316 -28.922 -21.734 1 98.12 212 ALA B N 1
ATOM 5072 C CA . ALA B 1 212 ? 3.426 -29.641 -21.125 1 98.12 212 ALA B CA 1
ATOM 5073 C C . ALA B 1 212 ? 3.615 -31.016 -21.75 1 98.12 212 ALA B C 1
ATOM 5075 O O . ALA B 1 212 ? 4.742 -31.406 -22.047 1 98.12 212 ALA B O 1
ATOM 5076 N N . GLU B 1 213 ? 2.547 -31.734 -21.953 1 97.75 213 GLU B N 1
ATOM 5077 C CA . GLU B 1 213 ? 2.607 -33.062 -22.578 1 97.75 213 GLU B CA 1
ATOM 5078 C C . GLU B 1 213 ? 3.207 -32.969 -23.984 1 97.75 213 GLU B C 1
ATOM 5080 O O . GLU B 1 213 ? 4.074 -33.781 -24.344 1 97.75 213 GLU B O 1
ATOM 5085 N N . ALA B 1 214 ? 2.711 -32 -24.672 1 97.5 214 ALA B N 1
ATOM 5086 C CA . ALA B 1 214 ? 3.227 -31.812 -26.031 1 97.5 214 ALA B CA 1
ATOM 5087 C C . ALA B 1 214 ? 4.711 -31.469 -26 1 97.5 214 ALA B C 1
ATOM 5089 O O . ALA B 1 214 ? 5.488 -31.969 -26.828 1 97.5 214 ALA B O 1
ATOM 5090 N N . ALA B 1 215 ? 5.066 -30.641 -25.109 1 96.88 215 ALA B N 1
ATOM 5091 C CA . ALA B 1 215 ? 6.457 -30.219 -24.984 1 96.88 215 ALA B CA 1
ATOM 5092 C C . ALA B 1 215 ? 7.359 -31.391 -24.625 1 96.88 215 ALA B C 1
ATOM 5094 O O . ALA B 1 215 ? 8.461 -31.516 -25.156 1 96.88 215 ALA B O 1
ATOM 5095 N N . ILE B 1 216 ? 6.949 -32.219 -23.734 1 97.56 216 ILE B N 1
ATOM 5096 C CA . ILE B 1 216 ? 7.703 -33.406 -23.328 1 97.56 216 ILE B CA 1
ATOM 5097 C C . ILE B 1 216 ? 7.852 -34.375 -24.516 1 97.56 216 ILE B C 1
ATOM 5099 O O . ILE B 1 216 ? 8.938 -34.906 -24.734 1 97.56 216 ILE B O 1
ATOM 5103 N N . ALA B 1 217 ? 6.797 -34.562 -25.219 1 96.69 217 ALA B N 1
ATOM 5104 C CA . ALA B 1 217 ? 6.844 -35.406 -26.406 1 96.69 217 ALA B CA 1
ATOM 5105 C C . ALA B 1 217 ? 7.863 -34.906 -27.422 1 96.69 217 ALA B C 1
ATOM 5107 O O . ALA B 1 217 ? 8.633 -35.688 -27.984 1 96.69 217 ALA B O 1
ATOM 5108 N N . ASP B 1 218 ? 7.824 -33.656 -27.578 1 96.81 218 ASP B N 1
ATOM 5109 C CA . ASP B 1 218 ? 8.773 -33.031 -28.5 1 96.81 218 ASP B CA 1
ATOM 5110 C C . ASP B 1 218 ? 10.211 -33.219 -28.031 1 96.81 218 ASP B C 1
ATOM 5112 O O . ASP B 1 218 ? 11.094 -33.531 -28.828 1 96.81 218 ASP B O 1
ATOM 5116 N N . LEU B 1 219 ? 10.492 -33.094 -26.766 1 96.56 219 LEU B N 1
ATOM 5117 C CA . LEU B 1 219 ? 11.812 -33.312 -26.188 1 96.56 219 LEU B CA 1
ATOM 5118 C C . LEU B 1 219 ? 12.289 -34.719 -26.438 1 96.56 219 LEU B C 1
ATOM 5120 O O . LEU B 1 219 ? 13.43 -34.938 -26.859 1 96.56 219 LEU B O 1
ATOM 5124 N N . ARG B 1 220 ? 11.422 -35.625 -26.234 1 95.19 220 ARG B N 1
ATOM 5125 C CA . ARG B 1 220 ? 11.766 -37.031 -26.391 1 95.19 220 ARG B CA 1
ATOM 5126 C C . ARG B 1 220 ? 12.031 -37.375 -27.859 1 95.19 220 ARG B C 1
ATOM 5128 O O . ARG B 1 220 ? 12.883 -38.219 -28.156 1 95.19 220 ARG B O 1
ATOM 5135 N N . ALA B 1 221 ? 11.281 -36.75 -28.688 1 95.69 221 ALA B N 1
ATOM 5136 C CA . ALA B 1 221 ? 11.508 -36.969 -30.125 1 95.69 221 ALA B CA 1
ATOM 5137 C C . ALA B 1 221 ? 12.859 -36.406 -30.547 1 95.69 221 ALA B C 1
ATOM 5139 O O . ALA B 1 221 ? 13.57 -37.031 -31.344 1 95.69 221 ALA B O 1
ATOM 5140 N N . LYS B 1 222 ? 13.195 -35.344 -29.984 1 95.62 222 LYS B N 1
ATOM 5141 C CA . LYS B 1 222 ? 14.445 -34.688 -30.344 1 95.62 222 LYS B CA 1
ATOM 5142 C C . LYS B 1 222 ? 15.641 -35.406 -29.75 1 95.62 222 LYS B C 1
ATOM 5144 O O . LYS B 1 222 ? 16.719 -35.438 -30.359 1 95.62 222 LYS B O 1
ATOM 5149 N N . ASN B 1 223 ? 15.422 -35.906 -28.516 1 95.62 223 ASN B N 1
ATOM 5150 C CA . ASN B 1 223 ? 16.484 -36.656 -27.859 1 95.62 223 ASN B CA 1
ATOM 5151 C C . ASN B 1 223 ? 15.945 -37.906 -27.156 1 95.62 223 ASN B C 1
ATOM 5153 O O . ASN B 1 223 ? 15.719 -37.906 -25.953 1 95.62 223 ASN B O 1
ATOM 5157 N N . PRO B 1 224 ? 15.883 -38.938 -27.828 1 93.44 224 PRO B N 1
ATOM 5158 C CA . PRO B 1 224 ? 15.359 -40.188 -27.266 1 93.44 224 PRO B CA 1
ATOM 5159 C C . PRO B 1 224 ? 16.234 -40.719 -26.125 1 93.44 224 PRO B C 1
ATOM 5161 O O . PRO B 1 224 ? 15.789 -41.594 -25.375 1 93.44 224 PRO B O 1
ATOM 5164 N N . LYS B 1 225 ? 17.453 -40.219 -26.078 1 95.06 225 LYS B N 1
ATOM 5165 C CA . LYS B 1 225 ? 18.375 -40.719 -25.047 1 95.06 225 LYS B CA 1
ATOM 5166 C C . LYS B 1 225 ? 18.5 -39.688 -23.922 1 95.06 225 LYS B C 1
ATOM 5168 O O . LYS B 1 225 ? 19.531 -39.656 -23.219 1 95.06 225 LYS B O 1
ATOM 5173 N N . MET B 1 226 ? 17.578 -38.938 -23.797 1 95.62 226 MET B N 1
ATOM 5174 C CA . MET B 1 226 ? 17.547 -37.938 -22.719 1 95.62 226 MET B CA 1
ATOM 5175 C C . MET B 1 226 ? 17.828 -38.594 -21.375 1 95.62 226 MET B C 1
ATOM 5177 O O . MET B 1 226 ? 17.281 -39.656 -21.078 1 95.62 226 MET B O 1
ATOM 5181 N N . LYS B 1 227 ? 18.625 -37.938 -20.531 1 97.38 227 LYS B N 1
ATOM 5182 C CA . LYS B 1 227 ? 19.109 -38.562 -19.297 1 97.38 227 LYS B CA 1
ATOM 5183 C C . LYS B 1 227 ? 18.297 -38.156 -18.094 1 97.38 227 LYS B C 1
ATOM 5185 O O . LYS B 1 227 ? 18.391 -38.75 -17.031 1 97.38 227 LYS B O 1
ATOM 5190 N N . GLY B 1 228 ? 17.547 -37.094 -18.25 1 98.06 228 GLY B N 1
ATOM 5191 C CA . GLY B 1 228 ? 16.734 -36.594 -17.172 1 98.06 228 GLY B CA 1
ATOM 5192 C C . GLY B 1 228 ? 15.969 -35.344 -17.547 1 98.06 228 GLY B C 1
ATOM 5193 O O . GLY B 1 228 ? 16.078 -34.844 -18.672 1 98.06 228 GLY B O 1
ATOM 5194 N N . LEU B 1 229 ? 15.172 -34.812 -16.609 1 98.56 229 LEU B N 1
ATOM 5195 C CA . LEU B 1 229 ? 14.328 -33.656 -16.859 1 98.56 229 LEU B CA 1
ATOM 5196 C C . LEU B 1 229 ? 14.422 -32.656 -15.719 1 98.56 229 LEU B C 1
ATOM 5198 O O . LEU B 1 229 ? 14.406 -33.031 -14.547 1 98.56 229 LEU B O 1
ATOM 5202 N N . ILE B 1 230 ? 14.562 -31.422 -16.078 1 98.69 230 ILE B N 1
ATOM 5203 C CA . ILE B 1 230 ? 14.453 -30.328 -15.125 1 98.69 230 ILE B CA 1
ATOM 5204 C C . ILE B 1 230 ? 13.109 -29.625 -15.297 1 98.69 230 ILE B C 1
ATOM 5206 O O . ILE B 1 230 ? 12.789 -29.141 -16.375 1 98.69 230 ILE B O 1
ATOM 5210 N N . LEU B 1 231 ? 12.281 -29.641 -14.281 1 98.75 231 LEU B N 1
ATOM 5211 C CA . LEU B 1 231 ? 11.031 -28.891 -14.242 1 98.75 231 LEU B CA 1
ATOM 5212 C C . LEU B 1 231 ? 11.227 -27.547 -13.539 1 98.75 231 LEU B C 1
ATOM 5214 O O . LEU B 1 231 ? 11.555 -27.5 -12.352 1 98.75 231 LEU B O 1
ATOM 5218 N N . ASP B 1 232 ? 11.031 -26.484 -14.266 1 98.44 232 ASP B N 1
ATOM 5219 C CA . ASP B 1 232 ? 11.273 -25.156 -13.727 1 98.44 232 ASP B CA 1
ATOM 5220 C C . ASP B 1 232 ? 9.961 -24.469 -13.344 1 98.44 232 ASP B C 1
ATOM 5222 O O . ASP B 1 232 ? 9.172 -24.094 -14.219 1 98.44 232 ASP B O 1
ATOM 5226 N N . LEU B 1 233 ? 9.75 -24.234 -12.016 1 97.31 233 LEU B N 1
ATOM 5227 C CA . LEU B 1 233 ? 8.562 -23.578 -11.477 1 97.31 233 LEU B CA 1
ATOM 5228 C C . LEU B 1 233 ? 8.922 -22.219 -10.859 1 97.31 233 LEU B C 1
ATOM 5230 O O . LEU B 1 233 ? 8.125 -21.641 -10.133 1 97.31 233 LEU B O 1
ATOM 5234 N N . ARG B 1 234 ? 10.141 -21.766 -11.117 1 92.88 234 ARG B N 1
ATOM 5235 C CA . ARG B 1 234 ? 10.555 -20.484 -10.562 1 92.88 234 ARG B CA 1
ATOM 5236 C C . ARG B 1 234 ? 9.656 -19.359 -11.062 1 92.88 234 ARG B C 1
ATOM 5238 O O . ARG B 1 234 ? 9.289 -19.328 -12.234 1 92.88 234 ARG B O 1
ATOM 5245 N N . ASN B 1 235 ? 9.25 -18.5 -10.141 1 86.69 235 ASN B N 1
ATOM 5246 C CA . ASN B 1 235 ? 8.445 -17.328 -10.414 1 86.69 235 ASN B CA 1
ATOM 5247 C C . ASN B 1 235 ? 7.07 -17.703 -10.977 1 86.69 235 ASN B C 1
ATOM 5249 O O . ASN B 1 235 ? 6.469 -16.922 -11.719 1 86.69 235 ASN B O 1
ATOM 5253 N N . ASN B 1 236 ? 6.637 -18.938 -10.758 1 90 236 ASN B N 1
ATOM 5254 C CA . ASN B 1 236 ? 5.293 -19.391 -11.094 1 90 236 ASN B CA 1
ATOM 5255 C C . ASN B 1 236 ? 4.293 -19.047 -9.992 1 90 236 ASN B C 1
ATOM 5257 O O . ASN B 1 236 ? 4.34 -19.641 -8.906 1 90 236 ASN B O 1
ATOM 5261 N N . PRO B 1 237 ? 3.348 -18.188 -10.266 1 87.94 237 PRO B N 1
ATOM 5262 C CA . PRO B 1 237 ? 2.451 -17.719 -9.203 1 87.94 237 PRO B CA 1
ATOM 5263 C C . PRO B 1 237 ? 1.296 -18.688 -8.945 1 87.94 237 PRO B C 1
ATOM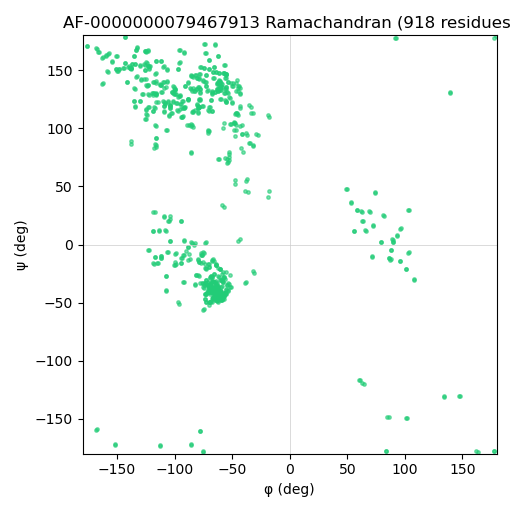 5265 O O . PRO B 1 237 ? 0.478 -18.438 -8.055 1 87.94 237 PRO B O 1
ATOM 5268 N N . GLY B 1 238 ? 1.279 -19.719 -9.68 1 91.69 238 GLY B N 1
ATOM 5269 C CA . GLY B 1 238 ? 0.227 -20.703 -9.484 1 91.69 238 GLY B CA 1
ATOM 5270 C C . GLY B 1 238 ? -0.874 -20.609 -10.523 1 91.69 238 GLY B C 1
ATOM 5271 O O . GLY B 1 238 ? -0.603 -20.391 -11.703 1 91.69 238 GLY B O 1
ATOM 5272 N N . GLY B 1 239 ? -2.09 -20.969 -10.117 1 92.25 239 GLY B N 1
ATOM 5273 C CA . GLY B 1 239 ? -3.24 -21.016 -11.008 1 92.25 239 GLY B CA 1
ATOM 5274 C C . GLY B 1 239 ? -4.234 -22.094 -10.648 1 92.25 239 GLY B C 1
ATOM 5275 O O . GLY B 1 239 ? -4.609 -22.234 -9.477 1 92.25 239 GLY B O 1
ATOM 5276 N N . LEU B 1 240 ? -4.59 -22.844 -11.656 1 94.19 240 LEU B N 1
ATOM 5277 C CA . LEU B 1 240 ? -5.664 -23.812 -11.484 1 94.19 240 LEU B CA 1
ATOM 5278 C C . LEU B 1 240 ? -5.168 -25.047 -10.758 1 94.19 240 LEU B C 1
ATOM 5280 O O . LEU B 1 240 ? -4.168 -25.656 -11.156 1 94.19 240 LEU B O 1
ATOM 5284 N N . LEU B 1 241 ? -5.918 -25.453 -9.727 1 95.06 241 LEU B N 1
ATOM 5285 C CA . LEU B 1 241 ? -5.59 -26.609 -8.922 1 95.06 241 LEU B CA 1
ATOM 5286 C C . LEU B 1 241 ? -5.586 -27.875 -9.773 1 95.06 241 LEU B C 1
ATOM 5288 O O . LEU B 1 241 ? -4.688 -28.719 -9.641 1 95.06 241 LEU B O 1
ATOM 5292 N N . ASP B 1 242 ? -6.543 -28.031 -10.641 1 95.56 242 ASP B N 1
ATOM 5293 C CA . ASP B 1 242 ? -6.652 -29.234 -11.453 1 95.56 242 ASP B CA 1
ATOM 5294 C C . ASP B 1 242 ? -5.449 -29.391 -12.383 1 95.56 242 ASP B C 1
ATOM 5296 O O . ASP B 1 242 ? -4.996 -30.5 -12.648 1 95.56 242 ASP B O 1
ATOM 5300 N N . GLN B 1 243 ? -5 -28.25 -12.828 1 96.94 243 GLN B N 1
ATOM 5301 C CA . GLN B 1 243 ? -3.816 -28.281 -13.672 1 96.94 243 GLN B CA 1
ATOM 5302 C C . GLN B 1 243 ? -2.574 -28.656 -12.867 1 96.94 243 GLN B C 1
ATOM 5304 O O . GLN B 1 243 ? -1.693 -29.359 -13.367 1 96.94 243 GLN B O 1
ATOM 5309 N N . ALA B 1 244 ? -2.494 -28.172 -11.656 1 98 244 ALA B N 1
ATOM 5310 C CA . ALA B 1 244 ? -1.401 -28.594 -10.781 1 98 244 ALA B CA 1
ATOM 5311 C C . ALA B 1 244 ? -1.429 -30.109 -10.562 1 98 244 ALA B C 1
ATOM 5313 O O . ALA B 1 244 ? -0.39 -30.766 -10.617 1 98 244 ALA B O 1
ATOM 5314 N N . VAL B 1 245 ? -2.576 -30.656 -10.344 1 97.94 245 VAL B N 1
ATOM 5315 C CA . VAL B 1 245 ? -2.748 -32.094 -10.141 1 97.94 245 VAL B CA 1
ATOM 5316 C C . VAL B 1 245 ? -2.34 -32.844 -11.406 1 97.94 245 VAL B C 1
ATOM 5318 O O . VAL B 1 245 ? -1.577 -33.812 -11.336 1 97.94 245 VAL B O 1
ATOM 5321 N N . SER B 1 246 ? -2.785 -32.344 -12.516 1 98 246 SER B N 1
ATOM 5322 C CA . SER B 1 246 ? -2.51 -33.031 -13.773 1 98 246 SER B CA 1
ATOM 5323 C C . SER B 1 246 ? -1.021 -33 -14.102 1 98 246 SER B C 1
ATOM 5325 O O . SER B 1 246 ? -0.468 -33.969 -14.602 1 98 246 SER B O 1
ATOM 5327 N N . ILE B 1 247 ? -0.422 -31.891 -13.883 1 98.38 247 ILE B N 1
ATOM 5328 C CA . ILE B 1 247 ? 1.013 -31.781 -14.125 1 98.38 247 ILE B CA 1
ATOM 5329 C C . ILE B 1 247 ? 1.763 -32.75 -13.203 1 98.38 247 ILE B C 1
ATOM 5331 O O . ILE B 1 247 ? 2.678 -33.438 -13.648 1 98.38 247 ILE B O 1
ATOM 5335 N N . SER B 1 248 ? 1.429 -32.75 -11.961 1 98.56 248 SER B N 1
ATOM 5336 C CA . SER B 1 248 ? 2.035 -33.719 -11.039 1 98.56 248 SER B CA 1
ATOM 5337 C C . SER B 1 248 ? 1.843 -35.156 -11.516 1 98.56 248 SER B C 1
ATOM 5339 O O . SER B 1 248 ? 2.771 -35.969 -11.461 1 98.56 248 SER B O 1
ATOM 5341 N N . ASP B 1 249 ? 0.69 -35.406 -11.977 1 98.19 249 ASP B N 1
ATOM 5342 C CA . ASP B 1 249 ? 0.288 -36.75 -12.422 1 98.19 249 ASP B CA 1
ATOM 5343 C C . ASP B 1 249 ? 1.146 -37.219 -13.594 1 98.19 249 ASP B C 1
ATOM 5345 O O . ASP B 1 249 ? 1.331 -38.406 -13.789 1 98.19 249 ASP B O 1
ATOM 5349 N N . LEU B 1 250 ? 1.645 -36.312 -14.344 1 98.06 250 LEU B N 1
ATOM 5350 C CA . LEU B 1 250 ? 2.496 -36.656 -15.477 1 98.06 250 LEU B CA 1
ATOM 5351 C C . LEU B 1 250 ? 3.738 -37.406 -15.023 1 98.06 250 LEU B C 1
ATOM 5353 O O . LEU B 1 250 ? 4.367 -38.125 -15.812 1 98.06 250 LEU B O 1
ATOM 5357 N N . PHE B 1 251 ? 4.133 -37.281 -13.742 1 98.25 251 PHE B N 1
ATOM 5358 C CA . PHE B 1 251 ? 5.449 -37.75 -13.344 1 98.25 251 PHE B CA 1
ATOM 5359 C C . PHE B 1 251 ? 5.332 -38.781 -12.219 1 98.25 251 PHE B C 1
ATOM 5361 O O . PHE B 1 251 ? 6.336 -39.344 -11.773 1 98.25 251 PHE B O 1
ATOM 5368 N N . LEU B 1 252 ? 4.156 -39 -11.742 1 97.75 252 LEU B N 1
ATOM 5369 C CA . LEU B 1 252 ? 3.955 -39.906 -10.609 1 97.75 252 LEU B CA 1
ATOM 5370 C C . LEU B 1 252 ? 3.252 -41.188 -11.055 1 97.75 252 LEU B C 1
ATOM 5372 O O . LEU B 1 252 ? 2.406 -41.156 -11.953 1 97.75 252 LEU B O 1
ATOM 5376 N N . GLU B 1 253 ? 3.484 -42.25 -10.344 1 96.12 253 GLU B N 1
ATOM 5377 C CA . GLU B 1 253 ? 2.877 -43.531 -10.656 1 96.12 253 GLU B CA 1
ATOM 5378 C C . GLU B 1 253 ? 1.656 -43.812 -9.781 1 96.12 253 GLU B C 1
ATOM 5380 O O . GLU B 1 253 ? 0.967 -44.812 -9.953 1 96.12 253 GLU B O 1
ATOM 5385 N N . GLY B 1 254 ? 1.447 -42.969 -8.828 1 95.94 254 GLY B N 1
ATOM 5386 C CA . GLY B 1 254 ? 0.34 -43.094 -7.898 1 95.94 254 GLY B CA 1
ATOM 5387 C C . GLY B 1 254 ? 0.531 -42.281 -6.633 1 95.94 254 GLY B C 1
ATOM 5388 O O . GLY B 1 254 ? 1.444 -41.469 -6.551 1 95.94 254 GLY B O 1
ATOM 5389 N N . GLY B 1 255 ? -0.515 -42.469 -5.75 1 96.81 255 GLY B N 1
ATOM 5390 C CA . GLY B 1 255 ? -0.421 -41.781 -4.457 1 96.81 255 GLY B CA 1
ATOM 5391 C C . GLY B 1 255 ? -1.062 -40.406 -4.449 1 96.81 255 GLY B C 1
ATOM 5392 O O . GLY B 1 255 ? -1.488 -39.906 -5.492 1 96.81 255 GLY B O 1
ATOM 5393 N N . GLU B 1 256 ? -1 -39.844 -3.287 1 97.69 256 GLU B N 1
ATOM 5394 C CA . GLU B 1 256 ? -1.645 -38.562 -3.094 1 97.69 256 GLU B CA 1
ATOM 5395 C C . GLU B 1 256 ? -0.788 -37.406 -3.654 1 97.69 256 GLU B C 1
ATOM 5397 O O . GLU B 1 256 ? 0.434 -37.406 -3.49 1 97.69 256 GLU B O 1
ATOM 5402 N N . ILE B 1 257 ? -1.442 -36.562 -4.309 1 98.44 257 ILE B N 1
ATOM 5403 C CA . ILE B 1 257 ? -0.779 -35.375 -4.828 1 98.44 257 ILE B CA 1
ATOM 5404 C C . ILE B 1 257 ? -1.01 -34.188 -3.877 1 98.44 257 ILE B C 1
ATOM 5406 O O . ILE B 1 257 ? -0.071 -33.469 -3.531 1 98.44 257 ILE B O 1
ATOM 5410 N N . VAL B 1 258 ? -2.264 -33.938 -3.488 1 98.12 258 VAL B N 1
ATOM 5411 C CA . VAL B 1 258 ? -2.637 -32.844 -2.613 1 98.12 258 VAL B CA 1
ATOM 5412 C C . VAL B 1 258 ? -3.986 -33.125 -1.959 1 98.12 258 VAL B C 1
ATOM 5414 O O . VAL B 1 258 ? -4.809 -33.844 -2.518 1 98.12 258 VAL B O 1
ATOM 5417 N N . SER B 1 259 ? -4.156 -32.625 -0.786 1 97.44 259 SER B N 1
ATOM 5418 C CA . SER B 1 259 ? -5.461 -32.688 -0.134 1 97.44 259 SER B CA 1
ATOM 5419 C C . SER B 1 259 ? -5.914 -31.297 0.307 1 97.44 259 SER B C 1
ATOM 5421 O O . SER B 1 259 ? -5.086 -30.453 0.654 1 97.44 259 SER B O 1
ATOM 5423 N N . GLN B 1 260 ? -7.18 -31.047 0.18 1 95.56 260 GLN B N 1
ATOM 5424 C CA . GLN B 1 260 ? -7.816 -29.812 0.625 1 95.56 260 GLN B CA 1
ATOM 5425 C C . GLN B 1 260 ? -8.711 -30.062 1.836 1 95.56 260 GLN B C 1
ATOM 5427 O O . GLN B 1 260 ? -9.422 -31.062 1.896 1 95.56 260 GLN B O 1
ATOM 5432 N N . ARG B 1 261 ? -8.664 -29.141 2.744 1 94.62 261 ARG B N 1
ATOM 5433 C CA . ARG B 1 261 ? -9.484 -29.234 3.945 1 94.62 261 ARG B CA 1
ATOM 5434 C C . ARG B 1 261 ? -10.242 -27.922 4.191 1 94.62 261 ARG B C 1
ATOM 5436 O O . ARG B 1 261 ? -9.625 -26.859 4.285 1 94.62 261 ARG B O 1
ATOM 5443 N N . GLY B 1 262 ? -11.516 -28.016 4.285 1 93.12 262 GLY B N 1
ATOM 5444 C CA . GLY B 1 262 ? -12.352 -26.875 4.582 1 93.12 262 GLY B CA 1
ATOM 5445 C C . GLY B 1 262 ? -12.5 -26.609 6.07 1 93.12 262 GLY B C 1
ATOM 5446 O O . GLY B 1 262 ? -11.734 -27.141 6.879 1 93.12 262 GLY B O 1
ATOM 5447 N N . ARG B 1 263 ? -13.391 -25.656 6.402 1 92 263 ARG B N 1
ATOM 5448 C CA . ARG B 1 263 ? -13.625 -25.312 7.801 1 92 263 ARG B CA 1
ATOM 5449 C C . ARG B 1 263 ? -14.133 -26.516 8.586 1 92 263 ARG B C 1
ATOM 5451 O O . ARG B 1 263 ? -13.695 -26.75 9.719 1 92 263 ARG B O 1
ATOM 5458 N N . ASP B 1 264 ? -15.023 -27.25 7.945 1 91.19 264 ASP B N 1
ATOM 5459 C CA . ASP B 1 264 ? -15.492 -28.516 8.523 1 91.19 264 ASP B CA 1
ATOM 5460 C C . ASP B 1 264 ? -14.477 -29.625 8.305 1 91.19 264 ASP B C 1
ATOM 5462 O O . ASP B 1 264 ? -14.07 -29.906 7.176 1 91.19 264 ASP B O 1
ATOM 5466 N N . PRO B 1 265 ? -14.086 -30.234 9.336 1 87.44 265 PRO B N 1
ATOM 5467 C CA . PRO B 1 265 ? -13.078 -31.281 9.211 1 87.44 265 PRO B CA 1
ATOM 5468 C C . PRO B 1 265 ? -13.523 -32.406 8.281 1 87.44 265 PRO B C 1
ATOM 5470 O O . PRO B 1 265 ? -12.688 -33.188 7.797 1 87.44 265 PRO B O 1
ATOM 5473 N N . ARG B 1 266 ? -14.844 -32.656 8.094 1 90 266 ARG B N 1
ATOM 5474 C CA . ARG B 1 266 ? -15.359 -33.719 7.211 1 90 266 ARG B CA 1
ATOM 5475 C C . ARG B 1 266 ? -15.219 -33.312 5.746 1 90 266 ARG B C 1
ATOM 5477 O O . ARG B 1 266 ? -15.297 -34.156 4.855 1 90 266 ARG B O 1
ATOM 5484 N N . ASP B 1 267 ? -14.953 -31.922 5.602 1 90.69 267 ASP B N 1
ATOM 5485 C CA . ASP B 1 267 ? -14.805 -31.406 4.246 1 90.69 267 ASP B CA 1
ATOM 5486 C C . ASP B 1 267 ? -13.367 -31.562 3.756 1 90.69 267 ASP B C 1
ATOM 5488 O O . ASP B 1 267 ? -12.594 -30.594 3.791 1 90.69 267 ASP B O 1
ATOM 5492 N N . VAL B 1 268 ? -13.039 -32.812 3.326 1 93.62 268 VAL B N 1
ATOM 5493 C CA . VAL B 1 268 ? -11.703 -33.094 2.826 1 93.62 268 VAL B CA 1
ATOM 5494 C C . VAL B 1 268 ? -11.797 -33.656 1.4 1 93.62 268 VAL B C 1
ATOM 5496 O O . VAL B 1 268 ? -12.633 -34.5 1.108 1 93.62 268 VAL B O 1
ATOM 5499 N N . GLU B 1 269 ? -11.07 -33.125 0.535 1 94.25 269 GLU B N 1
ATOM 5500 C CA . GLU B 1 269 ? -10.922 -33.594 -0.83 1 94.25 269 GLU B CA 1
ATOM 5501 C C . GLU B 1 269 ? -9.477 -34 -1.131 1 94.25 269 GLU B C 1
ATOM 5503 O O . GLU B 1 269 ? -8.562 -33.219 -0.879 1 94.25 269 GLU B O 1
ATOM 5508 N N . ARG B 1 270 ? -9.305 -35.188 -1.657 1 96.5 270 ARG B N 1
ATOM 5509 C CA . ARG B 1 270 ? -7.965 -35.656 -1.977 1 96.5 270 ARG B CA 1
ATOM 5510 C C . ARG B 1 270 ? -7.809 -35.875 -3.479 1 96.5 270 ARG B C 1
ATOM 5512 O O . ARG B 1 270 ? -8.727 -36.375 -4.141 1 96.5 270 ARG B O 1
ATOM 5519 N N . TYR B 1 271 ? -6.711 -35.531 -3.939 1 97 271 TYR B N 1
ATOM 5520 C CA . TYR B 1 271 ? -6.348 -35.75 -5.336 1 97 271 TYR B CA 1
ATOM 5521 C C . TYR B 1 271 ? -5.164 -36.719 -5.449 1 97 271 TYR B C 1
ATOM 5523 O O . TYR B 1 271 ? -4.121 -36.5 -4.824 1 97 271 TYR B O 1
ATOM 5531 N N . ASN B 1 272 ? -5.34 -37.719 -6.277 1 97.56 272 ASN B N 1
ATOM 5532 C CA . ASN B 1 272 ? -4.332 -38.781 -6.395 1 97.56 272 ASN B CA 1
ATOM 5533 C C . ASN B 1 272 ? -3.828 -38.906 -7.828 1 97.56 272 ASN B C 1
ATOM 5535 O O . ASN B 1 272 ? -4.562 -38.625 -8.773 1 97.56 272 ASN B O 1
ATOM 5539 N N . ALA B 1 273 ? -2.639 -39.344 -7.918 1 97.56 273 ALA B N 1
ATOM 5540 C CA . ALA B 1 273 ? -2.041 -39.625 -9.219 1 97.56 273 ALA B CA 1
ATOM 5541 C C . ALA B 1 273 ? -2.523 -40.969 -9.773 1 97.56 273 ALA B C 1
ATOM 5543 O O . ALA B 1 273 ? -2.812 -41.875 -9.016 1 97.56 273 ALA B O 1
ATOM 5544 N N . ARG B 1 274 ? -2.623 -40.969 -11.07 1 95.88 274 ARG B N 1
ATOM 5545 C CA . ARG B 1 274 ? -2.9 -42.219 -11.789 1 95.88 274 ARG B CA 1
ATOM 5546 C C . ARG B 1 274 ? -1.611 -42.875 -12.281 1 95.88 274 ARG B C 1
ATOM 5548 O O . ARG B 1 274 ? -0.554 -42.219 -12.281 1 95.88 274 ARG B O 1
ATOM 5555 N N . THR B 1 275 ? -1.726 -44.031 -12.68 1 93.12 275 THR B N 1
ATOM 5556 C CA . THR B 1 275 ? -0.556 -44.75 -13.195 1 93.12 275 THR B CA 1
ATOM 5557 C C . THR B 1 275 ? -0.08 -44.125 -14.5 1 93.12 275 THR B C 1
ATOM 5559 O O . THR B 1 275 ? -0.893 -43.781 -15.359 1 93.12 275 THR B O 1
ATOM 5562 N N . GLY B 1 276 ? 1.217 -43.875 -14.57 1 89.56 276 GLY B N 1
ATOM 5563 C C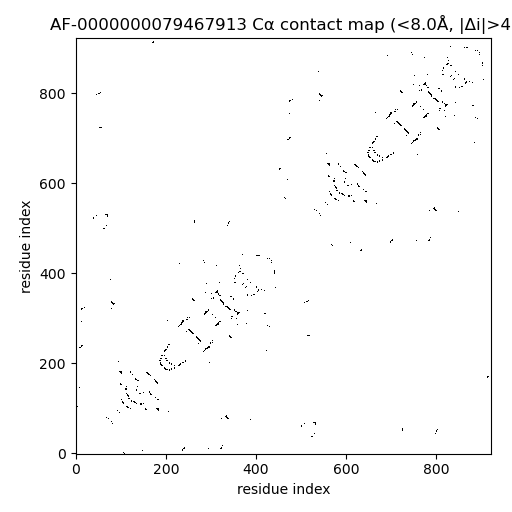A . GLY B 1 276 ? 1.804 -43.344 -15.789 1 89.56 276 GLY B CA 1
ATOM 5564 C C . GLY B 1 276 ? 2.854 -42.281 -15.516 1 89.56 276 GLY B C 1
ATOM 5565 O O . GLY B 1 276 ? 2.688 -41.438 -14.625 1 89.56 276 GLY B O 1
ATOM 5566 N N . ASP B 1 277 ? 4 -42.438 -16.172 1 91.88 277 ASP B N 1
ATOM 5567 C CA . ASP B 1 277 ? 5.082 -41.438 -16.125 1 91.88 277 ASP B CA 1
ATOM 5568 C C . ASP B 1 277 ? 5.484 -41 -17.531 1 91.88 277 ASP B C 1
ATOM 5570 O O . ASP B 1 277 ? 6.012 -41.781 -18.312 1 91.88 277 ASP B O 1
ATOM 5574 N N . ALA B 1 278 ? 5.238 -39.75 -17.703 1 93.94 278 ALA B N 1
ATOM 5575 C CA . ALA B 1 278 ? 5.402 -39.219 -19.047 1 93.94 278 ALA B CA 1
ATOM 5576 C C . ALA B 1 278 ? 6.859 -39.312 -19.5 1 93.94 278 ALA B C 1
ATOM 5578 O O . ALA B 1 278 ? 7.148 -39.219 -20.688 1 93.94 278 ALA B O 1
ATOM 5579 N N . ILE B 1 279 ? 7.809 -39.5 -18.578 1 95.62 279 ILE B N 1
ATOM 5580 C CA . ILE B 1 279 ? 9.211 -39.562 -18.984 1 95.62 279 ILE B CA 1
ATOM 5581 C C . ILE B 1 279 ? 9.805 -40.906 -18.625 1 95.62 279 ILE B C 1
ATOM 5583 O O . ILE B 1 279 ? 11.031 -41.062 -18.594 1 95.62 279 ILE B O 1
ATOM 5587 N N . GLY B 1 280 ? 9.016 -41.844 -18.266 1 93.81 280 GLY B N 1
ATOM 5588 C CA . GLY B 1 280 ? 9.422 -43.25 -18.109 1 93.81 280 GLY B CA 1
ATOM 5589 C C . GLY B 1 280 ? 10.359 -43.469 -16.938 1 93.81 280 GLY B C 1
ATOM 5590 O O . GLY B 1 280 ? 11.289 -44.25 -17.016 1 93.81 280 GLY B O 1
ATOM 5591 N N . GLY B 1 281 ? 10.273 -42.688 -15.961 1 94.75 281 GLY B N 1
ATOM 5592 C CA . GLY B 1 281 ? 11.055 -42.906 -14.75 1 94.75 281 GLY B CA 1
ATOM 5593 C C . GLY B 1 281 ? 12.414 -42.219 -14.797 1 94.75 281 GLY B C 1
ATOM 5594 O O . GLY B 1 281 ? 13.203 -42.344 -13.859 1 94.75 281 GLY B O 1
ATOM 5595 N N . LEU B 1 282 ? 12.703 -41.469 -15.82 1 96.75 282 LEU B N 1
ATOM 5596 C CA . LEU B 1 282 ? 13.961 -40.719 -15.875 1 96.75 282 LEU B CA 1
ATOM 5597 C C . LEU B 1 282 ? 14.117 -39.812 -14.648 1 96.75 282 LEU B C 1
ATOM 5599 O O . LEU B 1 282 ? 13.125 -39.312 -14.117 1 96.75 282 LEU B O 1
ATOM 5603 N N . PRO B 1 283 ? 15.406 -39.656 -14.195 1 97.62 283 PRO B N 1
ATOM 5604 C CA . PRO B 1 283 ? 15.609 -38.719 -13.07 1 97.62 283 PRO B CA 1
ATOM 5605 C C . PRO B 1 283 ? 15.102 -37.312 -13.367 1 97.62 283 PRO B C 1
ATOM 5607 O O . PRO B 1 283 ? 15.133 -36.875 -14.516 1 97.62 283 PRO B O 1
ATOM 5610 N N . MET B 1 284 ? 14.641 -36.688 -12.289 1 98 284 MET B N 1
ATOM 5611 C CA . MET B 1 284 ? 14.172 -35.312 -12.492 1 98 284 MET B CA 1
ATOM 5612 C C . MET B 1 284 ? 14.492 -34.438 -11.281 1 98 284 MET B C 1
ATOM 5614 O O . MET B 1 284 ? 14.633 -34.938 -10.172 1 98 284 MET B O 1
ATOM 5618 N N . VAL B 1 285 ? 14.656 -33.156 -11.523 1 98.62 285 VAL B N 1
ATOM 5619 C CA . VAL B 1 285 ? 14.875 -32.125 -10.531 1 98.62 285 VAL B CA 1
ATOM 5620 C C . VAL B 1 285 ? 13.891 -30.969 -10.766 1 98.62 285 VAL B C 1
ATOM 5622 O O . VAL B 1 285 ? 13.547 -30.656 -11.906 1 98.62 285 VAL B O 1
ATOM 5625 N N . VAL B 1 286 ? 13.375 -30.375 -9.68 1 98.88 286 VAL B N 1
ATOM 5626 C CA . VAL B 1 286 ? 12.445 -29.25 -9.773 1 98.88 286 VAL B CA 1
ATOM 5627 C C . VAL B 1 286 ? 13.125 -27.984 -9.266 1 98.88 286 VAL B C 1
ATOM 5629 O O . VAL B 1 286 ? 13.734 -27.984 -8.195 1 98.88 286 VAL B O 1
ATOM 5632 N N . LEU B 1 287 ? 13.023 -26.906 -10.047 1 98.62 287 LEU B N 1
ATOM 5633 C CA . LEU B 1 287 ? 13.508 -25.594 -9.633 1 98.62 287 LEU B CA 1
ATOM 5634 C C . LEU B 1 287 ? 12.375 -24.766 -9.031 1 98.62 287 LEU B C 1
ATOM 5636 O O . LEU B 1 287 ? 11.312 -24.641 -9.641 1 98.62 287 LEU B O 1
ATOM 5640 N N . ILE B 1 288 ? 12.602 -24.219 -7.828 1 97.25 288 ILE B N 1
ATOM 5641 C CA . ILE B 1 288 ? 11.633 -23.312 -7.211 1 97.25 288 ILE B CA 1
ATOM 5642 C C . ILE B 1 288 ? 12.359 -22.109 -6.629 1 97.25 288 ILE B C 1
ATOM 5644 O O . ILE B 1 288 ? 13.578 -22.109 -6.48 1 97.25 288 ILE B O 1
ATOM 5648 N N . ASN B 1 289 ? 11.609 -21.078 -6.383 1 93.19 289 ASN B N 1
ATOM 5649 C CA . ASN B 1 289 ? 12.109 -19.906 -5.68 1 93.19 289 ASN B CA 1
ATOM 5650 C C . ASN B 1 289 ? 10.992 -19.188 -4.922 1 93.19 289 ASN B C 1
ATOM 5652 O O . ASN B 1 289 ? 9.898 -19.734 -4.754 1 93.19 289 ASN B O 1
ATOM 5656 N N . SER B 1 290 ? 11.289 -18.031 -4.402 1 87.94 290 SER B N 1
ATOM 5657 C CA . SER B 1 290 ? 10.352 -17.297 -3.553 1 87.94 290 SER B CA 1
ATOM 5658 C C . SER B 1 290 ? 9.133 -16.828 -4.348 1 87.94 290 SER B C 1
ATOM 5660 O O . SER B 1 290 ? 8.109 -16.469 -3.766 1 87.94 290 SER B O 1
ATOM 5662 N N . GLY B 1 291 ? 9.258 -16.922 -5.652 1 87.62 291 GLY B N 1
ATOM 5663 C CA . GLY B 1 291 ? 8.148 -16.531 -6.512 1 87.62 291 GLY B CA 1
ATOM 5664 C C . GLY B 1 291 ? 7.234 -17.703 -6.863 1 87.62 291 GLY B C 1
ATOM 5665 O O . GLY B 1 291 ? 6.184 -17.516 -7.477 1 87.62 291 GLY B O 1
ATOM 5666 N N . SER B 1 292 ? 7.617 -18.906 -6.535 1 92.19 292 SER B N 1
ATOM 5667 C CA . SER B 1 292 ? 6.781 -20.078 -6.73 1 92.19 292 SER B CA 1
ATOM 5668 C C . SER B 1 292 ? 5.676 -20.156 -5.684 1 92.19 292 SER B C 1
ATOM 5670 O O . SER B 1 292 ? 5.949 -20.25 -4.484 1 92.19 292 SER B O 1
ATOM 5672 N N . ALA B 1 293 ? 4.473 -20.125 -6.188 1 90.38 293 ALA B N 1
ATOM 5673 C CA . ALA B 1 293 ? 3.377 -20 -5.227 1 90.38 293 ALA B CA 1
ATOM 5674 C C . ALA B 1 293 ? 2.211 -20.906 -5.605 1 90.38 293 ALA B C 1
ATOM 5676 O O . ALA B 1 293 ? 2.053 -21.266 -6.773 1 90.38 293 ALA B O 1
ATOM 5677 N N . SER B 1 294 ? 1.482 -21.312 -4.582 1 93.75 294 SER B N 1
ATOM 5678 C CA . SER B 1 294 ? 0.169 -21.922 -4.77 1 93.75 294 SER B CA 1
ATOM 5679 C C . SER B 1 294 ? 0.264 -23.188 -5.602 1 93.75 294 SER B C 1
ATOM 5681 O O . SER B 1 294 ? 0.965 -24.141 -5.23 1 93.75 294 SER B O 1
ATOM 5683 N N . ALA B 1 295 ? -0.377 -23.172 -6.797 1 96.62 295 ALA B N 1
ATOM 5684 C CA . ALA B 1 295 ? -0.381 -24.375 -7.633 1 96.62 295 ALA B CA 1
ATOM 5685 C C . ALA B 1 295 ? 1.039 -24.875 -7.895 1 96.62 295 ALA B C 1
ATOM 5687 O O . ALA B 1 295 ? 1.284 -26.078 -7.957 1 96.62 295 ALA B O 1
ATOM 5688 N N . ALA B 1 296 ? 1.923 -24 -8.016 1 96.81 296 ALA B N 1
ATOM 5689 C CA . ALA B 1 296 ? 3.322 -24.375 -8.203 1 96.81 296 ALA B CA 1
ATOM 5690 C C . ALA B 1 296 ? 3.855 -25.109 -6.977 1 96.81 296 ALA B C 1
ATOM 5692 O O . ALA B 1 296 ? 4.605 -26.078 -7.105 1 96.81 296 ALA B O 1
ATOM 5693 N N . GLU B 1 297 ? 3.49 -24.656 -5.832 1 97.69 297 GLU B N 1
ATOM 5694 C CA . GLU B 1 297 ? 3.924 -25.297 -4.59 1 97.69 297 GLU B CA 1
ATOM 5695 C C . GLU B 1 297 ? 3.277 -26.656 -4.414 1 97.69 297 GLU B C 1
ATOM 5697 O O . GLU B 1 297 ? 3.875 -27.562 -3.82 1 97.69 297 GLU B O 1
ATOM 5702 N N . ILE B 1 298 ? 2.102 -26.844 -4.969 1 98.25 298 ILE B N 1
ATOM 5703 C CA . ILE B 1 298 ? 1.44 -28.141 -4.941 1 98.25 298 ILE B CA 1
ATOM 5704 C C . ILE B 1 298 ? 2.26 -29.156 -5.742 1 98.25 298 ILE B C 1
ATOM 5706 O O . ILE B 1 298 ? 2.545 -30.25 -5.258 1 98.25 298 ILE B O 1
ATOM 5710 N N . VAL B 1 299 ? 2.662 -28.766 -6.934 1 98.81 299 VAL B N 1
ATOM 5711 C CA . VAL B 1 299 ? 3.455 -29.641 -7.781 1 98.81 299 VAL B CA 1
ATOM 5712 C C . VAL B 1 299 ? 4.789 -29.953 -7.105 1 98.81 299 VAL B C 1
ATOM 5714 O O . VAL B 1 299 ? 5.176 -31.109 -6.977 1 98.81 299 VAL B O 1
ATOM 5717 N N . ALA B 1 300 ? 5.48 -28.922 -6.633 1 98.75 300 ALA B N 1
ATOM 5718 C CA . ALA B 1 300 ? 6.777 -29.078 -5.98 1 98.75 300 ALA B CA 1
ATOM 5719 C C . ALA B 1 300 ? 6.656 -29.969 -4.742 1 98.75 300 ALA B C 1
ATOM 5721 O O . ALA B 1 300 ? 7.457 -30.891 -4.543 1 98.75 300 ALA B O 1
ATOM 5722 N N . GLY B 1 301 ? 5.672 -29.672 -3.938 1 98.69 301 GLY B N 1
ATOM 5723 C CA . GLY B 1 301 ? 5.457 -30.438 -2.723 1 98.69 301 GLY B CA 1
ATOM 5724 C C . GLY B 1 301 ? 5.133 -31.891 -2.986 1 98.69 301 GLY B C 1
ATOM 5725 O O . GLY B 1 301 ? 5.629 -32.781 -2.293 1 98.69 301 GLY B O 1
ATOM 5726 N N . ALA B 1 302 ? 4.297 -32.156 -3.971 1 98.75 302 ALA B N 1
ATOM 5727 C CA . ALA B 1 302 ? 3.912 -33.531 -4.312 1 98.75 302 ALA B CA 1
ATOM 5728 C C . ALA B 1 302 ? 5.117 -34.344 -4.781 1 98.75 302 ALA B C 1
ATOM 5730 O O . ALA B 1 302 ? 5.352 -35.438 -4.301 1 98.75 302 ALA B O 1
ATOM 5731 N N . LEU B 1 303 ? 5.887 -33.781 -5.672 1 98.69 303 LEU B N 1
ATOM 5732 C CA . LEU B 1 303 ? 7.023 -34.5 -6.242 1 98.69 303 LEU B CA 1
ATOM 5733 C C . LEU B 1 303 ? 8.109 -34.719 -5.191 1 98.69 303 LEU B C 1
ATOM 5735 O O . LEU B 1 303 ? 8.766 -35.75 -5.188 1 98.69 303 LEU B O 1
ATOM 5739 N N . GLN B 1 304 ? 8.266 -33.719 -4.285 1 98.56 304 GLN B N 1
ATOM 5740 C CA . GLN B 1 304 ? 9.242 -33.875 -3.209 1 98.56 304 GLN B CA 1
ATOM 5741 C C . GLN B 1 304 ? 8.805 -34.906 -2.195 1 98.56 304 GLN B C 1
ATOM 5743 O O . GLN B 1 304 ? 9.562 -35.844 -1.874 1 98.56 304 GLN B O 1
ATOM 5748 N N . ASP B 1 305 ? 7.625 -34.812 -1.729 1 98.38 305 ASP B N 1
ATOM 5749 C CA . ASP B 1 305 ? 7.125 -35.688 -0.679 1 98.38 305 ASP B CA 1
ATOM 5750 C C . ASP B 1 305 ? 7.031 -37.125 -1.169 1 98.38 305 ASP B C 1
ATOM 5752 O O . ASP B 1 305 ? 7.223 -38.062 -0.393 1 98.38 305 ASP B O 1
ATOM 5756 N N . ARG B 1 306 ? 6.742 -37.312 -2.451 1 97.62 306 ARG B N 1
ATOM 5757 C CA . ARG B 1 306 ? 6.625 -38.656 -3.037 1 97.62 306 ARG B CA 1
ATOM 5758 C C . ARG B 1 306 ? 7.988 -39.188 -3.451 1 97.62 306 ARG B C 1
ATOM 5760 O O . ARG B 1 306 ? 8.078 -40.25 -4.078 1 97.62 306 ARG B O 1
ATOM 5767 N N . LYS B 1 307 ? 9.016 -38.406 -3.213 1 97.19 307 LYS B N 1
ATOM 5768 C CA . LYS B 1 307 ? 10.406 -38.781 -3.467 1 97.19 307 LYS B CA 1
ATOM 5769 C C . LYS B 1 307 ? 10.648 -39.031 -4.953 1 97.19 307 LYS B C 1
ATOM 5771 O O . LYS B 1 307 ? 11.414 -39.938 -5.316 1 97.19 307 LYS B O 1
ATOM 5776 N N . ARG B 1 308 ? 9.867 -38.375 -5.73 1 97.75 308 ARG B N 1
ATOM 5777 C CA . ARG B 1 308 ? 10.031 -38.469 -7.18 1 97.75 308 ARG B CA 1
ATOM 5778 C C . ARG B 1 308 ? 11.133 -37.531 -7.668 1 97.75 308 ARG B C 1
ATOM 5780 O O . ARG B 1 308 ? 11.828 -37.844 -8.641 1 97.75 308 ARG B O 1
ATOM 5787 N N . ALA B 1 309 ? 11.242 -36.406 -7.016 1 98.31 309 ALA B N 1
ATOM 5788 C CA . ALA B 1 309 ? 12.219 -35.406 -7.422 1 98.31 309 ALA B CA 1
ATOM 5789 C C . ALA B 1 309 ? 12.711 -34.594 -6.219 1 98.31 309 ALA B C 1
ATOM 5791 O O . ALA B 1 309 ? 11.992 -34.438 -5.234 1 98.31 309 ALA B O 1
ATOM 5792 N N . GLU B 1 310 ? 13.93 -34.156 -6.312 1 98.19 310 GLU B N 1
ATOM 5793 C CA . GLU B 1 310 ? 14.461 -33.188 -5.332 1 98.19 310 GLU B CA 1
ATOM 5794 C C . GLU B 1 310 ? 14.367 -31.766 -5.84 1 98.19 310 GLU B C 1
ATOM 5796 O O . GLU B 1 310 ? 14.367 -31.531 -7.051 1 98.19 310 GLU B O 1
ATOM 5801 N N . LEU B 1 311 ? 14.234 -30.844 -4.922 1 98.81 311 LEU B N 1
ATOM 5802 C CA . LEU B 1 311 ? 14.031 -29.422 -5.246 1 98.81 311 LEU B CA 1
ATOM 5803 C C . LEU B 1 311 ? 15.328 -28.641 -5.102 1 98.81 311 LEU B C 1
ATOM 5805 O O . LEU B 1 311 ? 16.078 -28.859 -4.148 1 98.81 311 LEU B O 1
ATOM 5809 N N . VAL B 1 312 ? 15.602 -27.781 -6.074 1 98.56 312 VAL B N 1
ATOM 5810 C CA . VAL B 1 312 ? 16.766 -26.891 -6.066 1 98.56 312 VAL B CA 1
ATOM 5811 C C . VAL B 1 312 ? 16.312 -25.438 -6.188 1 98.56 312 VAL B C 1
ATOM 5813 O O . VAL B 1 312 ? 15.383 -25.141 -6.941 1 98.56 312 VAL B O 1
ATOM 5816 N N . GLY B 1 313 ? 16.859 -24.594 -5.461 1 97.56 313 GLY B N 1
ATOM 5817 C CA . GLY B 1 313 ? 16.562 -23.172 -5.52 1 97.56 313 GLY B CA 1
ATOM 5818 C C . GLY B 1 313 ? 16.359 -22.547 -4.148 1 97.56 313 GLY B C 1
ATOM 5819 O O . GLY B 1 313 ? 17.234 -22.672 -3.275 1 97.56 313 GLY B O 1
ATOM 5820 N N . LEU B 1 314 ? 15.242 -21.797 -4.02 1 94.38 314 LEU B N 1
ATOM 5821 C CA . LEU B 1 314 ? 14.945 -21.125 -2.76 1 94.38 314 LEU B CA 1
ATOM 5822 C C . LEU B 1 314 ? 13.562 -21.516 -2.25 1 94.38 314 LEU B C 1
ATOM 5824 O O . LEU B 1 314 ? 12.758 -22.078 -2.996 1 94.38 314 LEU B O 1
ATOM 5828 N N . THR B 1 315 ? 13.367 -21.172 -0.994 1 95 315 THR B N 1
ATOM 5829 C CA . THR B 1 315 ? 12.078 -21.469 -0.38 1 95 315 THR B CA 1
ATOM 5830 C C . THR B 1 315 ? 10.953 -20.766 -1.139 1 95 315 THR B C 1
ATOM 5832 O O . THR B 1 315 ? 11.086 -19.609 -1.527 1 95 315 THR B O 1
ATOM 5835 N N . SER B 1 316 ? 9.867 -21.453 -1.329 1 95.5 316 SER B N 1
ATOM 5836 C CA . SER B 1 316 ? 8.75 -20.953 -2.123 1 95.5 316 SER B CA 1
ATOM 5837 C C . SER B 1 316 ? 7.949 -19.906 -1.357 1 95.5 316 SER B C 1
ATOM 5839 O O . SER B 1 316 ? 8.297 -19.562 -0.225 1 95.5 316 SER B O 1
ATOM 5841 N N . PHE B 1 317 ? 6.91 -19.375 -1.871 1 88.12 317 PHE B N 1
ATOM 5842 C CA . PHE B 1 317 ? 6.141 -18.219 -1.419 1 88.12 317 PHE B CA 1
ATOM 5843 C C . PHE B 1 317 ? 5.395 -18.547 -0.131 1 88.12 317 PHE B C 1
ATOM 5845 O O . PHE B 1 317 ? 5.359 -17.734 0.792 1 88.12 317 PHE B O 1
ATOM 5852 N N . GLY B 1 318 ? 4.695 -19.688 -0.155 1 94.88 318 GLY B N 1
ATOM 5853 C CA . GLY B 1 318 ? 4.047 -20.141 1.068 1 94.88 318 GLY B CA 1
ATOM 5854 C C . GLY B 1 318 ? 2.549 -19.891 1.071 1 94.88 318 GLY B C 1
ATOM 5855 O O . GLY B 1 318 ? 1.956 -19.656 2.127 1 94.88 318 GLY B O 1
ATOM 5856 N N . LYS B 1 319 ? 1.898 -19.891 -0.064 1 93.12 319 LYS B N 1
ATOM 5857 C CA . LYS B 1 319 ? 0.446 -19.766 -0.121 1 93.12 319 LYS B CA 1
ATOM 5858 C C . LYS B 1 319 ? -0.237 -21.125 -0.021 1 93.12 319 LYS B C 1
ATOM 5860 O O . LYS B 1 319 ? -0.361 -21.828 -1.02 1 93.12 319 LYS B O 1
ATOM 5865 N N . GLY B 1 320 ? -0.777 -21.438 1.163 1 96.38 320 GLY B N 1
ATOM 5866 C CA . GLY B 1 320 ? -1.346 -22.75 1.425 1 96.38 320 GLY B CA 1
ATOM 5867 C C . GLY B 1 320 ? -2.863 -22.75 1.447 1 96.38 320 GLY B C 1
ATOM 5868 O O . GLY B 1 320 ? -3.48 -23.641 2.02 1 96.38 320 GLY B O 1
ATOM 5869 N N . SER B 1 321 ? -3.496 -21.703 0.829 1 94.31 321 SER B N 1
ATOM 5870 C CA . SER B 1 321 ? -4.949 -21.594 0.851 1 94.31 321 SER B CA 1
ATOM 5871 C C . SER B 1 321 ? -5.543 -21.797 -0.537 1 94.31 321 SER B C 1
ATOM 5873 O O . SER B 1 321 ? -4.844 -21.672 -1.544 1 94.31 321 SER B O 1
ATOM 5875 N N . VAL B 1 322 ? -6.801 -22.156 -0.533 1 94.06 322 VAL B N 1
ATOM 5876 C CA . VAL B 1 322 ? -7.551 -22.406 -1.761 1 94.06 322 VAL B CA 1
ATOM 5877 C C . VAL B 1 322 ? -8.719 -21.422 -1.857 1 94.06 322 VAL B C 1
ATOM 5879 O O . VAL B 1 322 ? -9.469 -21.25 -0.895 1 94.06 322 VAL B O 1
ATOM 5882 N N . GLN B 1 323 ? -8.836 -20.797 -2.965 1 93.62 323 GLN B N 1
ATOM 5883 C CA . GLN B 1 323 ? -9.953 -19.891 -3.193 1 93.62 323 GLN B CA 1
ATOM 5884 C C . GLN B 1 323 ? -10.969 -20.484 -4.156 1 93.62 323 GLN B C 1
ATOM 5886 O O . GLN B 1 323 ? -10.602 -21.172 -5.117 1 93.62 323 GLN B O 1
ATOM 5891 N N . THR B 1 324 ? -12.188 -20.266 -3.881 1 93.69 324 THR B N 1
ATOM 5892 C CA . THR B 1 324 ? -13.305 -20.609 -4.75 1 93.69 324 THR B CA 1
ATOM 5893 C C . THR B 1 324 ? -13.938 -19.359 -5.344 1 93.69 324 THR B C 1
ATOM 5895 O O . THR B 1 324 ? -14.109 -18.344 -4.645 1 93.69 324 THR B O 1
ATOM 5898 N N . VAL B 1 325 ? -14.188 -19.453 -6.629 1 93.19 325 VAL B N 1
ATOM 5899 C CA . VAL B 1 325 ? -14.875 -18.344 -7.285 1 93.19 325 VAL B CA 1
ATOM 5900 C C . VAL B 1 325 ? -16.375 -18.625 -7.328 1 93.19 325 VAL B C 1
ATOM 5902 O O . VAL B 1 325 ? -16.812 -19.641 -7.875 1 93.19 325 VAL B O 1
ATOM 5905 N N . ILE B 1 326 ? -17.156 -17.766 -6.746 1 93.31 326 ILE B N 1
ATOM 5906 C CA . ILE B 1 326 ? -18.609 -17.938 -6.621 1 93.31 326 ILE B CA 1
ATOM 5907 C C . ILE B 1 326 ? -19.328 -16.828 -7.387 1 93.31 326 ILE B C 1
ATOM 5909 O O . ILE B 1 326 ? -19.422 -15.703 -6.91 1 93.31 326 ILE B O 1
ATOM 5913 N N . PRO B 1 327 ? -19.844 -17.156 -8.57 1 93.06 327 PRO B N 1
ATOM 5914 C CA . PRO B 1 327 ? -20.578 -16.141 -9.32 1 93.06 327 PRO B CA 1
ATOM 5915 C C . PRO B 1 327 ? -21.812 -15.641 -8.57 1 93.06 327 PRO B C 1
ATOM 5917 O O . PRO B 1 327 ? -22.5 -16.422 -7.898 1 93.06 327 PRO B O 1
ATOM 5920 N N . LEU B 1 328 ? -22.078 -14.406 -8.625 1 90.06 328 LEU B N 1
ATOM 5921 C CA . LEU B 1 328 ? -23.266 -13.789 -8.039 1 90.06 328 LEU B CA 1
ATOM 5922 C C . LEU B 1 328 ? -24.344 -13.586 -9.094 1 90.06 328 LEU B C 1
ATOM 5924 O O . LEU B 1 328 ? -24.109 -12.93 -10.117 1 90.06 328 LEU B O 1
ATOM 5928 N N . ARG B 1 329 ? -25.484 -14.148 -8.898 1 86.69 329 ARG B N 1
ATOM 5929 C CA . ARG B 1 329 ? -26.594 -14.141 -9.844 1 86.69 329 ARG B CA 1
ATOM 5930 C C . ARG B 1 329 ? -26.125 -14.547 -11.234 1 86.69 329 ARG B C 1
ATOM 5932 O O . ARG B 1 329 ? -26.391 -13.852 -12.219 1 86.69 329 ARG B O 1
ATOM 5939 N N . GLY B 1 330 ? -25.391 -15.594 -11.242 1 86.69 330 GLY B N 1
ATOM 5940 C CA . GLY B 1 330 ? -24.906 -16.156 -12.492 1 86.69 330 GLY B CA 1
ATOM 5941 C C . GLY B 1 330 ? -23.812 -15.32 -13.133 1 86.69 330 GLY B C 1
ATOM 5942 O O . GLY B 1 330 ? -23.562 -15.438 -14.328 1 86.69 330 GLY B O 1
ATOM 5943 N N . GLY B 1 331 ? -23.25 -14.484 -12.438 1 89.56 331 GLY B N 1
ATOM 5944 C CA . GLY B 1 331 ? -22.172 -13.672 -12.984 1 89.56 331 GLY B CA 1
ATOM 5945 C C . GLY B 1 331 ? -22.609 -12.258 -13.312 1 89.56 331 GLY B C 1
ATOM 5946 O O . GLY B 1 331 ? -21.766 -11.391 -13.578 1 89.56 331 GLY B O 1
ATOM 5947 N N . MET B 1 332 ? -23.875 -11.898 -13.227 1 89.06 332 MET B N 1
ATOM 5948 C CA . MET B 1 332 ? -24.406 -10.578 -13.578 1 89.06 332 MET B CA 1
ATOM 5949 C C . MET B 1 332 ? -23.891 -9.516 -12.609 1 89.06 332 MET B C 1
ATOM 5951 O O . MET B 1 332 ? -23.688 -8.359 -13 1 89.06 332 MET B O 1
ATOM 5955 N N . ASP B 1 333 ? -23.688 -9.984 -11.375 1 89.5 333 ASP B N 1
ATOM 5956 C CA . ASP B 1 333 ? -23.172 -9.062 -10.367 1 89.5 333 ASP B CA 1
ATOM 5957 C C . ASP B 1 333 ? -21.719 -9.398 -10 1 89.5 333 ASP B C 1
ATOM 5959 O O . ASP B 1 333 ? -21.297 -9.164 -8.875 1 89.5 333 ASP B O 1
ATOM 5963 N N . GLY B 1 334 ? -21.047 -10.055 -10.945 1 91.94 334 GLY B N 1
ATOM 5964 C CA . GLY B 1 334 ? -19.656 -10.422 -10.688 1 91.94 334 GLY B CA 1
ATOM 5965 C C . GLY B 1 334 ? -19.516 -11.727 -9.922 1 91.94 334 GLY B C 1
ATOM 5966 O O . GLY B 1 334 ? -20.266 -12.672 -10.156 1 91.94 334 GLY B O 1
ATOM 5967 N N . ALA B 1 335 ? -18.484 -11.797 -9.133 1 93.56 335 ALA B N 1
ATOM 5968 C CA . ALA B 1 335 ? -18.219 -13.031 -8.391 1 93.56 335 ALA B CA 1
ATOM 5969 C C . ALA B 1 335 ? -17.422 -12.742 -7.121 1 93.56 335 ALA B C 1
ATOM 5971 O O . ALA B 1 335 ? -16.797 -11.688 -6.992 1 93.56 335 ALA B O 1
ATOM 5972 N N . LEU B 1 336 ? -17.562 -13.711 -6.184 1 94.56 336 LEU B N 1
ATOM 5973 C CA . LEU B 1 336 ? -16.719 -13.719 -4.996 1 94.56 336 LEU B CA 1
ATOM 5974 C C . LEU B 1 336 ? -15.531 -14.656 -5.184 1 94.56 336 LEU B C 1
ATOM 5976 O O . LEU B 1 336 ? -15.688 -15.766 -5.711 1 94.56 336 LEU B O 1
ATOM 5980 N N . LYS B 1 337 ? -14.414 -14.164 -4.965 1 92.88 337 LYS B N 1
ATOM 5981 C CA . LYS B 1 337 ? -13.258 -15.016 -4.703 1 92.88 337 LYS B CA 1
ATOM 5982 C C . LYS B 1 337 ? -13.055 -15.219 -3.203 1 92.88 337 LYS B C 1
ATOM 5984 O O . LYS B 1 337 ? -12.734 -14.266 -2.484 1 92.88 337 LYS B O 1
ATOM 5989 N N . LEU B 1 338 ? -13.312 -16.422 -2.713 1 94.5 338 LEU B N 1
ATOM 5990 C CA . LEU B 1 338 ? -13.359 -16.656 -1.274 1 94.5 338 LEU B CA 1
ATOM 5991 C C . LEU B 1 338 ? -12.453 -17.812 -0.887 1 94.5 338 LEU B C 1
ATOM 5993 O O . LEU B 1 338 ? -12.484 -18.875 -1.531 1 94.5 338 LEU B O 1
ATOM 5997 N N . THR B 1 339 ? -11.609 -17.562 0.105 1 94.69 339 THR B N 1
ATOM 5998 C CA . THR B 1 339 ? -10.812 -18.656 0.639 1 94.69 339 THR B CA 1
ATOM 5999 C C . THR B 1 339 ? -11.695 -19.672 1.36 1 94.69 339 THR B C 1
ATOM 6001 O O . THR B 1 339 ? -12.297 -19.344 2.389 1 94.69 339 THR B O 1
ATOM 6004 N N . THR B 1 340 ? -11.781 -20.891 0.841 1 95 340 THR B N 1
ATOM 6005 C CA . THR B 1 340 ? -12.742 -21.844 1.372 1 95 340 THR B CA 1
ATOM 6006 C C . THR B 1 340 ? -12.016 -23.062 1.964 1 95 340 THR B C 1
ATOM 6008 O O . THR B 1 340 ? -12.625 -23.859 2.668 1 95 340 THR B O 1
ATOM 6011 N N . ALA B 1 341 ? -10.688 -23.125 1.676 1 95 341 ALA B N 1
ATOM 6012 C CA . ALA B 1 341 ? -9.977 -24.297 2.176 1 95 341 ALA B CA 1
ATOM 6013 C C . ALA B 1 341 ? -8.477 -24.016 2.297 1 95 341 ALA B C 1
ATOM 6015 O O . ALA B 1 341 ? -7.988 -23 1.786 1 95 341 ALA B O 1
ATOM 6016 N N . ARG B 1 342 ? -7.816 -24.906 3.043 1 95.94 342 ARG B N 1
ATOM 6017 C CA . ARG B 1 342 ? -6.363 -25.047 3.039 1 95.94 342 ARG B CA 1
ATOM 6018 C C . ARG B 1 342 ? -5.934 -26.312 2.305 1 95.94 342 ARG B C 1
ATOM 6020 O O . ARG B 1 342 ? -6.691 -27.281 2.232 1 95.94 342 ARG B O 1
ATOM 6027 N N . TYR B 1 343 ? -4.797 -26.266 1.737 1 95.81 343 TYR B N 1
ATOM 6028 C CA . TYR B 1 343 ? -4.324 -27.516 1.14 1 95.81 343 TYR B CA 1
ATOM 6029 C C . TYR B 1 343 ? -3.061 -28.016 1.834 1 95.81 343 TYR B C 1
ATOM 6031 O O . TYR B 1 343 ? -2.359 -27.234 2.488 1 95.81 343 TYR B O 1
ATOM 6039 N N . TYR B 1 344 ? -2.857 -29.281 1.681 1 96.75 344 TYR B N 1
ATOM 6040 C CA . TYR B 1 344 ? -1.756 -29.984 2.328 1 96.75 344 TYR B CA 1
ATOM 6041 C C . TYR B 1 344 ? -1.024 -30.875 1.337 1 96.75 344 TYR B C 1
ATOM 6043 O O . TYR B 1 344 ? -1.648 -31.484 0.468 1 96.75 344 TYR B O 1
ATOM 6051 N N . THR B 1 345 ? 0.267 -30.953 1.538 1 97.69 345 THR B N 1
ATOM 6052 C CA . THR B 1 345 ? 1.059 -31.844 0.698 1 97.69 345 THR B CA 1
ATOM 6053 C C . THR B 1 345 ? 0.832 -33.281 1.09 1 97.69 345 THR B C 1
ATOM 6055 O O . THR B 1 345 ? 0.18 -33.594 2.098 1 97.69 345 THR B O 1
ATOM 6058 N N . PRO B 1 346 ? 1.384 -34.219 0.301 1 98 346 PRO B N 1
ATOM 6059 C CA . PRO B 1 346 ? 1.165 -35.656 0.593 1 98 346 PRO B CA 1
ATOM 6060 C C . PRO B 1 346 ? 1.653 -36.031 1.984 1 98 346 PRO B C 1
ATOM 6062 O O . PRO B 1 346 ? 1.094 -36.969 2.602 1 98 346 PRO B O 1
ATOM 6065 N N . SER B 1 347 ? 2.637 -35.438 2.51 1 96.75 347 SER B N 1
ATOM 6066 C CA . SER B 1 347 ? 3.17 -35.75 3.832 1 96.75 347 SER B CA 1
ATOM 6067 C C . SER B 1 347 ? 2.289 -35.156 4.934 1 96.75 347 SER B C 1
ATOM 6069 O O . SER B 1 347 ? 2.547 -35.406 6.121 1 96.75 347 SER B O 1
ATOM 6071 N N . GLY B 1 348 ? 1.299 -34.344 4.559 1 94.62 348 GLY B N 1
ATOM 6072 C CA . GLY B 1 348 ? 0.384 -33.781 5.52 1 94.62 348 GLY B CA 1
ATOM 6073 C C . GLY B 1 348 ? 0.837 -32.406 6.016 1 94.62 348 GLY B C 1
ATOM 6074 O O . GLY B 1 348 ? 0.254 -31.859 6.949 1 94.62 348 GLY B O 1
ATOM 6075 N N . ARG B 1 349 ? 1.812 -31.891 5.457 1 93.44 349 ARG B N 1
ATOM 6076 C CA . ARG B 1 349 ? 2.326 -30.625 5.957 1 93.44 349 ARG B CA 1
ATOM 6077 C C . ARG B 1 349 ? 1.612 -29.438 5.301 1 93.44 349 ARG B C 1
ATOM 6079 O O . ARG B 1 349 ? 1.293 -29.484 4.109 1 93.44 349 ARG B O 1
ATOM 6086 N N . SER B 1 350 ? 1.307 -28.438 6.105 1 95.56 350 SER B N 1
ATOM 6087 C CA . SER B 1 350 ? 0.832 -27.141 5.629 1 95.56 350 SER B CA 1
ATOM 6088 C C . SER B 1 350 ? 1.996 -26.219 5.277 1 95.56 350 SER B C 1
ATOM 6090 O O . SER B 1 350 ? 2.965 -26.125 6.035 1 95.56 350 SER B O 1
ATOM 6092 N N . ILE B 1 351 ? 1.894 -25.594 4.16 1 96.75 351 ILE B N 1
ATOM 6093 C CA . ILE B 1 351 ? 2.996 -24.719 3.742 1 96.75 351 ILE B CA 1
ATOM 6094 C C . ILE B 1 351 ? 2.619 -23.266 3.963 1 96.75 351 ILE B C 1
ATOM 6096 O O . ILE B 1 351 ? 3.377 -22.359 3.6 1 96.75 351 ILE B O 1
ATOM 6100 N N . GLN B 1 352 ? 1.44 -23.047 4.527 1 95.75 352 GLN B N 1
ATOM 6101 C CA . GLN B 1 352 ? 0.938 -21.688 4.723 1 95.75 352 GLN B CA 1
ATOM 6102 C C . GLN B 1 352 ? 1.936 -20.844 5.508 1 95.75 352 GLN B C 1
ATOM 6104 O O . GLN B 1 352 ? 2.354 -21.219 6.605 1 95.75 352 GLN B O 1
ATOM 6109 N N . LYS B 1 353 ? 2.365 -19.75 4.961 1 92.12 353 LYS B N 1
ATOM 6110 C CA . LYS B 1 353 ? 3.289 -18.75 5.508 1 92.12 353 LYS B CA 1
ATOM 6111 C C . LYS B 1 353 ? 4.715 -19.297 5.555 1 92.12 353 LYS B C 1
ATOM 6113 O O . LYS B 1 353 ? 5.668 -18.531 5.727 1 92.12 353 LYS B O 1
ATOM 6118 N N . THR B 1 354 ? 4.93 -20.594 5.324 1 94.5 354 THR B N 1
ATOM 6119 C CA . THR B 1 354 ? 6.266 -21.156 5.48 1 94.5 354 THR B CA 1
ATOM 6120 C C . THR B 1 354 ? 6.879 -21.469 4.121 1 94.5 354 THR B C 1
ATOM 6122 O O . THR B 1 354 ? 8.094 -21.328 3.934 1 94.5 354 THR B O 1
ATOM 6125 N N . GLY B 1 355 ? 6.039 -21.984 3.213 1 95.38 355 GLY B N 1
ATOM 6126 C CA . GLY B 1 355 ? 6.527 -22.375 1.902 1 95.38 355 GLY B CA 1
ATOM 6127 C C . GLY B 1 355 ? 7.129 -23.766 1.885 1 95.38 355 GLY B C 1
ATOM 6128 O O . GLY B 1 355 ? 7.051 -24.5 2.875 1 95.38 355 GLY B O 1
ATOM 6129 N N . ILE B 1 356 ? 7.641 -24.172 0.729 1 97.56 356 ILE B N 1
ATOM 6130 C CA . ILE B 1 356 ? 8.352 -25.422 0.54 1 97.56 356 ILE B CA 1
ATOM 6131 C C . ILE B 1 356 ? 9.859 -25.172 0.505 1 97.56 356 ILE B C 1
ATOM 6133 O O . ILE B 1 356 ? 10.336 -24.359 -0.299 1 97.56 356 ILE B O 1
ATOM 6137 N N . GLN B 1 357 ? 10.547 -25.812 1.387 1 96.75 357 GLN B N 1
ATOM 6138 C CA . GLN B 1 357 ? 12 -25.688 1.399 1 96.75 357 GLN B CA 1
ATOM 6139 C C . GLN B 1 357 ? 12.641 -26.594 0.348 1 96.75 357 GLN B C 1
ATOM 6141 O O . GLN B 1 357 ? 12.258 -27.766 0.214 1 96.75 357 GLN B O 1
ATOM 6146 N N . PRO B 1 358 ? 13.57 -26.031 -0.395 1 98 358 PRO B N 1
ATOM 6147 C CA . PRO B 1 358 ? 14.258 -26.891 -1.353 1 98 358 PRO B CA 1
ATOM 6148 C C . PRO B 1 358 ? 15.188 -27.906 -0.675 1 98 358 PRO B C 1
ATOM 6150 O O . PRO B 1 358 ? 15.539 -27.734 0.493 1 98 358 PRO B O 1
ATOM 6153 N N . ASP B 1 359 ? 15.469 -28.938 -1.413 1 98.31 359 ASP B N 1
ATOM 6154 C CA . ASP B 1 359 ? 16.453 -29.891 -0.931 1 98.31 359 ASP B CA 1
ATOM 6155 C C . ASP B 1 359 ? 17.859 -29.328 -1.028 1 98.31 359 ASP B C 1
ATOM 6157 O O . ASP B 1 359 ? 18.719 -29.641 -0.204 1 98.31 359 ASP B O 1
ATOM 6161 N N . LEU B 1 360 ? 18.062 -28.547 -2.02 1 97.75 360 LEU B N 1
ATOM 6162 C CA . LEU B 1 360 ? 19.312 -27.797 -2.184 1 97.75 360 LEU B CA 1
ATOM 6163 C C . LEU B 1 360 ? 19.031 -26.312 -2.334 1 97.75 360 LEU B C 1
ATOM 6165 O O . LEU B 1 360 ? 18.531 -25.875 -3.375 1 97.75 360 LEU B O 1
ATOM 6169 N N . GLU B 1 361 ? 19.359 -25.578 -1.301 1 96.19 361 GLU B N 1
ATOM 6170 C CA . GLU B 1 361 ? 19.141 -24.141 -1.312 1 96.19 361 GLU B CA 1
ATOM 6171 C C . GLU B 1 361 ? 20.234 -23.422 -2.09 1 96.19 361 GLU B C 1
ATOM 6173 O O . GLU B 1 361 ? 21.406 -23.484 -1.725 1 96.19 361 GLU B O 1
ATOM 6178 N N . VAL B 1 362 ? 19.844 -22.766 -3.16 1 95.44 362 VAL B N 1
ATOM 6179 C CA . VAL B 1 362 ? 20.781 -22.094 -4.043 1 95.44 362 VAL B CA 1
ATOM 6180 C C . VAL B 1 362 ? 20.266 -20.703 -4.391 1 95.44 362 VAL B C 1
ATOM 6182 O O . VAL B 1 362 ? 19.219 -20.562 -5.02 1 95.44 362 VAL B O 1
ATOM 6185 N N . ALA B 1 363 ? 21.047 -19.688 -3.996 1 90.69 363 ALA B N 1
ATOM 6186 C CA . ALA B 1 363 ? 20.703 -18.328 -4.418 1 90.69 363 ALA B CA 1
ATOM 6187 C C . ALA B 1 363 ? 21 -18.125 -5.902 1 90.69 363 ALA B C 1
ATOM 6189 O O . ALA B 1 363 ? 21.953 -18.688 -6.438 1 90.69 363 ALA B O 1
ATOM 6190 N N . GLU B 1 364 ? 20.156 -17.328 -6.492 1 88.19 364 GLU B N 1
ATOM 6191 C CA . GLU B 1 364 ? 20.344 -17.062 -7.914 1 88.19 364 GLU B CA 1
ATOM 6192 C C . GLU B 1 364 ? 21.562 -16.188 -8.156 1 88.19 364 GLU B C 1
ATOM 6194 O O . GLU B 1 364 ? 22.281 -16.375 -9.141 1 88.19 364 GLU B O 1
ATOM 6199 N N . THR B 1 365 ? 21.703 -15.203 -7.289 1 84.25 365 THR B N 1
ATOM 6200 C CA . THR B 1 365 ? 22.828 -14.266 -7.363 1 84.25 365 THR B CA 1
ATOM 6201 C C . THR B 1 365 ? 23.453 -14.062 -5.988 1 84.25 365 THR B C 1
ATOM 6203 O O . THR B 1 365 ? 22.859 -14.43 -4.969 1 84.25 365 THR B O 1
ATOM 6206 N N . ARG B 1 366 ? 24.594 -13.445 -6.078 1 83.44 366 ARG B N 1
ATOM 6207 C CA . ARG B 1 366 ? 25.25 -13.117 -4.812 1 83.44 366 ARG B CA 1
ATOM 6208 C C . ARG B 1 366 ? 24.469 -12.047 -4.055 1 83.44 366 ARG B C 1
ATOM 6210 O O . ARG B 1 366 ? 24.391 -12.078 -2.824 1 83.44 366 ARG B O 1
ATOM 6217 N N . ASP B 1 367 ? 23.953 -11.195 -4.777 1 75.56 367 ASP B N 1
ATOM 6218 C CA . ASP B 1 367 ? 23.125 -10.148 -4.164 1 75.56 367 ASP B CA 1
ATOM 6219 C C . ASP B 1 367 ? 21.906 -10.742 -3.467 1 75.56 367 ASP B C 1
ATOM 6221 O O . ASP B 1 367 ? 21.547 -10.312 -2.375 1 75.56 367 ASP B O 1
ATOM 6225 N N . GLU B 1 368 ? 21.328 -11.641 -4.102 1 81.25 368 GLU B N 1
ATOM 6226 C CA . GLU B 1 368 ? 20.188 -12.32 -3.498 1 81.25 368 GLU B CA 1
ATOM 6227 C C . GLU B 1 368 ? 20.594 -13.055 -2.223 1 81.25 368 GLU B C 1
ATOM 6229 O O . GLU B 1 368 ? 19.859 -13.031 -1.229 1 81.25 368 GLU B O 1
ATOM 6234 N N . ALA B 1 369 ? 21.719 -13.656 -2.299 1 85.69 369 ALA B N 1
ATOM 6235 C CA . ALA B 1 369 ? 22.234 -14.344 -1.117 1 85.69 369 ALA B CA 1
ATOM 6236 C C . ALA B 1 369 ? 22.422 -13.375 0.047 1 85.69 369 ALA B C 1
ATOM 6238 O O . ALA B 1 369 ? 22.047 -13.688 1.185 1 85.69 369 ALA B O 1
ATOM 6239 N N . GLN B 1 370 ? 22.875 -12.273 -0.271 1 76.5 370 GLN B N 1
ATOM 6240 C CA . GLN B 1 370 ? 23.078 -11.258 0.754 1 76.5 370 GLN B CA 1
ATOM 6241 C C . GLN B 1 370 ? 21.75 -10.734 1.292 1 76.5 370 GLN B C 1
ATOM 6243 O O . GLN B 1 370 ? 21.609 -10.5 2.494 1 76.5 370 GLN B O 1
ATOM 6248 N N . ALA B 1 371 ? 20.922 -10.57 0.424 1 72.5 371 ALA B N 1
ATOM 6249 C CA . ALA B 1 371 ? 19.594 -10.094 0.836 1 72.5 371 ALA B CA 1
ATOM 6250 C C . ALA B 1 371 ? 18.938 -11.078 1.805 1 72.5 371 ALA B C 1
ATOM 6252 O O . ALA B 1 371 ? 18.328 -10.672 2.793 1 72.5 371 ALA B O 1
ATOM 6253 N N . ILE B 1 372 ? 19.016 -12.266 1.502 1 78.25 372 ILE B N 1
ATOM 6254 C CA . ILE B 1 372 ? 18.453 -13.312 2.354 1 78.25 372 ILE B CA 1
ATOM 6255 C C . ILE B 1 372 ? 19.156 -13.305 3.709 1 78.25 372 ILE B C 1
ATOM 6257 O O . ILE B 1 372 ? 18.516 -13.398 4.754 1 78.25 372 ILE B O 1
ATOM 6261 N N . ALA B 1 373 ? 20.406 -13.047 3.639 1 75.62 373 ALA B N 1
ATOM 6262 C CA . ALA B 1 373 ? 21.203 -13.078 4.855 1 75.62 373 ALA B CA 1
ATOM 6263 C C . ALA B 1 373 ? 20.906 -11.875 5.742 1 75.62 373 ALA B C 1
ATOM 6265 O O . ALA B 1 373 ? 20.953 -11.977 6.973 1 75.62 373 ALA B O 1
ATOM 6266 N N . ASN B 1 374 ? 20.641 -10.812 5.152 1 62.31 374 ASN B N 1
ATOM 6267 C CA . ASN B 1 374 ? 20.469 -9.57 5.895 1 62.31 374 ASN B CA 1
ATOM 6268 C C . ASN B 1 374 ? 19 -9.305 6.227 1 62.31 374 ASN B C 1
ATOM 6270 O O . ASN B 1 374 ? 18.656 -8.219 6.668 1 62.31 374 ASN B O 1
ATOM 6274 N N . ARG B 1 375 ? 18.344 -10.305 6.176 1 54.75 375 ARG B N 1
ATOM 6275 C CA . ARG B 1 375 ? 16.922 -10.219 6.492 1 54.75 375 ARG B CA 1
ATOM 6276 C C . ARG B 1 375 ? 16.234 -9.188 5.609 1 54.75 375 ARG B C 1
ATOM 6278 O O . ARG B 1 375 ? 15.289 -8.523 6.051 1 54.75 375 ARG B O 1
ATOM 6285 N N . ALA B 1 376 ? 17.219 -8.906 4.637 1 48.28 376 ALA B N 1
ATOM 6286 C CA . ALA B 1 376 ? 16.469 -8.062 3.701 1 48.28 376 ALA B CA 1
ATOM 6287 C C . ALA B 1 376 ? 15.195 -8.758 3.236 1 48.28 376 ALA B C 1
ATOM 6289 O O . ALA B 1 376 ? 15.156 -9.984 3.096 1 48.28 376 ALA B O 1
ATOM 6290 N N . PHE B 1 377 ? 14.133 -8.023 3.311 1 45.84 377 PHE B N 1
ATOM 6291 C CA . PHE B 1 377 ? 12.742 -8.43 3.152 1 45.84 377 PHE B CA 1
ATOM 6292 C C . PHE B 1 377 ? 12.562 -9.273 1.894 1 45.84 377 PHE B C 1
ATOM 6294 O O . PHE B 1 377 ? 12.992 -8.875 0.808 1 45.84 377 PHE B O 1
ATOM 6301 N N . GLN B 1 378 ? 12.398 -10.586 2.09 1 59.94 378 GLN B N 1
ATOM 6302 C CA . GLN B 1 378 ? 11.828 -11.383 1.008 1 59.94 378 GLN B CA 1
ATOM 6303 C C . GLN B 1 378 ? 10.312 -11.477 1.142 1 59.94 378 GLN B C 1
ATOM 6305 O O . GLN B 1 378 ? 9.797 -12.016 2.125 1 59.94 378 GLN B O 1
ATOM 6310 N N . PHE B 1 379 ? 9.648 -10.969 0.201 1 64.31 379 PHE B N 1
ATOM 6311 C CA . PHE B 1 379 ? 8.195 -10.945 0.236 1 64.31 379 PHE B CA 1
ATOM 6312 C C . PHE B 1 379 ? 7.625 -12.352 0.106 1 64.31 379 PHE B C 1
ATOM 6314 O O . PHE B 1 379 ? 8.109 -13.148 -0.703 1 64.31 379 PHE B O 1
ATOM 6321 N N . SER B 1 380 ? 6.844 -12.75 1.007 1 81.19 380 SER B N 1
ATOM 6322 C CA . SER B 1 380 ? 6.188 -14.047 1.036 1 81.19 380 SER B CA 1
ATOM 6323 C C . SER B 1 380 ? 4.773 -13.945 1.599 1 81.19 380 SER B C 1
ATOM 6325 O O . SER B 1 380 ? 4.301 -12.844 1.9 1 81.19 380 SER B O 1
ATOM 6327 N N . GLU B 1 381 ? 4.102 -15.078 1.624 1 86.44 381 GLU B N 1
ATOM 6328 C CA . GLU B 1 381 ? 2.768 -15.125 2.215 1 86.44 381 GLU B CA 1
ATOM 6329 C C . GLU B 1 381 ? 2.771 -14.57 3.635 1 86.44 381 GLU B C 1
ATOM 6331 O O . GLU B 1 381 ? 1.807 -13.93 4.059 1 86.44 381 GLU B O 1
ATOM 6336 N N . ALA B 1 382 ? 3.822 -14.766 4.305 1 80.81 382 ALA B N 1
ATOM 6337 C CA . ALA B 1 382 ? 3.943 -14.352 5.699 1 80.81 382 ALA B CA 1
ATOM 6338 C C . ALA B 1 382 ? 4.023 -12.828 5.809 1 80.81 382 ALA B C 1
ATOM 6340 O O . ALA B 1 382 ? 3.842 -12.273 6.895 1 80.81 382 ALA B O 1
ATOM 6341 N N . SER B 1 383 ? 4.305 -12.234 4.742 1 70.88 383 SER B N 1
ATOM 6342 C CA . SER B 1 383 ? 4.469 -10.781 4.734 1 70.88 383 SER B CA 1
ATOM 6343 C C . SER B 1 383 ? 3.119 -10.07 4.719 1 70.88 383 SER B C 1
ATOM 6345 O O . SER B 1 383 ? 3.039 -8.875 4.984 1 70.88 383 SER B O 1
ATOM 6347 N N . PHE B 1 384 ? 2.074 -10.844 4.395 1 71.62 384 PHE B N 1
ATOM 6348 C CA . PHE B 1 384 ? 0.749 -10.242 4.363 1 71.62 384 PHE B CA 1
ATOM 6349 C C . PHE B 1 384 ? 0.197 -10.07 5.773 1 71.62 384 PHE B C 1
ATOM 6351 O O . PHE B 1 384 ? 0.289 -10.984 6.594 1 71.62 384 PHE B O 1
ATOM 6358 N N . ARG B 1 385 ? -0.357 -8.898 6.07 1 67.69 385 ARG B N 1
ATOM 6359 C CA . ARG B 1 385 ? -0.849 -8.578 7.406 1 67.69 385 ARG B CA 1
ATOM 6360 C C . ARG B 1 385 ? -2.02 -9.484 7.789 1 67.69 385 ARG B C 1
ATOM 6362 O O . ARG B 1 385 ? -2.143 -9.891 8.945 1 67.69 385 ARG B O 1
ATOM 6369 N N . ASN B 1 386 ? -2.854 -9.875 6.883 1 79.56 386 ASN B N 1
ATOM 6370 C CA . ASN B 1 386 ? -4.055 -10.633 7.227 1 79.56 386 ASN B CA 1
ATOM 6371 C C . ASN B 1 386 ? -4.051 -12.008 6.574 1 79.56 386 ASN B C 1
ATOM 6373 O O . ASN B 1 386 ? -5.109 -12.562 6.285 1 79.56 386 ASN B O 1
ATOM 6377 N N . ALA B 1 387 ? -2.834 -12.484 6.359 1 85.25 387 ALA B N 1
ATOM 6378 C CA . ALA B 1 387 ? -2.762 -13.852 5.852 1 85.25 387 ALA B CA 1
ATOM 6379 C C . ALA B 1 387 ? -3.256 -14.852 6.895 1 85.25 387 ALA B C 1
ATOM 6381 O O . ALA B 1 387 ? -3.154 -14.609 8.094 1 85.25 387 ALA B O 1
ATOM 6382 N N . LEU B 1 388 ? -3.832 -15.938 6.379 1 90.94 388 LEU B N 1
ATOM 6383 C CA . LEU B 1 388 ? -4.176 -17.016 7.297 1 90.94 388 LEU B CA 1
ATOM 6384 C C . LEU B 1 388 ? -2.953 -17.469 8.086 1 90.94 388 LEU B C 1
ATOM 6386 O O . LEU B 1 388 ? -1.836 -17.469 7.566 1 90.94 388 LEU B O 1
ATOM 6390 N N . ASN B 1 389 ? -3.16 -17.859 9.266 1 88.81 389 ASN B N 1
ATOM 6391 C CA . ASN B 1 389 ? -2.059 -18.266 10.133 1 88.81 389 ASN B CA 1
ATOM 6392 C C . ASN B 1 389 ? -1.437 -19.578 9.672 1 88.81 389 ASN B C 1
ATOM 6394 O O . ASN B 1 389 ? -2.129 -20.453 9.133 1 88.81 389 ASN B O 1
ATOM 6398 N N . ALA B 1 390 ? -0.215 -19.672 9.977 1 87.06 390 ALA B N 1
ATOM 6399 C CA . ALA B 1 390 ? 0.468 -20.953 9.789 1 87.06 390 ALA B CA 1
ATOM 6400 C C . ALA B 1 390 ? 0.033 -21.969 10.844 1 87.06 390 ALA B C 1
ATOM 6402 O O . ALA B 1 390 ? -0.66 -21.609 11.805 1 87.06 390 ALA B O 1
ATOM 6403 N N . GLU B 1 391 ? 0.379 -23.156 10.484 1 86.75 391 GLU B N 1
ATOM 6404 C CA . GLU B 1 391 ? 0.18 -24.172 11.523 1 86.75 391 GLU B CA 1
ATOM 6405 C C . GLU B 1 391 ? 0.923 -23.797 12.805 1 86.75 391 GLU B C 1
ATOM 6407 O O . GLU B 1 391 ? 1.961 -23.125 12.758 1 86.75 391 GLU B O 1
ATOM 6412 N N . GLU B 1 392 ? 0.315 -24.188 13.883 1 80.38 392 GLU B N 1
ATOM 6413 C CA . GLU B 1 392 ? 0.883 -23.828 15.18 1 80.38 392 GLU B CA 1
ATOM 6414 C C . GLU B 1 392 ? 2.354 -24.219 15.266 1 80.38 392 GLU B C 1
ATOM 6416 O O . GLU B 1 392 ? 2.717 -25.344 14.914 1 80.38 392 GLU B O 1
ATOM 6421 N N . GLY B 1 393 ? 3.107 -23.328 15.578 1 81.19 393 GLY B N 1
ATOM 6422 C CA . GLY B 1 393 ? 4.516 -23.594 15.82 1 81.19 393 GLY B CA 1
ATOM 6423 C C . GLY B 1 393 ? 5.363 -23.516 14.562 1 81.19 393 GLY B C 1
ATOM 6424 O O . GLY B 1 393 ? 6.586 -23.672 14.625 1 81.19 393 GLY B O 1
ATOM 6425 N N . LYS B 1 394 ? 4.77 -23.328 13.5 1 87.31 394 LYS B N 1
ATOM 6426 C CA . LYS B 1 394 ? 5.531 -23.281 12.258 1 87.31 394 LYS B CA 1
ATOM 6427 C C . LYS B 1 394 ? 5.781 -21.828 11.82 1 87.31 394 LYS B C 1
ATOM 6429 O O . LYS B 1 394 ? 4.895 -20.984 11.93 1 87.31 394 LYS B O 1
ATOM 6434 N N . THR B 1 395 ? 7.039 -21.625 11.477 1 86 395 THR B N 1
ATOM 6435 C CA . THR B 1 395 ? 7.402 -20.297 10.977 1 86 395 THR B CA 1
ATOM 6436 C C . THR B 1 395 ? 8.352 -20.406 9.781 1 86 395 THR B C 1
ATOM 6438 O O . THR B 1 395 ? 9.062 -21.406 9.641 1 86 395 THR B O 1
ATOM 6441 N N . ARG B 1 396 ? 8.258 -19.438 8.992 1 87.12 396 ARG B N 1
ATOM 6442 C CA . ARG B 1 396 ? 9.164 -19.359 7.855 1 87.12 396 ARG B CA 1
ATOM 6443 C C . ARG B 1 396 ? 10.602 -19.141 8.312 1 87.12 396 ARG B C 1
ATOM 6445 O O . ARG B 1 396 ? 10.844 -18.453 9.312 1 87.12 396 ARG B O 1
ATOM 6452 N N . VAL B 1 397 ? 11.477 -19.766 7.602 1 83.94 397 VAL B N 1
ATOM 6453 C CA . VAL B 1 397 ? 12.891 -19.594 7.93 1 83.94 397 VAL B CA 1
ATOM 6454 C C . VAL B 1 397 ? 13.273 -18.109 7.812 1 83.94 397 VAL B C 1
ATOM 6456 O O . VAL B 1 397 ? 12.984 -17.469 6.797 1 83.94 397 VAL B O 1
ATOM 6459 N N . GLY B 1 398 ? 13.805 -17.562 8.828 1 76.12 398 GLY B N 1
ATOM 6460 C CA . GLY B 1 398 ? 14.211 -16.172 8.844 1 76.12 398 GLY B CA 1
ATOM 6461 C C . GLY B 1 398 ? 15.523 -15.922 8.117 1 76.12 398 GLY B C 1
ATOM 6462 O O . GLY B 1 398 ? 15.922 -16.719 7.258 1 76.12 398 GLY B O 1
ATOM 6463 N N . ALA B 1 399 ? 16.109 -14.867 8.414 1 74.06 399 ALA B N 1
ATOM 6464 C CA . ALA B 1 399 ? 17.391 -14.5 7.812 1 74.06 399 ALA B CA 1
ATOM 6465 C C . ALA B 1 399 ? 18.438 -15.578 8.055 1 74.06 399 ALA B C 1
ATOM 6467 O O . ALA B 1 399 ? 18.562 -16.094 9.164 1 74.06 399 ALA B O 1
ATOM 6468 N N . HIS B 1 400 ? 19.078 -15.961 7.02 1 82.44 400 HIS B N 1
ATOM 6469 C CA . HIS B 1 400 ? 20.109 -16.984 7.062 1 82.44 400 HIS B CA 1
ATOM 6470 C C . HIS B 1 400 ? 20.984 -16.938 5.809 1 82.44 400 HIS B C 1
ATOM 6472 O O . HIS B 1 400 ? 20.625 -16.281 4.828 1 82.44 400 HIS B O 1
ATOM 6478 N N . GLU B 1 401 ? 22.094 -17.516 5.938 1 85.06 401 GLU B N 1
ATOM 6479 C CA . GLU B 1 401 ? 22.922 -17.672 4.75 1 85.06 401 GLU B CA 1
ATOM 6480 C C . GLU B 1 401 ? 22.453 -18.859 3.902 1 85.06 401 GLU B C 1
ATOM 6482 O O . GLU B 1 401 ? 22.391 -19.984 4.387 1 85.06 401 GLU B O 1
ATOM 6487 N N . PRO B 1 402 ? 22.078 -18.594 2.66 1 90.75 402 PRO B N 1
ATOM 6488 C CA . PRO B 1 402 ? 21.719 -19.734 1.818 1 90.75 402 PRO B CA 1
ATOM 6489 C C . PRO B 1 402 ? 22.828 -20.766 1.71 1 90.75 402 PRO B C 1
ATOM 6491 O O . PRO B 1 402 ? 24.016 -20.438 1.895 1 90.75 402 PRO B O 1
ATOM 6494 N N . ALA B 1 403 ? 22.5 -21.984 1.452 1 93.19 403 ALA B N 1
ATOM 6495 C CA . ALA B 1 403 ? 23.469 -23.078 1.391 1 93.19 403 ALA B CA 1
ATOM 6496 C C . ALA B 1 403 ? 24.5 -22.828 0.293 1 93.19 403 ALA B C 1
ATOM 6498 O O . ALA B 1 403 ? 25.688 -23.125 0.469 1 93.19 403 ALA B O 1
ATOM 6499 N N . GLU B 1 404 ? 24.031 -22.328 -0.856 1 94.44 404 GLU B N 1
ATOM 6500 C CA . GLU B 1 404 ? 24.938 -22.047 -1.967 1 94.44 404 GLU B CA 1
ATOM 6501 C C . GLU B 1 404 ? 24.609 -20.719 -2.633 1 94.44 404 GLU B C 1
ATOM 6503 O O . GLU B 1 404 ? 23.469 -20.266 -2.6 1 94.44 404 GLU B O 1
ATOM 6508 N N . ALA B 1 405 ? 25.609 -20.125 -3.189 1 91.88 405 ALA B N 1
ATOM 6509 C CA . ALA B 1 405 ? 25.547 -18.938 -4.043 1 91.88 405 ALA B CA 1
ATOM 6510 C C . ALA B 1 405 ? 26.562 -19.016 -5.172 1 91.88 405 ALA B C 1
ATOM 6512 O O . ALA B 1 405 ? 27.547 -19.75 -5.078 1 91.88 405 ALA B O 1
ATOM 6513 N N . PRO B 1 406 ? 26.25 -18.266 -6.246 1 91.12 406 PRO B N 1
ATOM 6514 C CA . PRO B 1 406 ? 27.234 -18.328 -7.336 1 91.12 406 PRO B CA 1
ATOM 6515 C C . PRO B 1 406 ? 28.625 -17.859 -6.895 1 91.12 406 PRO B C 1
ATOM 6517 O O . PRO B 1 406 ? 28.75 -16.891 -6.141 1 91.12 406 PRO B O 1
ATOM 6520 N N . PRO B 1 407 ? 29.625 -18.641 -7.344 1 88.62 407 PRO B N 1
ATOM 6521 C CA . PRO B 1 407 ? 30.984 -18.141 -7.094 1 88.62 407 PRO B CA 1
ATOM 6522 C C . PRO B 1 407 ? 31.266 -16.812 -7.797 1 88.62 407 PRO B C 1
ATOM 6524 O O . PRO B 1 407 ? 30.531 -16.438 -8.719 1 88.62 407 PRO B O 1
ATOM 6527 N N . GLU B 1 408 ? 32.25 -16.141 -7.375 1 83.56 408 GLU B N 1
ATOM 6528 C CA . GLU B 1 408 ? 32.594 -14.836 -7.926 1 83.56 408 GLU B CA 1
ATOM 6529 C C . GLU B 1 408 ? 32.844 -14.922 -9.422 1 83.56 408 GLU B C 1
ATOM 6531 O O . GLU B 1 408 ? 32.531 -13.992 -10.172 1 83.56 408 GLU B O 1
ATOM 6536 N N . ALA B 1 409 ? 33.344 -16.016 -9.805 1 84.81 409 ALA B N 1
ATOM 6537 C CA . ALA B 1 409 ? 33.781 -16.188 -11.188 1 84.81 409 ALA B CA 1
ATOM 6538 C C . ALA B 1 409 ? 32.562 -16.484 -12.086 1 84.81 409 ALA B C 1
ATOM 6540 O O . ALA B 1 409 ? 32.688 -16.438 -13.312 1 84.81 409 ALA B O 1
ATOM 6541 N N . PHE B 1 410 ? 31.5 -16.781 -11.469 1 86.5 410 PHE B N 1
ATOM 6542 C CA . PHE B 1 410 ? 30.328 -17.125 -12.258 1 86.5 410 PHE B CA 1
ATOM 6543 C C . PHE B 1 410 ? 29.672 -15.859 -12.812 1 86.5 410 PHE B C 1
ATOM 6545 O O . PHE B 1 410 ? 29.391 -14.922 -12.07 1 86.5 410 PHE B O 1
ATOM 6552 N N . ASN B 1 411 ? 29.5 -15.836 -14.125 1 81.5 411 ASN B N 1
ATOM 6553 C CA . ASN B 1 411 ? 28.844 -14.695 -14.758 1 81.5 411 ASN B CA 1
ATOM 6554 C C . ASN B 1 411 ? 27.328 -14.852 -14.75 1 81.5 411 ASN B C 1
ATOM 6556 O O . ASN B 1 411 ? 26.766 -15.57 -15.586 1 81.5 411 ASN B O 1
ATOM 6560 N N . THR B 1 412 ? 26.672 -14.188 -13.914 1 72.56 412 THR B N 1
ATOM 6561 C CA . THR B 1 412 ? 25.234 -14.328 -13.703 1 72.56 412 THR B CA 1
ATOM 6562 C C . THR B 1 412 ? 24.469 -13.648 -14.82 1 72.56 412 THR B C 1
ATOM 6564 O O . THR B 1 412 ? 23.25 -13.852 -14.961 1 72.56 412 THR B O 1
ATOM 6567 N N . ASN B 1 413 ? 25.188 -12.93 -15.625 1 64.56 413 ASN B N 1
ATOM 6568 C CA . ASN B 1 413 ? 24.531 -12.273 -16.75 1 64.56 413 ASN B CA 1
ATOM 6569 C C . ASN B 1 413 ? 24.297 -13.25 -17.906 1 64.56 413 ASN B C 1
ATOM 6571 O O . ASN B 1 413 ? 23.359 -13.078 -18.688 1 64.56 413 ASN B O 1
ATOM 6575 N N . THR B 1 414 ? 25.125 -14.227 -17.922 1 70.25 414 THR B N 1
ATOM 6576 C CA . THR B 1 414 ? 25.031 -15.125 -19.078 1 70.25 414 THR B CA 1
ATOM 6577 C C . THR B 1 414 ? 24.594 -16.516 -18.625 1 70.25 414 THR B C 1
ATOM 6579 O O . THR B 1 414 ? 24.156 -17.328 -19.453 1 70.25 414 THR B O 1
ATOM 6582 N N . GLY B 1 415 ? 24.719 -16.688 -17.344 1 84.19 415 GLY B N 1
ATOM 6583 C CA . GLY B 1 415 ? 24.438 -18.047 -16.891 1 84.19 415 GLY B CA 1
ATOM 6584 C C . GLY B 1 415 ? 23.359 -18.094 -15.82 1 84.19 415 GLY B C 1
ATOM 6585 O O . GLY B 1 415 ? 23.078 -17.078 -15.172 1 84.19 415 GLY B O 1
ATOM 6586 N N . ASP B 1 416 ? 22.719 -19.281 -15.727 1 91.19 416 ASP B N 1
ATOM 6587 C CA . ASP B 1 416 ? 21.734 -19.625 -14.695 1 91.19 416 ASP B CA 1
ATOM 6588 C C . ASP B 1 416 ? 22.328 -20.609 -13.68 1 91.19 416 ASP B C 1
ATOM 6590 O O . ASP B 1 416 ? 22.406 -21.797 -13.938 1 91.19 416 ASP B O 1
ATOM 6594 N N . PHE B 1 417 ? 22.766 -19.984 -12.547 1 93.44 417 PHE B N 1
ATOM 6595 C CA . PHE B 1 417 ? 23.5 -20.797 -11.578 1 93.44 417 PHE B CA 1
ATOM 6596 C C . PHE B 1 417 ? 22.609 -21.875 -10.984 1 93.44 417 PHE B C 1
ATOM 6598 O O . PHE B 1 417 ? 23.062 -23 -10.766 1 93.44 417 PHE B O 1
ATOM 6605 N N . GLN B 1 418 ? 21.391 -21.562 -10.727 1 95.5 418 GLN B N 1
ATOM 6606 C CA . GLN B 1 418 ? 20.469 -22.547 -10.172 1 95.5 418 GLN B CA 1
ATOM 6607 C C . GLN B 1 418 ? 20.219 -23.688 -11.164 1 95.5 418 GLN B C 1
ATOM 6609 O O . GLN B 1 418 ? 20.156 -24.844 -10.773 1 95.5 418 GLN B O 1
ATOM 6614 N N . LEU B 1 419 ? 20.094 -23.328 -12.406 1 96.19 419 LEU B N 1
ATOM 6615 C CA . LEU B 1 419 ? 19.953 -24.344 -13.445 1 96.19 419 LEU B CA 1
ATOM 6616 C C . LEU B 1 419 ? 21.203 -25.203 -13.523 1 96.19 419 LEU B C 1
ATOM 6618 O O . LEU B 1 419 ? 21.125 -26.422 -13.672 1 96.19 419 LEU B O 1
ATOM 6622 N N . ALA B 1 420 ? 22.344 -24.578 -13.422 1 95.44 420 ALA B N 1
ATOM 6623 C CA . ALA B 1 420 ? 23.609 -25.328 -13.445 1 95.44 420 ALA B CA 1
ATOM 6624 C C . ALA B 1 420 ? 23.672 -26.328 -12.297 1 95.44 420 ALA B C 1
ATOM 6626 O O . ALA B 1 420 ? 24.109 -27.469 -12.484 1 95.44 420 ALA B O 1
ATOM 6627 N N . ARG B 1 421 ? 23.234 -25.891 -11.164 1 96.5 421 ARG B N 1
ATOM 6628 C CA . ARG B 1 421 ? 23.281 -26.766 -10.008 1 96.5 421 ARG B CA 1
ATOM 6629 C C . ARG B 1 421 ? 22.266 -27.906 -10.148 1 96.5 421 ARG B C 1
ATOM 6631 O O . ARG B 1 421 ? 22.516 -29.031 -9.711 1 96.5 421 ARG B O 1
ATOM 6638 N N . ALA B 1 422 ? 21.094 -27.609 -10.727 1 98.06 422 ALA B N 1
ATOM 6639 C CA . ALA B 1 422 ? 20.109 -28.656 -11.008 1 98.06 422 ALA B CA 1
ATOM 6640 C C . ALA B 1 422 ? 20.688 -29.734 -11.922 1 98.06 422 ALA B C 1
ATOM 6642 O O . ALA B 1 422 ? 20.469 -30.922 -11.711 1 98.06 422 ALA B O 1
ATOM 6643 N N . LYS B 1 423 ? 21.438 -29.328 -12.93 1 97.44 423 LYS B N 1
ATOM 6644 C CA . LYS B 1 423 ? 22.094 -30.266 -13.828 1 97.44 423 LYS B CA 1
ATOM 6645 C C . LYS B 1 423 ? 23.109 -31.125 -13.07 1 97.44 423 LYS B C 1
ATOM 6647 O O . LYS B 1 423 ? 23.25 -32.312 -13.336 1 97.44 423 LYS B O 1
ATOM 6652 N N . ASP B 1 424 ? 23.812 -30.453 -12.148 1 96.94 424 ASP B N 1
ATOM 6653 C CA . ASP B 1 424 ? 24.75 -31.203 -11.328 1 96.94 424 ASP B CA 1
ATOM 6654 C C . ASP B 1 424 ? 24.047 -32.281 -10.523 1 96.94 424 ASP B C 1
ATOM 6656 O O . ASP B 1 424 ? 24.531 -33.406 -10.422 1 96.94 424 ASP B O 1
ATOM 6660 N N . VAL B 1 425 ? 22.922 -31.953 -9.953 1 97.94 425 VAL B N 1
ATOM 6661 C CA . VAL B 1 425 ? 22.172 -32.906 -9.156 1 97.94 425 VAL B CA 1
ATOM 6662 C C . VAL B 1 425 ? 21.75 -34.094 -10.031 1 97.94 425 VAL B C 1
ATOM 6664 O O . VAL B 1 425 ? 21.828 -35.25 -9.594 1 97.94 425 VAL B O 1
ATOM 6667 N N . LEU B 1 426 ? 21.312 -33.812 -11.258 1 97.81 426 LEU B N 1
ATOM 6668 C CA . LEU B 1 426 ? 20.953 -34.906 -12.18 1 97.81 426 LEU B CA 1
ATOM 6669 C C . LEU B 1 426 ? 22.188 -35.75 -12.516 1 97.81 426 LEU B C 1
ATOM 6671 O O . LEU B 1 426 ? 22.094 -36.969 -12.547 1 97.81 426 LEU B O 1
ATOM 6675 N N . ARG B 1 427 ? 23.312 -35.094 -12.719 1 96.81 427 ARG B N 1
ATOM 6676 C CA . ARG B 1 427 ? 24.547 -35.781 -13.102 1 96.81 427 ARG B CA 1
ATOM 6677 C C . ARG B 1 427 ? 25.031 -36.688 -11.992 1 96.81 427 ARG B C 1
ATOM 6679 O O . ARG B 1 427 ? 25.453 -37.812 -12.258 1 96.81 427 ARG B O 1
ATOM 6686 N N . TYR B 1 428 ? 24.875 -36.188 -10.773 1 96.62 428 TYR B N 1
ATOM 6687 C CA . TYR B 1 428 ? 25.406 -36.938 -9.656 1 96.62 428 TYR B CA 1
ATOM 6688 C C . TYR B 1 428 ? 24.344 -37.844 -9.023 1 96.62 428 TYR B C 1
ATOM 6690 O O . TYR B 1 428 ? 24.641 -38.688 -8.18 1 96.62 428 TYR B O 1
ATOM 6698 N N . GLY B 1 429 ? 23.125 -37.594 -9.336 1 95.31 429 GLY B N 1
ATOM 6699 C CA . GLY B 1 429 ? 22.078 -38.531 -8.984 1 95.31 429 GLY B CA 1
ATOM 6700 C C . GLY B 1 429 ? 21.188 -38.031 -7.867 1 95.31 429 GLY B C 1
ATOM 6701 O O . GLY B 1 429 ? 20 -38.406 -7.801 1 95.31 429 GLY B O 1
ATOM 6702 N N . SER B 1 430 ? 21.797 -37.25 -7.008 1 96.44 430 SER B N 1
ATOM 6703 C CA . SER B 1 430 ? 21.031 -36.719 -5.895 1 96.44 430 SER B CA 1
ATOM 6704 C C . SER B 1 430 ? 21.703 -35.469 -5.305 1 96.44 430 SER B C 1
ATOM 6706 O O . SER B 1 430 ? 22.859 -35.188 -5.594 1 96.44 430 SER B O 1
ATOM 6708 N N . VAL B 1 431 ? 20.906 -34.75 -4.555 1 96.5 431 VAL B N 1
ATOM 6709 C CA . VAL B 1 431 ? 21.453 -33.594 -3.84 1 96.5 431 VAL B CA 1
ATOM 6710 C C . VAL B 1 431 ? 22.547 -34.062 -2.887 1 96.5 431 VAL B C 1
ATOM 6712 O O . VAL B 1 431 ? 23.609 -33.438 -2.793 1 96.5 431 VAL B O 1
ATOM 6715 N N . ALA B 1 432 ? 22.328 -35.188 -2.205 1 95 432 ALA B N 1
ATOM 6716 C CA . ALA B 1 432 ? 23.281 -35.719 -1.257 1 95 432 ALA B CA 1
ATOM 6717 C C . ALA B 1 432 ? 24.594 -36.094 -1.955 1 95 432 ALA B C 1
ATOM 6719 O O . ALA B 1 432 ? 25.672 -35.969 -1.381 1 95 432 ALA B O 1
ATOM 6720 N N . ALA B 1 433 ? 24.484 -36.531 -3.18 1 95 433 ALA B N 1
ATOM 6721 C CA . ALA B 1 433 ? 25.641 -37 -3.938 1 95 433 ALA B CA 1
ATOM 6722 C C . ALA B 1 433 ? 26.344 -35.844 -4.652 1 95 433 ALA B C 1
ATOM 6724 O O . ALA B 1 433 ? 27.453 -36 -5.176 1 95 433 ALA B O 1
ATOM 6725 N N . THR B 1 434 ? 25.734 -34.719 -4.715 1 95.19 434 THR B N 1
ATOM 6726 C CA . THR B 1 434 ? 26.266 -33.594 -5.434 1 95.19 434 THR B CA 1
ATOM 6727 C C . THR B 1 434 ? 27.281 -32.844 -4.57 1 95.19 434 THR B C 1
ATOM 6729 O O . THR B 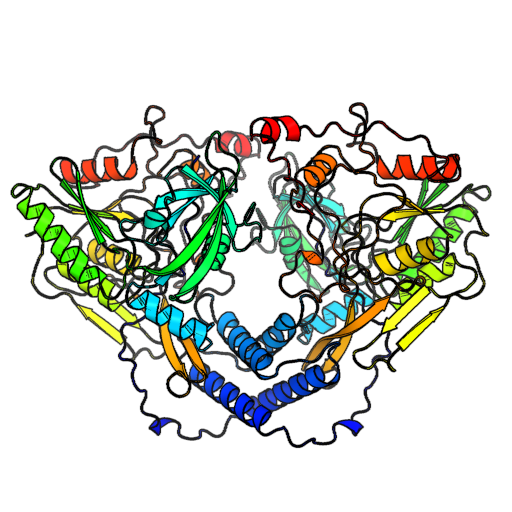1 434 ? 27 -32.5 -3.416 1 95.19 434 THR B O 1
ATOM 6732 N N . PRO B 1 435 ? 28.438 -32.531 -5.113 1 92.69 435 PRO B N 1
ATOM 6733 C CA . PRO B 1 435 ? 29.438 -31.766 -4.348 1 92.69 435 PRO B CA 1
ATOM 6734 C C . PRO B 1 435 ? 28.922 -30.406 -3.893 1 92.69 435 PRO B C 1
ATOM 6736 O O . PRO B 1 435 ? 28.344 -29.656 -4.688 1 92.69 435 PRO B O 1
ATOM 6739 N N . LYS B 1 436 ? 29.172 -30.141 -2.613 1 88.94 436 LYS B N 1
ATOM 6740 C CA . LYS B 1 436 ? 28.75 -28.859 -2.055 1 88.94 436 LYS B CA 1
ATOM 6741 C C . LYS B 1 436 ? 29.719 -27.75 -2.439 1 88.94 436 LYS B C 1
ATOM 6743 O O . LYS B 1 436 ? 30.922 -27.984 -2.562 1 88.94 436 LYS B O 1
ATOM 6748 N N . LEU B 1 437 ? 29.172 -26.641 -2.664 1 86.38 437 LEU B N 1
ATOM 6749 C CA . LEU B 1 437 ? 29.984 -25.469 -2.951 1 86.38 437 LEU B CA 1
ATOM 6750 C C . LEU B 1 437 ? 30.203 -24.641 -1.692 1 86.38 437 LEU B C 1
ATOM 6752 O O . LEU B 1 437 ? 29.422 -24.734 -0.741 1 86.38 437 LEU B O 1
ATOM 6756 N N . PRO B 1 438 ? 31.359 -23.781 -1.662 1 73.81 438 PRO B N 1
ATOM 6757 C CA . PRO B 1 438 ? 31.625 -22.969 -0.474 1 73.81 438 PRO B CA 1
ATOM 6758 C C . PRO B 1 438 ? 30.516 -21.953 -0.191 1 73.81 438 PRO B C 1
ATOM 6760 O O . PRO B 1 438 ? 29.922 -21.406 -1.123 1 73.81 438 PRO B O 1
ATOM 6763 N N . LYS B 1 439 ? 30.156 -21.766 1.071 1 71.56 439 LYS B N 1
ATOM 6764 C CA . LYS B 1 439 ? 29.141 -20.812 1.503 1 71.56 439 LYS B CA 1
ATOM 6765 C C . LYS B 1 439 ? 29.547 -19.375 1.181 1 71.56 439 LYS B C 1
ATOM 6767 O O . LYS B 1 439 ? 30.719 -19.031 1.279 1 71.56 439 LYS B O 1
ATOM 6772 N N . PRO B 1 440 ? 28.562 -18.656 0.726 1 65.75 440 PRO B N 1
ATOM 6773 C CA . PRO B 1 440 ? 28.891 -17.25 0.465 1 65.75 440 PRO B CA 1
ATOM 6774 C C . PRO B 1 440 ? 29.297 -16.5 1.727 1 65.75 440 PRO B C 1
ATOM 6776 O O . PRO B 1 440 ? 28.875 -16.844 2.83 1 65.75 440 PRO B O 1
ATOM 6779 N N . THR B 1 441 ? 30.344 -15.734 1.752 1 54.69 441 THR B N 1
ATOM 6780 C CA . THR B 1 441 ? 30.766 -14.93 2.896 1 54.69 441 THR B CA 1
ATOM 6781 C C . THR B 1 441 ? 29.812 -13.773 3.129 1 54.69 441 THR B C 1
ATOM 6783 O O . THR B 1 441 ? 29.562 -12.977 2.225 1 54.69 441 THR B O 1
ATOM 6786 N N . ALA B 1 442 ? 28.922 -13.883 3.975 1 47.94 442 ALA B N 1
ATOM 6787 C CA . ALA B 1 442 ? 28.016 -12.789 4.305 1 47.94 442 ALA B CA 1
ATOM 6788 C C . ALA B 1 442 ? 28.781 -11.492 4.543 1 47.94 442 ALA B C 1
ATOM 6790 O O . ALA B 1 442 ? 29.75 -11.469 5.32 1 47.94 442 ALA B O 1
ATOM 6791 N N . LYS B 1 443 ? 28.906 -10.594 3.654 1 43.16 443 LYS B N 1
ATOM 6792 C CA . LYS B 1 443 ? 29.5 -9.305 3.979 1 43.16 443 LYS B CA 1
ATOM 6793 C C . LYS B 1 443 ? 28.828 -8.664 5.188 1 43.16 443 LYS B C 1
ATOM 6795 O O . LYS B 1 443 ? 29.25 -7.621 5.672 1 43.16 443 LYS B O 1
ATOM 6800 N N . MET B 1 444 ? 27.641 -8.977 5.441 1 39.47 444 MET B N 1
ATOM 6801 C CA . MET B 1 444 ? 26.953 -8.211 6.477 1 39.47 444 MET B CA 1
ATOM 6802 C C . MET B 1 444 ? 27.641 -8.391 7.828 1 39.47 444 MET B C 1
ATOM 6804 O O . MET B 1 444 ? 27.25 -7.77 8.82 1 39.47 444 MET B O 1
ATOM 6808 N N . ALA B 1 445 ? 28.438 -9.414 8.062 1 36.06 445 ALA B N 1
ATOM 6809 C CA . ALA B 1 445 ? 29.047 -9.438 9.391 1 36.06 445 ALA B CA 1
ATOM 6810 C C . ALA B 1 445 ? 29.812 -8.148 9.664 1 36.06 445 ALA B C 1
ATOM 6812 O O . ALA B 1 445 ? 30.016 -7.77 10.82 1 36.06 445 ALA B O 1
ATOM 6813 N N . GLU B 1 446 ? 30.328 -7.555 8.625 1 33.81 446 GLU B N 1
ATOM 6814 C CA . GLU B 1 446 ? 31.125 -6.383 8.969 1 33.81 446 GLU B CA 1
ATOM 6815 C C . GLU B 1 446 ? 30.25 -5.234 9.453 1 33.81 446 GLU B C 1
ATOM 6817 O O . GLU B 1 446 ? 30.625 -4.48 10.344 1 33.81 446 GLU B O 1
ATOM 6822 N N . VAL B 1 447 ? 29.109 -5.07 8.82 1 34.03 447 VAL B N 1
ATOM 6823 C CA . VAL B 1 447 ? 28.344 -3.945 9.336 1 34.03 447 VAL B CA 1
ATOM 6824 C C . VAL B 1 447 ? 27.734 -4.305 10.688 1 34.03 447 VAL B C 1
ATOM 6826 O O . VAL B 1 447 ? 27.719 -3.486 11.609 1 34.03 447 VAL B O 1
ATOM 6829 N N . VAL B 1 448 ? 27.109 -5.473 10.844 1 35.75 448 VAL B N 1
ATOM 6830 C CA . VAL B 1 448 ? 26.609 -5.848 12.164 1 35.75 448 VAL B CA 1
ATOM 6831 C C . VAL B 1 448 ? 27.781 -6.164 13.086 1 35.75 448 VAL B C 1
ATOM 6833 O O . VAL B 1 448 ? 27.625 -6.18 14.312 1 35.75 448 VAL B O 1
ATOM 6836 N N . SER B 1 449 ? 28.859 -6.73 12.633 1 32.72 449 SER B N 1
ATOM 6837 C CA . SER B 1 449 ? 29.984 -6.934 13.547 1 32.72 449 SER B CA 1
ATOM 6838 C C . SER B 1 449 ? 30.438 -5.617 14.156 1 32.72 449 SER B C 1
ATOM 6840 O O . SER B 1 449 ? 31.188 -5.609 15.141 1 32.72 449 SER B O 1
ATOM 6842 N N . LYS B 1 450 ? 30.25 -4.438 13.453 1 34.62 450 LYS B N 1
ATOM 6843 C CA . LYS B 1 450 ? 30.5 -3.221 14.219 1 34.62 450 LYS B CA 1
ATOM 6844 C C . LYS B 1 450 ? 29.375 -2.969 15.219 1 34.62 450 LYS B C 1
ATOM 6846 O O . LYS B 1 450 ? 29.453 -2.043 16.031 1 34.62 450 LYS B O 1
ATOM 6851 N N . LEU B 1 451 ? 28.219 -3.586 15.078 1 31.78 451 LEU B N 1
ATOM 6852 C CA . LEU B 1 451 ? 27.281 -3.613 16.203 1 31.78 451 LEU B CA 1
ATOM 6853 C C . LEU B 1 451 ? 27.609 -4.754 17.156 1 31.78 451 LEU B C 1
ATOM 6855 O O . LEU B 1 451 ? 28.016 -5.836 16.719 1 31.78 451 LEU B O 1
ATOM 6859 N N . PRO B 1 452 ? 28 -4.543 18.375 1 31.41 452 PRO B N 1
ATOM 6860 C CA . PRO B 1 452 ? 28.438 -5.598 19.281 1 31.41 452 PRO B CA 1
ATOM 6861 C C . PRO B 1 452 ? 27.547 -6.832 19.234 1 31.41 452 PRO B C 1
ATOM 6863 O O . PRO B 1 452 ? 26.344 -6.719 18.953 1 31.41 452 PRO B O 1
ATOM 6866 N N . LYS B 1 453 ? 28.062 -7.93 19.188 1 35.69 453 LYS B N 1
ATOM 6867 C CA . LYS B 1 453 ? 27.562 -9.297 19.266 1 35.69 453 LYS B CA 1
ATOM 6868 C C . LYS B 1 453 ? 26.516 -9.438 20.359 1 35.69 453 LYS B C 1
ATOM 6870 O O . LYS B 1 453 ? 26.812 -9.281 21.547 1 35.69 453 LYS B O 1
ATOM 6875 N N . LEU B 1 454 ? 25.281 -9.156 20.234 1 29.44 454 LEU B N 1
ATOM 6876 C CA . LEU B 1 454 ? 24.297 -9.531 21.25 1 29.44 454 LEU B CA 1
ATOM 6877 C C . LEU B 1 454 ? 24.219 -11.047 21.406 1 29.44 454 LEU B C 1
ATOM 6879 O O . LEU B 1 454 ? 23.781 -11.75 20.5 1 29.44 454 LEU B O 1
ATOM 6883 N N . GLU B 1 455 ? 25.172 -11.711 22.016 1 29.36 455 GLU B N 1
ATOM 6884 C CA . GLU B 1 455 ? 25.094 -13.102 22.438 1 29.36 455 GLU B CA 1
ATOM 6885 C C . GLU B 1 455 ? 23.781 -13.383 23.172 1 29.36 455 GLU B C 1
ATOM 6887 O O . GLU B 1 455 ? 23.406 -12.633 24.062 1 29.36 455 GLU B O 1
ATOM 6892 N N . PRO B 1 456 ? 22.906 -14.109 22.703 1 30.14 456 PRO B N 1
ATOM 6893 C CA . PRO B 1 456 ? 21.766 -14.578 23.484 1 30.14 456 PRO B CA 1
ATOM 6894 C C . PRO B 1 456 ? 22.172 -15.242 24.797 1 30.14 456 PRO B C 1
ATOM 6896 O O . PRO B 1 456 ? 23.078 -16.078 24.812 1 30.14 456 PRO B O 1
ATOM 6899 N N . LYS B 1 457 ? 22.047 -14.617 25.969 1 29.05 457 LYS B N 1
ATOM 6900 C CA . LYS B 1 457 ? 22.297 -15.359 27.203 1 29.05 457 LYS B CA 1
ATOM 6901 C C . LYS B 1 457 ? 21.406 -16.594 27.297 1 29.05 457 LYS B C 1
ATOM 6903 O O . LYS B 1 457 ? 20.203 -16.531 27.031 1 29.05 457 LYS B O 1
ATOM 6908 N N . PRO B 1 458 ? 22.031 -17.719 27.469 1 27.97 458 PRO B N 1
ATOM 6909 C CA . PRO B 1 458 ? 21.328 -18.984 27.688 1 27.97 458 PRO B CA 1
ATOM 6910 C C . PRO B 1 458 ? 20.266 -18.891 28.781 1 27.97 458 PRO B C 1
ATOM 6912 O O . PRO B 1 458 ? 20.438 -18.109 29.734 1 27.97 458 PRO B O 1
ATOM 6915 N N . LEU B 1 459 ? 19.016 -19.172 28.578 1 25.84 459 LEU B N 1
ATOM 6916 C CA . LEU B 1 459 ? 18.031 -19.406 29.625 1 25.84 459 LEU B CA 1
ATOM 6917 C C . LEU B 1 459 ? 18.609 -20.281 30.734 1 25.84 459 LEU B C 1
ATOM 6919 O O . LEU B 1 459 ? 19.156 -21.359 30.469 1 25.84 459 LEU B O 1
ATOM 6923 N N . ALA B 1 460 ? 19 -19.609 31.875 1 22.59 460 ALA B N 1
ATOM 6924 C CA . ALA B 1 460 ? 19.203 -20.453 33.031 1 22.59 460 ALA B CA 1
ATOM 6925 C C . ALA B 1 460 ? 18.062 -21.453 33.219 1 22.59 460 ALA B C 1
ATOM 6927 O O . ALA B 1 460 ? 16.906 -21.125 32.938 1 22.59 460 ALA B O 1
ATOM 6928 N N . LYS B 1 461 ? 18.344 -22.75 33.656 1 23.34 461 LYS B N 1
ATOM 6929 C CA . LYS B 1 461 ? 17.438 -23.75 34.219 1 23.34 461 LYS B CA 1
ATOM 6930 C C . LYS B 1 461 ? 16.703 -23.203 35.438 1 23.34 461 LYS B C 1
ATOM 6932 O O . LYS B 1 461 ? 17.297 -22.562 36.312 1 23.34 461 LYS B O 1
#

Secondary structure (DSSP, 8-state):
------------EE---------GGG-------HHHHHHHHHHHHHHHHHHHHSSS---HHHHHHHHHHHHHHHH-TT-EEE-HHHHHHHHHHHTT-EEE--EEEEEETTEEEEEEEPTTSHHHHHT--TTPEEEEETTEE-TT--HHHHHHHH---TT-EEEEEEE-TTS--EEEEEE-EEE---SEEEEEETTEEEEEE--B-TTHHHHHHHHHHHHHHH-TT--EEEEE-TT---EEHHHHHHHHHTT-SSSEEEEEE-SSTT-EEEEEPPS--TTTT--EEEEE-TT--THHHHHHHHHHHTTS-EEEES------EEEEEEESGGGTT-EEEEEEEEEE-TT----TTT-PPPSEEB-SSHHHHHHHHTT-----GGGSTTPPPPSTT-----S---SB---TT--TTT--HHHHHHHHHHHHSSTTTSPPPPPP--THHHHHHTS----------/------------EE---------GGG-------HHHHHHHHHHHHHHHHHHHHSSS---HHHHHHHHHHHHHHTT-TT-EEE-HHHHHHHHHHHTT-EEE--EEEEEETTEEEEEEEPTTSHHHHHT--TTPEEEEETTEE-TT--HHHHHHHH---TT-EEEEEEE-TTS--EEEEEE-EEE---SEEEEEETTEEEEEE--B-TTHHHHHHHHHHHHHHH-TT--EEEEE-TT---EEHHHHHHHHHTT-SSSEEEEEE-SSTT-EEEEEPPS--TTTT--EEEEE-TT--THHHHHHHHHHHTTS-EEEES------EEEEEEESGGGTT-EEEEEEEEEE-TT----TTT-PPPSEEB-SSHHHHHHHHTT-----GGGSTTPPPPSTT-----S---SB---TT--TTT--HHHHHHHHHHHHSSTTTSPPPPPP--THHHHHHTS----------

Radius of gyration: 30.92 Å; Cα contacts (8 Å, |Δi|>4): 2046; chains: 2; bounding box: 72×90×71 Å

Sequence (922 aa):
MRKYLLIGVSAFVLGAGSMAYVSQQALASAQPRAKTYKMLELFGDVLDTVERQYVTEVDDKKLIEAAIDGMLTSLDPHSGYLNPESFDDMRDQTRGEYGGLGIEVTSEDGVVKVISPMDGTPAFKAGVKAGDFITAVNGESVLGLSVNDAVKQMRGKPGEAVTLTIAREKTDPFDVKLIREVIKPKSATAKLEGDYGYLRVSAFNEKTTDEAEAAIADLRAKNPKMKGLILDLRNNPGGLLDQAVSISDLFLEGGEIVSQRGRDPRDVERYNARTGDAIGGLPMVVLINSGSASAAEIVAGALQDRKRAELVGLTSFGKGSVQTVIPLRGGMDGALKLTTARYYTPSGRSIQKTGIQPDLEVAETRDEAQAIANRAFQFSEASFRNALNAEEGKTRVGAHEPAEAPPEAFNTNTGDFQLARAKDVLRYGSVAATPKLPKPTAKMAEVVSKLPKLEPKPLAKMRKYLLIGVSAFVLGAGSMAYVSQQALASAQPRAKTYKMLELFGDVLDTVERQYVTEVDDKKLIEAAIDGMLTSLDPHSGYLNPESFDDMRDQTRGEYGGLGIEVTSEDGVVKVISPMDGTPAFKAGVKAGDFITAVNGESVLGLSVNDAVKQMRGKPGEAVTLTIAREKTDPFDVKLIREVIKPKSATAKLEGDYGYLRVSAFNEKTTDEAEAAIADLRAKNPKMKGLILDLRNNPGGLLDQAVSISDLFLEGGEIVSQRGRDPRDVERYNARTGDAIGGLPMVVLINSGSASAAEIVAGALQDRKRAELVGLTSFGKGSVQTVIPLRGGMDGALKLTTARYYTPSGRSIQKTGIQPDLEVAETRDEAQAIANRAFQFSEASFRNALNAEEGKTRVGAHEPAEAPPEAFNTNTGDFQLARAKDVLRYGSVAATPKLPKPTAKMAEVVSKLPKLEPKPLAK

Nearest PDB structures (foldseek):
  8sxg-assembly1_A  TM=8.111E-01  e=1.223E-44  Pseudomonas aeruginosa
  8sxe-assembly1_A  TM=8.342E-01  e=1.521E-41  Pseudomonas aeruginosa
  8sxf-assembly1_A  TM=8.072E-01  e=2.178E-42  Pseudomonas aeruginosa
  8sxh-assembly1_I  TM=8.257E-01  e=1.512E-40  Pseudomonas aeruginosa
  8sxf-assembly1_B  TM=6.567E-01  e=5.928E-42  Pseudomonas aeruginosa

Organism: NCBI:txid2803784